Protein AF-0000000083883616 (afdb_homodimer)

Radius of gyration: 57.56 Å; Cα contacts (8 Å, |Δi|>4): 1340; chains: 2; bounding box: 67×155×159 Å

Nearest PDB structures (foldseek):
  2iwg-assembly1_E  TM=9.717E-01  e=5.162E-23  Homo sapiens
  8y5b-assembly1_A  TM=9.734E-01  e=1.605E-22  Homo sapiens
  3zo0-assembly1_B-2  TM=9.696E-01  e=2.472E-22  Mus musculus
  7hla-assembly1_B  TM=9.581E-01  e=5.556E-22  Mus musculus
  7qs1-assembly1_A  TM=8.363E-01  e=8.477E-17  Homo sapiens

Secondary structure (DSSP, 8-state):
---HHHHHHHHHHTS-HHHHHHHHHHHHHS--SS----HHHHHT--HHHHHHHHHHHH-HHHHHHHHHHHHHHTT-HHHHHHHHHS--------SS-------HHHHHHHHHHHHHHHHHHHHHHHHHHHHHHHHHHHHHHHHHHHHHHHHHHHHHHHHHHHHHHHHHHHHHHHHHHHHHHHHHHHHHHHHHHHHHHHHHHHHHHHHHHHHHHT---TT--------GGG----PPP-HHHHHHHHHHHHHHHHHHHHHHHHHHHHHHHHTTB----B-GGG--TTEEE-TTS-EEEE-SS-------TTS-SSS--EEBS--BSSSEEEEEEE-TT-SSEEEEEEETTS--SS----SGGGTEEEEEEETTTEEEETTEEP--PSPPSEEEEEEETTTTEEEEEETTTTEEEEEE-S----S-EEEEEE----GGGTT-SPEEEE--------/---HHHHHHHHHHTS-HHHHHHHHHHHHHS--SS----HHHHHT--HHHHHHHHHHHH-HHHHHHHHHHHHHHTT-HHHHHHHHHT--------SS-------HHHHHHHHHHHHHHHHHHHHHHHHHHHHHHHHHHHHHHHHHHHHHHHHHHHHHHHHHHHHHHHHHHHHHHHHHHHHHHHHHHHHHHHHHHHHHHHHHHHHHHHHHHHHHHT---TT--------GGG----PPPSHHHHHHHHHHHHHHHHHHHHHHHHHHHHHHHHTTB----B-GGGS-TTEEE-TTS-EEEE-SS-------TTS-SSS--EEBS--BSSSEEEEEEE-TT-SSEEEEEEETTS--SSS---SGGGTEEEEEEETTTEEEETTEEP--PSPPSEEEEEEETTTTEEEEEETTTTEEEEEE-S----S-EEEEEE----GGGTT-SPEEEE--------

Structure (mmCIF, N/CA/C/O backbone):
data_AF-0000000083883616-model_v1
#
loop_
_entity.id
_entity.type
_entity.pdbx_description
1 polymer 'B30.2/SPRY domain-containing protein'
#
loop_
_atom_site.group_PDB
_atom_site.id
_atom_site.type_symbol
_atom_site.label_atom_id
_atom_site.label_alt_id
_atom_site.label_comp_id
_atom_site.label_asym_id
_atom_site.label_entity_id
_atom_site.label_seq_id
_atom_site.pdbx_PDB_ins_code
_atom_site.Cartn_x
_atom_site.Cartn_y
_atom_site.Cartn_z
_atom_site.occupancy
_atom_site.B_iso_or_equiv
_atom_site.auth_seq_id
_atom_site.auth_comp_id
_atom_site.auth_asym_id
_atom_site.auth_atom_id
_atom_site.pdbx_PDB_model_num
ATOM 1 N N . MET A 1 1 ? 15.266 50.438 72.188 1 34.62 1 MET A N 1
ATOM 2 C CA . MET A 1 1 ? 15.289 51.531 71.25 1 34.62 1 MET A CA 1
ATOM 3 C C . MET A 1 1 ? 16.688 51.75 70.688 1 34.62 1 MET A C 1
ATOM 5 O O . MET A 1 1 ? 17.641 51.969 71.438 1 34.62 1 MET A O 1
ATOM 9 N N . ALA A 1 2 ? 16.953 51.25 69.75 1 53.84 2 ALA A N 1
ATOM 10 C CA . ALA A 1 2 ? 18.297 51.344 69.188 1 53.84 2 ALA A CA 1
ATOM 11 C C . ALA A 1 2 ? 18.766 52.781 69.125 1 53.84 2 ALA A C 1
ATOM 13 O O . ALA A 1 2 ? 18.016 53.656 68.625 1 53.84 2 ALA A O 1
ATOM 14 N N . THR A 1 3 ? 19.688 53.25 69.938 1 64.31 3 THR A N 1
ATOM 15 C CA . THR A 1 3 ? 20.219 54.594 70 1 64.31 3 THR A CA 1
ATOM 16 C C . THR A 1 3 ? 20.797 55.062 68.688 1 64.31 3 THR A C 1
ATOM 18 O O . THR A 1 3 ? 21.156 54.25 67.812 1 64.31 3 THR A O 1
ATOM 21 N N . ALA A 1 4 ? 20.5 56.344 68.312 1 72.62 4 ALA A N 1
ATOM 22 C CA . ALA A 1 4 ? 21.047 56.969 67.125 1 72.62 4 ALA A CA 1
ATOM 23 C C . ALA A 1 4 ? 22.484 56.531 66.875 1 72.62 4 ALA A C 1
ATOM 25 O O . ALA A 1 4 ? 22.906 56.406 65.75 1 72.62 4 ALA A O 1
ATOM 26 N N . LYS A 1 5 ? 23.094 56.125 67.875 1 79.25 5 LYS A N 1
ATOM 27 C CA . LYS A 1 5 ? 24.469 55.625 67.812 1 79.25 5 LYS A CA 1
ATOM 28 C C . LYS A 1 5 ? 24.531 54.25 67.188 1 79.25 5 LYS A C 1
ATOM 30 O O . LYS A 1 5 ? 25.391 53.969 66.375 1 79.25 5 LYS A O 1
ATOM 35 N N . GLU A 1 6 ? 23.609 53.469 67.562 1 79.5 6 GLU A N 1
ATOM 36 C CA . GLU A 1 6 ? 23.578 52.094 67 1 79.5 6 GLU A CA 1
ATOM 37 C C . GLU A 1 6 ? 23.188 52.094 65.562 1 79.5 6 GLU A C 1
ATOM 39 O O . GLU A 1 6 ? 23.75 51.344 64.75 1 79.5 6 GLU A O 1
ATOM 44 N N . ASP A 1 7 ? 22.281 52.938 65.188 1 79.25 7 ASP A N 1
ATOM 45 C CA . ASP A 1 7 ? 21.859 53.062 63.812 1 79.25 7 ASP A CA 1
ATOM 46 C C . ASP A 1 7 ? 23 53.594 62.938 1 79.25 7 ASP A C 1
ATOM 48 O O . ASP A 1 7 ? 23.188 53.125 61.812 1 79.25 7 ASP A O 1
ATOM 52 N N . LEU A 1 8 ? 23.672 54.594 63.469 1 82.88 8 LEU A N 1
ATOM 53 C CA . LEU A 1 8 ? 24.828 55.125 62.75 1 82.88 8 LEU A CA 1
ATOM 54 C C . LEU A 1 8 ? 25.922 54.094 62.594 1 82.88 8 LEU A C 1
ATOM 56 O O . LEU A 1 8 ? 26.531 53.969 61.531 1 82.88 8 LEU A O 1
ATOM 60 N N . TRP A 1 9 ? 26.078 53.219 63.594 1 84.19 9 TRP A N 1
ATOM 61 C CA . TRP A 1 9 ? 27.047 52.125 63.531 1 84.19 9 TRP A CA 1
ATOM 62 C C . TRP A 1 9 ? 26.672 51.125 62.469 1 84.19 9 TRP A C 1
ATOM 64 O O . TRP A 1 9 ? 27.5 50.719 61.656 1 84.19 9 TRP A O 1
ATOM 74 N N . LYS A 1 10 ? 25.438 50.75 62.344 1 82.44 10 LYS A N 1
ATOM 75 C CA . LYS A 1 10 ? 24.969 49.75 61.375 1 82.44 10 LYS A CA 1
ATOM 76 C C . LYS A 1 10 ? 25.078 50.281 59.969 1 82.44 10 LYS A C 1
ATOM 78 O O . LYS A 1 10 ? 25.422 49.562 59.031 1 82.44 10 LYS A O 1
ATOM 83 N N . THR A 1 11 ? 24.812 51.531 59.844 1 84 11 THR A N 1
ATOM 84 C CA . THR A 1 11 ? 24.891 52.156 58.531 1 84 11 THR A CA 1
ATOM 85 C C . THR A 1 11 ? 26.344 52.219 58.031 1 84 11 THR A C 1
ATOM 87 O O . THR A 1 11 ? 26.609 51.906 56.875 1 84 11 THR A O 1
ATOM 90 N N . LEU A 1 12 ? 27.297 52.5 58.938 1 85.81 12 LEU A N 1
ATOM 91 C CA . LEU A 1 12 ? 28.703 52.594 58.531 1 85.81 12 LEU A CA 1
ATOM 92 C C . LEU A 1 12 ? 29.281 51.188 58.312 1 85.81 12 LEU A C 1
ATOM 94 O O . LEU A 1 12 ? 30.266 51.031 57.594 1 85.81 12 LEU A O 1
ATOM 98 N N . GLU A 1 13 ? 28.609 50.188 58.875 1 84.75 13 GLU A N 1
ATOM 99 C CA . GLU A 1 13 ? 29.047 48.812 58.656 1 84.75 13 GLU A CA 1
ATOM 100 C C . GLU A 1 13 ? 28.734 48.344 57.25 1 84.75 13 GLU A C 1
ATOM 102 O O . GLU A 1 13 ? 29.406 47.469 56.719 1 84.75 13 GLU A O 1
ATOM 107 N N . ASN A 1 14 ? 27.797 49.062 56.594 1 83.31 14 ASN A N 1
ATOM 108 C CA . ASN A 1 14 ? 27.375 48.688 55.25 1 83.31 14 ASN A CA 1
ATOM 109 C C . ASN A 1 14 ? 28.234 49.406 54.188 1 83.31 14 ASN A C 1
ATOM 111 O O . ASN A 1 14 ? 28.031 49.219 53 1 83.31 14 ASN A O 1
ATOM 115 N N . LEU A 1 15 ? 29.141 50.156 54.594 1 83.38 15 LEU A N 1
ATOM 116 C CA . LEU A 1 15 ? 30.078 50.781 53.656 1 83.38 15 LEU A CA 1
ATOM 117 C C . LEU A 1 15 ? 31.266 49.875 53.375 1 83.38 15 LEU A C 1
ATOM 119 O O . LEU A 1 15 ? 31.734 49.156 54.281 1 83.38 15 LEU A O 1
ATOM 123 N N . THR A 1 16 ? 31.734 49.781 52.094 1 84.12 16 THR A N 1
ATOM 124 C CA . THR A 1 16 ? 32.969 49.094 51.75 1 84.12 16 THR A CA 1
ATOM 125 C C . THR A 1 16 ? 34.156 49.812 52.344 1 84.12 16 THR A C 1
ATOM 127 O O . THR A 1 16 ? 34.062 50.969 52.781 1 84.12 16 THR A O 1
ATOM 130 N N . CYS A 1 17 ? 35.344 49.156 52.438 1 82.44 17 CYS A N 1
ATOM 131 C CA . CYS A 1 17 ? 36.562 49.719 53 1 82.44 17 CYS A CA 1
ATOM 132 C C . CYS A 1 17 ? 36.969 51 52.312 1 82.44 17 CYS A C 1
ATOM 134 O O . CYS A 1 17 ? 37.344 51.969 52.969 1 82.44 17 CYS A O 1
ATOM 136 N N . ASP A 1 18 ? 36.688 51.031 51 1 82 18 ASP A N 1
ATOM 137 C CA . ASP A 1 18 ? 37.062 52.219 50.219 1 82 18 ASP A CA 1
ATOM 138 C C . ASP A 1 18 ? 36.062 53.375 50.469 1 82 18 ASP A C 1
ATOM 140 O O . ASP A 1 18 ? 36.469 54.531 50.625 1 82 18 ASP A O 1
ATOM 144 N N . GLN A 1 19 ? 34.781 53.156 50.656 1 84.75 19 GLN A N 1
ATOM 145 C CA . GLN A 1 19 ? 33.75 54.156 50.906 1 84.75 19 GLN A CA 1
ATOM 146 C C . GLN A 1 19 ? 33.906 54.75 52.312 1 84.75 19 GLN A C 1
ATOM 148 O O . GLN A 1 19 ? 33.719 55.938 52.5 1 84.75 19 GLN A O 1
ATOM 153 N N . PHE A 1 20 ? 34.25 53.875 53.25 1 88.19 20 PHE A N 1
ATOM 154 C CA . PHE A 1 20 ? 34.469 54.312 54.594 1 88.19 20 PHE A CA 1
ATOM 155 C C . PHE A 1 20 ? 35.688 55.219 54.688 1 88.19 20 PHE A C 1
ATOM 157 O O . PHE A 1 20 ? 35.688 56.219 55.438 1 88.19 20 PHE A O 1
ATOM 164 N N . LYS A 1 21 ? 36.75 54.906 53.875 1 85.06 21 LYS A N 1
ATOM 165 C CA . LYS A 1 21 ? 37.938 55.781 53.781 1 85.06 21 LYS A CA 1
ATOM 166 C C . LYS A 1 21 ? 37.562 57.156 53.25 1 85.06 21 LYS A C 1
ATOM 168 O O . LYS A 1 21 ? 38 58.188 53.75 1 85.06 21 LYS A O 1
ATOM 173 N N . HIS A 1 22 ? 36.625 57.188 52.25 1 86.12 22 HIS A N 1
ATOM 174 C CA . HIS A 1 22 ? 36.156 58.469 51.688 1 86.12 22 HIS A CA 1
ATOM 175 C C . HIS A 1 22 ? 35.281 59.219 52.656 1 86.12 22 HIS A C 1
ATOM 177 O O . HIS A 1 22 ? 35.344 60.438 52.781 1 86.12 22 HIS A O 1
ATOM 183 N N . PHE A 1 23 ? 34.438 58.531 53.469 1 86.31 23 PHE A N 1
ATOM 184 C CA . PHE A 1 23 ? 33.594 59.094 54.5 1 86.31 23 PHE A CA 1
ATOM 185 C C . PHE A 1 23 ? 34.438 59.781 55.562 1 86.31 23 PHE A C 1
ATOM 187 O O . PHE A 1 23 ? 34.156 60.938 55.938 1 86.31 23 PHE A O 1
ATOM 194 N N . LYS A 1 24 ? 35.531 59.156 55.938 1 83.69 24 LYS A N 1
ATOM 195 C CA . LYS A 1 24 ? 36.438 59.719 56.906 1 83.69 24 LYS A CA 1
ATOM 196 C C . LYS A 1 24 ? 37.156 60.969 56.375 1 83.69 24 LYS A C 1
ATOM 198 O O . LYS A 1 24 ? 37.312 61.969 57.062 1 83.69 24 LYS A O 1
ATOM 203 N N . TRP A 1 25 ? 37.5 60.781 55.062 1 81.94 25 TRP A N 1
ATOM 204 C CA . TRP A 1 25 ? 38.188 61.906 54.406 1 81.94 25 TRP A CA 1
ATOM 205 C C . TRP A 1 25 ? 37.281 63.125 54.312 1 81.94 25 TRP A C 1
ATOM 207 O O . TRP A 1 25 ? 37.719 64.25 54.594 1 81.94 25 TRP A O 1
ATOM 217 N N . LEU A 1 26 ? 35.969 63 54.062 1 81.88 26 LEU A N 1
ATOM 218 C CA . LEU A 1 26 ? 35.031 64.062 53.938 1 81.88 26 LEU A CA 1
ATOM 219 C C . LEU A 1 26 ? 34.688 64.625 55.312 1 81.88 26 LEU A C 1
ATOM 221 O O . LEU A 1 26 ? 34.406 65.812 55.469 1 81.88 26 LEU A O 1
ATOM 225 N N . LEU A 1 27 ? 34.625 63.812 56.312 1 80.5 27 LEU A N 1
ATOM 226 C CA . LEU A 1 27 ? 34.375 64.25 57.656 1 80.5 27 LEU A CA 1
ATOM 227 C C . LEU A 1 27 ? 35.469 65.188 58.156 1 80.5 27 LEU A C 1
ATOM 229 O O . LEU A 1 27 ? 35.188 66.125 58.906 1 80.5 27 LEU A O 1
ATOM 233 N N . LEU A 1 28 ? 36.719 65 57.594 1 78.94 28 LEU A N 1
ATOM 234 C CA . LEU A 1 28 ? 37.875 65.875 57.969 1 78.94 28 LEU A CA 1
ATOM 235 C C . LEU A 1 28 ? 37.875 67.125 57.125 1 78.94 28 LEU A C 1
ATOM 237 O O . LEU A 1 28 ? 38.281 68.188 57.625 1 78.94 28 LEU A O 1
ATOM 241 N N . ASN A 1 29 ? 37.469 67.062 55.812 1 75 29 ASN A N 1
ATOM 242 C CA . ASN A 1 29 ? 37.719 68.125 54.875 1 75 29 ASN A CA 1
ATOM 243 C C . ASN A 1 29 ? 36.438 68.938 54.562 1 75 29 ASN A C 1
ATOM 245 O O . ASN A 1 29 ? 36.438 69.812 53.75 1 75 29 ASN A O 1
ATOM 249 N N . ASP A 1 30 ? 35.25 68.5 54.938 1 67.75 30 ASP A N 1
ATOM 250 C CA . ASP A 1 30 ? 34.031 69.125 54.469 1 67.75 30 ASP A CA 1
ATOM 251 C C . ASP A 1 30 ? 33.844 70.5 55.094 1 67.75 30 ASP A C 1
ATOM 253 O O . ASP A 1 30 ? 32.875 71.188 54.812 1 67.75 30 ASP A O 1
ATOM 257 N N . GLY A 1 31 ? 34.75 71.375 55.25 1 59.22 31 GLY A N 1
ATOM 258 C CA . GLY A 1 31 ? 34.875 72.812 55.5 1 59.22 31 GLY A CA 1
ATOM 259 C C . GLY A 1 31 ? 33.875 73.312 56.531 1 59.22 31 GLY A C 1
ATOM 260 O O . GLY A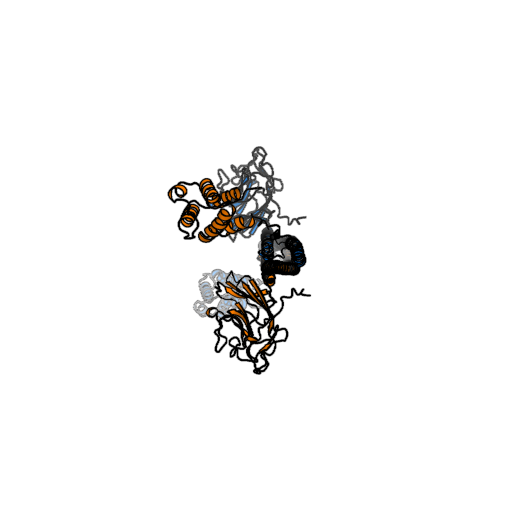 1 31 ? 33.75 74.562 56.719 1 59.22 31 GLY A O 1
ATOM 261 N N . ASN A 1 32 ? 32.844 72.688 56.969 1 54.34 32 ASN A N 1
ATOM 262 C CA . ASN A 1 32 ? 31.922 73.438 57.844 1 54.34 32 ASN A CA 1
ATOM 263 C C . ASN A 1 32 ? 32.562 73.688 59.219 1 54.34 32 ASN A C 1
ATOM 265 O O . ASN A 1 32 ? 33.438 72.938 59.656 1 54.34 32 ASN A O 1
ATOM 269 N N . ASP A 1 33 ? 32.281 74.938 59.875 1 52.22 33 ASP A N 1
ATOM 270 C CA . ASP A 1 33 ? 32.781 75.625 61.062 1 52.22 33 ASP A CA 1
ATOM 271 C C . ASP A 1 33 ? 32.75 74.75 62.281 1 52.22 33 ASP A C 1
ATOM 273 O O . ASP A 1 33 ? 32.938 75.188 63.406 1 52.22 33 ASP A O 1
ATOM 277 N N . LEU A 1 34 ? 32.219 73.562 62.219 1 55.25 34 LEU A N 1
ATOM 278 C CA . LEU A 1 34 ? 32.156 72.812 63.5 1 55.25 34 LEU A CA 1
ATOM 279 C C . LEU A 1 34 ? 33.469 72.188 63.844 1 55.25 34 LEU A C 1
ATOM 281 O O . LEU A 1 34 ? 34.281 71.875 62.969 1 55.25 34 LEU A O 1
ATOM 285 N N . PRO A 1 35 ? 33.875 72.312 65.125 1 56.59 35 PRO A N 1
ATOM 286 C CA . PRO A 1 35 ? 35.156 71.812 65.625 1 56.59 35 PRO A CA 1
ATOM 287 C C . PRO A 1 35 ? 35.406 70.375 65.125 1 56.59 35 PRO A C 1
ATOM 289 O O . PRO A 1 35 ? 34.562 69.5 65.188 1 56.59 35 PRO A O 1
ATOM 292 N N . ALA A 1 36 ? 36.312 70.25 64.125 1 63.62 36 ALA A N 1
ATOM 293 C CA . ALA A 1 36 ? 36.719 69.062 63.375 1 63.62 36 ALA A CA 1
ATOM 294 C C . ALA A 1 36 ? 37.344 68 64.312 1 63.62 36 ALA A C 1
ATOM 296 O O . ALA A 1 36 ? 37.938 68.312 65.312 1 63.62 36 ALA A O 1
ATOM 297 N N . ILE A 1 37 ? 36.906 66.812 64.375 1 72.5 37 ILE A N 1
ATOM 298 C CA . ILE A 1 37 ? 37.594 65.625 64.938 1 72.5 37 ILE A CA 1
ATOM 299 C C . ILE A 1 37 ? 39.031 65.562 64.5 1 72.5 37 ILE A C 1
ATOM 301 O O . ILE A 1 37 ? 39.312 65.688 63.281 1 72.5 37 ILE A O 1
ATOM 305 N N . PRO A 1 38 ? 40.094 65.812 65.438 1 75.44 38 PRO A N 1
ATOM 306 C CA . PRO A 1 38 ? 41.5 65.75 65.062 1 75.44 38 PRO A CA 1
ATOM 307 C C . PRO A 1 38 ? 41.812 64.625 64.125 1 75.44 38 PRO A C 1
ATOM 309 O O . PRO A 1 38 ? 41.344 63.5 64.312 1 75.44 38 PRO A O 1
ATOM 312 N N . ALA A 1 39 ? 42.469 64.875 63.062 1 75.25 39 ALA A N 1
ATOM 313 C CA . ALA A 1 39 ? 42.844 63.938 62 1 75.25 39 ALA A CA 1
ATOM 314 C C . ALA A 1 39 ? 43.531 62.719 62.562 1 75.25 39 ALA A C 1
ATOM 316 O O . ALA A 1 39 ? 43.344 61.594 62.094 1 75.25 39 ALA A O 1
ATOM 317 N N . TYR A 1 40 ? 44.375 62.875 63.625 1 76.56 40 TYR A N 1
ATOM 318 C CA . TYR A 1 40 ? 45.156 61.781 64.188 1 76.56 40 TYR A CA 1
ATOM 319 C C . TYR A 1 40 ? 44.25 60.75 64.875 1 76.56 40 TYR A C 1
ATOM 321 O O . TYR A 1 40 ? 44.562 59.562 64.938 1 76.56 40 TYR A O 1
ATOM 329 N N . ARG A 1 41 ? 43.094 61.125 65.375 1 76.94 41 ARG A N 1
ATOM 330 C CA . ARG A 1 41 ? 42.156 60.219 66.062 1 76.94 41 ARG A CA 1
ATOM 331 C C . ARG A 1 41 ? 41.25 59.5 65.062 1 76.94 41 ARG A C 1
ATOM 333 O O . ARG A 1 41 ? 40.875 58.344 65.25 1 76.94 41 ARG A O 1
ATOM 340 N N . LEU A 1 42 ? 40.969 60.188 63.906 1 78.06 42 LEU A N 1
ATOM 341 C CA . LEU A 1 42 ? 40.094 59.625 62.906 1 78.06 42 LEU A CA 1
ATOM 342 C C . LEU A 1 42 ? 40.812 58.656 62 1 78.06 42 LEU A C 1
ATOM 344 O O . LEU A 1 42 ? 40.219 57.688 61.5 1 78.06 42 LEU A O 1
ATOM 348 N N . GLU A 1 43 ? 42.156 58.812 61.719 1 78.44 43 GLU A N 1
ATOM 349 C CA . GLU A 1 43 ? 42.938 57.969 60.812 1 78.44 43 GLU A CA 1
ATOM 350 C C . GLU A 1 43 ? 43.031 56.531 61.281 1 78.44 43 GLU A C 1
ATOM 352 O O . GLU A 1 43 ? 42.938 55.594 60.469 1 78.44 43 GLU A O 1
ATOM 357 N N . LYS A 1 44 ? 43.094 56.25 62.625 1 77.19 44 LYS A N 1
ATOM 358 C CA . LYS A 1 44 ? 43.219 54.906 63.156 1 77.19 44 LYS A CA 1
ATOM 359 C C . LYS A 1 44 ? 41.875 54.375 63.688 1 77.19 44 LYS A C 1
ATOM 361 O O . LYS A 1 44 ? 41.812 53.25 64.188 1 77.19 44 LYS A O 1
ATOM 366 N N . ALA A 1 45 ? 40.719 55.156 63.594 1 80.69 45 ALA A N 1
ATOM 367 C CA . ALA A 1 45 ? 39.438 54.781 64.188 1 80.69 45 ALA A CA 1
ATOM 368 C C . ALA A 1 45 ? 38.719 53.781 63.281 1 80.69 45 ALA A C 1
ATOM 370 O O . ALA A 1 45 ? 38.625 54 62.062 1 80.69 45 ALA A O 1
ATOM 371 N N . ASP A 1 46 ? 38.438 52.656 63.844 1 85.81 46 ASP A N 1
ATOM 372 C CA . ASP A 1 46 ? 37.531 51.75 63.125 1 85.81 46 ASP A CA 1
ATOM 373 C C . ASP A 1 46 ? 36.125 52.25 63.094 1 85.81 46 ASP A C 1
ATOM 375 O O . ASP A 1 46 ? 35.812 53.344 63.625 1 85.81 46 ASP A O 1
ATOM 379 N N . ARG A 1 47 ? 35.094 51.656 62.469 1 86.69 47 ARG A N 1
ATOM 380 C CA . ARG A 1 47 ? 33.75 52.125 62.219 1 86.69 47 ARG A CA 1
ATOM 381 C C . ARG A 1 47 ? 33.031 52.438 63.531 1 86.69 47 ARG A C 1
ATOM 383 O O . ARG A 1 47 ? 32.438 53.531 63.688 1 86.69 47 ARG A O 1
ATOM 390 N N . PRO A 1 48 ? 33.156 51.625 64.625 1 84.94 48 PRO A N 1
ATOM 391 C CA . PRO A 1 48 ? 32.531 52 65.875 1 84.94 48 PRO A CA 1
ATOM 392 C C . PRO A 1 48 ? 33.219 53.188 66.562 1 84.94 48 PRO A C 1
ATOM 394 O O . PRO A 1 48 ? 32.531 54.031 67.125 1 84.94 48 PRO A O 1
ATOM 397 N N . ASP A 1 49 ? 34.562 53.281 66.375 1 86.12 49 ASP A N 1
ATOM 398 C CA . ASP A 1 49 ? 35.312 54.375 66.938 1 86.12 49 ASP A CA 1
ATOM 399 C C . ASP A 1 49 ? 34.969 55.688 66.25 1 86.12 49 ASP A C 1
ATOM 401 O O . ASP A 1 49 ? 34.875 56.75 66.875 1 86.12 49 ASP A O 1
ATOM 405 N N . THR A 1 50 ? 34.812 55.562 64.938 1 86.94 50 THR A N 1
ATOM 406 C CA . THR A 1 50 ? 34.438 56.75 64.188 1 86.94 50 THR A CA 1
ATOM 407 C C . THR A 1 50 ? 33.094 57.281 64.625 1 86.94 50 THR A C 1
ATOM 409 O O . THR A 1 50 ? 32.906 58.469 64.812 1 86.94 50 THR A O 1
ATOM 412 N N . VAL A 1 51 ? 32.156 56.438 64.938 1 86.5 51 VAL A N 1
ATOM 413 C CA . VAL A 1 51 ? 30.828 56.812 65.375 1 86.5 51 VAL A CA 1
ATOM 414 C C . VAL A 1 51 ? 30.938 57.438 66.812 1 86.5 51 VAL A C 1
ATOM 416 O O . VAL A 1 51 ? 30.328 58.469 67.062 1 86.5 51 VAL A O 1
ATOM 419 N N . ASP A 1 52 ? 31.734 56.844 67.625 1 82.69 52 ASP A N 1
ATOM 420 C CA . ASP A 1 52 ? 31.938 57.375 68.938 1 82.69 52 ASP A CA 1
ATOM 421 C C . ASP A 1 52 ? 32.531 58.75 68.938 1 82.69 52 ASP A C 1
ATOM 423 O O . ASP A 1 52 ? 32.125 59.656 69.688 1 82.69 52 ASP A O 1
ATOM 427 N N . LEU A 1 53 ? 33.5 58.969 68 1 84.06 53 LEU A N 1
ATOM 428 C CA . LEU A 1 53 ? 34.156 60.25 67.938 1 84.06 53 LEU A CA 1
ATOM 429 C C . LEU A 1 53 ? 33.219 61.312 67.375 1 84.06 53 LEU A C 1
ATOM 431 O O . LEU A 1 53 ? 33.188 62.438 67.875 1 84.06 53 LEU A O 1
ATOM 435 N N . MET A 1 54 ? 32.344 60.969 66.438 1 83.31 54 MET A N 1
ATOM 436 C CA . MET A 1 54 ? 31.375 61.906 65.875 1 83.31 54 MET A CA 1
ATOM 437 C C . MET A 1 54 ? 30.297 62.25 66.875 1 83.31 54 MET A C 1
ATOM 439 O O . MET A 1 54 ? 29.922 63.438 67 1 83.31 54 MET A O 1
ATOM 443 N N . VAL A 1 55 ? 29.859 61.281 67.688 1 81.44 55 VAL A N 1
ATOM 444 C CA . VAL A 1 55 ? 28.797 61.5 68.688 1 81.44 55 VAL A CA 1
ATOM 445 C C . VAL A 1 55 ? 29.344 62.312 69.875 1 81.44 55 VAL A C 1
ATOM 447 O O . VAL A 1 55 ? 28.672 63.188 70.375 1 81.44 55 VAL A O 1
ATOM 450 N N . GLN A 1 56 ? 30.578 62.062 70.188 1 82.12 56 GLN A N 1
ATOM 451 C CA . GLN A 1 56 ? 31.203 62.781 71.25 1 82.12 56 GLN A CA 1
ATOM 452 C C . GLN A 1 56 ? 31.438 64.25 70.938 1 82.12 56 GLN A C 1
ATOM 454 O O . GLN A 1 56 ? 31.25 65.125 71.75 1 82.12 56 GLN A O 1
ATOM 459 N N . LYS A 1 57 ? 31.75 64.438 69.688 1 80.44 57 LYS A N 1
ATOM 460 C CA . LYS A 1 57 ? 32.125 65.75 69.312 1 80.44 57 LYS A CA 1
ATOM 461 C C . LYS A 1 57 ? 30.922 66.562 68.875 1 80.44 57 LYS A C 1
ATOM 463 O O . LYS A 1 57 ? 30.828 67.75 69.125 1 80.44 57 LYS A O 1
ATOM 468 N N . HIS A 1 58 ? 30.031 66 68.188 1 78.81 58 HIS A N 1
ATOM 469 C CA . HIS A 1 58 ? 28.969 66.75 67.562 1 78.81 58 HIS A CA 1
ATOM 470 C C . HIS A 1 58 ? 27.609 66.438 68.188 1 78.81 58 HIS A C 1
ATOM 472 O O . HIS A 1 58 ? 26.625 67.125 67.938 1 78.81 58 HIS A O 1
ATOM 478 N N . GLY A 1 59 ? 27.531 65.375 69.125 1 79.12 59 GLY A N 1
ATOM 479 C CA . GLY A 1 59 ? 26.25 64.938 69.625 1 79.12 59 GLY A CA 1
ATOM 480 C C . GLY A 1 59 ? 25.578 63.938 68.688 1 79.12 59 GLY A C 1
ATOM 481 O O . GLY A 1 59 ? 25.938 63.844 67.5 1 79.12 59 GLY A O 1
ATOM 482 N N . GLU A 1 60 ? 24.703 63.25 69.125 1 78.19 60 GLU A N 1
ATOM 483 C CA . GLU A 1 60 ? 24.078 62.156 68.375 1 78.19 60 GLU A CA 1
ATOM 484 C C . GLU A 1 60 ? 23.297 62.688 67.188 1 78.19 60 GLU A C 1
ATOM 486 O O . GLU A 1 60 ? 23.406 62.156 66.062 1 78.19 60 GLU A O 1
ATOM 491 N N . ALA A 1 61 ? 22.547 63.781 67.438 1 76.75 61 ALA A N 1
ATOM 492 C CA . ALA A 1 61 ? 21.703 64.312 66.375 1 76.75 61 ALA A CA 1
ATOM 493 C C . ALA A 1 61 ? 22.531 64.938 65.25 1 76.75 61 ALA A C 1
ATOM 495 O O . ALA A 1 61 ? 22.25 64.688 64.062 1 76.75 61 ALA A O 1
ATOM 496 N N . GLU A 1 62 ? 23.484 65.625 65.562 1 78.38 62 GLU A N 1
ATOM 497 C CA . GLU A 1 62 ? 24.328 66.312 64.562 1 78.38 62 GLU A CA 1
ATOM 498 C C . GLU A 1 62 ? 25.219 65.25 63.875 1 78.38 62 GLU A C 1
ATOM 500 O O . GLU A 1 62 ? 25.516 65.438 62.688 1 78.38 62 GLU A O 1
ATOM 505 N N . ALA A 1 63 ? 25.594 64.188 64.562 1 80.56 63 ALA A N 1
ATOM 506 C CA . ALA A 1 63 ? 26.375 63.125 63.938 1 80.56 63 ALA A CA 1
ATOM 507 C C . ALA A 1 63 ? 25.562 62.406 62.875 1 80.56 63 ALA A C 1
ATOM 509 O O . ALA A 1 63 ? 26.094 62.125 61.781 1 80.56 63 ALA A O 1
ATOM 510 N N . VAL A 1 64 ? 24.312 62.219 63.156 1 80.56 64 VAL A N 1
ATOM 511 C CA . VAL A 1 64 ? 23.453 61.562 62.188 1 80.56 64 VAL A CA 1
ATOM 512 C C . VAL A 1 64 ? 23.25 62.5 60.969 1 80.56 64 VAL A C 1
ATOM 514 O O . VAL A 1 64 ? 23.359 62.062 59.844 1 80.56 64 VAL A O 1
ATOM 517 N N . ARG A 1 65 ? 22.922 63.781 61.219 1 79.56 65 ARG A N 1
ATOM 518 C CA . ARG A 1 65 ? 22.703 64.75 60.125 1 79.56 65 ARG A CA 1
ATOM 519 C C . ARG A 1 65 ? 23.938 64.812 59.219 1 79.56 65 ARG A C 1
ATOM 521 O O . ARG A 1 65 ? 23.812 64.812 58 1 79.56 65 ARG A O 1
ATOM 528 N N . ARG A 1 66 ? 25.062 64.812 59.812 1 80.69 66 ARG A N 1
ATOM 529 C CA . ARG A 1 66 ? 26.312 64.938 59.062 1 80.69 66 ARG A CA 1
ATOM 530 C C . ARG A 1 66 ? 26.609 63.656 58.312 1 80.69 66 ARG A C 1
ATOM 532 O O . ARG A 1 66 ? 27.094 63.719 57.188 1 80.69 66 ARG A O 1
ATOM 539 N N . SER A 1 67 ? 26.328 62.594 58.969 1 84.56 67 SER A N 1
ATOM 540 C CA . SER A 1 67 ? 26.547 61.344 58.312 1 84.56 67 SER A CA 1
ATOM 541 C C . SER A 1 67 ? 25.656 61.188 57.094 1 84.56 67 SER A C 1
ATOM 543 O O . SER A 1 67 ? 26.094 60.688 56.031 1 84.56 67 SER A O 1
ATOM 545 N N . VAL A 1 68 ? 24.422 61.656 57.219 1 85 68 VAL A N 1
ATOM 546 C CA . VAL A 1 68 ? 23.5 61.625 56.094 1 85 68 VAL A CA 1
ATOM 547 C C . VAL A 1 68 ? 24.062 62.469 54.938 1 85 68 VAL A C 1
ATOM 549 O O . VAL A 1 68 ? 24.031 62.031 53.781 1 85 68 VAL A O 1
ATOM 552 N N . GLU A 1 69 ? 24.531 63.625 55.219 1 81.62 69 GLU A N 1
ATOM 553 C CA . GLU A 1 69 ? 25.125 64.5 54.219 1 81.62 69 GLU A CA 1
ATOM 554 C C . GLU A 1 69 ? 26.375 63.875 53.594 1 81.62 69 GLU A C 1
ATOM 556 O O . GLU A 1 69 ? 26.578 63.938 52.375 1 81.62 69 GLU A O 1
ATOM 561 N N . LEU A 1 70 ? 27.188 63.219 54.375 1 84.88 70 LEU A N 1
ATOM 562 C CA . LEU A 1 70 ? 28.438 62.625 53.906 1 84.88 70 LEU A CA 1
ATOM 563 C C . LEU A 1 70 ? 28.156 61.375 53.062 1 84.88 70 LEU A C 1
ATOM 565 O O . LEU A 1 70 ? 28.812 61.125 52.062 1 84.88 70 LEU A O 1
ATOM 569 N N . LEU A 1 71 ? 27.109 60.656 53.5 1 86.75 71 LEU A N 1
ATOM 570 C CA . LEU A 1 71 ? 26.719 59.469 52.719 1 86.75 71 LEU A CA 1
ATOM 571 C C . LEU A 1 71 ? 26.203 59.844 51.344 1 86.75 71 LEU A C 1
ATOM 573 O O . LEU A 1 71 ? 26.484 59.156 50.375 1 86.75 71 LEU A O 1
ATOM 577 N N . LYS A 1 72 ? 25.562 61 51.25 1 83.44 72 LYS A N 1
ATOM 578 C CA . LYS A 1 72 ? 25.125 61.531 49.938 1 83.44 72 LYS A CA 1
ATOM 579 C C . LYS A 1 72 ? 26.328 61.906 49.094 1 83.44 72 LYS A C 1
ATOM 581 O O . LYS A 1 72 ? 26.344 61.656 47.875 1 83.44 72 LYS A O 1
ATOM 586 N N . LYS A 1 73 ? 27.328 62.406 49.688 1 82.06 73 LYS A N 1
ATOM 587 C CA . LYS A 1 73 ? 28.516 62.844 48.969 1 82.06 73 LYS A CA 1
ATOM 588 C C . LYS A 1 73 ? 29.344 61.656 48.5 1 82.06 73 LYS A C 1
ATOM 590 O O . LYS A 1 73 ? 30.016 61.75 47.469 1 82.06 73 LYS A O 1
ATOM 595 N N . ILE A 1 74 ? 29.234 60.5 49.094 1 83.75 74 ILE A N 1
ATOM 596 C CA . ILE A 1 74 ? 30.031 59.344 48.656 1 83.75 74 ILE A CA 1
ATOM 597 C C . ILE A 1 74 ? 29.188 58.438 47.75 1 83.75 74 ILE A C 1
ATOM 599 O O . ILE A 1 74 ? 29.625 57.344 47.375 1 83.75 74 ILE A O 1
ATOM 603 N N . GLY A 1 75 ? 27.938 58.844 47.375 1 80.38 75 GLY A N 1
ATOM 604 C CA . GLY A 1 75 ? 27.078 58.188 46.406 1 80.38 75 GLY A CA 1
ATOM 605 C C . GLY A 1 75 ? 26.234 57.094 47 1 80.38 75 GLY A C 1
ATOM 606 O O . GLY A 1 75 ? 25.703 56.219 46.281 1 80.38 75 GLY A O 1
ATOM 607 N N . ARG A 1 76 ? 26.234 56.969 48.344 1 81.38 76 ARG A N 1
ATOM 608 C CA . ARG A 1 76 ? 25.406 55.938 48.969 1 81.38 76 ARG A CA 1
ATOM 609 C C . ARG A 1 76 ? 24.109 56.531 49.5 1 81.38 76 ARG A C 1
ATOM 611 O O . ARG A 1 76 ? 23.906 56.594 50.719 1 81.38 76 ARG A O 1
ATOM 618 N N . ASN A 1 77 ? 23.203 57 48.656 1 80.19 77 ASN A N 1
ATOM 619 C CA . ASN A 1 77 ? 21.906 57.594 48.969 1 80.19 77 ASN A CA 1
ATOM 620 C C . ASN A 1 77 ? 20.969 56.625 49.656 1 80.19 77 ASN A C 1
ATOM 622 O O . ASN A 1 77 ? 20.062 57.031 50.375 1 80.19 77 ASN A O 1
ATOM 626 N N . ASP A 1 78 ? 21.172 55.375 49.438 1 79.88 78 ASP A N 1
ATOM 627 C CA . ASP A 1 78 ? 20.359 54.312 50.062 1 79.88 78 ASP A CA 1
ATOM 628 C C . ASP A 1 78 ? 20.594 54.312 51.594 1 79.88 78 ASP A C 1
ATOM 630 O O . ASP A 1 78 ? 19.625 54.25 52.344 1 79.88 78 ASP A O 1
ATOM 634 N N . LEU A 1 79 ? 21.828 54.375 52.031 1 82.75 79 LEU A N 1
ATOM 635 C CA . LEU A 1 79 ? 22.156 54.375 53.438 1 82.75 79 LEU A CA 1
ATOM 636 C C . LEU A 1 79 ? 21.797 55.719 54.062 1 82.75 79 LEU A C 1
ATOM 638 O O . LEU A 1 79 ? 21.375 55.781 55.25 1 82.75 79 LEU A O 1
ATOM 642 N N . ALA A 1 80 ? 21.844 56.812 53.375 1 81.94 80 ALA A N 1
ATOM 643 C CA . ALA A 1 80 ? 21.438 58.156 53.875 1 81.94 80 ALA A CA 1
ATOM 644 C C . ALA A 1 80 ? 19.953 58.188 54.156 1 81.94 80 ALA A C 1
ATOM 646 O O . ALA A 1 80 ? 19.531 58.75 55.188 1 81.94 80 ALA A O 1
ATOM 647 N N . GLN A 1 81 ? 19.188 57.625 53.312 1 78 81 GLN A N 1
ATOM 648 C CA . GLN A 1 81 ? 17.75 57.594 53.5 1 78 81 GLN A CA 1
ATOM 649 C C . GLN A 1 81 ? 17.359 56.688 54.656 1 78 81 GLN A C 1
ATOM 651 O O . GLN A 1 81 ? 16.469 57.031 55.469 1 78 81 GLN A O 1
ATOM 656 N N . SER A 1 82 ? 17.969 55.594 54.812 1 76.5 82 SER A N 1
ATOM 657 C CA . SER A 1 82 ? 17.688 54.656 55.938 1 76.5 82 SER A CA 1
ATOM 658 C C . SER A 1 82 ? 18.031 55.281 57.281 1 76.5 82 SER A C 1
ATOM 660 O O . SER A 1 82 ? 17.297 55.156 58.25 1 76.5 82 SER A O 1
ATOM 662 N N . LEU A 1 83 ? 19.078 56 57.312 1 76.56 83 LEU A N 1
ATOM 663 C CA . LEU A 1 83 ? 19.516 56.656 58.531 1 76.56 83 LEU A CA 1
ATOM 664 C C . LEU A 1 83 ? 18.641 57.875 58.844 1 76.56 83 LEU A C 1
ATOM 666 O O . LEU A 1 83 ? 18.375 58.156 60.031 1 76.56 83 LEU A O 1
ATOM 670 N N . SER A 1 84 ? 18.188 58.594 57.875 1 70.12 84 SER A N 1
ATOM 671 C CA . SER A 1 84 ? 17.328 59.75 58.062 1 70.12 84 SER A CA 1
ATOM 672 C C . SER A 1 84 ? 15.938 59.312 58.562 1 70.12 84 SER A C 1
ATOM 674 O O . SER A 1 84 ? 15.281 60.062 59.281 1 70.12 84 SER A O 1
ATOM 676 N N . ASN A 1 85 ? 15.375 58.188 58.219 1 60.97 85 ASN A N 1
ATOM 677 C CA . ASN A 1 85 ? 14.047 57.719 58.562 1 60.97 85 ASN A CA 1
ATOM 678 C C . ASN A 1 85 ? 14.016 57.188 60 1 60.97 85 ASN A C 1
ATOM 680 O O . ASN A 1 85 ? 12.945 56.969 60.562 1 60.97 85 ASN A O 1
ATOM 684 N N . THR A 1 86 ? 15.016 56.75 60.562 1 48.91 86 THR A N 1
ATOM 685 C CA . THR A 1 86 ? 14.977 56.188 61.906 1 48.91 86 THR A CA 1
ATOM 686 C C . THR A 1 86 ? 14.727 57.25 62.969 1 48.91 86 THR A C 1
ATOM 688 O O . THR A 1 86 ? 14.414 56.938 64.125 1 48.91 86 THR A O 1
ATOM 691 N N . ARG A 1 87 ? 15.062 58.438 62.875 1 45.44 87 ARG A N 1
ATOM 692 C CA . ARG A 1 87 ? 14.781 59.312 64 1 45.44 87 ARG A CA 1
ATOM 693 C C . ARG A 1 87 ? 13.438 60 63.875 1 45.44 87 ARG A C 1
ATOM 695 O O . ARG A 1 87 ? 13.211 60.719 62.875 1 45.44 87 ARG A O 1
ATOM 702 N N . PRO A 1 88 ? 12.422 59.625 64.688 1 37.53 88 PRO A N 1
ATOM 703 C CA . PRO A 1 88 ? 11.367 60.594 64.938 1 37.53 88 PRO A CA 1
ATOM 704 C C . PRO A 1 88 ? 11.914 61.938 65.375 1 37.53 88 PRO A C 1
ATOM 706 O O . PRO A 1 88 ? 12.812 62 66.25 1 37.53 88 PRO A O 1
ATOM 709 N N . VAL A 1 89 ? 12.047 62.906 64.5 1 35.09 89 VAL A N 1
ATOM 710 C CA . VAL A 1 89 ? 12.18 64.25 65.062 1 35.09 89 VAL A CA 1
ATOM 711 C C . VAL A 1 89 ? 11.32 64.375 66.312 1 35.09 89 VAL A C 1
ATOM 713 O O . VAL A 1 89 ? 10.117 64.125 66.312 1 35.09 89 VAL A O 1
ATOM 716 N N . GLN A 1 90 ? 11.805 64.188 67.438 1 32.59 90 GLN A N 1
ATOM 717 C CA . GLN A 1 90 ? 11.172 64.75 68.625 1 32.59 90 GLN A CA 1
ATOM 718 C C . GLN A 1 90 ? 10.695 66.188 68.312 1 32.59 90 GLN A C 1
ATOM 720 O O . GLN A 1 90 ? 11.508 67.062 68.125 1 32.59 90 GLN A O 1
ATOM 725 N N . ARG A 1 91 ? 9.57 66.312 67.688 1 34.34 91 ARG A N 1
ATOM 726 C CA . ARG A 1 91 ? 8.758 67.5 67.812 1 34.34 91 ARG A CA 1
ATOM 727 C C . ARG A 1 91 ? 8.742 68 69.25 1 34.34 91 ARG A C 1
ATOM 729 O O . ARG A 1 91 ? 8.477 67.188 70.188 1 34.34 91 ARG A O 1
ATOM 736 N N . GLY A 1 92 ? 9.57 68.812 69.625 1 30.14 92 GLY A N 1
ATOM 737 C CA . GLY A 1 92 ? 9.273 69.625 70.812 1 30.14 92 GLY A CA 1
ATOM 738 C C . GLY A 1 92 ? 7.805 69.938 70.938 1 30.14 92 GLY A C 1
ATOM 739 O O . GLY A 1 92 ? 7.078 69.938 69.938 1 30.14 92 GLY A O 1
ATOM 740 N N . GLU A 1 93 ? 7.207 69.75 72.062 1 30.8 93 GLU A N 1
ATOM 741 C CA . GLU A 1 93 ? 5.934 70.125 72.688 1 30.8 93 GLU A CA 1
ATOM 742 C C . GLU A 1 93 ? 5.617 71.562 72.438 1 30.8 93 GLU A C 1
ATOM 744 O O . GLU A 1 93 ? 5.969 72.438 73.188 1 30.8 93 GLU A O 1
ATOM 749 N N . PHE A 1 94 ? 5.977 72.312 71.438 1 28.62 94 PHE A N 1
ATOM 750 C CA . PHE A 1 94 ? 5.129 73.5 71.562 1 28.62 94 PHE A CA 1
ATOM 751 C C . PHE A 1 94 ? 3.656 73.062 71.562 1 28.62 94 PHE A C 1
ATOM 753 O O . PHE A 1 94 ? 3.281 72.062 71 1 28.62 94 PHE A O 1
ATOM 760 N N . GLU A 1 95 ? 2.744 73.625 72.5 1 29.8 95 GLU A N 1
ATOM 761 C CA . GLU A 1 95 ? 1.375 73.375 73 1 29.8 95 GLU A CA 1
ATOM 762 C C . GLU A 1 95 ? 0.412 73.188 71.812 1 29.8 95 GLU A C 1
ATOM 764 O O . GLU A 1 95 ? -0.661 72.625 71.938 1 29.8 95 GLU A O 1
ATOM 769 N N . ASN A 1 96 ? 0.407 74.125 70.812 1 30.25 96 ASN A N 1
ATOM 770 C CA . ASN A 1 96 ? -0.849 74.25 70.062 1 30.25 96 ASN A CA 1
ATOM 771 C C . ASN A 1 96 ? -1.028 73 69.125 1 30.25 96 ASN A C 1
ATOM 773 O O . ASN A 1 96 ? -0.048 72.375 68.75 1 30.25 96 ASN A O 1
ATOM 777 N N . GLY A 1 97 ? -2.092 72.25 69 1 31.66 97 GLY A N 1
ATOM 778 C CA . GLY A 1 97 ? -2.781 71.062 68.438 1 31.66 97 GLY A CA 1
ATOM 779 C C . GLY A 1 97 ? -2.443 70.812 67 1 31.66 97 GLY A C 1
ATOM 780 O O . GLY A 1 97 ? -3.178 70.125 66.312 1 31.66 97 GLY A O 1
ATOM 781 N N . LEU A 1 98 ? -1.769 71.688 66.188 1 31.11 98 LEU A N 1
ATOM 782 C CA . LEU A 1 98 ? -1.924 71.5 64.75 1 31.11 98 LEU A CA 1
ATOM 783 C C . LEU A 1 98 ? -1.26 70.188 64.312 1 31.11 98 LEU A C 1
ATOM 785 O O . LEU A 1 98 ? -0.079 70 64.562 1 31.11 98 LEU A O 1
ATOM 789 N N . THR A 1 99 ? -1.983 69.125 64.062 1 36.91 99 THR A N 1
ATOM 790 C CA . THR A 1 99 ? -1.753 67.812 63.438 1 36.91 99 THR A CA 1
ATOM 791 C C . THR A 1 99 ? -0.864 68 62.188 1 36.91 99 THR A C 1
ATOM 793 O O . THR A 1 99 ? -1.094 68.875 61.375 1 36.91 99 THR A O 1
ATOM 796 N N . ALA A 1 100 ? 0.342 67.688 62.125 1 42.25 100 ALA A N 1
ATOM 797 C CA . ALA A 1 100 ? 1.335 67.562 61.062 1 42.25 100 ALA A CA 1
ATOM 798 C C . ALA A 1 100 ? 0.719 67 59.781 1 42.25 100 ALA A C 1
ATOM 800 O O . ALA A 1 100 ? 0.402 65.812 59.719 1 42.25 100 ALA A O 1
ATOM 801 N N . VAL A 1 101 ? -0.184 67.75 59.062 1 44.09 101 VAL A N 1
ATOM 802 C CA . VAL A 1 101 ? -0.649 67.438 57.719 1 44.09 101 VAL A CA 1
ATOM 803 C C . VAL A 1 101 ? 0.535 67.062 56.844 1 44.09 101 VAL A C 1
ATOM 805 O O . VAL A 1 101 ? 1.509 67.812 56.719 1 44.09 101 VAL A O 1
ATOM 808 N N . PRO A 1 102 ? 0.87 65.875 56.656 1 49.16 102 PRO A N 1
ATOM 809 C CA . PRO A 1 102 ? 1.854 65.562 55.625 1 49.16 102 PRO A CA 1
ATOM 810 C C . PRO A 1 102 ? 1.835 66.562 54.469 1 49.16 102 PRO A C 1
ATOM 812 O O . PRO A 1 102 ? 0.786 67.188 54.156 1 49.16 102 PRO A O 1
ATOM 815 N N . SER A 1 103 ? 2.869 67.312 54.281 1 53.22 103 SER A N 1
ATOM 816 C CA . SER A 1 103 ? 2.887 68.312 53.25 1 53.22 103 SER A CA 1
ATOM 817 C C . SER A 1 103 ? 2.168 67.875 51.969 1 53.22 103 SER A C 1
ATOM 819 O O . SER A 1 103 ? 2.113 66.688 51.688 1 53.22 103 SER A O 1
ATOM 821 N N . GLN A 1 104 ? 1.137 68.562 51.5 1 58.53 104 GLN A N 1
ATOM 822 C CA . GLN A 1 104 ? 0.313 68.438 50.312 1 58.53 104 GLN A CA 1
ATOM 823 C C . GLN A 1 104 ? 1.107 67.812 49.156 1 58.53 104 GLN A C 1
ATOM 825 O O . GLN A 1 104 ? 0.582 67 48.406 1 58.53 104 GLN A O 1
ATOM 830 N N . CYS A 1 105 ? 2.404 68.125 49.062 1 61.88 105 CYS A N 1
ATOM 831 C CA . CYS A 1 105 ? 3.221 67.688 47.938 1 61.88 105 CYS A CA 1
ATOM 832 C C . CYS A 1 105 ? 3.582 66.25 48.094 1 61.88 105 CYS A C 1
ATOM 834 O O . CYS A 1 105 ? 3.539 65.5 47.125 1 61.88 105 CYS A O 1
ATOM 836 N N . GLU A 1 106 ? 4.074 65.75 49.312 1 65.62 106 GLU A N 1
ATOM 837 C CA . GLU A 1 106 ? 4.441 64.375 49.5 1 65.62 106 GLU A CA 1
ATOM 838 C C . GLU A 1 106 ? 3.234 63.469 49.344 1 65.62 106 GLU A C 1
ATOM 840 O O . GLU A 1 106 ? 3.352 62.375 48.812 1 65.62 106 GLU A O 1
ATOM 845 N N . SER A 1 107 ? 2.156 63.969 49.781 1 70.12 107 SER A N 1
ATOM 846 C CA . SER A 1 107 ? 0.912 63.219 49.625 1 70.12 107 SER A CA 1
ATOM 847 C C . SER A 1 107 ? 0.533 63.062 48.156 1 70.12 107 SER A C 1
ATOM 849 O O . SER A 1 107 ? 0.109 61.969 47.75 1 70.12 107 SER A O 1
ATOM 851 N N . GLU A 1 108 ? 0.822 64.125 47.469 1 76.06 108 GLU A N 1
ATOM 852 C CA . GLU A 1 108 ? 0.503 64 46.062 1 76.06 108 GLU A CA 1
ATOM 853 C C . GLU A 1 108 ? 1.446 63.062 45.312 1 76.06 108 GLU A C 1
ATOM 855 O O . GLU A 1 108 ? 1.033 62.375 44.406 1 76.06 108 GLU A O 1
ATOM 860 N N . ARG A 1 109 ? 2.711 63.062 45.781 1 77.44 109 ARG A N 1
ATOM 861 C CA . ARG A 1 109 ? 3.689 62.156 45.188 1 77.44 109 ARG A CA 1
ATOM 862 C C . ARG A 1 109 ? 3.352 60.719 45.469 1 77.44 109 ARG A C 1
ATOM 864 O O . ARG A 1 109 ? 3.48 59.844 44.594 1 77.44 109 ARG A O 1
ATOM 871 N N . GLN A 1 110 ? 2.984 60.5 46.75 1 75.44 110 GLN A N 1
ATOM 872 C CA . GLN A 1 110 ? 2.609 59.156 47.125 1 75.44 110 GLN A CA 1
ATOM 873 C C . GLN A 1 110 ? 1.361 58.688 46.375 1 75.44 110 GLN A C 1
ATOM 875 O O . GLN A 1 110 ? 1.283 57.531 45.938 1 75.44 110 GLN A O 1
ATOM 880 N N . LYS A 1 111 ? 0.441 59.594 46.219 1 77.88 111 LYS A N 1
ATOM 881 C CA . LYS A 1 111 ? -0.784 59.281 45.5 1 77.88 111 LYS A CA 1
ATOM 882 C C . LYS A 1 111 ? -0.49 59 44.031 1 77.88 111 LYS A C 1
ATOM 884 O O . LYS A 1 111 ? -1.107 58.094 43.406 1 77.88 111 LYS A O 1
ATOM 889 N N . SER A 1 112 ? 0.476 59.719 43.531 1 82.75 112 SER A N 1
ATOM 890 C CA . SER A 1 112 ? 0.862 59.5 42.156 1 82.75 112 SER A CA 1
ATOM 891 C C . SER A 1 112 ? 1.498 58.125 41.969 1 82.75 112 SER A C 1
ATOM 893 O O . SER A 1 112 ? 1.27 57.469 40.938 1 82.75 112 SER A O 1
ATOM 895 N N . LYS A 1 113 ? 2.324 57.719 42.938 1 81.75 113 LYS A N 1
ATOM 896 C CA . LYS A 1 113 ? 2.957 56.406 42.875 1 81.75 113 LYS A CA 1
ATOM 897 C C . LYS A 1 113 ? 1.92 55.312 42.969 1 81.75 113 LYS A C 1
ATOM 899 O O . LYS A 1 113 ? 2.029 54.281 42.281 1 81.75 113 LYS A O 1
ATOM 904 N N . LEU A 1 114 ? 0.915 55.531 43.812 1 81 114 LEU A N 1
ATOM 905 C CA . LEU A 1 114 ? -0.146 54.531 43.969 1 81 114 LEU A CA 1
ATOM 906 C C . LEU A 1 114 ? -0.984 54.406 42.719 1 81 114 LEU A C 1
ATOM 908 O O . LEU A 1 114 ? -1.397 53.312 42.344 1 81 114 LEU A O 1
ATOM 912 N N . ARG A 1 115 ? -1.168 55.5 42.031 1 84.56 115 ARG A N 1
ATOM 913 C CA . ARG A 1 115 ? -1.92 55.469 40.781 1 84.56 115 ARG A CA 1
ATOM 914 C C . ARG A 1 115 ? -1.15 54.75 39.688 1 84.56 115 ARG A C 1
ATOM 916 O O . ARG A 1 115 ? -1.747 54.062 38.844 1 84.56 115 ARG A O 1
ATOM 923 N N . GLU A 1 116 ? 0.135 54.969 39.719 1 85.62 116 GLU A N 1
ATOM 924 C CA . GLU A 1 116 ? 0.976 54.281 38.75 1 85.62 116 GLU A CA 1
ATOM 925 C C . GLU A 1 116 ? 0.957 52.781 39 1 85.62 116 GLU A C 1
ATOM 927 O O . GLU A 1 116 ? 0.909 52 38.031 1 85.62 116 GLU A O 1
ATOM 932 N N . MET A 1 117 ? 0.996 52.406 40.219 1 82.94 117 MET A N 1
ATOM 933 C CA . MET A 1 117 ? 0.95 50.969 40.562 1 82.94 117 MET A CA 1
ATOM 934 C C . MET A 1 117 ? -0.393 50.375 40.188 1 82.94 117 MET A C 1
ATOM 936 O O . MET A 1 117 ? -0.449 49.25 39.688 1 82.94 117 MET A O 1
ATOM 940 N N . LYS A 1 118 ? -1.409 51.125 40.375 1 86.62 118 LYS A N 1
ATOM 941 C CA . LYS A 1 118 ? -2.742 50.625 40.031 1 86.62 118 LYS A CA 1
ATOM 942 C C . LYS A 1 118 ? -2.861 50.438 38.5 1 86.62 118 LYS A C 1
ATOM 944 O O . LYS A 1 118 ? -3.441 49.438 38.062 1 86.62 118 LYS A O 1
ATOM 949 N N . SER A 1 119 ? -2.307 51.344 37.812 1 89 119 SER A N 1
ATOM 950 C CA . SER A 1 119 ? -2.334 51.25 36.344 1 89 119 SER A CA 1
ATOM 951 C C . SER A 1 119 ? -1.557 50.031 35.875 1 89 119 SER A C 1
ATOM 953 O O . SER A 1 119 ? -1.97 49.344 34.906 1 89 119 SER A O 1
ATOM 955 N N . LYS A 1 120 ? -0.428 49.75 36.562 1 88.25 120 LYS A N 1
ATOM 956 C CA . LYS A 1 120 ? 0.378 48.594 36.219 1 88.25 120 LYS A CA 1
ATOM 957 C C . LYS A 1 120 ? -0.374 47.312 36.5 1 88.25 120 LYS A C 1
ATOM 959 O O . LYS A 1 120 ? -0.292 46.344 35.719 1 88.25 120 LYS A O 1
ATOM 964 N N . ILE A 1 121 ? -1.091 47.25 37.5 1 89 121 ILE A N 1
ATOM 965 C CA . ILE A 1 121 ? -1.857 46.062 37.875 1 89 121 ILE A CA 1
ATOM 966 C C . ILE A 1 121 ? -3 45.875 36.875 1 89 121 ILE A C 1
ATOM 968 O O . ILE A 1 121 ? -3.273 44.75 36.469 1 89 121 ILE A O 1
ATOM 972 N N . LYS A 1 122 ? -3.586 46.969 36.5 1 91.19 122 LYS A N 1
ATOM 973 C CA . LYS A 1 122 ? -4.672 46.875 35.531 1 91.19 122 LYS A CA 1
ATOM 974 C C . LYS A 1 122 ? -4.164 46.375 34.188 1 91.19 122 LYS A C 1
ATOM 976 O O . LYS A 1 122 ? -4.859 45.625 33.5 1 91.19 122 LYS A O 1
ATOM 981 N N . GLN A 1 123 ? -2.984 46.812 33.875 1 90.81 123 GLN A N 1
ATOM 982 C CA . GLN A 1 123 ? -2.379 46.344 32.656 1 90.81 123 GLN A CA 1
ATOM 983 C C . GLN A 1 123 ? -2.066 44.844 32.719 1 90.81 123 GLN A C 1
ATOM 985 O O . GLN A 1 123 ? -2.287 44.125 31.734 1 90.81 123 GLN A O 1
ATOM 990 N N . LYS A 1 124 ? -1.597 44.406 33.812 1 88.56 124 LYS A N 1
ATOM 991 C CA . LYS A 1 124 ? -1.289 42.969 34 1 88.56 124 LYS A CA 1
ATOM 992 C C . LYS A 1 124 ? -2.555 42.125 33.906 1 88.56 124 LYS A C 1
ATOM 994 O O . LYS A 1 124 ? -2.537 41.031 33.375 1 88.56 124 LYS A O 1
ATOM 999 N N . ILE A 1 125 ? -3.602 42.625 34.438 1 90.5 125 ILE A N 1
ATOM 1000 C CA . ILE A 1 125 ? -4.871 41.906 34.406 1 90.5 125 ILE A CA 1
ATOM 1001 C C . ILE A 1 125 ? -5.348 41.75 32.938 1 90.5 125 ILE A C 1
ATOM 1003 O O . ILE A 1 125 ? -5.754 40.688 32.531 1 90.5 125 ILE A O 1
ATOM 1007 N N . LYS A 1 126 ? -5.227 42.875 32.25 1 91.44 126 LYS A N 1
ATOM 1008 C CA . LYS A 1 126 ? -5.641 42.875 30.859 1 91.44 126 LYS A CA 1
ATOM 1009 C C . LYS A 1 126 ? -4.805 41.875 30.047 1 91.44 126 LYS A C 1
ATOM 1011 O O . LYS A 1 126 ? -5.328 41.188 29.188 1 91.44 126 LYS A O 1
ATOM 1016 N N . GLU A 1 127 ? -3.549 41.812 30.312 1 87.5 127 GLU A N 1
ATOM 1017 C CA . GLU A 1 127 ? -2.656 40.906 29.625 1 87.5 127 GLU A CA 1
ATOM 1018 C C . GLU A 1 127 ? -3.041 39.438 29.891 1 87.5 127 GLU A C 1
ATOM 1020 O O . GLU A 1 127 ? -3.023 38.625 28.984 1 87.5 127 GLU A O 1
ATOM 1025 N N . ARG A 1 128 ? -3.379 39.188 31.078 1 89.94 128 ARG A N 1
ATOM 1026 C CA . ARG A 1 128 ? -3.771 37.844 31.422 1 89.94 128 ARG A CA 1
ATOM 1027 C C . ARG A 1 128 ? -5.102 37.469 30.781 1 89.94 128 ARG A C 1
ATOM 1029 O O . ARG A 1 128 ? -5.309 36.312 30.375 1 89.94 128 ARG A O 1
ATOM 1036 N N . GLU A 1 129 ? -6.012 38.406 30.766 1 92 129 GLU A N 1
ATOM 1037 C CA . GLU A 1 129 ? -7.297 38.156 30.125 1 92 129 GLU A CA 1
ATOM 1038 C C . GLU A 1 129 ? -7.117 37.875 28.641 1 92 129 GLU A C 1
ATOM 1040 O O . GLU A 1 129 ? -7.777 36.969 28.094 1 92 129 GLU A O 1
ATOM 1045 N N . MET A 1 130 ? -6.25 38.625 28.031 1 87.5 130 MET A N 1
ATOM 1046 C CA . MET A 1 130 ? -5.973 38.406 26.625 1 87.5 130 MET A CA 1
ATOM 1047 C C . MET A 1 130 ? -5.355 37.031 26.391 1 87.5 130 MET A C 1
ATOM 1049 O O . MET A 1 130 ? -5.664 36.375 25.406 1 87.5 130 MET A O 1
ATOM 1053 N N . LYS A 1 131 ? -4.52 36.656 27.281 1 87.44 131 LYS A N 1
ATOM 1054 C CA . LYS A 1 131 ? -3.885 35.344 27.172 1 87.44 131 LYS A CA 1
ATOM 1055 C C . LYS A 1 131 ? -4.902 34.219 27.344 1 87.44 131 LYS A C 1
ATOM 1057 O O . LYS A 1 131 ? -4.809 33.188 26.672 1 87.44 131 LYS A O 1
ATOM 1062 N N . ILE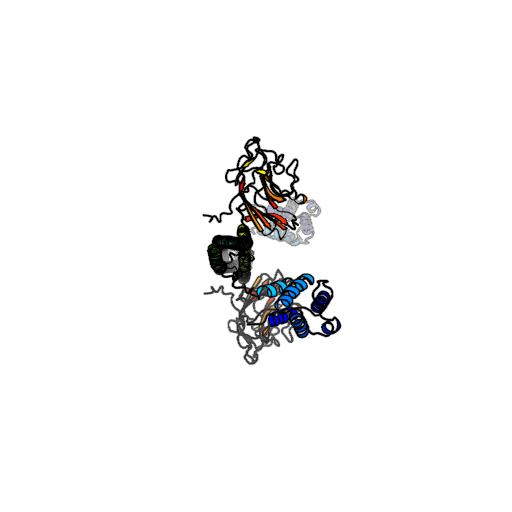 A 1 132 ? -5.781 34.406 28.234 1 90.44 132 ILE A N 1
ATOM 1063 C CA . ILE A 1 132 ? -6.828 33.406 28.422 1 90.44 132 ILE A CA 1
ATOM 1064 C C . ILE A 1 132 ? -7.633 33.25 27.125 1 90.44 132 ILE A C 1
ATOM 1066 O O . ILE A 1 132 ? -7.926 32.125 26.703 1 90.44 132 ILE A O 1
ATOM 1070 N N . CYS A 1 133 ? -7.91 34.375 26.516 1 87.94 133 CYS A N 1
ATOM 1071 C CA . CYS A 1 133 ? -8.648 34.344 25.25 1 87.94 133 CYS A CA 1
ATOM 1072 C C . CYS A 1 133 ? -7.863 33.594 24.172 1 87.94 133 CYS A C 1
ATOM 1074 O O . CYS A 1 133 ? -8.43 32.844 23.406 1 87.94 133 CYS A O 1
ATOM 1076 N N . GLU A 1 134 ? -6.59 33.875 24.125 1 83.56 134 GLU A N 1
ATOM 1077 C CA . GLU A 1 134 ? -5.73 33.188 23.141 1 83.56 134 GLU A CA 1
ATOM 1078 C C . GLU A 1 134 ? -5.715 31.688 23.344 1 83.56 134 GLU A C 1
ATOM 1080 O O . GLU A 1 134 ? -5.793 30.922 22.391 1 83.56 134 GLU A O 1
ATOM 1085 N N . ILE A 1 135 ? -5.637 31.281 24.578 1 87 135 ILE A N 1
ATOM 1086 C CA . ILE A 1 135 ? -5.582 29.875 24.906 1 87 135 ILE A CA 1
ATOM 1087 C C . ILE A 1 135 ? -6.918 29.203 24.578 1 87 135 ILE A C 1
ATOM 1089 O O . ILE A 1 135 ? -6.953 28.094 24.047 1 87 135 ILE A O 1
ATOM 1093 N N . GLN A 1 136 ? -7.973 29.891 24.906 1 88.44 136 GLN A N 1
ATOM 1094 C CA . GLN A 1 136 ? -9.297 29.359 24.609 1 88.44 136 GLN A CA 1
ATOM 1095 C C . GLN A 1 136 ? -9.492 29.188 23.109 1 88.44 136 GLN A C 1
ATOM 1097 O O . GLN A 1 136 ? -10.047 28.172 22.672 1 88.44 136 GLN A O 1
ATOM 1102 N N . ARG A 1 137 ? -9.062 30.141 22.406 1 84.12 137 ARG A N 1
ATOM 1103 C CA . ARG A 1 137 ? -9.164 30.062 20.953 1 84.12 137 ARG A CA 1
ATOM 1104 C C . ARG A 1 137 ? -8.336 28.906 20.406 1 84.12 137 ARG A C 1
ATOM 1106 O O . ARG A 1 137 ? -8.781 28.172 19.516 1 84.12 137 ARG A O 1
ATOM 1113 N N . SER A 1 138 ? -7.184 28.781 20.922 1 82.94 138 SER A N 1
ATOM 1114 C CA . SER A 1 138 ? -6.309 27.703 20.5 1 82.94 138 SER A CA 1
ATOM 1115 C C . SER A 1 138 ? -6.922 26.344 20.812 1 82.94 138 SER A C 1
ATOM 1117 O O . SER A 1 138 ? -6.816 25.406 20.016 1 82.94 138 SER A O 1
ATOM 1119 N N . ALA A 1 139 ? -7.477 26.234 21.938 1 86.75 139 ALA A N 1
ATOM 1120 C CA . ALA A 1 139 ? -8.125 24.984 22.344 1 86.75 139 ALA A CA 1
ATOM 1121 C C . ALA A 1 139 ? -9.305 24.672 21.422 1 86.75 139 ALA A C 1
ATOM 1123 O O . ALA A 1 139 ? -9.523 23.5 21.078 1 86.75 139 ALA A O 1
ATOM 1124 N N . GLU A 1 140 ? -10.047 25.656 21.125 1 87.06 140 GLU A N 1
ATOM 1125 C CA . GLU A 1 140 ? -11.18 25.469 20.219 1 87.06 140 GLU A CA 1
ATOM 1126 C C . GLU A 1 140 ? -10.711 25.031 18.844 1 87.06 140 GLU A C 1
ATOM 1128 O O . GLU A 1 140 ? -11.312 24.141 18.234 1 87.06 140 GLU A O 1
ATOM 1133 N N . LEU A 1 141 ? -9.68 25.672 18.375 1 83.5 141 LEU A N 1
ATOM 1134 C CA . LEU A 1 141 ? -9.133 25.312 17.062 1 83.5 141 LEU A CA 1
ATOM 1135 C C . LEU A 1 141 ? -8.617 23.875 17.062 1 83.5 141 LEU A C 1
ATOM 1137 O O . LEU A 1 141 ? -8.781 23.156 16.078 1 83.5 141 LEU A O 1
ATOM 1141 N N . SER A 1 142 ? -8.008 23.531 18.125 1 85.69 142 SER A N 1
ATOM 1142 C CA . SER A 1 142 ? -7.504 22.172 18.25 1 85.69 142 SER A CA 1
ATOM 1143 C C . SER A 1 142 ? -8.641 21.156 18.219 1 85.69 142 SER A C 1
ATOM 1145 O O . SER A 1 142 ? -8.523 20.109 17.578 1 85.69 142 SER A O 1
ATOM 1147 N N . ARG A 1 143 ? -9.648 21.453 18.922 1 89.69 143 ARG A N 1
ATOM 1148 C CA . ARG A 1 143 ? -10.812 20.578 18.969 1 89.69 143 ARG A CA 1
ATOM 1149 C C . ARG A 1 143 ? -11.422 20.422 17.578 1 89.69 143 ARG A C 1
ATOM 1151 O O . ARG A 1 143 ? -11.711 19.312 17.141 1 89.69 143 ARG A O 1
ATOM 1158 N N . LYS A 1 144 ? -11.578 21.484 16.906 1 88.81 144 LYS A N 1
ATOM 1159 C CA . LYS A 1 144 ? -12.148 21.453 15.562 1 88.81 144 LYS A CA 1
ATOM 1160 C C . LYS A 1 144 ? -11.25 20.688 14.602 1 88.81 144 LYS A C 1
ATOM 1162 O O . LYS A 1 144 ? -11.742 19.938 13.75 1 88.81 144 LYS A O 1
ATOM 1167 N N . SER A 1 145 ? -10.023 20.938 14.742 1 89.38 145 SER A N 1
ATOM 1168 C CA . SER A 1 145 ? -9.062 20.234 13.898 1 89.38 145 SER A CA 1
ATOM 1169 C C . SER A 1 145 ? -9.102 18.734 14.141 1 89.38 145 SER A C 1
ATOM 1171 O O . SER A 1 145 ? -9.016 17.938 13.195 1 89.38 145 SER A O 1
ATOM 1173 N N . ALA A 1 146 ? -9.18 18.359 15.383 1 92.56 146 ALA A N 1
ATOM 1174 C CA . ALA A 1 146 ? -9.273 16.953 15.734 1 92.56 146 ALA A CA 1
ATOM 1175 C C . ALA A 1 146 ? -10.531 16.312 15.141 1 92.56 146 ALA A C 1
ATOM 1177 O O . ALA A 1 146 ? -10.492 15.195 14.625 1 92.56 146 ALA A O 1
ATOM 1178 N N . GLU A 1 147 ? -11.609 17.031 15.242 1 93.94 147 GLU A N 1
ATOM 1179 C CA . GLU A 1 147 ? -12.875 16.562 14.672 1 93.94 147 GLU A CA 1
ATOM 1180 C C . GLU A 1 147 ? -12.773 16.406 13.156 1 93.94 147 GLU A C 1
ATOM 1182 O O . GLU A 1 147 ? -13.234 15.406 12.602 1 93.94 147 GLU A O 1
ATOM 1187 N N . GLN A 1 148 ? -12.18 17.359 12.562 1 92.62 148 GLN A N 1
ATOM 1188 C CA . GLN A 1 148 ? -12 17.312 11.117 1 92.62 148 GLN A CA 1
ATOM 1189 C C . GLN A 1 148 ? -11.094 16.156 10.711 1 92.62 148 GLN A C 1
ATOM 1191 O O . GLN A 1 148 ? -11.383 15.445 9.75 1 92.62 148 GLN A O 1
ATOM 1196 N N . GLN A 1 149 ? -10.062 16.047 11.422 1 93.81 149 GLN A N 1
ATOM 1197 C CA . GLN A 1 149 ? -9.133 14.961 11.141 1 93.81 149 GLN A CA 1
ATOM 1198 C C . GLN A 1 149 ? -9.805 13.602 11.305 1 93.81 149 GLN A C 1
ATOM 1200 O O . GLN A 1 149 ? -9.602 12.703 10.484 1 93.81 149 GLN A O 1
ATOM 1205 N N . THR A 1 150 ? -10.562 13.445 12.344 1 95.56 150 THR A N 1
ATOM 1206 C CA . THR A 1 150 ? -11.266 12.195 12.594 1 95.56 150 THR A CA 1
ATOM 1207 C C . THR A 1 150 ? -12.273 11.906 11.477 1 95.56 150 THR A C 1
ATOM 1209 O O . THR A 1 150 ? -12.352 10.773 10.992 1 95.56 150 THR A O 1
ATOM 1212 N N . ALA A 1 151 ? -12.961 12.875 11.086 1 95.25 151 ALA A N 1
ATOM 1213 C CA . ALA A 1 151 ? -13.945 12.711 10.016 1 95.25 151 ALA A CA 1
ATOM 1214 C C . ALA A 1 151 ? -13.266 12.328 8.703 1 95.25 151 ALA A C 1
ATOM 1216 O O . ALA A 1 151 ? -13.742 11.445 7.988 1 95.25 151 ALA A O 1
ATOM 1217 N N . GLU A 1 152 ? -12.211 13.016 8.391 1 94.75 152 GLU A N 1
ATOM 1218 C CA . GLU A 1 152 ? -11.469 12.711 7.172 1 94.75 152 GLU A CA 1
ATOM 1219 C C . GLU A 1 152 ? -10.891 11.305 7.215 1 94.75 152 GLU A C 1
ATOM 1221 O O . GLU A 1 152 ? -10.859 10.609 6.199 1 94.75 152 GLU A O 1
ATOM 1226 N N . SER A 1 153 ? -10.43 10.922 8.383 1 96.88 153 SER A N 1
ATOM 1227 C CA . SER A 1 153 ? -9.906 9.57 8.547 1 96.88 153 SER A CA 1
ATOM 1228 C C . SER A 1 153 ? -10.984 8.523 8.273 1 96.88 153 SER A C 1
ATOM 1230 O O . SER A 1 153 ? -10.758 7.566 7.531 1 96.88 153 SER A O 1
ATOM 1232 N N . GLN A 1 154 ? -12.133 8.742 8.852 1 97.38 154 GLN A N 1
ATOM 1233 C CA . GLN A 1 154 ? -13.234 7.801 8.688 1 97.38 154 GLN A CA 1
ATOM 1234 C C . GLN A 1 154 ? -13.633 7.68 7.219 1 97.38 154 GLN A C 1
ATOM 1236 O O . GLN A 1 154 ? -13.859 6.578 6.719 1 97.38 154 GLN A O 1
ATOM 1241 N N . GLN A 1 155 ? -13.672 8.773 6.57 1 96.44 155 GLN A N 1
ATOM 1242 C CA . GLN A 1 155 ? -14.055 8.773 5.164 1 96.44 155 GLN A CA 1
ATOM 1243 C C . GLN A 1 155 ? -13.016 8.07 4.305 1 96.44 155 GLN A C 1
ATOM 1245 O O . GLN A 1 155 ? -13.352 7.219 3.479 1 96.44 155 GLN A O 1
ATOM 1250 N N . THR A 1 156 ? -11.812 8.398 4.512 1 97 156 THR A N 1
ATOM 1251 C CA . THR A 1 156 ? -10.734 7.828 3.707 1 97 156 THR A CA 1
ATOM 1252 C C . THR A 1 156 ? -10.625 6.324 3.936 1 97 156 THR A C 1
ATOM 1254 O O . THR A 1 156 ? -10.492 5.555 2.98 1 97 156 THR A O 1
ATOM 1257 N N . PHE A 1 157 ? -10.695 5.902 5.148 1 97.88 157 PHE A N 1
ATOM 1258 C CA . PHE A 1 157 ? -10.531 4.488 5.465 1 97.88 157 PHE A CA 1
ATOM 1259 C C . PHE A 1 157 ? -11.719 3.68 4.961 1 97.88 157 PHE A C 1
ATOM 1261 O O . PHE A 1 157 ? -11.57 2.512 4.594 1 97.88 157 PHE A O 1
ATOM 1268 N N . ARG A 1 158 ? -12.867 4.324 4.91 1 97.25 158 ARG A N 1
ATOM 1269 C CA . ARG A 1 158 ? -14.008 3.67 4.281 1 97.25 158 ARG A CA 1
ATOM 1270 C C . ARG A 1 158 ? -13.75 3.42 2.799 1 97.25 158 ARG A C 1
ATOM 1272 O O . ARG A 1 158 ? -14.086 2.357 2.273 1 97.25 158 ARG A O 1
ATOM 1279 N N . VAL A 1 159 ? -13.164 4.375 2.162 1 97.56 159 VAL A N 1
ATOM 1280 C CA . VAL A 1 159 ? -12.836 4.23 0.748 1 97.56 159 VAL A CA 1
ATOM 1281 C C . VAL A 1 159 ? -11.781 3.139 0.572 1 97.56 159 VAL A C 1
ATOM 1283 O O . VAL A 1 159 ? -11.828 2.377 -0.397 1 97.56 159 VAL A O 1
ATOM 1286 N N . LEU A 1 160 ? -10.836 3.064 1.493 1 98.19 160 LEU A N 1
ATOM 1287 C CA . LEU A 1 160 ? -9.836 2.004 1.44 1 98.19 160 LEU A CA 1
ATOM 1288 C C . LEU A 1 160 ? -10.492 0.631 1.518 1 98.19 160 LEU A C 1
ATOM 1290 O O . LEU A 1 160 ? -10.18 -0.259 0.724 1 98.19 160 LEU A O 1
ATOM 1294 N N . ILE A 1 161 ? -11.445 0.483 2.447 1 98.44 161 ILE A N 1
ATOM 1295 C CA . ILE A 1 161 ? -12.141 -0.784 2.629 1 98.44 161 ILE A CA 1
ATOM 1296 C C . ILE A 1 161 ? -12.922 -1.129 1.363 1 98.44 161 ILE A C 1
ATOM 1298 O O . ILE A 1 161 ? -12.875 -2.264 0.886 1 98.44 161 ILE A O 1
ATOM 1302 N N . GLN A 1 162 ? -13.531 -0.156 0.826 1 97.94 162 GLN A N 1
ATOM 1303 C CA . GLN A 1 162 ? -14.305 -0.367 -0.392 1 97.94 162 GLN A CA 1
ATOM 1304 C C . GLN A 1 162 ? -13.398 -0.784 -1.552 1 97.94 162 GLN A C 1
ATOM 1306 O O . GLN A 1 162 ? -13.781 -1.622 -2.371 1 97.94 162 GLN A O 1
ATOM 1311 N N . SER A 1 163 ? -12.281 -0.168 -1.614 1 97.75 163 SER A N 1
ATOM 1312 C CA . SER A 1 163 ? -11.32 -0.516 -2.662 1 97.75 163 SER A CA 1
ATOM 1313 C C . SER A 1 163 ? -10.875 -1.969 -2.545 1 97.75 163 SER A C 1
ATOM 1315 O O . SER A 1 163 ? -10.758 -2.67 -3.551 1 97.75 163 SER A O 1
ATOM 1317 N N . VAL A 1 164 ? -10.648 -2.436 -1.343 1 98.12 164 VAL A N 1
ATOM 1318 C CA . VAL A 1 164 ? -10.242 -3.816 -1.103 1 98.12 164 VAL A CA 1
ATOM 1319 C C . VAL A 1 164 ? -11.375 -4.762 -1.492 1 98.12 164 VAL A C 1
ATOM 1321 O O . VAL A 1 164 ? -11.148 -5.766 -2.172 1 98.12 164 VAL A O 1
ATOM 1324 N N . GLU A 1 165 ? -12.594 -4.465 -1.119 1 98 165 GLU A N 1
ATOM 1325 C CA . GLU A 1 165 ? -13.758 -5.297 -1.425 1 98 165 GLU A CA 1
ATOM 1326 C C . GLU A 1 165 ? -13.992 -5.387 -2.93 1 98 165 GLU A C 1
ATOM 1328 O O . GLU A 1 165 ? -14.289 -6.461 -3.453 1 98 165 GLU A O 1
ATOM 1333 N N . GLU A 1 166 ? -13.852 -4.277 -3.584 1 97.38 166 GLU A N 1
ATOM 1334 C CA . GLU A 1 166 ? -14.031 -4.254 -5.031 1 97.38 166 GLU A CA 1
ATOM 1335 C C . GLU A 1 166 ? -12.953 -5.078 -5.734 1 97.38 166 GLU A C 1
ATOM 1337 O O . GLU A 1 166 ? -13.25 -5.801 -6.688 1 97.38 166 GLU A O 1
ATOM 1342 N N . SER A 1 167 ? -11.789 -4.93 -5.273 1 97.88 167 SER A N 1
ATOM 1343 C CA . SER A 1 167 ? -10.688 -5.688 -5.863 1 97.88 167 SER A CA 1
ATOM 1344 C C . SER A 1 167 ? -10.891 -7.188 -5.672 1 97.88 167 SER A C 1
ATOM 1346 O O . SER A 1 167 ? -10.625 -7.973 -6.582 1 97.88 167 SER A O 1
ATOM 1348 N N . LEU A 1 168 ? -11.32 -7.602 -4.465 1 97.81 168 LEU A N 1
ATOM 1349 C CA . LEU A 1 168 ? -11.594 -9.016 -4.211 1 97.81 168 LEU A CA 1
ATOM 1350 C C . LEU A 1 168 ? -12.664 -9.539 -5.156 1 97.81 168 LEU A C 1
ATOM 1352 O O . LEU A 1 168 ? -12.531 -10.625 -5.715 1 97.81 168 LEU A O 1
ATOM 1356 N N . SER A 1 169 ? -13.695 -8.766 -5.316 1 97.5 169 SER A N 1
ATOM 1357 C CA . SER A 1 169 ? -14.789 -9.164 -6.203 1 97.5 169 SER A CA 1
ATOM 1358 C C . SER A 1 169 ? -14.297 -9.328 -7.641 1 97.5 169 SER A C 1
ATOM 1360 O O . SER A 1 169 ? -14.633 -10.312 -8.305 1 97.5 169 SER A O 1
ATOM 1362 N N . CYS A 1 170 ? -13.508 -8.391 -8.07 1 97 170 CYS A N 1
ATOM 1363 C CA . CYS A 1 170 ? -12.961 -8.445 -9.422 1 97 170 CYS A CA 1
ATOM 1364 C C . CYS A 1 170 ? -12.047 -9.648 -9.594 1 97 170 CYS A C 1
ATOM 1366 O O . CYS A 1 170 ? -12.109 -10.336 -10.617 1 97 170 CYS A O 1
ATOM 1368 N N . LEU A 1 171 ? -11.227 -9.906 -8.609 1 97.5 171 LEU A N 1
ATOM 1369 C CA . LEU A 1 171 ? -10.297 -11.023 -8.672 1 97.5 171 LEU A CA 1
ATOM 1370 C C . LEU A 1 171 ? -11.047 -12.352 -8.703 1 97.5 171 LEU A C 1
ATOM 1372 O O . LEU A 1 171 ? -10.742 -13.219 -9.523 1 97.5 171 LEU A O 1
ATOM 1376 N N . THR A 1 172 ? -12.039 -12.547 -7.836 1 97 172 THR A N 1
ATOM 1377 C CA . THR A 1 172 ? -12.812 -13.781 -7.773 1 97 172 THR A CA 1
ATOM 1378 C C . THR A 1 172 ? -13.523 -14.039 -9.102 1 97 172 THR A C 1
ATOM 1380 O O . THR A 1 172 ? -13.516 -15.164 -9.602 1 97 172 THR A O 1
ATOM 1383 N N . LYS A 1 173 ? -14.047 -13.023 -9.68 1 96.56 173 LYS A N 1
ATOM 1384 C CA . LYS A 1 173 ? -14.719 -13.148 -10.969 1 96.56 173 LYS A CA 1
ATOM 1385 C C . LYS A 1 173 ? -13.734 -13.531 -12.07 1 96.56 173 LYS A C 1
ATOM 1387 O O . LYS A 1 173 ? -14.039 -14.359 -12.93 1 96.56 173 LYS A O 1
ATOM 1392 N N . ALA A 1 174 ? -12.602 -12.898 -12.062 1 95.88 174 ALA A N 1
ATOM 1393 C CA . ALA A 1 174 ? -11.586 -13.18 -13.078 1 95.88 174 ALA A CA 1
ATOM 1394 C C . ALA A 1 174 ? -11.117 -14.633 -13 1 95.88 174 ALA A C 1
ATOM 1396 O O . ALA A 1 174 ? -10.953 -15.289 -14.031 1 95.88 174 ALA A O 1
ATOM 1397 N N . VAL A 1 175 ? -10.875 -15.148 -11.773 1 95.44 175 VAL A N 1
ATOM 1398 C CA . VAL A 1 175 ? -10.445 -16.531 -11.578 1 95.44 175 VAL A CA 1
ATOM 1399 C C . VAL A 1 175 ? -11.539 -17.484 -12.055 1 95.44 175 VAL A C 1
ATOM 1401 O O . VAL A 1 175 ? -11.258 -18.453 -12.758 1 95.44 175 VAL A O 1
ATOM 1404 N N . GLU A 1 176 ? -12.766 -17.172 -11.711 1 94.94 176 GLU A N 1
ATOM 1405 C CA . GLU A 1 176 ? -13.906 -18.016 -12.102 1 94.94 176 GLU A CA 1
ATOM 1406 C C . GLU A 1 176 ? -14.07 -18.047 -13.617 1 94.94 176 GLU A C 1
ATOM 1408 O O . GLU A 1 176 ? -14.297 -19.109 -14.203 1 94.94 176 GLU A O 1
ATOM 1413 N N . GLU A 1 177 ? -13.961 -16.922 -14.227 1 94.94 177 GLU A N 1
ATOM 1414 C CA . GLU A 1 177 ? -14.109 -16.844 -15.68 1 94.94 177 GLU A CA 1
ATOM 1415 C C . GLU A 1 177 ? -13.008 -17.641 -16.391 1 94.94 177 GLU A C 1
ATOM 1417 O O . GLU A 1 177 ? -13.273 -18.328 -17.375 1 94.94 177 GLU A O 1
ATOM 1422 N N . LYS A 1 178 ? -11.836 -17.5 -15.906 1 93.31 178 LYS A N 1
ATOM 1423 C CA . LYS A 1 178 ? -10.727 -18.25 -16.5 1 93.31 178 LYS A CA 1
ATOM 1424 C C . LYS A 1 178 ? -10.93 -19.75 -16.344 1 93.31 178 LYS A C 1
ATOM 1426 O O . LYS A 1 178 ? -10.672 -20.516 -17.281 1 93.31 178 LYS A O 1
ATOM 1431 N N . GLN A 1 179 ? -11.336 -20.172 -15.164 1 93.19 179 GLN A N 1
ATOM 1432 C CA . GLN A 1 179 ? -11.602 -21.578 -14.914 1 93.19 179 GLN A CA 1
ATOM 1433 C C . GLN A 1 179 ? -12.727 -22.094 -15.805 1 93.19 179 GLN A C 1
ATOM 1435 O O . GLN A 1 179 ? -12.617 -23.188 -16.375 1 93.19 179 GLN A O 1
ATOM 1440 N N . LYS A 1 180 ? -13.773 -21.328 -15.992 1 93.94 180 LYS A N 1
ATOM 1441 C CA . LYS A 1 180 ? -14.914 -21.734 -16.828 1 93.94 180 LYS A CA 1
ATOM 1442 C C . LYS A 1 180 ? -14.508 -21.844 -18.281 1 93.94 180 LYS A C 1
ATOM 1444 O O . LYS A 1 180 ? -14.945 -22.766 -18.984 1 93.94 180 LYS A O 1
ATOM 1449 N N . THR A 1 181 ? -13.734 -20.922 -18.719 1 92.75 181 THR A N 1
ATOM 1450 C CA . THR A 1 181 ? -13.25 -20.969 -20.094 1 92.75 181 THR A CA 1
ATOM 1451 C C . THR A 1 181 ? -12.414 -22.219 -20.344 1 92.75 181 THR A C 1
ATOM 1453 O O . THR A 1 181 ? -12.57 -22.875 -21.359 1 92.75 181 THR A O 1
ATOM 1456 N N . PHE A 1 182 ? -11.547 -22.516 -19.391 1 91.94 182 PHE A N 1
ATOM 1457 C CA . PHE A 1 182 ? -10.711 -23.719 -19.516 1 91.94 182 PHE A CA 1
ATOM 1458 C C . PHE A 1 182 ? -11.562 -24.969 -19.484 1 91.94 182 PHE A C 1
ATOM 1460 O O . PHE A 1 182 ? -11.32 -25.906 -20.25 1 91.94 182 PHE A O 1
ATOM 1467 N N . GLN A 1 183 ? -12.539 -25 -18.594 1 92.38 183 GLN A N 1
ATOM 1468 C CA . GLN A 1 183 ? -13.43 -26.156 -18.484 1 92.38 183 GLN A CA 1
ATOM 1469 C C . GLN A 1 183 ? -14.195 -26.391 -19.781 1 92.38 183 GLN A C 1
ATOM 1471 O O . GLN A 1 183 ? -14.336 -27.531 -20.234 1 92.38 183 GLN A O 1
ATOM 1476 N N . LYS A 1 184 ? -14.586 -25.375 -20.406 1 93.31 184 LYS A N 1
ATOM 1477 C CA . LYS A 1 184 ? -15.312 -25.484 -21.672 1 93.31 184 LYS A CA 1
ATOM 1478 C C . LYS A 1 184 ? -14.398 -26 -22.781 1 93.31 184 LYS A C 1
ATOM 1480 O O . LYS A 1 184 ? -14.82 -26.828 -23.594 1 93.31 184 LYS A O 1
ATOM 1485 N N . GLN A 1 185 ? -13.234 -25.484 -22.766 1 91.69 185 GLN A N 1
ATOM 1486 C CA . GLN A 1 185 ? -12.273 -25.953 -23.75 1 91.69 185 GLN A CA 1
ATOM 1487 C C . GLN A 1 185 ? -11.953 -27.438 -23.562 1 91.69 185 GLN A C 1
ATOM 1489 O O . GLN A 1 185 ? -11.867 -28.188 -24.547 1 91.69 185 GLN A O 1
ATOM 1494 N N . ALA A 1 186 ? -11.75 -27.828 -22.297 1 91.44 186 ALA A N 1
ATOM 1495 C CA . ALA A 1 186 ? -11.477 -29.234 -22 1 91.44 186 ALA A CA 1
ATOM 1496 C C . ALA A 1 186 ? -12.633 -30.125 -22.438 1 91.44 186 ALA A C 1
ATOM 1498 O O . ALA A 1 186 ? -12.422 -31.172 -23.047 1 91.44 186 ALA A O 1
ATOM 1499 N N . GLU A 1 187 ? -13.852 -29.641 -22.188 1 93.19 187 GLU A N 1
ATOM 1500 C CA . GLU A 1 187 ? -15.031 -30.422 -22.547 1 93.19 187 GLU A CA 1
ATOM 1501 C C . GLU A 1 187 ? -15.172 -30.547 -24.062 1 93.19 187 GLU A C 1
ATOM 1503 O O . GLU A 1 187 ? -15.547 -31.594 -24.578 1 93.19 187 GLU A O 1
ATOM 1508 N N . GLN A 1 188 ? -14.875 -29.484 -24.734 1 92.81 188 GLN A N 1
ATOM 1509 C CA . GLN A 1 188 ? -14.938 -29.5 -26.188 1 92.81 188 GLN A CA 1
ATOM 1510 C C . GLN A 1 188 ? -13.914 -30.469 -26.766 1 92.81 188 GLN A C 1
ATOM 1512 O O . GLN A 1 188 ? -14.219 -31.234 -27.703 1 92.81 188 GLN A O 1
ATOM 1517 N N . LEU A 1 189 ? -12.758 -30.469 -26.203 1 90.69 189 LEU A N 1
ATOM 1518 C CA . LEU A 1 189 ? -11.711 -31.359 -26.656 1 90.69 189 LEU A CA 1
ATOM 1519 C C . LEU A 1 189 ? -12.078 -32.812 -26.375 1 90.69 189 LEU A C 1
ATOM 1521 O O . LEU A 1 189 ? -11.836 -33.688 -27.219 1 90.69 189 LEU A O 1
ATOM 1525 N N . ILE A 1 190 ? -12.617 -33.031 -25.203 1 92.75 190 ILE A N 1
ATOM 1526 C CA . ILE A 1 190 ? -13.023 -34.406 -24.828 1 92.75 190 ILE A CA 1
ATOM 1527 C C . ILE A 1 190 ? -14.102 -34.906 -25.797 1 92.75 190 ILE A C 1
ATOM 1529 O O . ILE A 1 190 ? -14.047 -36.031 -26.25 1 92.75 190 ILE A O 1
ATOM 1533 N N . ARG A 1 191 ? -14.984 -34.031 -26.219 1 93.88 191 ARG A N 1
ATOM 1534 C CA . ARG A 1 191 ? -16.047 -34.406 -27.141 1 93.88 191 ARG A CA 1
ATOM 1535 C C . ARG A 1 191 ? -15.469 -34.781 -28.516 1 93.88 191 ARG A C 1
ATOM 1537 O O . ARG A 1 191 ? -15.891 -35.75 -29.125 1 93.88 191 ARG A O 1
ATOM 1544 N N . GLU A 1 192 ? -14.523 -34.031 -28.906 1 91.19 192 GLU A N 1
ATOM 1545 C CA . GLU A 1 192 ? -13.891 -34.281 -30.203 1 91.19 192 GLU A CA 1
ATOM 1546 C C . GLU A 1 192 ? -13.156 -35.625 -30.188 1 91.19 192 GLU A C 1
ATOM 1548 O O . GLU A 1 192 ? -13.219 -36.406 -31.156 1 91.19 192 GLU A O 1
ATOM 1553 N N . LEU A 1 193 ? -12.492 -35.906 -29.047 1 92.12 193 LEU A N 1
ATOM 1554 C CA . LEU A 1 193 ? -11.766 -37.156 -28.922 1 92.12 193 LEU A CA 1
ATOM 1555 C C . LEU A 1 193 ? -12.727 -38.344 -28.844 1 92.12 193 LEU A C 1
ATOM 1557 O O . LEU A 1 193 ? -12.461 -39.406 -29.406 1 92.12 193 LEU A O 1
ATOM 1561 N N . GLU A 1 194 ? -13.836 -38.125 -28.172 1 94.12 194 GLU A N 1
ATOM 1562 C CA . GLU A 1 194 ? -14.859 -39.156 -28.094 1 94.12 194 GLU A CA 1
ATOM 1563 C C . GLU A 1 194 ? -15.453 -39.469 -29.453 1 94.12 194 GLU A C 1
ATOM 1565 O O . GLU A 1 194 ? -15.734 -40.625 -29.781 1 94.12 194 GLU A O 1
ATOM 1570 N N . GLU A 1 195 ? -15.594 -38.438 -30.266 1 92.88 195 GLU A N 1
ATOM 1571 C CA . GLU A 1 195 ? -16.078 -38.625 -31.641 1 92.88 195 GLU A CA 1
ATOM 1572 C C . GLU A 1 195 ? -15.07 -39.406 -32.469 1 92.88 195 GLU A C 1
ATOM 1574 O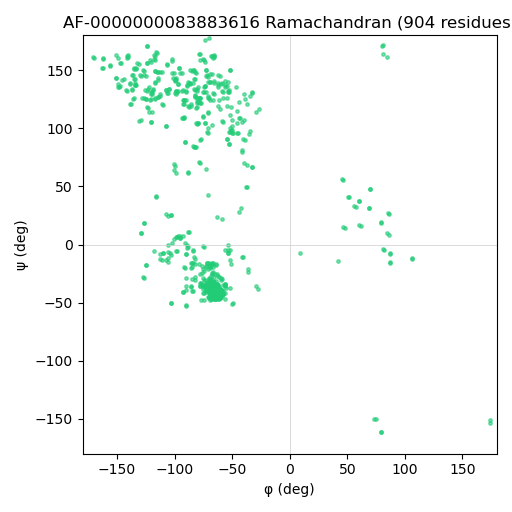 O . GLU A 1 195 ? -15.453 -40.281 -33.25 1 92.88 195 GLU A O 1
ATOM 1579 N N . GLU A 1 196 ? -13.859 -39.094 -32.25 1 90.62 196 GLU A N 1
ATOM 1580 C CA . GLU A 1 196 ? -12.812 -39.812 -32.938 1 90.62 196 GLU A CA 1
ATOM 1581 C C . GLU A 1 196 ? -12.789 -41.281 -32.531 1 90.62 196 GLU A C 1
ATOM 1583 O O . GLU A 1 196 ? -12.602 -42.188 -33.375 1 90.62 196 GLU A O 1
ATOM 1588 N N . ILE A 1 197 ? -12.945 -41.5 -31.266 1 92.94 197 ILE A N 1
ATOM 1589 C CA . ILE A 1 197 ? -12.961 -42.875 -30.766 1 92.94 197 ILE A CA 1
ATOM 1590 C C . ILE A 1 197 ? -14.148 -43.625 -31.359 1 92.94 197 ILE A C 1
ATOM 1592 O O . ILE A 1 197 ? -14.016 -44.781 -31.75 1 92.94 197 ILE A O 1
ATOM 1596 N N . SER A 1 198 ? -15.258 -42.969 -31.531 1 93.06 198 SER A N 1
ATOM 1597 C CA . SER A 1 198 ? -16.438 -43.562 -32.125 1 93.06 198 SER A CA 1
ATOM 1598 C C . SER A 1 198 ? -16.188 -43.969 -33.562 1 93.06 198 SER A C 1
ATOM 1600 O O . SER A 1 198 ? -16.562 -45.062 -34 1 93.06 198 SER A O 1
ATOM 1602 N N . LYS A 1 199 ? -15.508 -43.125 -34.312 1 91.38 199 LYS A N 1
ATOM 1603 C CA . LYS A 1 199 ? -15.18 -43.438 -35.719 1 91.38 199 LYS A CA 1
ATOM 1604 C C . LYS A 1 199 ? -14.195 -44.594 -35.812 1 91.38 199 LYS A C 1
ATOM 1606 O O . LYS A 1 199 ? -14.352 -45.469 -36.656 1 91.38 199 LYS A O 1
ATOM 1611 N N . LEU A 1 200 ? -13.227 -44.562 -34.906 1 91.19 200 LEU A N 1
ATOM 1612 C CA . LEU A 1 200 ? -12.219 -45.625 -34.906 1 91.19 200 LEU A CA 1
ATOM 1613 C C . LEU A 1 200 ? -12.844 -46.969 -34.5 1 91.19 200 LEU A C 1
ATOM 1615 O O . LEU A 1 200 ? -12.492 -48 -35.062 1 91.19 200 LEU A O 1
ATOM 1619 N N . THR A 1 201 ? -13.766 -46.875 -33.531 1 91.81 201 THR A N 1
ATOM 1620 C CA . THR A 1 201 ? -14.438 -48.094 -33.094 1 91.81 201 THR A CA 1
ATOM 1621 C C . THR A 1 201 ? -15.281 -48.688 -34.219 1 91.81 201 THR A C 1
ATOM 1623 O O . THR A 1 201 ? -15.336 -49.906 -34.375 1 91.81 201 THR A O 1
ATOM 1626 N N . LYS A 1 202 ? -15.875 -47.875 -35.031 1 90.5 202 LYS A N 1
ATOM 1627 C CA . LYS A 1 202 ? -16.641 -48.344 -36.188 1 90.5 202 LYS A CA 1
ATOM 1628 C C . LYS A 1 202 ? -15.734 -48.969 -37.219 1 90.5 202 LYS A C 1
ATOM 1630 O O . LYS A 1 202 ? -16.078 -50 -37.812 1 90.5 202 LYS A O 1
ATOM 1635 N N . SER A 1 203 ? -14.617 -48.344 -37.375 1 88.25 203 SER A N 1
ATOM 1636 C CA . SER A 1 203 ? -13.648 -48.906 -38.344 1 88.25 203 SER A CA 1
ATOM 1637 C C . SER A 1 203 ? -13.117 -50.25 -37.875 1 88.25 203 SER A C 1
ATOM 1639 O O . SER A 1 203 ? -12.898 -51.156 -38.688 1 88.25 203 SER A O 1
ATOM 1641 N N . GLU A 1 204 ? -12.867 -50.281 -36.562 1 88.56 204 GLU A N 1
ATOM 1642 C CA . GLU A 1 204 ? -12.414 -51.562 -36 1 88.56 204 GLU A CA 1
ATOM 1643 C C . GLU A 1 204 ? -13.445 -52.656 -36.219 1 88.56 204 GLU A C 1
ATOM 1645 O O . GLU A 1 204 ? -13.086 -53.781 -36.594 1 88.56 204 GLU A O 1
ATOM 1650 N N . ALA A 1 205 ? -14.711 -52.375 -36.094 1 87.62 205 ALA A N 1
ATOM 1651 C CA . ALA A 1 205 ? -15.797 -53.312 -36.281 1 87.62 205 ALA A CA 1
ATOM 1652 C C . ALA A 1 205 ? -15.883 -53.75 -37.75 1 87.62 205 ALA A C 1
ATOM 1654 O O . ALA A 1 205 ? -16.156 -54.906 -38.031 1 87.62 205 ALA A O 1
ATOM 1655 N N . GLU A 1 206 ? -15.633 -52.781 -38.625 1 85.94 206 GLU A N 1
ATOM 1656 C CA . GLU A 1 206 ? -15.656 -53.094 -40.031 1 85.94 206 GLU A CA 1
ATOM 1657 C C . GLU A 1 206 ? -14.516 -54.062 -40.406 1 85.94 206 GLU A C 1
ATOM 1659 O O . GLU A 1 206 ? -14.703 -54.969 -41.219 1 85.94 206 GLU A O 1
ATOM 1664 N N . LEU A 1 207 ? -13.383 -53.812 -39.812 1 84.5 207 LEU A N 1
ATOM 1665 C CA . LEU A 1 207 ? -12.242 -54.688 -40.062 1 84.5 207 LEU A CA 1
ATOM 1666 C C . LEU A 1 207 ? -12.508 -56.094 -39.5 1 84.5 207 LEU A C 1
ATOM 1668 O O . LEU A 1 207 ? -12.141 -57.094 -40.125 1 84.5 207 LEU A O 1
ATOM 1672 N N . ASP A 1 208 ? -13.156 -56.125 -38.344 1 85 208 ASP A N 1
ATOM 1673 C CA . ASP A 1 208 ? -13.523 -57.406 -37.781 1 85 208 ASP A CA 1
ATOM 1674 C C . ASP A 1 208 ? -14.469 -58.188 -38.719 1 85 208 ASP A C 1
ATOM 1676 O O . ASP A 1 208 ? -14.336 -59.406 -38.875 1 85 208 ASP A O 1
ATOM 1680 N N . HIS A 1 209 ? -15.367 -57.469 -39.344 1 83.88 209 HIS A N 1
ATOM 1681 C CA . HIS A 1 209 ? -16.328 -58.094 -40.281 1 83.88 209 HIS A CA 1
ATOM 1682 C C . HIS A 1 209 ? -15.633 -58.594 -41.531 1 83.88 209 HIS A C 1
ATOM 1684 O O . HIS A 1 209 ? -15.969 -59.688 -42.031 1 83.88 209 HIS A O 1
ATOM 1690 N N . LEU A 1 210 ? -14.617 -57.875 -41.938 1 79.81 210 LEU A N 1
ATOM 1691 C CA . LEU A 1 210 ? -13.883 -58.281 -43.125 1 79.81 210 LEU A CA 1
ATOM 1692 C C . LEU A 1 210 ? -13.023 -59.5 -42.844 1 79.81 210 LEU A C 1
ATOM 1694 O O . LEU A 1 210 ? -12.883 -60.375 -43.719 1 79.81 210 LEU A O 1
ATOM 1698 N N . LEU A 1 211 ? -12.492 -59.5 -41.75 1 79.88 211 LEU A N 1
ATOM 1699 C CA . LEU A 1 211 ? -11.664 -60.656 -41.344 1 79.88 211 LEU A CA 1
ATOM 1700 C C . LEU A 1 211 ? -12.5 -61.906 -41.25 1 79.88 211 LEU A C 1
ATOM 1702 O O . LEU A 1 211 ? -12.016 -63 -41.531 1 79.88 211 LEU A O 1
ATOM 1706 N N . LEU A 1 212 ? -13.758 -61.781 -40.906 1 77.56 212 LEU A N 1
ATOM 1707 C CA . LEU A 1 212 ? -14.633 -62.938 -40.75 1 77.56 212 LEU A CA 1
ATOM 1708 C C . LEU A 1 212 ? -15.211 -63.375 -42.094 1 77.56 212 LEU A C 1
ATOM 1710 O O . LEU A 1 212 ? -15.422 -64.562 -42.344 1 77.56 212 LEU A O 1
ATOM 1714 N N . THR A 1 213 ? -15.602 -62.344 -42.969 1 67.5 213 THR A N 1
ATOM 1715 C CA . THR A 1 213 ? -16.328 -62.688 -44.188 1 67.5 213 THR A CA 1
ATOM 1716 C C . THR A 1 213 ? -15.344 -63 -45.312 1 67.5 213 THR A C 1
ATOM 1718 O O . THR A 1 213 ? -15.766 -63.375 -46.406 1 67.5 213 THR A O 1
ATOM 1721 N N . GLU A 1 214 ? -13.977 -63.156 -45.062 1 60.78 214 GLU A N 1
ATOM 1722 C CA . GLU A 1 214 ? -12.977 -63.438 -46.094 1 60.78 214 GLU A CA 1
ATOM 1723 C C . GLU A 1 214 ? -13.141 -62.5 -47.281 1 60.78 214 GLU A C 1
ATOM 1725 O O . GLU A 1 214 ? -12.93 -62.906 -48.406 1 60.78 214 GLU A O 1
ATOM 1730 N N . ALA A 1 215 ? -13.906 -61.438 -47.125 1 55.81 215 ALA A N 1
ATOM 1731 C CA . ALA A 1 215 ? -14.18 -60.5 -48.219 1 55.81 215 ALA A CA 1
ATOM 1732 C C . ALA A 1 215 ? -12.945 -59.656 -48.531 1 55.81 215 ALA A C 1
ATOM 1734 O O . ALA A 1 215 ? -12.047 -59.531 -47.688 1 55.81 215 ALA A O 1
ATOM 1735 N N . ASN A 1 216 ? -12.664 -59.281 -49.781 1 52.84 216 ASN A N 1
ATOM 1736 C CA . ASN A 1 216 ? -11.57 -58.531 -50.406 1 52.84 216 ASN A CA 1
ATOM 1737 C C . ASN A 1 216 ? -11.375 -57.156 -49.75 1 52.84 216 ASN A C 1
ATOM 1739 O O . ASN A 1 216 ? -12.344 -56.531 -49.344 1 52.84 216 ASN A O 1
ATOM 1743 N N . LEU A 1 217 ? -10.211 -56.781 -49.281 1 55.31 217 LEU A N 1
ATOM 1744 C CA . LEU A 1 217 ? -9.547 -55.719 -48.531 1 55.31 217 LEU A CA 1
ATOM 1745 C C . LEU A 1 217 ? -9.773 -54.375 -49.188 1 55.31 217 LEU A C 1
ATOM 1747 O O . LEU A 1 217 ? -9.164 -53.375 -48.812 1 55.31 217 LEU A O 1
ATOM 1751 N N . GLN A 1 218 ? -10.398 -54.219 -50.344 1 51.47 218 GLN A N 1
ATOM 1752 C CA . GLN A 1 218 ? -10.156 -53.031 -51.156 1 51.47 218 GLN A CA 1
ATOM 1753 C C . GLN A 1 218 ? -10.422 -51.75 -50.344 1 51.47 218 GLN A C 1
ATOM 1755 O O . GLN A 1 218 ? -9.859 -50.688 -50.625 1 51.47 218 GLN A O 1
ATOM 1760 N N . PHE A 1 219 ? -11.406 -51.656 -49.469 1 51.62 219 PHE A N 1
ATOM 1761 C CA . PHE A 1 219 ? -11.898 -50.312 -49.125 1 51.62 219 PHE A CA 1
ATOM 1762 C C . PHE A 1 219 ? -11.422 -49.906 -47.75 1 51.62 219 PHE A C 1
ATOM 1764 O O . PHE A 1 219 ? -12.172 -49.25 -46.969 1 51.62 219 PHE A O 1
ATOM 1771 N N . LEU A 1 220 ? -10.359 -50.406 -47.219 1 56.12 220 LEU A N 1
ATOM 1772 C CA . LEU A 1 220 ? -10.234 -49.906 -45.844 1 56.12 220 LEU A CA 1
ATOM 1773 C C . LEU A 1 220 ? -9.633 -48.531 -45.812 1 56.12 220 LEU A C 1
ATOM 1775 O O . LEU A 1 220 ? -8.5 -48.312 -46.25 1 56.12 220 LEU A O 1
ATOM 1779 N N . GLN A 1 221 ? -10.406 -47.406 -46 1 54.88 221 GLN A N 1
ATOM 1780 C CA . GLN A 1 221 ? -9.992 -46.031 -45.844 1 54.88 221 GLN A CA 1
ATOM 1781 C C . GLN A 1 221 ? -9.312 -45.781 -44.5 1 54.88 221 GLN A C 1
ATOM 1783 O O . GLN A 1 221 ? -9.781 -46.281 -43.469 1 54.88 221 GLN A O 1
ATOM 1788 N N . ASP A 1 222 ? -8.141 -45.406 -44.531 1 59.69 222 ASP A N 1
ATOM 1789 C CA . ASP A 1 222 ? -7.391 -44.938 -43.375 1 59.69 222 ASP A CA 1
ATOM 1790 C C . ASP A 1 222 ? -8.172 -43.875 -42.625 1 59.69 222 ASP A C 1
ATOM 1792 O O . ASP A 1 222 ? -8.656 -42.906 -43.219 1 59.69 222 ASP A O 1
ATOM 1796 N N . VAL A 1 223 ? -8.789 -44.219 -41.531 1 61.38 223 VAL A N 1
ATOM 1797 C CA . VAL A 1 223 ? -9.484 -43.25 -40.688 1 61.38 223 VAL A CA 1
ATOM 1798 C C . VAL A 1 223 ? -8.547 -42.094 -40.344 1 61.38 223 VAL A C 1
ATOM 1800 O O . VAL A 1 223 ? -7.473 -42.312 -39.781 1 61.38 223 VAL A O 1
ATOM 1803 N N . LYS A 1 224 ? -8.648 -40.969 -41.125 1 62.25 224 LYS A N 1
ATOM 1804 C CA . LYS A 1 224 ? -7.891 -39.75 -40.812 1 62.25 224 LYS A CA 1
ATOM 1805 C C . LYS A 1 224 ? -8.078 -39.312 -39.375 1 62.25 224 LYS A C 1
ATOM 1807 O O . LYS A 1 224 ? -9.203 -39.062 -38.938 1 62.25 224 LYS A O 1
ATOM 1812 N N . THR A 1 225 ? -7.176 -39.656 -38.5 1 64.12 225 THR A N 1
ATOM 1813 C CA . THR A 1 225 ? -7.27 -39.281 -37.094 1 64.12 225 THR A CA 1
ATOM 1814 C C . THR A 1 225 ? -6.531 -37.969 -36.844 1 64.12 225 THR A C 1
ATOM 1816 O O . THR A 1 225 ? -5.57 -37.656 -37.562 1 64.12 225 THR A O 1
ATOM 1819 N N . SER A 1 226 ? -7.262 -36.938 -36.344 1 60.69 226 SER A N 1
ATOM 1820 C CA . SER A 1 226 ? -6.703 -35.625 -36 1 60.69 226 SER A CA 1
ATOM 1821 C C . SER A 1 226 ? -5.508 -35.781 -35.062 1 60.69 226 SER A C 1
ATOM 1823 O O . SER A 1 226 ? -5.402 -36.75 -34.312 1 60.69 226 SER A O 1
ATOM 1825 N N . ASP A 1 227 ? -4.406 -35.094 -35.344 1 60.97 227 ASP A N 1
ATOM 1826 C CA . ASP A 1 227 ? -3.221 -35 -34.5 1 60.97 227 ASP A CA 1
ATOM 1827 C C . ASP A 1 227 ? -3.557 -34.312 -33.156 1 60.97 227 ASP A C 1
ATOM 1829 O O . ASP A 1 227 ? -2.746 -33.562 -32.625 1 60.97 227 ASP A O 1
ATOM 1833 N N . LEU A 1 228 ? -4.789 -34.344 -32.75 1 58.72 228 LEU A N 1
ATOM 1834 C CA . LEU A 1 228 ? -5.223 -33.719 -31.5 1 58.72 228 LEU A CA 1
ATOM 1835 C C . LEU A 1 228 ? -4.387 -34.219 -30.328 1 58.72 228 LEU A C 1
ATOM 1837 O O . LEU A 1 228 ? -4.477 -33.688 -29.219 1 58.72 228 LEU A O 1
ATOM 1841 N N . THR A 1 229 ? -3.545 -35.219 -30.594 1 56.84 229 THR A N 1
ATOM 1842 C CA . THR A 1 229 ? -2.727 -35.75 -29.516 1 56.84 229 THR A CA 1
ATOM 1843 C C . THR A 1 229 ? -1.683 -34.719 -29.078 1 56.84 229 THR A C 1
ATOM 1845 O O . THR A 1 229 ? -1.121 -34.812 -27.984 1 56.84 229 THR A O 1
ATOM 1848 N N . GLU A 1 230 ? -1.492 -33.75 -29.953 1 55.88 230 GLU A N 1
ATOM 1849 C CA . GLU A 1 230 ? -0.416 -32.812 -29.594 1 55.88 230 GLU A CA 1
ATOM 1850 C C . GLU A 1 230 ? -0.931 -31.672 -28.734 1 55.88 230 GLU A C 1
ATOM 1852 O O . GLU A 1 230 ? -0.148 -30.859 -28.25 1 55.88 230 GLU A O 1
ATOM 1857 N N . PHE A 1 231 ? -2.225 -31.703 -28.5 1 54.94 231 PHE A N 1
ATOM 1858 C CA . PHE A 1 231 ? -2.744 -30.547 -27.75 1 54.94 231 PHE A CA 1
ATOM 1859 C C . PHE A 1 231 ? -2.428 -30.688 -26.266 1 54.94 231 PHE A C 1
ATOM 1861 O O . PHE A 1 231 ? -2.746 -31.688 -25.641 1 54.94 231 PHE A O 1
ATOM 1868 N N . SER A 1 232 ? -1.297 -30.156 -25.953 1 58.72 232 SER A N 1
ATOM 1869 C CA . SER A 1 232 ? -1.02 -30.078 -24.531 1 58.72 232 SER A CA 1
ATOM 1870 C C . SER A 1 232 ? -1.909 -29.031 -23.844 1 58.72 232 SER A C 1
ATOM 1872 O O . SER A 1 232 ? -1.997 -27.891 -24.297 1 58.72 232 SER A O 1
ATOM 1874 N N . VAL A 1 233 ? -3.047 -29.484 -23.25 1 62.09 233 VAL A N 1
ATOM 1875 C CA . VAL A 1 233 ? -3.932 -28.609 -22.484 1 62.09 233 VAL A CA 1
ATOM 1876 C C . VAL A 1 233 ? -3.141 -27.891 -21.391 1 62.09 233 VAL A C 1
ATOM 1878 O O . VAL A 1 233 ? -2.621 -28.547 -20.484 1 62.09 233 VAL A O 1
ATOM 1881 N N . HIS A 1 234 ? -2.654 -26.734 -21.812 1 67.75 234 HIS A N 1
ATOM 1882 C CA . HIS A 1 234 ? -1.929 -25.938 -20.828 1 67.75 234 HIS A CA 1
ATOM 1883 C C . HIS A 1 234 ? -2.877 -25.359 -19.781 1 67.75 234 HIS A C 1
ATOM 1885 O O . HIS A 1 234 ? -3.85 -24.688 -20.125 1 67.75 234 HIS A O 1
ATOM 1891 N N . GLN A 1 235 ? -2.748 -25.828 -18.531 1 75.25 235 GLN A N 1
ATOM 1892 C CA . GLN A 1 235 ? -3.523 -25.312 -17.406 1 75.25 235 GLN A CA 1
ATOM 1893 C C . GLN A 1 235 ? -3.377 -23.797 -17.297 1 75.25 235 GLN A C 1
ATOM 1895 O O . GLN A 1 235 ? -2.285 -23.25 -17.484 1 75.25 235 GLN A O 1
ATOM 1900 N N . PRO A 1 236 ? -4.527 -23.188 -17.156 1 79.94 236 PRO A N 1
ATOM 1901 C CA . PRO A 1 236 ? -4.434 -21.734 -17 1 79.94 236 PRO A CA 1
ATOM 1902 C C . PRO A 1 236 ? -3.672 -21.328 -15.742 1 79.94 236 PRO A C 1
ATOM 1904 O O . PRO A 1 236 ? -3.705 -22.031 -14.734 1 79.94 236 PRO A O 1
ATOM 1907 N N . SER A 1 237 ? -2.867 -20.312 -15.945 1 80.69 237 SER A N 1
ATOM 1908 C CA . SER A 1 237 ? -2.172 -19.75 -14.797 1 80.69 237 SER A CA 1
ATOM 1909 C C . SER A 1 237 ? -2.973 -18.609 -14.164 1 80.69 237 SER A C 1
ATOM 1911 O O . SER A 1 237 ? -3.404 -17.688 -14.867 1 80.69 237 SER A O 1
ATOM 1913 N N . TYR A 1 238 ? -3.254 -18.734 -12.875 1 87.25 238 TYR A N 1
ATOM 1914 C CA . TYR A 1 238 ? -3.984 -17.703 -12.164 1 87.25 238 TYR A CA 1
ATOM 1915 C C . TYR A 1 238 ? -3.029 -16.672 -11.57 1 87.25 238 TYR A C 1
ATOM 1917 O O . TYR A 1 238 ? -3.459 -15.625 -11.07 1 87.25 238 TYR A O 1
ATOM 1925 N N . GLY A 1 239 ? -1.755 -16.953 -11.648 1 84.06 239 GLY A N 1
ATOM 1926 C CA . GLY A 1 239 ? -0.74 -16.109 -11.039 1 84.06 239 GLY A CA 1
ATOM 1927 C C . GLY A 1 239 ? -0.694 -14.711 -11.633 1 84.06 239 GLY A C 1
ATOM 1928 O O . GLY A 1 239 ? -0.619 -13.727 -10.898 1 84.06 239 GLY A O 1
ATOM 1929 N N . LYS A 1 240 ? -0.867 -14.688 -12.914 1 85 240 LYS A N 1
ATOM 1930 C CA . LYS A 1 240 ? -0.827 -13.391 -13.578 1 85 240 LYS A CA 1
ATOM 1931 C C . LYS A 1 240 ? -2.029 -12.531 -13.195 1 85 240 LYS A C 1
ATOM 1933 O O . LYS A 1 240 ? -1.9 -11.32 -13.008 1 85 240 LYS A O 1
ATOM 1938 N N . THR A 1 241 ? -3.109 -13.219 -13.102 1 91.62 241 THR A N 1
ATOM 1939 C CA . THR A 1 241 ? -4.336 -12.531 -12.711 1 91.62 241 THR A CA 1
ATOM 1940 C C . THR A 1 241 ? -4.223 -11.984 -11.297 1 91.62 241 THR A C 1
ATOM 1942 O O . THR A 1 241 ? -4.598 -10.836 -11.031 1 91.62 241 THR A O 1
ATOM 1945 N N . VAL A 1 242 ? -3.674 -12.766 -10.445 1 95.12 242 VAL A N 1
ATOM 1946 C CA . VAL A 1 242 ? -3.506 -12.367 -9.055 1 95.12 242 VAL A CA 1
ATOM 1947 C C . VAL A 1 242 ? -2.525 -11.195 -8.961 1 95.12 242 VAL A C 1
ATOM 1949 O O . VAL A 1 242 ? -2.797 -10.203 -8.289 1 95.12 242 VAL A O 1
ATOM 1952 N N . MET A 1 243 ? -1.458 -11.273 -9.672 1 93.81 243 MET A N 1
ATOM 1953 C CA . MET A 1 243 ? -0.432 -10.234 -9.641 1 93.81 243 MET A CA 1
ATOM 1954 C C . MET A 1 243 ? -0.982 -8.914 -10.156 1 93.81 243 MET A C 1
ATOM 1956 O O . MET A 1 243 ? -0.755 -7.863 -9.555 1 93.81 243 MET A O 1
ATOM 1960 N N . ALA A 1 244 ? -1.714 -9.008 -11.219 1 94.12 244 ALA A N 1
ATOM 1961 C CA . ALA A 1 244 ? -2.301 -7.801 -11.797 1 94.12 244 ALA A CA 1
ATOM 1962 C C . ALA A 1 244 ? -3.299 -7.156 -10.836 1 94.12 244 ALA A C 1
ATOM 1964 O O . ALA A 1 244 ? -3.344 -5.934 -10.711 1 94.12 244 ALA A O 1
ATOM 1965 N N . SER A 1 245 ? -4.07 -8.016 -10.227 1 95.69 245 SER A N 1
ATOM 1966 C CA . SER A 1 245 ? -5.059 -7.52 -9.273 1 95.69 245 SER A CA 1
ATOM 1967 C C . SER A 1 245 ? -4.395 -6.863 -8.07 1 95.69 245 SER A C 1
ATOM 1969 O O . SER A 1 245 ? -4.844 -5.816 -7.602 1 95.69 245 SER A O 1
ATOM 1971 N N . VAL A 1 246 ? -3.32 -7.422 -7.621 1 96.31 246 VAL A N 1
ATOM 1972 C CA . VAL A 1 246 ? -2.6 -6.891 -6.469 1 96.31 246 VAL A CA 1
ATOM 1973 C C . VAL A 1 246 ? -1.946 -5.562 -6.836 1 96.31 246 VAL A C 1
ATOM 1975 O O . VAL A 1 246 ? -1.979 -4.609 -6.051 1 96.31 246 VAL A O 1
ATOM 1978 N N . ASP A 1 247 ? -1.413 -5.52 -8.016 1 96.69 247 ASP A N 1
ATOM 1979 C CA . ASP A 1 247 ? -0.78 -4.285 -8.461 1 96.69 247 ASP A CA 1
ATOM 1980 C C . ASP A 1 247 ? -1.795 -3.148 -8.547 1 96.69 247 ASP A C 1
ATOM 1982 O O . ASP A 1 247 ? -1.526 -2.033 -8.102 1 96.69 247 ASP A O 1
ATOM 1986 N N . LYS A 1 248 ? -2.889 -3.479 -9.078 1 97.19 248 LYS A N 1
ATOM 1987 C CA . LYS A 1 248 ? -3.949 -2.482 -9.203 1 97.19 248 LYS A CA 1
ATOM 1988 C C . LYS A 1 248 ? -4.438 -2.025 -7.836 1 97.19 248 LYS A C 1
ATOM 1990 O O . LYS A 1 248 ? -4.668 -0.834 -7.617 1 97.19 248 LYS A O 1
ATOM 1995 N N . LEU A 1 249 ? -4.621 -2.934 -6.945 1 97.69 249 LEU A N 1
ATOM 1996 C CA . LEU A 1 249 ? -5.059 -2.605 -5.59 1 97.69 249 LEU A CA 1
ATOM 1997 C C . LEU A 1 249 ? -4.031 -1.719 -4.891 1 97.69 249 LEU A C 1
ATOM 1999 O O . LEU A 1 249 ? -4.398 -0.733 -4.242 1 97.69 249 LEU A O 1
ATOM 2003 N N . LYS A 1 250 ? -2.781 -2.094 -5.043 1 97.12 250 LYS A N 1
ATOM 2004 C CA . LYS A 1 250 ? -1.71 -1.311 -4.434 1 97.12 250 LYS A CA 1
ATOM 2005 C C . LYS A 1 250 ? -1.733 0.132 -4.93 1 97.12 250 LYS A C 1
ATOM 2007 O O . LYS A 1 250 ? -1.588 1.069 -4.145 1 97.12 250 LYS A O 1
ATOM 2012 N N . GLU A 1 251 ? -1.938 0.269 -6.172 1 96.62 251 GLU A N 1
ATOM 2013 C CA . GLU A 1 251 ? -1.998 1.602 -6.766 1 96.62 251 GLU A CA 1
ATOM 2014 C C . GLU A 1 251 ? -3.17 2.402 -6.203 1 96.62 251 GLU A C 1
ATOM 2016 O O . GLU A 1 251 ? -3.018 3.578 -5.867 1 96.62 251 GLU A O 1
ATOM 2021 N N . MET A 1 252 ? -4.285 1.786 -6.066 1 96.56 252 MET A N 1
ATOM 2022 C CA . MET A 1 252 ? -5.484 2.436 -5.547 1 96.56 252 MET A CA 1
ATOM 2023 C C . MET A 1 252 ? -5.289 2.855 -4.094 1 96.56 252 MET A C 1
ATOM 2025 O O . MET A 1 252 ? -5.617 3.984 -3.721 1 96.56 252 MET A O 1
ATOM 2029 N N . LEU A 1 253 ? -4.766 1.96 -3.352 1 97.75 253 LEU A N 1
ATOM 2030 C CA . LEU A 1 253 ? -4.559 2.242 -1.935 1 97.75 253 LEU A CA 1
ATOM 2031 C C . LEU A 1 253 ? -3.529 3.352 -1.745 1 97.75 253 LEU A C 1
ATOM 2033 O O . LEU A 1 253 ? -3.723 4.25 -0.922 1 97.75 253 LEU A O 1
ATOM 2037 N N . ASP A 1 254 ? -2.467 3.293 -2.537 1 96.62 254 ASP A N 1
ATOM 2038 C CA . ASP A 1 254 ? -1.423 4.312 -2.457 1 96.62 254 ASP A CA 1
ATOM 2039 C C . ASP A 1 254 ? -1.973 5.691 -2.816 1 96.62 254 ASP A C 1
ATOM 2041 O O . ASP A 1 254 ? -1.644 6.684 -2.164 1 96.62 254 ASP A O 1
ATOM 2045 N N . GLY A 1 255 ? -2.768 5.68 -3.848 1 95.88 255 GLY A N 1
ATOM 2046 C CA . GLY A 1 255 ? -3.375 6.938 -4.25 1 95.88 255 GLY A CA 1
ATOM 2047 C C . GLY A 1 255 ? -4.254 7.547 -3.176 1 95.88 255 GLY A C 1
ATOM 2048 O O . GLY A 1 255 ? -4.16 8.742 -2.895 1 95.88 255 GLY A O 1
ATOM 2049 N N . GLU A 1 256 ? -5.051 6.75 -2.549 1 96.5 256 GLU A N 1
ATOM 2050 C CA . GLU A 1 256 ? -5.953 7.215 -1.502 1 96.5 256 GLU A CA 1
ATOM 2051 C C . GLU A 1 256 ? -5.18 7.664 -0.266 1 96.5 256 GLU A C 1
ATOM 2053 O O . GLU A 1 256 ? -5.535 8.656 0.372 1 96.5 256 GLU A O 1
ATOM 2058 N N . MET A 1 257 ? -4.148 6.965 0.074 1 96.56 257 MET A N 1
ATOM 2059 C CA . MET A 1 257 ? -3.348 7.301 1.248 1 96.56 257 MET A CA 1
ATOM 2060 C C . MET A 1 257 ? -2.57 8.594 1.025 1 96.56 257 MET A C 1
ATOM 2062 O O . MET A 1 257 ? -2.402 9.391 1.952 1 96.56 257 MET A O 1
ATOM 2066 N N . LYS A 1 258 ? -2.102 8.781 -0.191 1 94.69 258 LYS A N 1
ATOM 2067 C CA . LYS A 1 258 ? -1.429 10.031 -0.522 1 94.69 258 LYS A CA 1
ATOM 2068 C C . LYS A 1 258 ? -2.379 11.219 -0.387 1 94.69 258 LYS A C 1
ATOM 2070 O O . LYS A 1 258 ? -2.002 12.266 0.145 1 94.69 258 LYS A O 1
ATOM 2075 N N . ARG A 1 259 ? -3.59 11.07 -0.843 1 93.44 259 ARG A N 1
ATOM 2076 C CA . ARG A 1 259 ? -4.605 12.117 -0.719 1 93.44 259 ARG A CA 1
ATOM 2077 C C . ARG A 1 259 ? -4.934 12.391 0.746 1 93.44 259 ARG A C 1
ATOM 2079 O O . ARG A 1 259 ? -5.098 13.539 1.147 1 93.44 259 ARG A O 1
ATOM 2086 N N . PHE A 1 260 ? -4.949 11.273 1.519 1 96.06 260 PHE A N 1
ATOM 2087 C CA . PHE A 1 260 ? -5.23 11.375 2.945 1 96.06 260 PHE A CA 1
ATOM 2088 C C . PHE A 1 260 ? -4.152 12.18 3.658 1 96.06 260 PHE A C 1
ATOM 2090 O O . PHE A 1 260 ? -4.461 13.039 4.488 1 96.06 260 PHE A O 1
ATOM 2097 N N . LEU A 1 261 ? -2.971 11.992 3.271 1 95.38 261 LEU A N 1
ATOM 2098 C CA . LEU A 1 261 ? -1.851 12.711 3.875 1 95.38 261 LEU A CA 1
ATOM 2099 C C . LEU A 1 261 ? -1.866 14.18 3.473 1 95.38 261 LEU A C 1
ATOM 2101 O O . LEU A 1 261 ? -1.572 15.055 4.289 1 95.38 261 LEU A O 1
ATOM 2105 N N . SER A 1 262 ? -2.207 14.422 2.24 1 93.5 262 SER A N 1
ATOM 2106 C CA . SER A 1 262 ? -2.312 15.805 1.78 1 93.5 262 SER A CA 1
ATOM 2107 C C . SER A 1 262 ? -3.4 16.562 2.537 1 93.5 262 SER A C 1
ATOM 2109 O O . SER A 1 262 ? -3.217 17.719 2.906 1 93.5 262 SER A O 1
ATOM 2111 N N . LYS A 1 263 ? -4.484 15.906 2.785 1 93.31 263 LYS A N 1
ATOM 2112 C CA . LYS A 1 263 ? -5.582 16.5 3.537 1 93.31 263 LYS A CA 1
ATOM 2113 C C . LYS A 1 263 ? -5.184 16.766 4.988 1 93.31 263 LYS A C 1
ATOM 2115 O O . LYS A 1 263 ? -5.539 17.781 5.566 1 93.31 263 LYS A O 1
ATOM 2120 N N . ALA A 1 264 ? -4.453 15.789 5.496 1 93.19 264 ALA A N 1
ATOM 2121 C CA . ALA A 1 264 ? -3.977 15.961 6.867 1 93.19 264 ALA A CA 1
ATOM 2122 C C . ALA A 1 264 ? -3.041 17.156 6.977 1 93.19 264 ALA A C 1
ATOM 2124 O O . ALA A 1 264 ? -3.084 17.891 7.965 1 93.19 264 ALA A O 1
ATOM 2125 N N . LYS A 1 265 ? -2.217 17.344 6.02 1 91.56 265 LYS A N 1
ATOM 2126 C CA . LYS A 1 265 ? -1.327 18.516 5.996 1 91.56 265 LYS A CA 1
ATOM 2127 C C . LYS A 1 265 ? -2.121 19.812 5.926 1 91.56 265 LYS A C 1
ATOM 2129 O O . LYS A 1 265 ? -1.784 20.781 6.602 1 91.56 265 LYS A O 1
ATOM 2134 N N . LEU A 1 266 ? -3.098 19.797 5.113 1 92.5 266 LEU A N 1
ATOM 2135 C CA . LEU A 1 266 ? -3.941 20.984 4.992 1 92.5 266 LEU A CA 1
ATOM 2136 C C . LEU A 1 266 ? -4.637 21.281 6.316 1 92.5 266 LEU A C 1
ATOM 2138 O O . LEU A 1 266 ? -4.684 22.438 6.742 1 92.5 266 LEU A O 1
ATOM 2142 N N . ILE A 1 267 ? -5.148 20.266 6.961 1 90.62 267 ILE A N 1
ATOM 2143 C CA . ILE A 1 267 ? -5.816 20.438 8.242 1 90.62 267 ILE A CA 1
ATOM 2144 C C . ILE A 1 267 ? -4.844 21.031 9.258 1 90.62 267 ILE A C 1
ATOM 2146 O O . ILE A 1 267 ? -5.215 21.922 10.031 1 90.62 267 ILE A O 1
ATOM 2150 N N . ARG A 1 268 ? -3.625 20.609 9.219 1 89 268 ARG A N 1
ATOM 2151 C CA . ARG A 1 268 ? -2.602 21.156 10.109 1 89 268 ARG A CA 1
ATOM 2152 C C . ARG A 1 268 ? -2.348 22.625 9.82 1 89 268 ARG A C 1
ATOM 2154 O O . ARG A 1 268 ? -2.275 23.453 10.742 1 89 268 ARG A O 1
ATOM 2161 N N . MET A 1 269 ? -2.244 22.922 8.609 1 90.12 269 MET A N 1
ATOM 2162 C CA . MET A 1 269 ? -1.989 24.312 8.227 1 90.12 269 MET A CA 1
ATOM 2163 C C . MET A 1 269 ? -3.164 25.203 8.602 1 90.12 269 MET A C 1
ATOM 2165 O O . MET A 1 269 ? -2.971 26.359 8.992 1 90.12 269 MET A O 1
ATOM 2169 N N . GLN A 1 270 ? -4.305 24.688 8.531 1 89.75 270 GLN A N 1
ATOM 2170 C CA . GLN A 1 270 ? -5.516 25.438 8.836 1 89.75 270 GLN A CA 1
ATOM 2171 C C . GLN A 1 270 ? -5.582 25.797 10.32 1 89.75 270 GLN A C 1
ATOM 2173 O O . GLN A 1 270 ? -6.332 26.688 10.711 1 89.75 270 GLN A O 1
ATOM 2178 N N . GLN A 1 271 ? -4.777 25.141 11.117 1 84.38 271 GLN A N 1
ATOM 2179 C CA . GLN A 1 271 ? -4.703 25.469 12.539 1 84.38 271 GLN A CA 1
ATOM 2180 C C . GLN A 1 271 ? -4.09 26.844 12.758 1 84.38 271 GLN A C 1
ATOM 2182 O O . GLN A 1 271 ? -4.273 27.453 13.82 1 84.38 271 GLN A O 1
ATOM 2187 N N . PHE A 1 272 ? -3.432 27.312 11.758 1 87.12 272 PHE A N 1
ATOM 2188 C CA . PHE A 1 272 ? -2.76 28.609 11.867 1 87.12 272 PHE A CA 1
ATOM 2189 C C . PHE A 1 272 ? -3.541 29.688 11.141 1 87.12 272 PHE A C 1
ATOM 2191 O O . PHE A 1 272 ? -2.965 30.688 10.703 1 87.12 272 PHE A O 1
ATOM 2198 N N . ALA A 1 273 ? -4.82 29.484 11 1 87.94 273 ALA A N 1
ATOM 2199 C CA . ALA A 1 273 ? -5.672 30.422 10.273 1 87.94 273 ALA A CA 1
ATOM 2200 C C . ALA A 1 273 ? -5.754 31.766 10.992 1 87.94 273 ALA A C 1
ATOM 2202 O O . ALA A 1 273 ? -5.914 31.812 12.219 1 87.94 273 ALA A O 1
ATOM 2203 N N . VAL A 1 274 ? -5.527 32.781 10.297 1 85.69 274 VAL A N 1
ATOM 2204 C CA . VAL A 1 274 ? -5.664 34.125 10.828 1 85.69 274 VAL A CA 1
ATOM 2205 C C . VAL A 1 274 ? -6.801 34.844 10.109 1 85.69 274 VAL A C 1
ATOM 2207 O O . VAL A 1 274 ? -7.141 34.531 8.977 1 85.69 274 VAL A O 1
ATOM 2210 N N . ASP A 1 275 ? -7.422 35.719 10.867 1 86.75 275 ASP A N 1
ATOM 2211 C CA . ASP A 1 275 ? -8.5 36.5 10.297 1 86.75 275 ASP A CA 1
ATOM 2212 C C . ASP A 1 275 ? -7.938 37.688 9.5 1 86.75 275 ASP A C 1
ATOM 2214 O O . ASP A 1 275 ? -7.555 38.719 10.078 1 86.75 275 ASP A O 1
ATOM 2218 N N . VAL A 1 276 ? -7.977 37.562 8.227 1 93.5 276 VAL A N 1
ATOM 2219 C CA . VAL A 1 276 ? -7.414 38.562 7.348 1 93.5 276 VAL A CA 1
ATOM 2220 C C . VAL A 1 276 ? -8.531 39.5 6.84 1 93.5 276 VAL A C 1
ATOM 2222 O O . VAL A 1 276 ? -9.602 39.031 6.453 1 93.5 276 VAL A O 1
ATOM 2225 N N . THR A 1 277 ? -8.297 40.781 6.934 1 95.69 277 THR A N 1
ATOM 2226 C CA . THR A 1 277 ? -9.188 41.781 6.348 1 95.69 277 THR A CA 1
ATOM 2227 C C . THR A 1 277 ? -8.422 42.688 5.395 1 95.69 277 THR A C 1
ATOM 2229 O O . THR A 1 277 ? -7.223 42.906 5.57 1 95.69 277 THR A O 1
ATOM 2232 N N . LEU A 1 278 ? -9.148 43.281 4.473 1 97.81 278 LEU A N 1
ATOM 2233 C CA . LEU A 1 278 ? -8.516 44.125 3.449 1 97.81 278 LEU A CA 1
ATOM 2234 C C . LEU A 1 278 ? -8.258 45.531 3.973 1 97.81 278 LEU A C 1
ATOM 2236 O O . LEU A 1 278 ? -9.078 46.062 4.723 1 97.81 278 LEU A O 1
ATOM 2240 N N . ASP A 1 279 ? -7.16 46.062 3.58 1 97.44 279 ASP A N 1
ATOM 2241 C CA . ASP A 1 279 ? -6.805 47.438 3.93 1 97.44 279 ASP A CA 1
ATOM 2242 C C . ASP A 1 279 ? -7.266 48.406 2.85 1 97.44 279 ASP A C 1
ATOM 2244 O O . ASP A 1 279 ? -6.625 48.531 1.804 1 97.44 279 ASP A O 1
ATOM 2248 N N . PRO A 1 280 ? -8.242 49.188 3.115 1 96.19 280 PRO A N 1
ATOM 2249 C CA . PRO A 1 280 ? -8.758 50.094 2.1 1 96.19 280 PRO A CA 1
ATOM 2250 C C . PRO A 1 280 ? -7.734 51.156 1.675 1 96.19 280 PRO A C 1
ATOM 2252 O O . PRO A 1 280 ? -7.789 51.656 0.552 1 96.19 280 PRO A O 1
ATOM 2255 N N . ASP A 1 281 ? -6.836 51.438 2.535 1 95.94 281 ASP A N 1
ATOM 2256 C CA . ASP A 1 281 ? -5.855 52.469 2.246 1 95.94 281 ASP A CA 1
ATOM 2257 C C . ASP A 1 281 ? -4.859 52 1.186 1 95.94 281 ASP A C 1
ATOM 2259 O O . ASP A 1 281 ? -4.156 52.844 0.591 1 95.94 281 ASP A O 1
ATOM 2263 N N . THR A 1 282 ? -4.797 50.719 0.921 1 96.75 282 THR A N 1
ATOM 2264 C CA . THR A 1 282 ? -3.846 50.219 -0.051 1 96.75 282 THR A CA 1
ATOM 2265 C C . THR A 1 282 ? -4.543 49.875 -1.365 1 96.75 282 THR A C 1
ATOM 2267 O O . THR A 1 282 ? -3.885 49.625 -2.379 1 96.75 282 THR A O 1
ATOM 2270 N N . ALA A 1 283 ? -5.828 49.906 -1.442 1 96.94 283 ALA A N 1
ATOM 2271 C CA . ALA A 1 283 ? -6.609 49.375 -2.561 1 96.94 283 ALA A CA 1
ATOM 2272 C C . ALA A 1 283 ? -6.516 50.281 -3.773 1 96.94 283 ALA A C 1
ATOM 2274 O O . ALA A 1 283 ? -6.66 51.5 -3.648 1 96.94 283 ALA A O 1
ATOM 2275 N N . HIS A 1 284 ? -6.242 49.75 -4.91 1 95.88 284 HIS A N 1
ATOM 2276 C CA . HIS A 1 284 ? -6.355 50.469 -6.168 1 95.88 284 HIS A CA 1
ATOM 2277 C C . HIS A 1 284 ? -7.727 51.125 -6.309 1 95.88 284 HIS A C 1
ATOM 2279 O O . HIS A 1 284 ? -8.742 50.531 -5.906 1 95.88 284 HIS A O 1
ATOM 2285 N N . PRO A 1 285 ? -7.77 52.188 -6.98 1 95.31 285 PRO A N 1
ATOM 2286 C CA . PRO A 1 285 ? -9.016 52.938 -7.035 1 95.31 285 PRO A CA 1
ATOM 2287 C C . PRO A 1 285 ? -10.117 52.219 -7.82 1 95.31 285 PRO A C 1
ATOM 2289 O O . PRO A 1 285 ? -11.289 52.594 -7.699 1 95.31 285 PRO A O 1
ATOM 2292 N N . ASN A 1 286 ? -9.773 51.312 -8.617 1 95 286 ASN A N 1
ATOM 2293 C CA . ASN A 1 286 ? -10.781 50.594 -9.383 1 95 286 ASN A CA 1
ATOM 2294 C C . ASN A 1 286 ? -11.391 49.469 -8.562 1 95 286 ASN A C 1
ATOM 2296 O O . ASN A 1 286 ? -12.367 48.844 -8.992 1 95 286 ASN A O 1
ATOM 2300 N N . LEU A 1 287 ? -10.797 49.188 -7.43 1 97 287 LEU A N 1
ATOM 2301 C CA . LEU A 1 287 ? -11.25 48.031 -6.637 1 97 287 LEU A CA 1
ATOM 2302 C C . LEU A 1 287 ? -12.367 48.469 -5.684 1 97 287 LEU A C 1
ATOM 2304 O O . LEU A 1 287 ? -12.328 49.562 -5.121 1 97 287 LEU A O 1
ATOM 2308 N N . VAL A 1 288 ? -13.336 47.594 -5.574 1 96.56 288 VAL A N 1
ATOM 2309 C CA . VAL A 1 288 ? -14.445 47.781 -4.648 1 96.56 288 VAL A CA 1
ATOM 2310 C C . VAL A 1 288 ? -14.352 46.75 -3.521 1 96.56 288 VAL A C 1
ATOM 2312 O O . VAL A 1 288 ? -14.359 45.562 -3.773 1 96.56 288 VAL A O 1
ATOM 2315 N N . LEU A 1 289 ? -14.266 47.25 -2.305 1 97.06 289 LEU A N 1
ATOM 2316 C CA . LEU A 1 289 ? -14.18 46.406 -1.131 1 97.06 289 LEU A CA 1
ATOM 2317 C C . LEU A 1 289 ? -15.539 46.281 -0.449 1 97.06 289 LEU A C 1
ATOM 2319 O O . LEU A 1 289 ? -16.297 47.25 -0.405 1 97.06 289 LEU A O 1
ATOM 2323 N N . SER A 1 290 ? -15.812 45.125 0.006 1 96.62 290 SER A N 1
ATOM 2324 C CA . SER A 1 290 ? -17.031 44.969 0.785 1 96.62 290 SER A CA 1
ATOM 2325 C C . SER A 1 290 ? -16.953 45.688 2.121 1 96.62 290 SER A C 1
ATOM 2327 O O . SER A 1 290 ? -15.852 45.969 2.605 1 96.62 290 SER A O 1
ATOM 2329 N N . PRO A 1 291 ? -18.094 45.938 2.783 1 95.25 291 PRO A N 1
ATOM 2330 C CA . PRO A 1 291 ? -18.094 46.625 4.062 1 95.25 291 PRO A CA 1
ATOM 2331 C C . PRO A 1 291 ? -17.344 45.875 5.156 1 95.25 291 PRO A C 1
ATOM 2333 O O . PRO A 1 291 ? -16.688 46.5 6.004 1 95.25 291 PRO A O 1
ATOM 2336 N N . ASP A 1 292 ? -17.453 44.625 5.074 1 94 292 ASP A N 1
ATOM 2337 C CA . ASP A 1 292 ? -16.766 43.844 6.105 1 94 292 ASP A CA 1
ATOM 2338 C C . ASP A 1 292 ? -15.297 43.625 5.75 1 94 292 ASP A C 1
ATOM 2340 O O . ASP A 1 292 ? -14.547 43.031 6.52 1 94 292 ASP A O 1
ATOM 2344 N N . ARG A 1 293 ? -14.82 44.062 4.535 1 96.62 293 ARG A N 1
ATOM 2345 C CA . ARG A 1 293 ? -13.438 44.062 4.07 1 96.62 293 ARG A CA 1
ATOM 2346 C C . ARG A 1 293 ? -12.953 42.625 3.842 1 96.62 293 ARG A C 1
ATOM 2348 O O . ARG A 1 293 ? -11.781 42.312 4.074 1 96.62 293 ARG A O 1
ATOM 2355 N N . LYS A 1 294 ? -13.961 41.781 3.453 1 96.62 294 LYS A N 1
ATOM 2356 C CA . LYS A 1 294 ? -13.617 40.375 3.219 1 96.62 294 LYS A CA 1
ATOM 2357 C C . LYS A 1 294 ? -13.688 40.031 1.732 1 96.62 294 LYS A C 1
ATOM 2359 O O . LYS A 1 294 ? -13.234 38.969 1.314 1 96.62 294 LYS A O 1
ATOM 2364 N N . GLN A 1 295 ? -14.156 40.938 0.942 1 97.62 295 GLN A N 1
ATOM 2365 C CA . GLN A 1 295 ? -14.297 40.719 -0.49 1 97.62 295 GLN A CA 1
ATOM 2366 C C . GLN A 1 295 ? -13.773 41.875 -1.303 1 97.62 295 GLN A C 1
ATOM 2368 O O . GLN A 1 295 ? -13.836 43.031 -0.852 1 97.62 295 GLN A O 1
ATOM 2373 N N . VAL A 1 296 ? -13.305 41.594 -2.49 1 98.06 296 VAL A N 1
ATOM 2374 C CA . VAL A 1 296 ? -12.812 42.656 -3.371 1 98.06 296 VAL A CA 1
ATOM 2375 C C . VAL A 1 296 ? -13.062 42.25 -4.828 1 98.06 296 VAL A C 1
ATOM 2377 O O . VAL A 1 296 ? -12.938 41.094 -5.195 1 98.06 296 VAL A O 1
ATOM 2380 N N . HIS A 1 297 ? -13.539 43.125 -5.648 1 96.88 297 HIS A N 1
ATOM 2381 C CA . HIS A 1 297 ? -13.664 42.938 -7.09 1 96.88 297 HIS A CA 1
ATOM 2382 C C . HIS A 1 297 ? -13.328 44.25 -7.836 1 96.88 297 HIS A C 1
ATOM 2384 O O . HIS A 1 297 ? -13.242 45.312 -7.227 1 96.88 297 HIS A O 1
ATOM 2390 N N . CYS A 1 298 ? -13.023 44.031 -9.102 1 95.38 298 CYS A N 1
ATOM 2391 C CA . CYS A 1 298 ? -12.781 45.219 -9.945 1 95.38 298 CYS A CA 1
ATOM 2392 C C . CYS A 1 298 ? -14.086 45.75 -10.508 1 95.38 298 CYS A C 1
ATOM 2394 O O . CYS A 1 298 ? -14.812 45.062 -11.211 1 95.38 298 CYS A O 1
ATOM 2396 N N . GLY A 1 299 ? -14.422 46.969 -10.227 1 89.88 299 GLY A N 1
ATOM 2397 C CA . GLY A 1 299 ? -15.672 47.594 -10.633 1 89.88 299 GLY A CA 1
ATOM 2398 C C . GLY A 1 299 ? -15.609 48.188 -12.023 1 89.88 299 GLY A C 1
ATOM 2399 O O . GLY A 1 299 ? -16.641 48.5 -12.625 1 89.88 299 GLY A O 1
ATOM 2400 N N . GLY A 1 300 ? -14.516 48.375 -12.57 1 84.31 300 GLY A N 1
ATOM 2401 C CA . GLY A 1 300 ? -14.391 48.938 -13.906 1 84.31 300 GLY A CA 1
ATOM 2402 C C . GLY A 1 300 ? -14.367 50.469 -13.922 1 84.31 300 GLY A C 1
ATOM 2403 O O . GLY A 1 300 ? -14.062 51.062 -14.945 1 84.31 300 GLY A O 1
ATOM 2404 N N . VAL A 1 301 ? -14.766 51.031 -12.805 1 89.12 301 VAL A N 1
ATOM 2405 C CA . VAL A 1 301 ? -14.797 52.469 -12.727 1 89.12 301 VAL A CA 1
ATOM 2406 C C . VAL A 1 301 ? -13.852 52.969 -11.625 1 89.12 301 VAL A C 1
ATOM 2408 O O . VAL A 1 301 ? -13.836 52.406 -10.531 1 89.12 301 VAL A O 1
ATOM 2411 N N . LYS A 1 302 ? -13.117 53.938 -11.977 1 90.62 302 LYS A N 1
ATOM 2412 C CA . LYS A 1 302 ? -12.188 54.5 -11.008 1 90.62 302 LYS A CA 1
ATOM 2413 C C . LYS A 1 302 ? -12.922 55.281 -9.922 1 90.62 302 LYS A C 1
ATOM 2415 O O . LYS A 1 302 ? -13.727 56.156 -10.234 1 90.62 302 LYS A O 1
ATOM 2420 N N . GLN A 1 303 ? -12.672 54.938 -8.664 1 91.69 303 GLN A N 1
ATOM 2421 C CA . GLN A 1 303 ? -13.25 55.625 -7.531 1 91.69 303 GLN A CA 1
ATOM 2422 C C . GLN A 1 303 ? -12.422 56.875 -7.176 1 91.69 303 GLN A C 1
ATOM 2424 O O . GLN A 1 303 ? -11.227 56.906 -7.461 1 91.69 303 GLN A O 1
ATOM 2429 N N . ASN A 1 304 ? -13.148 57.875 -6.617 1 90.62 304 ASN A N 1
ATOM 2430 C CA . ASN A 1 304 ? -12.453 59.094 -6.145 1 90.62 304 ASN A CA 1
ATOM 2431 C C . ASN A 1 304 ? -11.906 58.875 -4.73 1 90.62 304 ASN A C 1
ATOM 2433 O O . ASN A 1 304 ? -12.57 59.219 -3.752 1 90.62 304 ASN A O 1
ATOM 2437 N N . LEU A 1 305 ? -10.789 58.312 -4.68 1 89.5 305 LEU A N 1
ATOM 2438 C CA . LEU A 1 305 ? -10.156 58.062 -3.393 1 89.5 305 LEU A CA 1
ATOM 2439 C C . LEU A 1 305 ? -8.898 58.906 -3.221 1 89.5 305 LEU A C 1
ATOM 2441 O O . LEU A 1 305 ? -8.25 59.25 -4.203 1 89.5 305 LEU A O 1
ATOM 2445 N N . PRO A 1 306 ? -8.609 59.281 -1.954 1 89.31 306 PRO A N 1
ATOM 2446 C CA . PRO A 1 306 ? -7.387 60.062 -1.733 1 89.31 306 PRO A CA 1
ATOM 2447 C C . PRO A 1 306 ? -6.129 59.312 -2.199 1 89.31 306 PRO A C 1
ATOM 2449 O O . PRO A 1 306 ? -6.023 58.094 -2.055 1 89.31 306 PRO A O 1
ATOM 2452 N N . ASN A 1 307 ? -5.281 60.094 -2.807 1 86.38 307 ASN A N 1
ATOM 2453 C CA . ASN A 1 307 ? -3.992 59.562 -3.211 1 86.38 307 ASN A CA 1
ATOM 2454 C C . ASN A 1 307 ? -3.012 59.5 -2.043 1 86.38 307 ASN A C 1
ATOM 2456 O O . ASN A 1 307 ? -2.736 60.531 -1.416 1 86.38 307 ASN A O 1
ATOM 2460 N N . ASN A 1 308 ? -2.756 58.406 -1.508 1 90.31 308 ASN A N 1
ATOM 2461 C CA . ASN A 1 308 ? -1.771 58.219 -0.448 1 90.31 308 ASN A CA 1
ATOM 2462 C C . ASN A 1 308 ? -0.627 57.312 -0.895 1 90.31 308 ASN A C 1
ATOM 2464 O O . ASN A 1 308 ? -0.707 56.688 -1.948 1 90.31 308 ASN A O 1
ATOM 2468 N N . SER A 1 309 ? 0.448 57.281 -0.162 1 91.06 309 SER A N 1
ATOM 2469 C CA . SER A 1 309 ? 1.654 56.562 -0.559 1 91.06 309 SER A CA 1
ATOM 2470 C C . SER A 1 309 ? 1.436 55.062 -0.517 1 91.06 309 SER A C 1
ATOM 2472 O O . SER A 1 309 ? 2.133 54.312 -1.2 1 91.06 309 SER A O 1
ATOM 2474 N N . LYS A 1 310 ? 0.429 54.625 0.172 1 94.38 310 LYS A N 1
ATOM 2475 C CA . LYS A 1 310 ? 0.218 53.188 0.364 1 94.38 310 LYS A CA 1
ATOM 2476 C C . LYS A 1 310 ? -0.685 52.594 -0.724 1 94.38 310 LYS A C 1
ATOM 2478 O O . LYS A 1 310 ? -0.698 51.406 -0.952 1 94.38 310 LYS A O 1
ATOM 2483 N N . ARG A 1 311 ? -1.444 53.438 -1.413 1 95.94 311 ARG A N 1
ATOM 2484 C CA . ARG A 1 311 ? -2.459 52.969 -2.355 1 95.94 311 ARG A CA 1
ATOM 2485 C C . ARG A 1 311 ? -1.832 52.594 -3.691 1 95.94 311 ARG A C 1
ATOM 2487 O O . ARG A 1 311 ? -0.992 53.312 -4.223 1 95.94 311 ARG A O 1
ATOM 2494 N N . PHE A 1 312 ? -2.232 51.469 -4.172 1 95.5 312 PHE A N 1
ATOM 2495 C CA . PHE A 1 312 ? -1.812 51.094 -5.516 1 95.5 312 PHE A CA 1
ATOM 2496 C C . PHE A 1 312 ? -2.463 51.969 -6.562 1 95.5 312 PHE A C 1
ATOM 2498 O O . PHE A 1 312 ? -3.613 52.406 -6.402 1 95.5 312 PHE A O 1
ATOM 2505 N N . ASP A 1 313 ? -1.762 52.219 -7.598 1 91.56 313 ASP A N 1
ATOM 2506 C CA . ASP A 1 313 ? -2.361 53.125 -8.57 1 91.56 313 ASP A CA 1
ATOM 2507 C C . ASP A 1 313 ? -2.377 52.5 -9.969 1 91.56 313 ASP A C 1
ATOM 2509 O O . ASP A 1 313 ? -3.15 52.906 -10.836 1 91.56 313 ASP A O 1
ATOM 2513 N N . THR A 1 314 ? -1.478 51.656 -10.289 1 90 314 THR A N 1
ATOM 2514 C CA . THR A 1 314 ? -1.422 51.062 -11.625 1 90 314 THR A CA 1
ATOM 2515 C C . THR A 1 314 ? -1.972 49.625 -11.609 1 90 314 THR A C 1
ATOM 2517 O O . THR A 1 314 ? -2.832 49.281 -12.422 1 90 314 THR A O 1
ATOM 2520 N N . ALA A 1 315 ? -1.498 48.844 -10.727 1 91.25 315 ALA A N 1
ATOM 2521 C CA . ALA A 1 315 ? -1.943 47.438 -10.625 1 91.25 315 ALA A CA 1
ATOM 2522 C C . ALA A 1 315 ? -3.152 47.344 -9.703 1 91.25 315 ALA A C 1
ATOM 2524 O O . ALA A 1 315 ? -3.182 47.938 -8.625 1 91.25 315 ALA A O 1
ATOM 2525 N N . ALA A 1 316 ? -4.164 46.562 -10.086 1 93.56 316 ALA A N 1
ATOM 2526 C CA . ALA A 1 316 ? -5.391 46.406 -9.305 1 93.56 316 ALA A CA 1
ATOM 2527 C C . ALA A 1 316 ? -5.164 45.438 -8.133 1 93.56 316 ALA A C 1
ATOM 2529 O O . ALA A 1 316 ? -5.645 44.312 -8.141 1 93.56 316 ALA A O 1
ATOM 2530 N N . ASN A 1 317 ? -4.406 45.938 -7.172 1 96.75 317 ASN A N 1
ATOM 2531 C CA . ASN A 1 317 ? -4.027 45.125 -6.016 1 96.75 317 ASN A CA 1
ATOM 2532 C C . ASN A 1 317 ? -4.574 45.719 -4.719 1 96.75 317 ASN A C 1
ATOM 2534 O O . ASN A 1 317 ? -5.016 46.875 -4.699 1 96.75 317 ASN A O 1
ATOM 2538 N N . VAL A 1 318 ? -4.613 44.969 -3.691 1 97.81 318 VAL A N 1
ATOM 2539 C CA . VAL A 1 318 ? -4.957 45.375 -2.338 1 97.81 318 VAL A CA 1
ATOM 2540 C C . VAL A 1 318 ? -4.242 44.5 -1.323 1 97.81 318 VAL A C 1
ATOM 2542 O O . VAL A 1 318 ? -4.059 43.281 -1.559 1 97.81 318 VAL A O 1
ATOM 2545 N N . LEU A 1 319 ? -3.805 45.031 -0.22 1 98 319 LEU A N 1
ATOM 2546 C CA . LEU A 1 319 ? -3.127 44.281 0.826 1 98 319 LEU A CA 1
ATOM 2547 C C . LEU A 1 319 ? -4.062 44 2 1 98 319 LEU A C 1
ATOM 2549 O O . LEU A 1 319 ? -5.109 44.656 2.121 1 98 319 LEU A O 1
ATOM 2553 N N . GLY A 1 320 ? -3.734 43.062 2.736 1 96.94 320 GLY A N 1
ATOM 2554 C CA . GLY A 1 320 ? -4.414 42.844 4.004 1 96.94 320 GLY A CA 1
ATOM 2555 C C . GLY A 1 320 ? -3.965 43.781 5.094 1 96.94 320 GLY A C 1
ATOM 2556 O O . GLY A 1 320 ? -2.867 44.344 5.027 1 96.94 320 GLY A O 1
ATOM 2557 N N . MET A 1 321 ? -4.836 43.906 6.09 1 94.62 321 MET A N 1
ATOM 2558 C CA . MET A 1 321 ? -4.543 44.781 7.227 1 94.62 321 MET A CA 1
ATOM 2559 C C . MET A 1 321 ? -3.547 44.125 8.172 1 94.62 321 MET A C 1
ATOM 2561 O O . MET A 1 321 ? -2.703 44.781 8.766 1 94.62 321 MET A O 1
ATOM 2565 N N . GLN A 1 322 ? -3.631 42.812 8.266 1 90.31 322 GLN A N 1
ATOM 2566 C CA . GLN A 1 322 ? -2.807 42.062 9.203 1 90.31 322 GLN A CA 1
ATOM 2567 C C . GLN A 1 322 ? -1.413 41.812 8.625 1 90.31 322 GLN A C 1
ATOM 2569 O O . GLN A 1 322 ? -1.264 41.562 7.434 1 90.31 322 GLN A O 1
ATOM 2574 N N . SER A 1 323 ? -0.384 42.062 9.406 1 93.38 323 SER A N 1
ATOM 2575 C CA . SER A 1 323 ? 0.986 41.75 9.016 1 93.38 323 SER A CA 1
ATOM 2576 C C . SER A 1 323 ? 1.636 40.781 9.992 1 93.38 323 SER A C 1
ATOM 2578 O O . SER A 1 323 ? 1.136 40.562 11.102 1 93.38 323 SER A O 1
ATOM 2580 N N . PHE A 1 324 ? 2.629 40.094 9.547 1 91.69 324 PHE A N 1
ATOM 2581 C CA . PHE A 1 324 ? 3.311 39.156 10.422 1 91.69 324 PHE A CA 1
ATOM 2582 C C . PHE A 1 324 ? 4.805 39.125 10.133 1 91.69 324 PHE A C 1
ATOM 2584 O O . PHE A 1 324 ? 5.223 39.281 8.984 1 91.69 324 PHE A O 1
ATOM 2591 N N . SER A 1 325 ? 5.578 39 11.219 1 92.81 325 SER A N 1
ATOM 2592 C CA . SER A 1 325 ? 7.035 38.969 11.109 1 92.81 325 SER A CA 1
ATOM 2593 C C . SER A 1 325 ? 7.605 37.75 11.867 1 92.81 325 SER A C 1
ATOM 2595 O O . SER A 1 325 ? 8.812 37.688 12.117 1 92.81 325 SER A O 1
ATOM 2597 N N . SER A 1 326 ? 6.695 36.906 12.266 1 90.06 326 SER A N 1
ATOM 2598 C CA . SER A 1 326 ? 7.109 35.719 12.969 1 90.06 326 SER A CA 1
ATOM 2599 C C . SER A 1 326 ? 6 34.656 12.969 1 90.06 326 SER A C 1
ATOM 2601 O O . SER A 1 326 ? 4.859 34.969 12.602 1 90.06 326 SER A O 1
ATOM 2603 N N . GLY A 1 327 ? 6.414 33.5 13.195 1 89.56 327 GLY A N 1
ATOM 2604 C CA . GLY A 1 327 ? 5.449 32.406 13.383 1 89.56 327 GLY A CA 1
ATOM 2605 C C . GLY A 1 327 ? 4.887 31.891 12.078 1 89.56 327 GLY A C 1
ATOM 2606 O O . GLY A 1 327 ? 5.543 31.953 11.039 1 89.56 327 GLY A O 1
ATOM 2607 N N . ARG A 1 328 ? 3.742 31.188 12.203 1 91.38 328 ARG A N 1
ATOM 2608 C CA . ARG A 1 328 ? 3.049 30.578 11.078 1 91.38 328 ARG A CA 1
ATOM 2609 C C . ARG A 1 328 ? 1.663 31.188 10.891 1 91.38 328 ARG A C 1
ATOM 2611 O O . ARG A 1 328 ? 0.986 31.516 11.867 1 91.38 328 ARG A O 1
ATOM 2618 N N . VAL A 1 329 ? 1.356 31.391 9.633 1 92.81 329 VAL A N 1
ATOM 2619 C CA . VAL A 1 329 ? 0.069 32 9.32 1 92.81 329 VAL A CA 1
ATOM 2620 C C . VAL A 1 329 ? -0.573 31.266 8.141 1 92.81 329 VAL A C 1
ATOM 2622 O O . VAL A 1 329 ? 0.127 30.75 7.27 1 92.81 329 VAL A O 1
ATOM 2625 N N . TYR A 1 330 ? -1.874 31.203 8.211 1 93.44 330 TYR A N 1
ATOM 2626 C CA . TYR A 1 330 ? -2.641 30.594 7.133 1 93.44 330 TYR A CA 1
ATOM 2627 C C . TYR A 1 330 ? -3.895 31.406 6.828 1 93.44 330 TYR A C 1
ATOM 2629 O O . TYR A 1 330 ? -4.539 31.922 7.738 1 93.44 330 TYR A O 1
ATOM 2637 N N . PHE A 1 331 ? -4.203 31.578 5.539 1 95.31 331 PHE A N 1
ATOM 2638 C CA . PHE A 1 331 ? -5.48 32.156 5.141 1 95.31 331 PHE A CA 1
ATOM 2639 C C . PHE A 1 331 ? -5.926 31.594 3.791 1 95.31 331 PHE A C 1
ATOM 2641 O O . PHE A 1 331 ? -5.125 31 3.066 1 95.31 331 PHE A O 1
ATOM 2648 N N . GLU A 1 332 ? -7.234 31.719 3.486 1 96.62 332 GLU A N 1
ATOM 2649 C CA . GLU A 1 332 ? -7.809 31.188 2.254 1 96.62 332 GLU A CA 1
ATOM 2650 C C . GLU A 1 332 ? -8.539 32.281 1.472 1 96.62 332 GLU A C 1
ATOM 2652 O O . GLU A 1 332 ? -9.094 33.219 2.061 1 96.62 332 GLU A O 1
ATOM 2657 N N . ALA A 1 333 ? -8.445 32.156 0.169 1 97.25 333 ALA A N 1
ATOM 2658 C CA . ALA A 1 333 ? -9.172 33.031 -0.726 1 97.25 333 ALA A CA 1
ATOM 2659 C C . ALA A 1 333 ? -10.008 32.25 -1.735 1 97.25 333 ALA A C 1
ATOM 2661 O O . ALA A 1 333 ? -9.492 31.359 -2.41 1 97.25 333 ALA A O 1
ATOM 2662 N N . GLU A 1 334 ? -11.258 32.531 -1.801 1 97.31 334 GLU A N 1
ATOM 2663 C CA . GLU A 1 334 ? -12.133 31.969 -2.818 1 97.31 334 GLU A CA 1
ATOM 2664 C C . GLU A 1 334 ? -12.008 32.719 -4.141 1 97.31 334 GLU A C 1
ATOM 2666 O O . GLU A 1 334 ? -12.18 33.938 -4.188 1 97.31 334 GLU A O 1
ATOM 2671 N N . VAL A 1 335 ? -11.742 32.031 -5.184 1 96.5 335 VAL A N 1
ATOM 2672 C CA . VAL A 1 335 ? -11.5 32.625 -6.488 1 96.5 335 VAL A CA 1
ATOM 2673 C C . VAL A 1 335 ? -12.414 32 -7.531 1 96.5 335 VAL A C 1
ATOM 2675 O O . VAL A 1 335 ? -12.18 32.125 -8.734 1 96.5 335 VAL A O 1
ATOM 2678 N N . ARG A 1 336 ? -13.438 31.375 -7.102 1 93.75 336 ARG A N 1
ATOM 2679 C CA . ARG A 1 336 ? -14.344 30.625 -7.969 1 93.75 336 ARG A CA 1
ATOM 2680 C C . ARG A 1 336 ? -14.945 31.531 -9.039 1 93.75 336 ARG A C 1
ATOM 2682 O O . ARG A 1 336 ? -15.453 32.594 -8.727 1 93.75 336 ARG A O 1
ATOM 2689 N N . GLY A 1 337 ? -14.898 31.031 -10.289 1 91.56 337 GLY A N 1
ATOM 2690 C CA . GLY A 1 337 ? -15.562 31.719 -11.383 1 91.56 337 GLY A CA 1
ATOM 2691 C C . GLY A 1 337 ? -14.758 32.875 -11.938 1 91.56 337 GLY A C 1
ATOM 2692 O O . GLY A 1 337 ? -15.172 33.531 -12.898 1 91.56 337 GLY A O 1
ATOM 2693 N N . LYS A 1 338 ? -13.625 33.188 -11.367 1 94.19 338 LYS A N 1
ATOM 2694 C CA . LYS A 1 338 ? -12.789 34.281 -11.875 1 94.19 338 LYS A CA 1
ATOM 2695 C C . LYS A 1 338 ? -11.859 33.781 -12.977 1 94.19 338 LYS A C 1
ATOM 2697 O O . LYS A 1 338 ? -11.484 32.625 -13 1 94.19 338 LYS A O 1
ATOM 2702 N N . ILE A 1 339 ? -11.5 34.625 -13.906 1 93.06 339 ILE A N 1
ATOM 2703 C CA . ILE A 1 339 ? -10.672 34.219 -15.023 1 93.06 339 ILE A CA 1
ATOM 2704 C C . ILE A 1 339 ? -9.258 34.781 -14.867 1 93.06 339 ILE A C 1
ATOM 2706 O O . ILE A 1 339 ? -8.344 34.375 -15.594 1 93.06 339 ILE A O 1
ATOM 2710 N N . ALA A 1 340 ? -9.109 35.719 -13.945 1 94.44 340 ALA A N 1
ATOM 2711 C CA . ALA A 1 340 ? -7.785 36.219 -13.609 1 94.44 340 ALA A CA 1
ATOM 2712 C C . ALA A 1 340 ? -7.73 36.656 -12.141 1 94.44 340 ALA A C 1
ATOM 2714 O O . ALA A 1 340 ? -8.68 37.25 -11.633 1 94.44 340 ALA A O 1
ATOM 2715 N N . TRP A 1 341 ? -6.652 36.312 -11.516 1 96.19 341 TRP A N 1
ATOM 2716 C CA . TRP A 1 341 ? -6.457 36.719 -10.125 1 96.19 341 TRP A CA 1
ATOM 2717 C C . TRP A 1 341 ? -5.035 36.406 -9.664 1 96.19 341 TRP A C 1
ATOM 2719 O O . TRP A 1 341 ? -4.316 35.656 -10.312 1 96.19 341 TRP A O 1
ATOM 2729 N N . ASP A 1 342 ? -4.574 37.062 -8.562 1 96.69 342 ASP A N 1
ATOM 2730 C CA . ASP A 1 342 ? -3.344 36.75 -7.84 1 96.69 342 ASP A CA 1
ATOM 2731 C C . ASP A 1 342 ? -3.588 36.719 -6.332 1 96.69 342 ASP A C 1
ATOM 2733 O O . ASP A 1 342 ? -4.344 37.562 -5.805 1 96.69 342 ASP A O 1
ATOM 2737 N N . VAL A 1 343 ? -3.049 35.781 -5.691 1 97.69 343 VAL A N 1
ATOM 2738 C CA . VAL A 1 343 ? -3.105 35.656 -4.238 1 97.69 343 VAL A CA 1
ATOM 2739 C C . VAL A 1 343 ? -1.722 35.312 -3.693 1 97.69 343 VAL A C 1
ATOM 2741 O O . VAL A 1 343 ? -0.988 34.531 -4.301 1 97.69 343 VAL A O 1
ATOM 2744 N N . GLY A 1 344 ? -1.352 35.969 -2.584 1 97.75 344 GLY A N 1
ATOM 2745 C CA . GLY A 1 344 ? -0.064 35.688 -1.982 1 97.75 344 GLY A CA 1
ATOM 2746 C C . GLY A 1 344 ? 0.286 36.594 -0.821 1 97.75 344 GLY A C 1
ATOM 2747 O O . GLY A 1 344 ? -0.587 36.969 -0.04 1 97.75 344 GLY A O 1
ATOM 2748 N N . VAL A 1 345 ? 1.578 36.75 -0.631 1 97.88 345 VAL A N 1
ATOM 2749 C CA . VAL A 1 345 ? 2.098 37.656 0.412 1 97.88 345 VAL A CA 1
ATOM 2750 C C . VAL A 1 345 ? 3.207 38.531 -0.159 1 97.88 345 VAL A C 1
ATOM 2752 O O . VAL A 1 345 ? 3.893 38.125 -1.106 1 97.88 345 VAL A O 1
ATOM 2755 N N . VAL A 1 346 ? 3.322 39.75 0.461 1 97.19 346 VAL A N 1
ATOM 2756 C CA . VAL A 1 346 ? 4.328 40.688 -0.018 1 97.19 346 VAL A CA 1
ATOM 2757 C C . VAL A 1 346 ? 4.969 41.406 1.167 1 97.19 346 VAL A C 1
ATOM 2759 O O . VAL A 1 346 ? 4.414 41.406 2.27 1 97.19 346 VAL A O 1
ATOM 2762 N N . TYR A 1 347 ? 6.098 41.969 0.866 1 96.44 347 TYR A N 1
ATOM 2763 C CA . TYR A 1 347 ? 6.695 42.875 1.83 1 96.44 347 TYR A CA 1
ATOM 2764 C C . TYR A 1 347 ? 5.914 44.188 1.89 1 96.44 347 TYR A C 1
ATOM 2766 O O . TYR A 1 347 ? 5.309 44.594 0.898 1 96.44 347 TYR A O 1
ATOM 2774 N N . GLY A 1 348 ? 5.965 44.75 3.07 1 93.12 348 GLY A N 1
ATOM 2775 C CA . GLY A 1 348 ? 5.332 46.062 3.209 1 93.12 348 GLY A CA 1
ATOM 2776 C C . GLY A 1 348 ? 5.992 47.125 2.367 1 93.12 348 GLY A C 1
ATOM 2777 O O . GLY A 1 348 ? 5.359 48.125 2.023 1 93.12 348 GLY A O 1
ATOM 2778 N N . SER A 1 349 ? 7.215 46.875 1.891 1 91.44 349 SER A N 1
ATOM 2779 C CA . SER A 1 349 ? 8.016 47.906 1.239 1 91.44 349 SER A CA 1
ATOM 2780 C C . SER A 1 349 ? 7.906 47.812 -0.279 1 91.44 349 SER A C 1
ATOM 2782 O O . SER A 1 349 ? 8.547 48.594 -1.001 1 91.44 349 SER A O 1
ATOM 2784 N N . ILE A 1 350 ? 7.098 47 -0.75 1 92.62 350 ILE A N 1
ATOM 2785 C CA . ILE A 1 350 ? 7.02 46.875 -2.201 1 92.62 350 ILE A CA 1
ATOM 2786 C C . ILE A 1 350 ? 6.5 48.156 -2.814 1 92.62 350 ILE A C 1
ATOM 2788 O O . ILE A 1 350 ? 5.84 48.969 -2.141 1 92.62 350 ILE A O 1
ATOM 2792 N N . ASP A 1 351 ? 6.766 48.281 -4.105 1 89.69 351 ASP A N 1
ATOM 2793 C CA . ASP A 1 351 ? 6.293 49.469 -4.82 1 89.69 351 ASP A CA 1
ATOM 2794 C C . ASP A 1 351 ? 4.77 49.438 -4.953 1 89.69 351 ASP A C 1
ATOM 2796 O O . ASP A 1 351 ? 4.176 48.406 -5.234 1 89.69 351 ASP A O 1
ATOM 2800 N N . ARG A 1 352 ? 4.211 50.625 -4.762 1 93.06 352 ARG A N 1
ATOM 2801 C CA . ARG A 1 352 ? 2.764 50.781 -4.863 1 93.06 352 ARG A CA 1
ATOM 2802 C C . ARG A 1 352 ? 2.375 51.594 -6.094 1 93.06 352 ARG A C 1
ATOM 2804 O O . ARG A 1 352 ? 1.221 51.562 -6.527 1 93.06 352 ARG A O 1
ATOM 2811 N N . LYS A 1 353 ? 3.428 52.188 -6.59 1 91.75 353 LYS A N 1
ATOM 2812 C CA . LYS A 1 353 ? 3.176 53.094 -7.723 1 91.75 353 LYS A CA 1
ATOM 2813 C C . LYS A 1 353 ? 3.826 52.562 -9 1 91.75 353 LYS A C 1
ATOM 2815 O O . LYS A 1 353 ? 4.91 51.969 -8.945 1 91.75 353 LYS A O 1
ATOM 2820 N N . GLY A 1 354 ? 3.234 52.688 -10.07 1 85.81 354 GLY A N 1
ATOM 2821 C CA . GLY A 1 354 ? 3.803 52.312 -11.352 1 85.81 354 GLY A CA 1
ATOM 2822 C C . GLY A 1 354 ? 3.824 50.812 -11.57 1 85.81 354 GLY A C 1
ATOM 2823 O O . GLY A 1 354 ? 2.918 50.094 -11.125 1 85.81 354 GLY A O 1
ATOM 2824 N N . SER A 1 355 ? 4.84 50.375 -12.359 1 83.56 355 SER A N 1
ATOM 2825 C CA . SER A 1 355 ? 4.965 48.938 -12.664 1 83.56 355 SER A CA 1
ATOM 2826 C C . SER A 1 355 ? 5.578 48.188 -11.492 1 83.56 355 SER A C 1
ATOM 2828 O O . SER A 1 355 ? 6.602 48.594 -10.945 1 83.56 355 SER A O 1
ATOM 2830 N N . ILE A 1 356 ? 4.887 47.188 -11.094 1 81.81 356 ILE A N 1
ATOM 2831 C CA . ILE A 1 356 ? 5.336 46.406 -9.945 1 81.81 356 ILE A CA 1
ATOM 2832 C C . ILE A 1 356 ? 5.902 45.062 -10.406 1 81.81 356 ILE A C 1
ATOM 2834 O O . ILE A 1 356 ? 5.328 44.406 -11.281 1 81.81 356 ILE A O 1
ATOM 2838 N N . SER A 1 357 ? 7.082 44.812 -9.883 1 80.56 357 SER A N 1
ATOM 2839 C CA . SER A 1 357 ? 7.684 43.5 -10.164 1 80.56 357 SER A CA 1
ATOM 2840 C C . SER A 1 357 ? 7.105 42.438 -9.258 1 80.56 357 SER A C 1
ATOM 2842 O O . SER A 1 357 ? 7.066 42.594 -8.039 1 80.56 357 SER A O 1
ATOM 2844 N N . SER A 1 358 ? 6.57 41.406 -9.875 1 84.88 358 SER A N 1
ATOM 2845 C CA . SER A 1 358 ? 5.945 40.344 -9.117 1 84.88 358 SER A CA 1
ATOM 2846 C C . SER A 1 358 ? 6.883 39.156 -8.984 1 84.88 358 SER A C 1
ATOM 2848 O O . SER A 1 358 ? 6.621 38.094 -9.539 1 84.88 358 SER A O 1
ATOM 2850 N N . SER A 1 359 ? 8.039 39.312 -8.289 1 89.5 359 SER A N 1
ATOM 2851 C CA . SER A 1 359 ? 9.008 38.25 -8.086 1 89.5 359 SER A CA 1
ATOM 2852 C C . SER A 1 359 ? 9.453 38.156 -6.629 1 89.5 359 SER A C 1
ATOM 2854 O O . SER A 1 359 ? 9.383 39.156 -5.898 1 89.5 359 SER A O 1
ATOM 2856 N N . PRO A 1 360 ? 9.898 37 -6.266 1 92.56 360 PRO A N 1
ATOM 2857 C CA . PRO A 1 360 ? 10.398 36.844 -4.898 1 92.56 360 PRO A CA 1
ATOM 2858 C C . PRO A 1 360 ? 11.531 37.812 -4.578 1 92.56 360 PRO A C 1
ATOM 2860 O O . PRO A 1 360 ? 11.633 38.312 -3.447 1 92.56 360 PRO A O 1
ATOM 2863 N N . GLY A 1 361 ? 12.32 38.094 -5.508 1 90.19 361 GLY A N 1
ATOM 2864 C CA . GLY A 1 361 ? 13.422 39.031 -5.316 1 90.19 361 GLY A CA 1
ATOM 2865 C C . GLY A 1 361 ? 12.961 40.406 -4.891 1 90.19 361 GLY A C 1
ATOM 2866 O O . GLY A 1 361 ? 13.688 41.125 -4.195 1 90.19 361 GLY A O 1
ATOM 2867 N N . SER A 1 362 ? 11.797 40.812 -5.297 1 90.62 362 SER A N 1
ATOM 2868 C CA . SER A 1 362 ? 11.242 42.125 -4.953 1 90.62 362 SER A CA 1
ATOM 2869 C C . SER A 1 362 ? 10.32 42.031 -3.742 1 90.62 362 SER A C 1
ATOM 2871 O O . SER A 1 362 ? 9.641 43 -3.402 1 90.62 362 SER A O 1
ATOM 2873 N N . GLY A 1 363 ? 10.234 40.906 -3.135 1 94.31 363 GLY A N 1
ATOM 2874 C CA . GLY A 1 363 ? 9.406 40.719 -1.953 1 94.31 363 GLY A CA 1
ATOM 2875 C C . GLY A 1 363 ? 7.969 40.375 -2.279 1 94.31 363 GLY A C 1
ATOM 2876 O O . GLY A 1 363 ? 7.055 40.719 -1.531 1 94.31 363 GLY A O 1
ATOM 2877 N N . HIS A 1 364 ? 7.855 39.812 -3.408 1 95.38 364 HIS A N 1
ATOM 2878 C CA . HIS A 1 364 ? 6.527 39.438 -3.889 1 95.38 364 HIS A CA 1
ATOM 2879 C C . HIS A 1 364 ? 6.418 37.938 -4.133 1 95.38 364 HIS A C 1
ATOM 2881 O O . HIS A 1 364 ? 7.09 37.406 -5.016 1 95.38 364 HIS A O 1
ATOM 2887 N N . TRP A 1 365 ? 5.598 37.188 -3.371 1 97.25 365 TRP A N 1
ATOM 2888 C CA . TRP A 1 365 ? 5.336 35.75 -3.539 1 97.25 365 TRP A CA 1
ATOM 2889 C C . TRP A 1 365 ? 3.852 35.5 -3.785 1 97.25 365 TRP A C 1
ATOM 2891 O O . TRP A 1 365 ? 3.041 35.562 -2.859 1 97.25 365 TRP A O 1
ATOM 2901 N N . ALA A 1 366 ? 3.521 35.188 -5.039 1 97.06 366 ALA A N 1
ATOM 2902 C CA . ALA A 1 366 ? 2.104 35.031 -5.355 1 97.06 366 ALA A CA 1
ATOM 2903 C C . ALA A 1 366 ? 1.902 33.969 -6.441 1 97.06 366 ALA A C 1
ATOM 2905 O O . ALA A 1 366 ? 2.848 33.594 -7.141 1 97.06 366 ALA A O 1
ATOM 2906 N N . VAL A 1 367 ? 0.701 33.406 -6.461 1 96.75 367 VAL A N 1
ATOM 2907 C CA . VAL A 1 367 ? 0.206 32.594 -7.566 1 96.75 367 VAL A CA 1
ATOM 2908 C C . VAL A 1 367 ? -1.017 33.281 -8.188 1 96.75 367 VAL A C 1
ATOM 2910 O O . VAL A 1 367 ? -1.729 34.031 -7.523 1 96.75 367 VAL A O 1
ATOM 2913 N N . GLY A 1 368 ? -1.135 33.031 -9.516 1 95.56 368 GLY A N 1
ATOM 2914 C CA . GLY A 1 368 ? -2.264 33.688 -10.156 1 95.56 368 GLY A CA 1
ATOM 2915 C C . GLY A 1 368 ? -2.729 33 -11.422 1 95.56 368 GLY A C 1
ATOM 2916 O O . GLY A 1 368 ? -1.987 32.188 -12 1 95.56 368 GLY A O 1
ATOM 2917 N N . LEU A 1 369 ? -3.957 33.188 -11.695 1 95.5 369 LEU A N 1
ATOM 2918 C CA . LEU A 1 369 ? -4.57 32.719 -12.938 1 95.5 369 LEU A CA 1
ATOM 2919 C C . LEU A 1 369 ? -4.531 33.812 -14.008 1 95.5 369 LEU A C 1
ATOM 2921 O O . LEU A 1 369 ? -4.855 34.969 -13.734 1 95.5 369 LEU A O 1
ATOM 2925 N N . ARG A 1 370 ? -4.113 33.375 -15.141 1 90.88 370 ARG A N 1
ATOM 2926 C CA . ARG A 1 370 ? -4.094 34.281 -16.266 1 90.88 370 ARG A CA 1
ATOM 2927 C C . ARG A 1 370 ? -5.207 33.969 -17.266 1 90.88 370 ARG A C 1
ATOM 2929 O O . ARG A 1 370 ? -5.746 32.844 -17.25 1 90.88 370 ARG A O 1
ATOM 2936 N N . SER A 1 371 ? -5.652 34.906 -18.047 1 78.12 371 SER A N 1
ATOM 2937 C CA . SER A 1 371 ? -6.789 34.812 -18.953 1 78.12 371 SER A CA 1
ATOM 2938 C C . SER A 1 371 ? -6.684 33.594 -19.859 1 78.12 371 SER A C 1
ATOM 2940 O O . SER A 1 371 ? -7.699 33.031 -20.266 1 78.12 371 SER A O 1
ATOM 2942 N N . GLY A 1 372 ? -5.684 32.938 -20 1 76.12 372 GLY A N 1
ATOM 2943 C CA . GLY A 1 372 ? -5.551 31.75 -20.828 1 76.12 372 GLY A CA 1
ATOM 2944 C C . GLY A 1 372 ? -5.746 30.469 -20.047 1 76.12 372 GLY A C 1
ATOM 2945 O O . GLY A 1 372 ? -5.664 29.375 -20.609 1 76.12 372 GLY A O 1
ATOM 2946 N N . GLY A 1 373 ? -6.129 30.719 -18.891 1 86.06 373 GLY A N 1
ATOM 2947 C CA . GLY A 1 373 ? -6.398 29.547 -18.062 1 86.06 373 GLY A CA 1
ATOM 2948 C C . GLY A 1 373 ? -5.141 28.922 -17.5 1 86.06 373 GLY A C 1
ATOM 2949 O O . GLY A 1 373 ? -5.129 27.719 -17.188 1 86.06 373 GLY A O 1
ATOM 2950 N N . THR A 1 374 ? -4.105 29.656 -17.484 1 91.88 374 THR A N 1
ATOM 2951 C CA . THR A 1 374 ? -2.844 29.141 -16.969 1 91.88 374 THR A CA 1
ATOM 2952 C C . THR A 1 374 ? -2.545 29.719 -15.586 1 91.88 374 THR A C 1
ATOM 2954 O O . THR A 1 374 ? -2.727 30.906 -15.352 1 91.88 374 THR A O 1
ATOM 2957 N N . ILE A 1 375 ? -2.154 28.844 -14.703 1 94.94 375 ILE A N 1
ATOM 2958 C CA . ILE A 1 375 ? -1.732 29.281 -13.383 1 94.94 375 ILE A CA 1
ATOM 2959 C C . ILE A 1 375 ? -0.23 29.562 -13.383 1 94.94 375 ILE A C 1
ATOM 2961 O O . ILE A 1 375 ? 0.556 28.734 -13.867 1 94.94 375 ILE A O 1
ATOM 2965 N N . LYS A 1 376 ? 0.104 30.781 -12.828 1 93.94 376 LYS A N 1
ATOM 2966 C CA . LYS A 1 376 ? 1.509 31.172 -12.859 1 93.94 376 LYS A CA 1
ATOM 2967 C C . LYS A 1 376 ? 2.006 31.547 -11.469 1 93.94 376 LYS A C 1
ATOM 2969 O O . LYS A 1 376 ? 1.22 31.953 -10.609 1 93.94 376 LYS A O 1
ATOM 2974 N N . ALA A 1 377 ? 3.311 31.312 -11.227 1 94.5 377 ALA A N 1
ATOM 2975 C CA . ALA A 1 377 ? 4.043 31.75 -10.039 1 94.5 377 ALA A CA 1
ATOM 2976 C C . ALA A 1 377 ? 5.43 32.281 -10.414 1 94.5 377 ALA A C 1
ATOM 2978 O O . ALA A 1 377 ? 6.238 31.547 -10.984 1 94.5 377 ALA A O 1
ATOM 2979 N N . ALA A 1 378 ? 5.66 33.5 -10.078 1 91 378 ALA A N 1
ATOM 2980 C CA . ALA A 1 378 ? 6.945 34.125 -10.367 1 91 378 ALA A CA 1
ATOM 2981 C C . ALA A 1 378 ? 7.336 33.938 -11.828 1 91 378 ALA A C 1
ATOM 2983 O O . ALA A 1 378 ? 8.453 33.5 -12.133 1 91 378 ALA A O 1
ATOM 2984 N N . GLY A 1 379 ? 6.441 34.062 -12.742 1 86.56 379 GLY A N 1
ATOM 2985 C CA . GLY A 1 379 ? 6.711 34 -14.172 1 86.56 379 GLY A CA 1
ATOM 2986 C C . GLY A 1 379 ? 6.672 32.594 -14.727 1 86.56 379 GLY A C 1
ATOM 2987 O O . GLY A 1 379 ? 6.73 32.406 -15.945 1 86.56 379 GLY A O 1
ATOM 2988 N N . LEU A 1 380 ? 6.566 31.609 -13.914 1 91.12 380 LEU A N 1
ATOM 2989 C CA . LEU A 1 380 ? 6.555 30.219 -14.344 1 91.12 380 LEU A CA 1
ATOM 2990 C C . LEU A 1 380 ? 5.125 29.703 -14.469 1 91.12 380 LEU A C 1
ATOM 2992 O O . LEU A 1 380 ? 4.281 30 -13.617 1 91.12 380 LEU A O 1
ATOM 2996 N N . SER A 1 381 ? 4.875 28.969 -15.5 1 92.69 381 SER A N 1
ATOM 2997 C CA . SER A 1 381 ? 3.592 28.297 -15.656 1 92.69 381 SER A CA 1
ATOM 2998 C C . SER A 1 381 ? 3.553 26.984 -14.875 1 92.69 381 SER A C 1
ATOM 3000 O O . SER A 1 381 ? 4.453 26.156 -14.992 1 92.69 381 SER A O 1
ATOM 3002 N N . LEU A 1 382 ? 2.545 26.906 -14.133 1 93.69 382 LEU A N 1
ATOM 3003 C CA . LEU A 1 382 ? 2.443 25.719 -13.281 1 93.69 382 LEU A CA 1
ATOM 3004 C C . LEU A 1 382 ? 1.567 24.656 -13.938 1 93.69 382 LEU A C 1
ATOM 3006 O O . LEU A 1 382 ? 0.731 24.969 -14.789 1 93.69 382 LEU A O 1
ATOM 3010 N N . ASP A 1 383 ? 1.874 23.375 -13.57 1 89.12 383 ASP A N 1
ATOM 3011 C CA . ASP A 1 383 ? 1.074 22.25 -14.055 1 89.12 383 ASP A CA 1
ATOM 3012 C C . ASP A 1 383 ? -0.106 21.984 -13.125 1 89.12 383 ASP A C 1
ATOM 3014 O O . ASP A 1 383 ? -0.149 20.938 -12.461 1 89.12 383 ASP A O 1
ATOM 3018 N N . VAL A 1 384 ? -0.911 22.875 -13 1 88.69 384 VAL A N 1
ATOM 3019 C CA . VAL A 1 384 ? -2.129 22.781 -12.203 1 88.69 384 VAL A CA 1
ATOM 3020 C C . VAL A 1 384 ? -3.35 23 -13.094 1 88.69 384 VAL A C 1
ATOM 3022 O O . VAL A 1 384 ? -3.373 23.938 -13.898 1 88.69 384 VAL A O 1
ATOM 3025 N N . LYS A 1 385 ? -4.227 22.094 -12.945 1 79.19 385 LYS A N 1
ATOM 3026 C CA . LYS A 1 385 ? -5.395 22.188 -13.812 1 79.19 385 LYS A CA 1
ATOM 3027 C C . LYS A 1 385 ? -6.484 23.047 -13.188 1 79.19 385 LYS A C 1
ATOM 3029 O O . LYS A 1 385 ? -6.984 22.75 -12.109 1 79.19 385 LYS A O 1
ATOM 3034 N N . PRO A 1 386 ? -6.809 24.156 -13.945 1 76.75 386 PRO A N 1
ATOM 3035 C CA . PRO A 1 386 ? -7.973 24.938 -13.523 1 76.75 386 PRO A CA 1
ATOM 3036 C C . PRO A 1 386 ? -9.297 24.25 -13.844 1 76.75 386 PRO A C 1
ATOM 3038 O O . PRO A 1 386 ? -9.32 23.297 -14.633 1 76.75 386 PRO A O 1
ATOM 3041 N N . PRO A 1 387 ? -10.367 24.641 -13.125 1 84.81 387 PRO A N 1
ATOM 3042 C CA . PRO A 1 387 ? -10.523 25.812 -12.258 1 84.81 387 PRO A CA 1
ATOM 3043 C C . PRO A 1 387 ? -10.203 25.531 -10.797 1 84.81 387 PRO A C 1
ATOM 3045 O O . PRO A 1 387 ? -10.453 24.406 -10.32 1 84.81 387 PRO A O 1
ATOM 3048 N N . LEU A 1 388 ? -9.672 26.578 -10.148 1 92.25 388 LEU A N 1
ATOM 3049 C CA . LEU A 1 388 ? -9.508 26.562 -8.695 1 92.25 388 LEU A CA 1
ATOM 3050 C C . LEU A 1 388 ? -10.641 27.312 -8.016 1 92.25 388 LEU A C 1
ATOM 3052 O O . LEU A 1 388 ? -11.07 28.375 -8.484 1 92.25 388 LEU A O 1
ATOM 3056 N N . ASN A 1 389 ? -11.203 26.703 -7.012 1 94.75 389 ASN A N 1
ATOM 3057 C CA . ASN A 1 389 ? -12.266 27.375 -6.281 1 94.75 389 ASN A CA 1
ATOM 3058 C C . ASN A 1 389 ? -11.727 28.141 -5.082 1 94.75 389 ASN A C 1
ATOM 3060 O O . ASN A 1 389 ? -12.203 29.234 -4.773 1 94.75 389 ASN A O 1
ATOM 3064 N N . LYS A 1 390 ? -10.82 27.516 -4.457 1 96.44 390 LYS A N 1
ATOM 3065 C CA . LYS A 1 390 ? -10.258 28.109 -3.25 1 96.44 390 LYS A CA 1
ATOM 3066 C C . LYS A 1 390 ? -8.758 27.844 -3.158 1 96.44 390 LYS A C 1
ATOM 3068 O O . LYS A 1 390 ? -8.305 26.719 -3.385 1 96.44 390 LYS A O 1
ATOM 3073 N N . VAL A 1 391 ? -8.055 28.984 -2.852 1 96.62 391 VAL A N 1
ATOM 3074 C CA . VAL A 1 391 ? -6.605 28.875 -2.719 1 96.62 391 VAL A CA 1
ATOM 3075 C C . VAL A 1 391 ? -6.199 29.156 -1.272 1 96.62 391 VAL A C 1
ATOM 3077 O O . VAL A 1 391 ? -6.629 30.141 -0.679 1 96.62 391 VAL A O 1
ATOM 3080 N N . GLY A 1 392 ? -5.453 28.219 -0.741 1 96.88 392 GLY A N 1
ATOM 3081 C CA . GLY A 1 392 ? -4.887 28.422 0.583 1 96.88 392 GLY A CA 1
ATOM 3082 C C . GLY A 1 392 ? -3.436 28.859 0.552 1 96.88 392 GLY A C 1
ATOM 3083 O O . GLY A 1 392 ? -2.66 28.391 -0.287 1 96.88 392 GLY A O 1
ATOM 3084 N N . VAL A 1 393 ? -3.09 29.797 1.49 1 97.38 393 VAL A N 1
ATOM 3085 C CA . VAL A 1 393 ? -1.727 30.297 1.596 1 97.38 393 VAL A CA 1
ATOM 3086 C C . VAL A 1 393 ? -1.192 30.062 3.006 1 97.38 393 VAL A C 1
ATOM 3088 O O . VAL A 1 393 ? -1.766 30.547 3.984 1 97.38 393 VAL A O 1
ATOM 3091 N N . PHE A 1 394 ? -0.159 29.281 3.096 1 97.12 394 PHE A N 1
ATOM 3092 C CA . PHE A 1 394 ? 0.523 29.016 4.359 1 97.12 394 PHE A CA 1
ATOM 3093 C C . PHE A 1 394 ? 1.925 29.609 4.352 1 97.12 394 PHE A C 1
ATOM 3095 O O . PHE A 1 394 ? 2.707 29.375 3.43 1 97.12 394 PHE A O 1
ATOM 3102 N N . VAL A 1 395 ? 2.211 30.406 5.422 1 96.88 395 VAL A N 1
ATOM 3103 C CA . VAL A 1 395 ? 3.52 31.031 5.539 1 96.88 395 VAL A CA 1
ATOM 3104 C C . VAL A 1 395 ? 4.207 30.578 6.82 1 96.88 395 VAL A C 1
ATOM 3106 O O . VAL A 1 395 ? 3.619 30.641 7.902 1 96.88 395 VAL A O 1
ATOM 3109 N N . ASP A 1 396 ? 5.328 30.078 6.691 1 95.69 396 ASP A N 1
ATOM 3110 C CA . ASP A 1 396 ? 6.223 29.828 7.816 1 95.69 396 ASP A CA 1
ATOM 3111 C C . ASP A 1 396 ? 7.391 30.812 7.82 1 95.69 396 ASP A C 1
ATOM 3113 O O . ASP A 1 396 ? 8.375 30.609 7.105 1 95.69 396 ASP A O 1
ATOM 3117 N N . TYR A 1 397 ? 7.246 31.781 8.688 1 95.88 397 TYR A N 1
ATOM 3118 C CA . TYR A 1 397 ? 8.211 32.875 8.664 1 95.88 397 TYR A CA 1
ATOM 3119 C C . TYR A 1 397 ? 9.594 32.375 9.07 1 95.88 397 TYR A C 1
ATOM 3121 O O . TYR A 1 397 ? 10.602 32.781 8.469 1 95.88 397 TYR A O 1
ATOM 3129 N N . LYS A 1 398 ? 9.688 31.531 10.109 1 91.81 398 LYS A N 1
ATOM 3130 C CA . LYS A 1 398 ? 10.961 31.047 10.625 1 91.81 398 LYS A CA 1
ATOM 3131 C C . LYS A 1 398 ? 11.664 30.156 9.609 1 91.81 398 LYS A C 1
ATOM 3133 O O . LYS A 1 398 ? 12.859 30.297 9.367 1 91.81 398 LYS A O 1
ATOM 3138 N N . GLU A 1 399 ? 10.859 29.328 8.992 1 93.31 399 GLU A N 1
ATOM 3139 C CA . GLU A 1 399 ? 11.422 28.375 8.039 1 93.31 399 GLU A CA 1
ATOM 3140 C C . GLU A 1 399 ? 11.633 29.016 6.672 1 93.31 399 GLU A C 1
ATOM 3142 O O . GLU A 1 399 ? 12.328 28.469 5.816 1 93.31 399 GLU A O 1
ATOM 3147 N N . GLY A 1 400 ? 11.016 30.109 6.449 1 95.5 400 GLY A N 1
ATOM 3148 C CA . GLY A 1 400 ? 11.133 30.797 5.172 1 95.5 400 GLY A CA 1
ATOM 3149 C C . GLY A 1 400 ? 10.453 30.062 4.031 1 95.5 400 GLY A C 1
ATOM 3150 O O . GLY A 1 400 ? 11.062 29.828 2.99 1 95.5 400 GLY A O 1
ATOM 3151 N N . SER A 1 401 ? 9.273 29.672 4.281 1 97 401 SER A N 1
ATOM 3152 C CA . SER A 1 401 ? 8.562 28.938 3.242 1 97 401 SER A CA 1
ATOM 3153 C C . SER A 1 401 ? 7.133 29.438 3.088 1 97 401 SER A C 1
ATOM 3155 O O . SER A 1 401 ? 6.508 29.859 4.062 1 97 401 SER A O 1
ATOM 3157 N N . ILE A 1 402 ? 6.668 29.469 1.815 1 97.75 402 ILE A N 1
ATOM 3158 C CA . ILE A 1 402 ? 5.289 29.797 1.47 1 97.75 402 ILE A CA 1
ATOM 3159 C C . ILE A 1 402 ? 4.695 28.672 0.625 1 97.75 402 ILE A C 1
ATOM 3161 O O . ILE A 1 402 ? 5.27 28.281 -0.393 1 97.75 402 ILE A O 1
ATOM 3165 N N . ILE A 1 403 ? 3.574 28.172 1.114 1 97.38 403 ILE A N 1
ATOM 3166 C CA . ILE A 1 403 ? 2.955 27.062 0.398 1 97.38 403 ILE A CA 1
ATOM 3167 C C . ILE A 1 403 ? 1.551 27.453 -0.054 1 97.38 403 ILE A C 1
ATOM 3169 O O . ILE A 1 403 ? 0.766 27.984 0.733 1 97.38 403 ILE A O 1
ATOM 3173 N N . PHE A 1 404 ? 1.252 27.203 -1.33 1 97.31 404 PHE A N 1
ATOM 3174 C CA . PHE A 1 404 ? -0.068 27.422 -1.909 1 97.31 404 PHE A CA 1
ATOM 3175 C C . PHE A 1 404 ? -0.771 26.094 -2.172 1 97.31 404 PHE A C 1
ATOM 3177 O O . PHE A 1 404 ? -0.184 25.188 -2.752 1 97.31 404 PHE A O 1
ATOM 3184 N N . TYR A 1 405 ? -2.078 26.062 -1.732 1 94.56 405 TYR A N 1
ATOM 3185 C CA . TYR A 1 405 ? -2.816 24.812 -1.854 1 94.56 405 TYR A CA 1
ATOM 3186 C C . TYR A 1 405 ? -4.16 25.031 -2.535 1 94.56 405 TYR A C 1
ATOM 3188 O O . TYR A 1 405 ? -4.77 26.094 -2.389 1 94.56 405 TYR A O 1
ATOM 3196 N N . ASN A 1 406 ? -4.523 24.016 -3.303 1 95.12 406 ASN A N 1
ATOM 3197 C CA . ASN A 1 406 ? -5.938 23.875 -3.639 1 95.12 406 ASN A CA 1
ATOM 3198 C C . ASN A 1 406 ? -6.742 23.344 -2.457 1 95.12 406 ASN A C 1
ATOM 3200 O O . ASN A 1 406 ? -6.625 22.172 -2.098 1 95.12 406 ASN A O 1
ATOM 3204 N N . VAL A 1 407 ? -7.562 24.109 -1.883 1 94.12 407 VAL A N 1
ATOM 3205 C CA . VAL A 1 407 ? -8.227 23.766 -0.627 1 94.12 407 VAL A CA 1
ATOM 3206 C C . VAL A 1 407 ? -9.18 22.594 -0.847 1 94.12 407 VAL A C 1
ATOM 3208 O O . VAL A 1 407 ? -9.328 21.734 0.025 1 94.12 407 VAL A O 1
ATOM 3211 N N . ASP A 1 408 ? -9.789 22.5 -1.975 1 90.94 408 ASP A N 1
ATOM 3212 C CA . ASP A 1 408 ? -10.781 21.469 -2.254 1 90.94 408 ASP A CA 1
ATOM 3213 C C . ASP A 1 408 ? -10.117 20.094 -2.385 1 90.94 408 ASP A C 1
ATOM 3215 O O . ASP A 1 408 ? -10.602 19.109 -1.829 1 90.94 408 ASP A O 1
ATOM 3219 N N . SER A 1 409 ? -9.047 20.094 -3.115 1 90.31 409 SER A N 1
ATOM 3220 C CA . SER A 1 409 ? -8.398 18.812 -3.379 1 90.31 409 SER A CA 1
ATOM 3221 C C . SER A 1 409 ? -7.223 18.578 -2.436 1 90.31 409 SER A C 1
ATOM 3223 O O . SER A 1 409 ? -6.676 17.469 -2.373 1 90.31 409 SER A O 1
ATOM 3225 N N . ALA A 1 410 ? -6.898 19.531 -1.654 1 92.44 410 ALA A N 1
ATOM 3226 C CA . ALA A 1 410 ? -5.754 19.469 -0.752 1 92.44 410 ALA A CA 1
ATOM 3227 C C . ALA A 1 410 ? -4.461 19.203 -1.519 1 92.44 410 ALA A C 1
ATOM 3229 O O . ALA A 1 410 ? -3.57 18.516 -1.016 1 92.44 410 ALA A O 1
ATOM 3230 N N . GLU A 1 411 ? -4.398 19.703 -2.736 1 92.75 411 GLU A N 1
ATOM 3231 C CA . GLU A 1 411 ? -3.207 19.5 -3.557 1 92.75 411 GLU A CA 1
ATOM 3232 C C . GLU A 1 411 ? -2.312 20.734 -3.562 1 92.75 411 GLU A C 1
ATOM 3234 O O . GLU A 1 411 ? -2.805 21.859 -3.484 1 92.75 411 GLU A O 1
ATOM 3239 N N . LEU A 1 412 ? -1.051 20.453 -3.666 1 94.25 412 LEU A N 1
ATOM 3240 C CA . LEU A 1 412 ? -0.068 21.516 -3.727 1 94.25 412 LEU A CA 1
ATOM 3241 C C . LEU A 1 412 ? -0.152 22.266 -5.059 1 94.25 412 LEU A C 1
ATOM 3243 O O . LEU A 1 412 ? -0.165 21.641 -6.121 1 94.25 412 LEU A O 1
ATOM 3247 N N . ILE A 1 413 ? -0.286 23.547 -4.98 1 95.19 413 ILE A N 1
ATOM 3248 C CA . ILE A 1 413 ? -0.232 24.359 -6.188 1 95.19 413 ILE A CA 1
ATOM 3249 C C . ILE A 1 413 ? 1.211 24.781 -6.461 1 95.19 413 ILE A C 1
ATOM 3251 O O . ILE A 1 413 ? 1.722 24.578 -7.566 1 95.19 413 ILE A O 1
ATOM 3255 N N . HIS A 1 414 ? 1.828 25.375 -5.387 1 96.12 414 HIS A N 1
ATOM 3256 C CA . HIS A 1 414 ? 3.197 25.859 -5.508 1 96.12 414 HIS A CA 1
ATOM 3257 C C . HIS A 1 414 ? 3.822 26.094 -4.133 1 96.12 414 HIS A C 1
ATOM 3259 O O . HIS A 1 414 ? 3.109 26.297 -3.148 1 96.12 414 HIS A O 1
ATOM 3265 N N . GLN A 1 415 ? 5.141 25.969 -4.074 1 96.75 415 GLN A N 1
ATOM 3266 C CA . GLN A 1 415 ? 5.855 26.234 -2.832 1 96.75 415 GLN A CA 1
ATOM 3267 C C . GLN A 1 415 ? 7.109 27.062 -3.084 1 96.75 415 GLN A C 1
ATOM 3269 O O . GLN A 1 415 ? 7.883 26.781 -4 1 96.75 415 GLN A O 1
ATOM 3274 N N . TYR A 1 416 ? 7.188 28.172 -2.375 1 96.94 416 TYR A N 1
ATOM 3275 C CA . TYR A 1 416 ? 8.445 28.906 -2.279 1 96.94 416 TYR A CA 1
ATOM 3276 C C . TYR A 1 416 ? 9.25 28.453 -1.067 1 96.94 416 TYR A C 1
ATOM 3278 O O . TYR A 1 416 ? 8.75 28.453 0.059 1 96.94 416 TYR A O 1
ATOM 3286 N N . SER A 1 417 ? 10.422 28.047 -1.302 1 95.25 417 SER A N 1
ATOM 3287 C CA . SER A 1 417 ? 11.258 27.562 -0.203 1 95.25 417 SER A CA 1
ATOM 3288 C C . SER A 1 417 ? 12.5 28.438 -0.038 1 95.25 417 SER A C 1
ATOM 3290 O O . SER A 1 417 ? 12.844 29.203 -0.932 1 95.25 417 SER A O 1
ATOM 3292 N N . ASP A 1 418 ? 13.062 28.375 1.127 1 93 418 ASP A N 1
ATOM 3293 C CA . ASP A 1 418 ? 14.32 29.031 1.458 1 93 418 ASP A CA 1
ATOM 3294 C C . ASP A 1 418 ? 14.203 30.547 1.279 1 93 418 ASP A C 1
ATOM 3296 O O . ASP A 1 418 ? 15.102 31.188 0.724 1 93 418 ASP A O 1
ATOM 3300 N N . CYS A 1 419 ? 13.008 31 1.648 1 93.25 419 CYS A N 1
ATOM 3301 C CA . CYS A 1 419 ? 12.828 32.438 1.63 1 93.25 419 CYS A CA 1
ATOM 3302 C C . CYS A 1 419 ? 13.492 33.094 2.838 1 93.25 419 CYS A C 1
ATOM 3304 O O . CYS A 1 419 ? 13.352 32.625 3.963 1 93.25 419 CYS A O 1
ATOM 3306 N N . SER A 1 420 ? 14.414 34 2.668 1 92.56 420 SER A N 1
ATOM 3307 C CA . SER A 1 420 ? 15 34.75 3.766 1 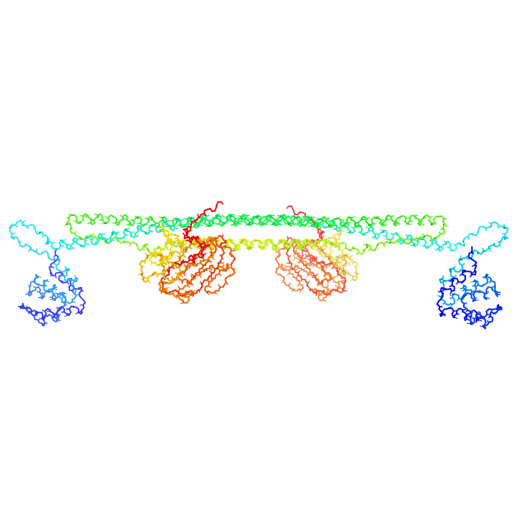92.56 420 SER A CA 1
ATOM 3308 C C . SER A 1 420 ? 14.227 36.031 4.02 1 92.56 420 SER A C 1
ATOM 3310 O O . SER A 1 420 ? 14.609 37.125 3.539 1 92.56 420 SER A O 1
ATOM 3312 N N . PHE A 1 421 ? 13.211 35.938 4.844 1 95.56 421 PHE A N 1
ATOM 3313 C CA . PHE A 1 421 ? 12.352 37.094 5.105 1 95.56 421 PHE A CA 1
ATOM 3314 C C . PHE A 1 421 ? 13.062 38.094 5.988 1 95.56 421 PHE A C 1
ATOM 3316 O O . PHE A 1 421 ? 13.688 37.75 6.988 1 95.56 421 PHE A O 1
ATOM 3323 N N . THR A 1 422 ? 12.977 39.344 5.676 1 93.75 422 THR A N 1
ATOM 3324 C CA . THR A 1 422 ? 13.641 40.406 6.426 1 93.75 422 THR A CA 1
ATOM 3325 C C . THR A 1 422 ? 12.641 41.469 6.891 1 93.75 422 THR A C 1
ATOM 3327 O O . THR A 1 422 ? 12.961 42.281 7.742 1 93.75 422 THR A O 1
ATOM 3330 N N . GLU A 1 423 ? 11.469 41.5 6.297 1 95.69 423 GLU A N 1
ATOM 3331 C CA . GLU A 1 423 ? 10.43 42.469 6.609 1 95.69 423 GLU A CA 1
ATOM 3332 C C . GLU A 1 423 ? 9.125 41.812 6.992 1 95.69 423 GLU A C 1
ATOM 3334 O O . GLU A 1 423 ? 9.008 40.562 6.902 1 95.69 423 GLU A O 1
ATOM 3339 N N . LYS A 1 424 ? 8.242 42.594 7.445 1 96.12 424 LYS A N 1
ATOM 3340 C CA . LYS A 1 424 ? 6.891 42.125 7.691 1 96.12 424 LYS A CA 1
ATOM 3341 C C . LYS A 1 424 ? 6.195 41.75 6.383 1 96.12 424 LYS A C 1
ATOM 3343 O O . LYS A 1 424 ? 6.395 42.406 5.359 1 96.12 424 LYS A O 1
ATOM 3348 N N . LEU A 1 425 ? 5.504 40.656 6.508 1 97.56 425 LEU A N 1
ATOM 3349 C CA . LEU A 1 425 ? 4.754 40.188 5.348 1 97.56 425 LEU A CA 1
ATOM 3350 C C . LEU A 1 425 ? 3.281 40.594 5.461 1 97.56 425 LEU A C 1
ATOM 3352 O O . LEU A 1 425 ? 2.715 40.562 6.555 1 97.56 425 LEU A O 1
ATOM 3356 N N . TYR A 1 426 ? 2.678 40.938 4.316 1 97.81 426 TYR A N 1
ATOM 3357 C CA . TYR A 1 426 ? 1.264 41.281 4.23 1 97.81 426 TYR A CA 1
ATOM 3358 C C . TYR A 1 426 ? 0.541 40.406 3.236 1 97.81 426 TYR A C 1
ATOM 3360 O O . TYR A 1 426 ? 1.069 40.094 2.162 1 97.81 426 TYR A O 1
ATOM 3368 N N . PRO A 1 427 ? -0.642 39.875 3.602 1 98 427 PRO A N 1
ATOM 3369 C CA . PRO A 1 427 ? -1.452 39.188 2.594 1 98 427 PRO A CA 1
ATOM 3370 C C . PRO A 1 427 ? -1.71 40.062 1.358 1 98 427 PRO A C 1
ATOM 3372 O O . PRO A 1 427 ? -1.921 41.281 1.479 1 98 427 PRO A O 1
ATOM 3375 N N . PHE A 1 428 ? -1.652 39.438 0.207 1 97.56 428 PHE A N 1
ATOM 3376 C CA . PHE A 1 428 ? -1.73 40.125 -1.076 1 97.56 428 PHE A CA 1
ATOM 3377 C C . PHE A 1 428 ? -2.857 39.562 -1.929 1 97.56 428 PHE A C 1
ATOM 3379 O O . PHE A 1 428 ? -2.969 38.344 -2.088 1 97.56 428 PHE A O 1
ATOM 3386 N N . PHE A 1 429 ? -3.666 40.469 -2.482 1 98.12 429 PHE A N 1
ATOM 3387 C CA . PHE A 1 429 ? -4.785 40.031 -3.311 1 98.12 429 PHE A CA 1
ATOM 3388 C C . PHE A 1 429 ? -4.902 40.875 -4.562 1 98.12 429 PHE A C 1
ATOM 3390 O O . PHE A 1 429 ? -4.797 42.125 -4.484 1 98.12 429 PHE A O 1
ATOM 3397 N N . SER A 1 430 ? -5.055 40.281 -5.684 1 96.88 430 SER A N 1
ATOM 3398 C CA . SER A 1 430 ? -5.391 40.906 -6.945 1 96.88 430 SER A CA 1
ATOM 3399 C C . SER A 1 430 ? -6.57 40.219 -7.625 1 96.88 430 SER A C 1
ATOM 3401 O O . SER A 1 430 ? -6.418 39.156 -8.203 1 96.88 430 SER A O 1
ATOM 3403 N N . PRO A 1 431 ? -7.766 40.781 -7.68 1 96.56 431 PRO A N 1
ATOM 3404 C CA . PRO A 1 431 ? -8.906 40.156 -8.352 1 96.56 431 PRO A CA 1
ATOM 3405 C C . PRO A 1 431 ? -8.812 40.25 -9.875 1 96.56 431 PRO A C 1
ATOM 3407 O O . PRO A 1 431 ? -9.664 39.719 -10.578 1 96.56 431 PRO A O 1
ATOM 3410 N N . GLY A 1 432 ? -7.738 40.906 -10.359 1 93 432 GLY A N 1
ATOM 3411 C CA . GLY A 1 432 ? -7.633 41.062 -11.797 1 93 432 GLY A CA 1
ATOM 3412 C C . GLY A 1 432 ? -8.477 42.188 -12.336 1 93 432 GLY A C 1
ATOM 3413 O O . GLY A 1 432 ? -9.25 42.812 -11.594 1 93 432 GLY A O 1
ATOM 3414 N N . VAL A 1 433 ? -8.227 42.438 -13.602 1 90.75 433 VAL A N 1
ATOM 3415 C CA . VAL A 1 433 ? -8.938 43.562 -14.234 1 90.75 433 VAL A CA 1
ATOM 3416 C C . VAL A 1 433 ? -10.359 43.125 -14.578 1 90.75 433 VAL A C 1
ATOM 3418 O O . VAL A 1 433 ? -10.664 41.938 -14.641 1 90.75 433 VAL A O 1
ATOM 3421 N N . TYR A 1 434 ? -11.164 44.094 -14.828 1 90.94 434 TYR A N 1
ATOM 3422 C CA . TYR A 1 434 ? -12.594 43.875 -15.016 1 90.94 434 TYR A CA 1
ATOM 3423 C C . TYR A 1 434 ? -12.867 43.062 -16.281 1 90.94 434 TYR A C 1
ATOM 3425 O O . TYR A 1 434 ? -13.797 42.25 -16.312 1 90.94 434 TYR A O 1
ATOM 3433 N N . HIS A 1 435 ? -12.125 43.156 -17.266 1 88.62 435 HIS A N 1
ATOM 3434 C CA . HIS A 1 435 ? -12.25 42.469 -18.547 1 88.62 435 HIS A CA 1
ATOM 3435 C C . HIS A 1 435 ? -13.68 42.531 -19.078 1 88.62 435 HIS A C 1
ATOM 3437 O O . HIS A 1 435 ? -14.281 41.5 -19.391 1 88.62 435 HIS A O 1
ATOM 3443 N N . GLY A 1 436 ? -14.281 43.688 -19.234 1 87.94 436 GLY A N 1
ATOM 3444 C CA . GLY A 1 436 ? -15.617 43.875 -19.797 1 87.94 436 GLY A CA 1
ATOM 3445 C C . GLY A 1 436 ? -16.703 43.188 -18.984 1 87.94 436 GLY A C 1
ATOM 3446 O O . GLY A 1 436 ? -17.75 42.812 -19.531 1 87.94 436 GLY A O 1
ATOM 3447 N N . GLY A 1 437 ? -16.375 42.812 -17.766 1 89.75 437 GLY A N 1
ATOM 3448 C CA . GLY A 1 437 ? -17.375 42.188 -16.906 1 89.75 437 GLY A CA 1
ATOM 3449 C C . GLY A 1 437 ? -17.156 40.688 -16.75 1 89.75 437 GLY A C 1
ATOM 3450 O O . GLY A 1 437 ? -17.75 40.094 -15.852 1 89.75 437 GLY A O 1
ATOM 3451 N N . LEU A 1 438 ? -16.312 40.094 -17.531 1 90.19 438 LEU A N 1
ATOM 3452 C CA . LEU A 1 438 ? -16.078 38.656 -17.484 1 90.19 438 LEU A CA 1
ATOM 3453 C C . LEU A 1 438 ? -15.414 38.281 -16.172 1 90.19 438 LEU A C 1
ATOM 3455 O O . LEU A 1 438 ? -15.547 37.125 -15.727 1 90.19 438 LEU A O 1
ATOM 3459 N N . ASN A 1 439 ? -14.672 39.219 -15.508 1 94.5 439 ASN A N 1
ATOM 3460 C CA . ASN A 1 439 ? -13.977 38.938 -14.258 1 94.5 439 ASN A CA 1
ATOM 3461 C C . ASN A 1 439 ? -14.547 39.781 -13.109 1 94.5 439 ASN A C 1
ATOM 3463 O O . ASN A 1 439 ? -13.805 40.25 -12.25 1 94.5 439 ASN A O 1
ATOM 3467 N N . ALA A 1 440 ? -15.867 39.906 -13.062 1 92.44 440 ALA A N 1
ATOM 3468 C CA . ALA A 1 440 ? -16.547 40.812 -12.125 1 92.44 440 ALA A CA 1
ATOM 3469 C C . ALA A 1 440 ? -16.766 40.094 -10.781 1 92.44 440 ALA A C 1
ATOM 3471 O O . ALA A 1 440 ? -17.031 40.75 -9.773 1 92.44 440 ALA A O 1
ATOM 3472 N N . LYS A 1 441 ? -16.734 38.812 -10.727 1 95.06 441 LYS A N 1
ATOM 3473 C CA . LYS A 1 441 ? -16.938 38.094 -9.477 1 95.06 441 LYS A CA 1
ATOM 3474 C C . LYS A 1 441 ? -15.875 38.469 -8.445 1 95.06 441 LYS A C 1
ATOM 3476 O O . LYS A 1 441 ? -14.703 38.625 -8.789 1 95.06 441 LYS A O 1
ATOM 3481 N N . PRO A 1 442 ? -16.203 38.531 -7.227 1 96.94 442 PRO A N 1
ATOM 3482 C CA . PRO A 1 442 ? -15.258 38.969 -6.203 1 96.94 442 PRO A CA 1
ATOM 3483 C C . PRO A 1 442 ? -14.32 37.875 -5.742 1 96.94 442 PRO A C 1
ATOM 3485 O O . PRO A 1 442 ? -14.656 36.688 -5.859 1 96.94 442 PRO A O 1
ATOM 3488 N N . LEU A 1 443 ? -13.141 38.281 -5.402 1 97.81 443 LEU A N 1
ATOM 3489 C CA . LEU A 1 443 ? -12.266 37.469 -4.57 1 97.81 443 LEU A CA 1
ATOM 3490 C C . LEU A 1 443 ? -12.672 37.562 -3.105 1 97.81 443 LEU A C 1
ATOM 3492 O O . LEU A 1 443 ? -12.781 38.656 -2.551 1 97.81 443 LEU A O 1
ATOM 3496 N N . VAL A 1 444 ? -12.914 36.375 -2.428 1 97.5 444 VAL A N 1
ATOM 3497 C CA . VAL A 1 444 ? -13.461 36.375 -1.076 1 97.5 444 VAL A CA 1
ATOM 3498 C C . VAL A 1 444 ? -12.461 35.75 -0.116 1 97.5 444 VAL A C 1
ATOM 3500 O O . VAL A 1 444 ? -12.016 34.625 -0.337 1 97.5 444 VAL A O 1
ATOM 3503 N N . ILE A 1 445 ? -12.125 36.438 0.912 1 96.31 445 ILE A N 1
ATOM 3504 C CA . ILE A 1 445 ? -11.289 35.875 1.967 1 96.31 445 ILE A CA 1
ATOM 3505 C C . ILE A 1 445 ? -12.133 35.031 2.916 1 96.31 445 ILE A C 1
ATOM 3507 O O . ILE A 1 445 ? -13.094 35.531 3.51 1 96.31 445 ILE A O 1
ATOM 3511 N N . CYS A 1 446 ? -11.82 33.781 2.965 1 88.5 446 CYS A N 1
ATOM 3512 C CA . CYS A 1 446 ? -12.641 32.844 3.729 1 88.5 446 CYS A CA 1
ATOM 3513 C C . CYS A 1 446 ? -12.016 32.562 5.09 1 88.5 446 CYS A C 1
ATOM 3515 O O . CYS A 1 446 ? -10.789 32.531 5.23 1 88.5 446 CYS A O 1
ATOM 3517 N N . GLN A 1 447 ? -12.891 32.688 6.105 1 70.31 447 GLN A N 1
ATOM 3518 C CA . GLN A 1 447 ? -12.422 32.219 7.402 1 70.31 447 GLN A CA 1
ATOM 3519 C C . GLN A 1 447 ? -12.391 30.703 7.453 1 70.31 447 GLN A C 1
ATOM 3521 O O . GLN A 1 447 ? -13.281 30.031 6.918 1 70.31 447 GLN A O 1
ATOM 3526 N N . SER A 1 448 ? -11.242 30.141 7.371 1 59.72 448 SER A N 1
ATOM 3527 C CA . SER A 1 448 ? -11.078 28.703 7.391 1 59.72 448 SER A CA 1
ATOM 3528 C C . SER A 1 448 ? -12.133 28.031 8.266 1 59.72 448 SER A C 1
ATOM 3530 O O . SER A 1 448 ? -12.195 28.281 9.469 1 59.72 448 SER A O 1
ATOM 3532 N N . ARG A 1 449 ? -13.469 28.109 7.816 1 50.34 449 ARG A N 1
ATOM 3533 C CA . ARG A 1 449 ? -14.508 27.375 8.531 1 50.34 449 ARG A CA 1
ATOM 3534 C C . ARG A 1 449 ? -14.195 25.875 8.562 1 50.34 449 ARG A C 1
ATOM 3536 O O . ARG A 1 449 ? -13.68 25.328 7.582 1 50.34 449 ARG A O 1
ATOM 3543 N N . CYS A 1 450 ? -13.797 25.297 9.57 1 44.12 450 CYS A N 1
ATOM 3544 C CA . CYS A 1 450 ? -13.969 23.859 9.758 1 44.12 450 CYS A CA 1
ATOM 3545 C C . CYS A 1 450 ? -15.32 23.391 9.227 1 44.12 450 CYS A C 1
ATOM 3547 O O . CYS A 1 450 ? -16.312 23.359 9.969 1 44.12 450 CYS A O 1
ATOM 3549 N N . HIS A 1 451 ? -15.633 23.766 8.039 1 36 451 HIS A N 1
ATOM 3550 C CA . HIS A 1 451 ? -16.938 23.266 7.645 1 36 451 HIS A CA 1
ATOM 3551 C C . HIS A 1 451 ? -16.953 21.734 7.602 1 36 451 HIS A C 1
ATOM 3553 O O . HIS A 1 451 ? -16.016 21.109 7.109 1 36 451 HIS A O 1
ATOM 3559 N N . PRO A 1 452 ? -17.75 20.969 8.367 1 33.06 452 PRO A N 1
ATOM 3560 C CA . PRO A 1 452 ? -18.031 19.547 8.188 1 33.06 452 PRO A CA 1
ATOM 3561 C C . PRO A 1 452 ? -18.516 19.203 6.781 1 33.06 452 PRO A C 1
ATOM 3563 O O . PRO A 1 452 ? -19.328 19.938 6.211 1 33.06 452 PRO A O 1
ATOM 3566 N N . THR A 1 453 ? -17.703 18.953 5.852 1 29.5 453 THR A N 1
ATOM 3567 C CA . THR A 1 453 ? -18.312 18.469 4.625 1 29.5 453 THR A CA 1
ATOM 3568 C C . THR A 1 453 ? -19.562 17.625 4.938 1 29.5 453 THR A C 1
ATOM 3570 O O . THR A 1 453 ? -19.516 16.75 5.801 1 29.5 453 THR A O 1
ATOM 3573 N N . PRO A 1 454 ? -20.75 17.984 4.199 1 28.12 454 PRO A N 1
ATOM 3574 C CA . PRO A 1 454 ? -21.891 17.094 4.406 1 28.12 454 PRO A CA 1
ATOM 3575 C C . PRO A 1 454 ? -21.578 15.641 4.055 1 28.12 454 PRO A C 1
ATOM 3577 O O . PRO A 1 454 ? -20.797 15.375 3.145 1 28.12 454 PRO A O 1
ATOM 3580 N N . MET B 1 1 ? -13.906 -51.656 -72.938 1 34.31 1 MET B N 1
ATOM 3581 C CA . MET B 1 1 ? -12.906 -52.531 -72.375 1 34.31 1 MET B CA 1
ATOM 3582 C C . MET B 1 1 ? -11.492 -52.094 -72.75 1 34.31 1 MET B C 1
ATOM 3584 O O . MET B 1 1 ? -11.148 -52.062 -73.938 1 34.31 1 MET B O 1
ATOM 3588 N N . ALA B 1 2 ? -10.953 -51.438 -72.125 1 53.69 2 ALA B N 1
ATOM 3589 C CA . ALA B 1 2 ? -9.641 -50.938 -72.5 1 53.69 2 ALA B CA 1
ATOM 3590 C C . ALA B 1 2 ? -8.703 -52.094 -72.875 1 53.69 2 ALA B C 1
ATOM 3592 O O . ALA B 1 2 ? -8.609 -53.094 -72.188 1 53.69 2 ALA B O 1
ATOM 3593 N N . THR B 1 3 ? -8.305 -52.281 -74.062 1 62.84 3 THR B N 1
ATOM 3594 C CA . THR B 1 3 ? -7.473 -53.344 -74.625 1 62.84 3 THR B CA 1
ATOM 3595 C C . THR B 1 3 ? -6.098 -53.344 -74 1 62.84 3 THR B C 1
ATOM 3597 O O . THR B 1 3 ? -5.66 -52.312 -73.438 1 62.84 3 THR B O 1
ATOM 3600 N N . ALA B 1 4 ? -5.582 -54.594 -73.625 1 72.25 4 ALA B N 1
ATOM 3601 C CA . ALA B 1 4 ? -4.246 -54.75 -73.062 1 72.25 4 ALA B CA 1
ATOM 3602 C C . ALA B 1 4 ? -3.256 -53.781 -73.688 1 72.25 4 ALA B C 1
ATOM 3604 O O . ALA B 1 4 ? -2.33 -53.312 -73 1 72.25 4 ALA B O 1
ATOM 3605 N N . LYS B 1 5 ? -3.586 -53.312 -74.812 1 79.12 5 LYS B N 1
ATOM 3606 C CA . LYS B 1 5 ? -2.766 -52.344 -75.562 1 79.12 5 LYS B CA 1
ATOM 3607 C C . LYS B 1 5 ? -2.891 -50.969 -74.938 1 79.12 5 LYS B C 1
ATOM 3609 O O . LYS B 1 5 ? -1.89 -50.25 -74.75 1 79.12 5 LYS B O 1
ATOM 3614 N N . GLU B 1 6 ? -4.078 -50.625 -74.562 1 79.31 6 GLU B N 1
ATOM 3615 C CA . GLU B 1 6 ? -4.312 -49.312 -74 1 79.31 6 GLU B CA 1
ATOM 3616 C C . GLU B 1 6 ? -3.715 -49.219 -72.562 1 79.31 6 GLU B C 1
ATOM 3618 O O . GLU B 1 6 ? -3.146 -48.188 -72.25 1 79.31 6 GLU B O 1
ATOM 3623 N N . ASP B 1 7 ? -3.816 -50.281 -71.875 1 79.12 7 ASP B N 1
ATOM 3624 C CA . ASP B 1 7 ? -3.25 -50.312 -70.5 1 79.12 7 ASP B CA 1
ATOM 3625 C C . ASP B 1 7 ? -1.727 -50.25 -70.562 1 79.12 7 ASP B C 1
ATOM 3627 O O . ASP B 1 7 ? -1.106 -49.594 -69.75 1 79.12 7 ASP B O 1
ATOM 3631 N N . LEU B 1 8 ? -1.164 -50.969 -71.5 1 82.88 8 LEU B N 1
ATOM 3632 C CA . LEU B 1 8 ? 0.283 -50.938 -71.688 1 82.88 8 LEU B CA 1
ATOM 3633 C C . LEU B 1 8 ? 0.739 -49.531 -72.125 1 82.88 8 LEU B C 1
ATOM 3635 O O . LEU B 1 8 ? 1.756 -49.062 -71.625 1 82.88 8 LEU B O 1
ATOM 3639 N N . TRP B 1 9 ? -0.08 -48.875 -72.875 1 83.62 9 TRP B N 1
ATOM 3640 C CA . TRP B 1 9 ? 0.215 -47.5 -73.312 1 83.62 9 TRP B CA 1
ATOM 3641 C C . TRP B 1 9 ? 0.171 -46.531 -72.125 1 83.62 9 TRP B C 1
ATOM 3643 O O . TRP B 1 9 ? 1.094 -45.75 -71.938 1 83.62 9 TRP B O 1
ATOM 3653 N N . LYS B 1 10 ? -0.783 -46.625 -71.25 1 81.75 10 LYS B N 1
ATOM 3654 C CA . LYS B 1 10 ? -0.927 -45.75 -70.125 1 81.75 10 LYS B CA 1
ATOM 3655 C C . LYS B 1 10 ? 0.201 -46 -69.125 1 81.75 10 LYS B C 1
ATOM 3657 O O . LYS B 1 10 ? 0.695 -45.031 -68.5 1 81.75 10 LYS B O 1
ATOM 3662 N N . THR B 1 11 ? 0.597 -47.188 -69 1 83.62 11 THR B N 1
ATOM 3663 C CA . THR B 1 11 ? 1.675 -47.531 -68.062 1 83.62 11 THR B CA 1
ATOM 3664 C C . THR B 1 11 ? 3 -46.938 -68.562 1 83.62 11 THR B C 1
ATOM 3666 O O . THR B 1 11 ? 3.76 -46.375 -67.75 1 83.62 11 THR B O 1
ATOM 3669 N N . LEU B 1 12 ? 3.252 -46.969 -69.875 1 85.62 12 LEU B N 1
ATOM 3670 C CA . LEU B 1 12 ? 4.516 -46.469 -70.375 1 85.62 12 LEU B CA 1
ATOM 3671 C C . LEU B 1 12 ? 4.516 -44.938 -70.438 1 85.62 12 LEU B C 1
ATOM 3673 O O . LEU B 1 12 ? 5.578 -44.312 -70.438 1 85.62 12 LEU B O 1
ATOM 3677 N N . GLU B 1 13 ? 3.311 -44.344 -70.375 1 84.38 13 GLU B N 1
ATOM 3678 C CA . GLU B 1 13 ? 3.207 -42.906 -70.312 1 84.38 13 GLU B CA 1
ATOM 3679 C C . GLU B 1 13 ? 3.635 -42.375 -68.938 1 84.38 13 GLU B C 1
ATOM 3681 O O . GLU B 1 13 ? 4.082 -41.219 -68.812 1 84.38 13 GLU B O 1
ATOM 3686 N N . ASN B 1 14 ? 3.635 -43.25 -67.938 1 82.81 14 ASN B N 1
ATOM 3687 C CA . ASN B 1 14 ? 3.998 -42.875 -66.562 1 82.81 14 ASN B CA 1
ATOM 3688 C C . ASN B 1 14 ? 5.492 -43.031 -66.312 1 82.81 14 ASN B C 1
ATOM 3690 O O . ASN B 1 14 ? 5.98 -42.75 -65.25 1 82.81 14 ASN B O 1
ATOM 3694 N N . LEU B 1 15 ? 6.23 -43.469 -67.312 1 83 15 LEU B N 1
ATOM 3695 C CA . LEU B 1 15 ? 7.68 -43.531 -67.188 1 83 15 LEU B CA 1
ATOM 3696 C C . LEU B 1 15 ? 8.336 -42.219 -67.562 1 83 15 LEU B C 1
ATOM 3698 O O . LEU B 1 15 ? 7.859 -41.531 -68.5 1 83 15 LEU B O 1
ATOM 3702 N N . THR B 1 16 ? 9.367 -41.75 -66.812 1 83.69 16 THR B N 1
ATOM 3703 C CA . THR B 1 16 ? 10.172 -40.594 -67.188 1 83.69 16 THR B CA 1
ATOM 3704 C C . THR B 1 16 ? 10.953 -40.906 -68.438 1 83.69 16 THR B C 1
ATOM 3706 O O . THR B 1 16 ? 11.078 -42.062 -68.875 1 83.69 16 THR B O 1
ATOM 3709 N N . CYS B 1 17 ? 11.484 -39.906 -69.188 1 82.12 17 CYS B N 1
ATOM 3710 C CA . CYS B 1 17 ? 12.227 -40.062 -70.438 1 82.12 17 CYS B CA 1
ATOM 3711 C C . CYS B 1 17 ? 13.422 -40.969 -70.25 1 82.12 17 CYS B C 1
ATOM 3713 O O . CYS B 1 17 ? 13.695 -41.812 -71.062 1 82.12 17 CYS B O 1
ATOM 3715 N N . ASP B 1 18 ? 14.008 -40.906 -69.062 1 82 18 ASP B N 1
ATOM 3716 C CA . ASP B 1 18 ? 15.18 -41.719 -68.75 1 82 18 ASP B CA 1
ATOM 3717 C C . ASP B 1 18 ? 14.773 -43.188 -68.5 1 82 18 ASP B C 1
ATOM 3719 O O . ASP B 1 18 ? 15.438 -44.094 -69 1 82 18 ASP B O 1
ATOM 3723 N N . GLN B 1 19 ? 13.688 -43.469 -67.875 1 84.69 19 GLN B N 1
ATOM 3724 C CA . GLN B 1 19 ? 13.195 -44.812 -67.562 1 84.69 19 GLN B CA 1
ATOM 3725 C C . GLN B 1 19 ? 12.711 -45.531 -68.812 1 84.69 19 GLN B C 1
ATOM 3727 O O . GLN B 1 19 ? 12.914 -46.719 -69 1 84.69 19 GLN B O 1
ATOM 3732 N N . PHE B 1 20 ? 12.086 -44.75 -69.625 1 88.06 20 PHE B N 1
ATOM 3733 C CA . PHE B 1 20 ? 11.609 -45.312 -70.938 1 88.06 20 PHE B CA 1
ATOM 3734 C C . PHE B 1 20 ? 12.773 -45.688 -71.812 1 88.06 20 PHE B C 1
ATOM 3736 O O . PHE B 1 20 ? 12.727 -46.719 -72.5 1 88.06 20 PHE B O 1
ATOM 3743 N N . LYS B 1 21 ? 13.891 -44.875 -71.75 1 84.81 21 LYS B N 1
ATOM 3744 C CA . LYS B 1 21 ? 15.102 -45.25 -72.5 1 84.81 21 LYS B CA 1
ATOM 3745 C C . LYS B 1 21 ? 15.688 -46.531 -71.938 1 84.81 21 LYS B C 1
ATOM 3747 O O . LYS B 1 21 ? 16.125 -47.406 -72.75 1 84.81 21 LYS B O 1
ATOM 3752 N N . HIS B 1 22 ? 15.641 -46.781 -70.625 1 86.06 22 HIS B N 1
ATOM 3753 C CA . HIS B 1 22 ? 16.125 -48 -70.062 1 86.06 22 HIS B CA 1
ATOM 3754 C C . HIS B 1 22 ? 15.203 -49.188 -70.375 1 86.06 22 HIS B C 1
ATOM 3756 O O . HIS B 1 22 ? 15.664 -50.281 -70.625 1 86.06 22 HIS B O 1
ATOM 3762 N N . PHE B 1 23 ? 13.891 -49 -70.438 1 86.06 23 PHE B N 1
ATOM 3763 C CA . PHE B 1 23 ? 12.898 -50 -70.812 1 86.06 23 PHE B CA 1
ATOM 3764 C C . PHE B 1 23 ? 13.148 -50.5 -72.25 1 86.06 23 PHE B C 1
ATOM 3766 O O . PHE B 1 23 ? 13.164 -51.688 -72.5 1 86.06 23 PHE B O 1
ATOM 3773 N N . LYS B 1 24 ? 13.469 -49.562 -73.125 1 83.12 24 LYS B N 1
ATOM 3774 C CA . LYS B 1 24 ?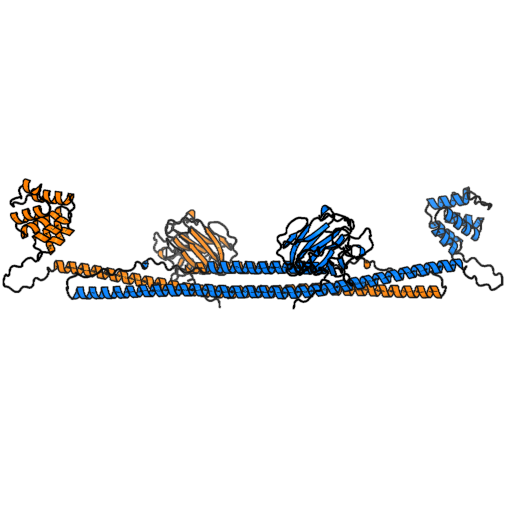 13.766 -49.906 -74.5 1 83.12 24 LYS B CA 1
ATOM 3775 C C . LYS B 1 24 ? 15.07 -50.688 -74.562 1 83.12 24 LYS B C 1
ATOM 3777 O O . LYS B 1 24 ? 15.172 -51.656 -75.375 1 83.12 24 LYS B O 1
ATOM 3782 N N . TRP B 1 25 ? 16.031 -50.188 -73.75 1 81.56 25 TRP B N 1
ATOM 3783 C CA . TRP B 1 25 ? 17.328 -50.844 -73.75 1 81.56 25 TRP B CA 1
ATOM 3784 C C . TRP B 1 25 ? 17.219 -52.281 -73.25 1 81.56 25 TRP B C 1
ATOM 3786 O O . TRP B 1 25 ? 17.797 -53.219 -73.875 1 81.56 25 TRP B O 1
ATOM 3796 N N . LEU B 1 26 ? 16.391 -52.625 -72.312 1 81.62 26 LEU B N 1
ATOM 3797 C CA . LEU B 1 26 ? 16.203 -53.969 -71.75 1 81.62 26 LEU B CA 1
ATOM 3798 C C . LEU B 1 26 ? 15.367 -54.812 -72.688 1 81.62 26 LEU B C 1
ATOM 3800 O O . LEU B 1 26 ? 15.57 -56.031 -72.75 1 81.62 26 LEU B O 1
ATOM 3804 N N . LEU B 1 27 ? 14.445 -54.219 -73.312 1 80.19 27 LEU B N 1
ATOM 3805 C CA . LEU B 1 27 ? 13.625 -54.938 -74.312 1 80.19 27 LEU B CA 1
ATOM 3806 C C . LEU B 1 27 ? 14.484 -55.5 -75.438 1 80.19 27 LEU B C 1
ATOM 3808 O O . LEU B 1 27 ? 14.211 -56.562 -75.938 1 80.19 27 LEU B O 1
ATOM 3812 N N . LEU B 1 28 ? 15.648 -54.75 -75.688 1 78.56 28 LEU B N 1
ATOM 3813 C CA . LEU B 1 28 ? 16.562 -55.188 -76.75 1 78.56 28 LEU B CA 1
ATOM 3814 C C . LEU B 1 28 ? 17.562 -56.219 -76.25 1 78.56 28 LEU B C 1
ATOM 3816 O O . LEU B 1 28 ? 17.953 -57.125 -77 1 78.56 28 LEU B O 1
ATOM 3820 N N . ASN B 1 29 ? 18.047 -56.062 -74.938 1 74.75 29 ASN B N 1
ATOM 3821 C CA . ASN B 1 29 ? 19.188 -56.844 -74.5 1 74.75 29 ASN B CA 1
ATOM 3822 C C . ASN B 1 29 ? 18.75 -57.969 -73.562 1 74.75 29 ASN B C 1
ATOM 3824 O O . ASN B 1 29 ? 19.578 -58.688 -73 1 74.75 29 ASN B O 1
ATOM 3828 N N . ASP B 1 30 ? 17.516 -58.094 -73.125 1 67.81 30 ASP B N 1
ATOM 3829 C CA . ASP B 1 30 ? 17.141 -59.094 -72.125 1 67.81 30 ASP B CA 1
ATOM 3830 C C . ASP B 1 30 ? 17.141 -60.5 -72.75 1 67.81 30 ASP B C 1
ATOM 3832 O O . ASP B 1 30 ? 16.422 -60.781 -73.688 1 67.81 30 ASP B O 1
ATOM 3836 N N . GLY B 1 31 ? 18.156 -61.094 -73.188 1 58.88 31 GLY B N 1
ATOM 3837 C CA . GLY B 1 31 ? 18.625 -62.375 -73.688 1 58.88 31 GLY B CA 1
ATOM 3838 C C . GLY B 1 31 ? 17.516 -63.375 -73.938 1 58.88 31 GLY B C 1
ATOM 3839 O O . GLY B 1 31 ? 17.766 -64.562 -74.125 1 58.88 31 GLY B O 1
ATOM 3840 N N . ASN B 1 32 ? 16.281 -63.219 -73.625 1 54.5 32 ASN B N 1
ATOM 3841 C CA . ASN B 1 32 ? 15.383 -64.312 -73.812 1 54.5 32 ASN B CA 1
ATOM 3842 C C . ASN B 1 32 ? 15.117 -64.562 -75.312 1 54.5 32 ASN B C 1
ATOM 3844 O O . ASN B 1 32 ? 15.18 -63.594 -76.125 1 54.5 32 ASN B O 1
ATOM 3848 N N . ASP B 1 33 ? 15.031 -65.938 -75.812 1 52.16 33 ASP B N 1
ATOM 3849 C CA . ASP B 1 33 ? 14.969 -66.5 -77.125 1 52.16 33 ASP B CA 1
ATOM 3850 C C . ASP B 1 33 ? 13.867 -65.938 -78 1 52.16 33 ASP B C 1
ATOM 3852 O O . ASP B 1 33 ? 13.508 -66.438 -79.062 1 52.16 33 ASP B O 1
ATOM 3856 N N . LEU B 1 34 ? 13.055 -65 -77.5 1 54.66 34 LEU B N 1
ATOM 3857 C CA . LEU B 1 34 ? 11.984 -64.625 -78.438 1 54.66 34 LEU B CA 1
ATOM 3858 C C . LEU B 1 34 ? 12.484 -63.562 -79.438 1 54.66 34 LEU B C 1
ATOM 3860 O O . LEU B 1 34 ? 13.438 -62.844 -79.188 1 54.66 34 LEU B O 1
ATOM 3864 N N . PRO B 1 35 ? 12.062 -63.75 -80.688 1 56.88 35 PRO B N 1
ATOM 3865 C CA . PRO B 1 35 ? 12.492 -62.844 -81.812 1 56.88 35 PRO B CA 1
ATOM 3866 C C . PRO B 1 35 ? 12.438 -61.375 -81.375 1 56.88 35 PRO B C 1
ATOM 3868 O O . PRO B 1 35 ? 11.422 -60.906 -80.875 1 56.88 35 PRO B O 1
ATOM 3871 N N . ALA B 1 36 ? 13.586 -60.75 -81.188 1 63.66 36 ALA B N 1
ATOM 3872 C CA . ALA B 1 36 ? 13.859 -59.406 -80.688 1 63.66 36 ALA B CA 1
ATOM 3873 C C . ALA B 1 36 ? 13.352 -58.344 -81.688 1 63.66 36 ALA B C 1
ATOM 3875 O O . ALA B 1 36 ? 13.328 -58.594 -82.875 1 63.66 36 ALA B O 1
ATOM 3876 N N . ILE B 1 37 ? 12.523 -57.406 -81.375 1 71.94 37 ILE B N 1
ATOM 3877 C CA . ILE B 1 37 ? 12.211 -56.219 -82.125 1 71.94 37 ILE B CA 1
ATOM 3878 C C . ILE B 1 37 ? 13.5 -55.562 -82.625 1 71.94 37 ILE B C 1
ATOM 3880 O O . ILE B 1 37 ? 14.445 -55.375 -81.812 1 71.94 37 ILE B O 1
ATOM 3884 N N . PRO B 1 38 ? 13.742 -55.5 -84.062 1 75.06 38 PRO B N 1
ATOM 3885 C CA . PRO B 1 38 ? 14.977 -54.906 -84.562 1 75.06 38 PRO B CA 1
ATOM 3886 C C . PRO B 1 38 ? 15.297 -53.562 -83.875 1 75.06 38 PRO B C 1
ATOM 3888 O O . PRO B 1 38 ? 14.406 -52.75 -83.688 1 75.06 38 PRO B O 1
ATOM 3891 N N . ALA B 1 39 ? 16.5 -53.375 -83.5 1 74.94 39 ALA B N 1
ATOM 3892 C CA . ALA B 1 39 ? 17 -52.219 -82.75 1 74.94 39 ALA B CA 1
ATOM 3893 C C . ALA B 1 39 ? 16.688 -50.938 -83.5 1 74.94 39 ALA B C 1
ATOM 3895 O O . ALA B 1 39 ? 16.391 -49.906 -82.875 1 74.94 39 ALA B O 1
ATOM 3896 N N . TYR B 1 40 ? 16.719 -50.938 -84.875 1 76.38 40 TYR B N 1
ATOM 3897 C CA . TYR B 1 40 ? 16.531 -49.719 -85.625 1 76.38 40 TYR B CA 1
ATOM 3898 C C . TYR B 1 40 ? 15.086 -49.219 -85.562 1 76.38 40 TYR B C 1
ATOM 3900 O O . TYR B 1 40 ? 14.812 -48.031 -85.688 1 76.38 40 TYR B O 1
ATOM 3908 N N . ARG B 1 41 ? 14.086 -50.062 -85.25 1 76.25 41 ARG B N 1
ATOM 3909 C CA . ARG B 1 41 ? 12.68 -49.688 -85.188 1 76.25 41 ARG B CA 1
ATOM 3910 C C . ARG B 1 41 ? 12.352 -49.219 -83.75 1 76.25 41 ARG B C 1
ATOM 3912 O O . ARG B 1 41 ? 11.508 -48.344 -83.562 1 76.25 41 ARG B O 1
ATOM 3919 N N . LEU B 1 42 ? 13.102 -49.781 -82.75 1 77.94 42 LEU B N 1
ATOM 3920 C CA . LEU B 1 42 ? 12.82 -49.438 -81.375 1 77.94 42 LEU B CA 1
ATOM 3921 C C . LEU B 1 42 ? 13.492 -48.125 -81 1 77.94 42 LEU B C 1
ATOM 3923 O O . LEU B 1 42 ? 12.984 -47.375 -80.125 1 77.94 42 LEU B O 1
ATOM 3927 N N . GLU B 1 43 ? 14.656 -47.688 -81.625 1 78.31 43 GLU B N 1
ATOM 3928 C CA . GLU B 1 43 ? 15.43 -46.5 -81.25 1 78.31 43 GLU B CA 1
ATOM 3929 C C . GLU B 1 43 ? 14.633 -45.25 -81.562 1 78.31 43 GLU B C 1
ATOM 3931 O O . GLU B 1 43 ? 14.695 -44.281 -80.75 1 78.31 43 GLU B O 1
ATOM 3936 N N . LYS B 1 44 ? 13.773 -45.188 -82.562 1 77.06 44 LYS B N 1
ATOM 3937 C CA . LYS B 1 44 ? 13.031 -43.969 -82.938 1 77.06 44 LYS B CA 1
ATOM 3938 C C . LYS B 1 44 ? 11.57 -44.094 -82.5 1 77.06 44 LYS B C 1
ATOM 3940 O O . LYS B 1 44 ? 10.781 -43.156 -82.75 1 77.06 44 LYS B O 1
ATOM 3945 N N . ALA B 1 45 ? 11.109 -45.188 -81.875 1 80.56 45 ALA B N 1
ATOM 3946 C CA . ALA B 1 45 ? 9.711 -45.406 -81.5 1 80.56 45 ALA B CA 1
ATOM 3947 C C . ALA B 1 45 ? 9.32 -44.625 -80.25 1 80.56 45 ALA B C 1
ATOM 3949 O O . ALA B 1 45 ? 10.039 -44.656 -79.25 1 80.56 45 ALA B O 1
ATOM 3950 N N . ASP B 1 46 ? 8.344 -43.812 -80.438 1 85.62 46 ASP B N 1
ATOM 3951 C CA . ASP B 1 46 ? 7.793 -43.156 -79.25 1 85.62 46 ASP B CA 1
ATOM 3952 C C . ASP B 1 46 ? 6.98 -44.156 -78.438 1 85.62 46 ASP B C 1
ATOM 3954 O O . ASP B 1 46 ? 6.895 -45.344 -78.75 1 85.62 46 ASP B O 1
ATOM 3958 N N . ARG B 1 47 ? 6.402 -43.875 -77.25 1 86.38 47 ARG B N 1
ATOM 3959 C CA . ARG B 1 47 ? 5.746 -44.75 -76.25 1 86.38 47 ARG B CA 1
ATOM 3960 C C . ARG B 1 47 ? 4.605 -45.531 -76.938 1 86.38 47 ARG B C 1
ATOM 3962 O O . ARG B 1 47 ? 4.52 -46.75 -76.812 1 86.38 47 ARG B O 1
ATOM 3969 N N . PRO B 1 48 ? 3.723 -44.906 -77.75 1 84.5 48 PRO B N 1
ATOM 3970 C CA . PRO B 1 48 ? 2.68 -45.688 -78.438 1 84.5 48 PRO B CA 1
ATOM 3971 C C . PRO B 1 48 ? 3.242 -46.625 -79.5 1 84.5 48 PRO B C 1
ATOM 3973 O O . PRO B 1 48 ? 2.762 -47.75 -79.625 1 84.5 48 PRO B O 1
ATOM 3976 N N . ASP B 1 49 ? 4.359 -46.188 -80.188 1 85.69 49 ASP B N 1
ATOM 3977 C CA . ASP B 1 49 ? 4.977 -47.031 -81.188 1 85.69 49 ASP B CA 1
ATOM 3978 C C . ASP B 1 49 ? 5.664 -48.25 -80.562 1 85.69 49 ASP B C 1
ATOM 3980 O O . ASP B 1 49 ? 5.625 -49.344 -81.125 1 85.69 49 ASP B O 1
ATOM 3984 N N . THR B 1 50 ? 6.25 -47.969 -79.438 1 86.75 50 THR B N 1
ATOM 3985 C CA . THR B 1 50 ? 6.902 -49.094 -78.688 1 86.75 50 THR B CA 1
ATOM 3986 C C . THR B 1 50 ? 5.883 -50.156 -78.312 1 86.75 50 THR B C 1
ATOM 3988 O O . THR B 1 50 ? 6.125 -51.344 -78.438 1 86.75 50 THR B O 1
ATOM 3991 N N . VAL B 1 51 ? 4.711 -49.75 -77.938 1 86.25 51 VAL B N 1
ATOM 3992 C CA . VAL B 1 51 ? 3.645 -50.688 -77.562 1 86.25 51 VAL B CA 1
ATOM 3993 C C . VAL B 1 51 ? 3.141 -51.406 -78.75 1 86.25 51 VAL B C 1
ATOM 3995 O O . VAL B 1 51 ? 2.943 -52.625 -78.75 1 86.25 51 VAL B O 1
ATOM 3998 N N . ASP B 1 52 ? 3.02 -50.719 -79.812 1 82.06 52 ASP B N 1
ATOM 3999 C CA . ASP B 1 52 ? 2.566 -51.344 -81.062 1 82.06 52 ASP B CA 1
ATOM 4000 C C . ASP B 1 52 ? 3.561 -52.406 -81.562 1 82.06 52 ASP B C 1
ATOM 4002 O O . ASP B 1 52 ? 3.162 -53.469 -82 1 82.06 52 ASP B O 1
ATOM 4006 N N . LEU B 1 53 ? 4.844 -52.094 -81.438 1 83.88 53 LEU B N 1
ATOM 4007 C CA . LEU B 1 53 ? 5.887 -53.031 -81.875 1 83.88 53 LEU B CA 1
ATOM 4008 C C . LEU B 1 53 ? 5.934 -54.25 -81 1 83.88 53 LEU B C 1
ATOM 4010 O O . LEU B 1 53 ? 6.07 -55.375 -81.5 1 83.88 53 LEU B O 1
ATOM 4014 N N . MET B 1 54 ? 5.727 -54.094 -79.688 1 83.06 54 MET B N 1
ATOM 4015 C CA . MET B 1 54 ? 5.742 -55.219 -78.75 1 83.06 54 MET B CA 1
ATOM 4016 C C . MET B 1 54 ? 4.527 -56.125 -79 1 83.06 54 MET B C 1
ATOM 4018 O O . MET B 1 54 ? 4.648 -57.344 -79 1 83.06 54 MET B O 1
ATOM 4022 N N . VAL B 1 55 ? 3.346 -55.5 -79.25 1 81 55 VAL B N 1
ATOM 4023 C CA . VAL B 1 55 ? 2.105 -56.281 -79.438 1 81 55 VAL B CA 1
ATOM 4024 C C . VAL B 1 55 ? 2.111 -56.969 -80.75 1 81 55 VAL B C 1
ATOM 4026 O O . VAL B 1 55 ? 1.665 -58.125 -80.875 1 81 55 VAL B O 1
ATOM 4029 N N . GLN B 1 56 ? 2.707 -56.344 -81.75 1 81.69 56 GLN B N 1
ATOM 4030 C CA . GLN B 1 56 ? 2.789 -56.938 -83.062 1 81.69 56 GLN B CA 1
ATOM 4031 C C . GLN B 1 56 ? 3.74 -58.125 -83.062 1 81.69 56 GLN B C 1
ATOM 4033 O O . GLN B 1 56 ? 3.465 -59.156 -83.75 1 81.69 56 GLN B O 1
ATOM 4038 N N . LYS B 1 57 ? 4.746 -58 -82.312 1 80 57 LYS B N 1
ATOM 4039 C CA . LYS B 1 57 ? 5.773 -59.031 -82.375 1 80 57 LYS B CA 1
ATOM 4040 C C . LYS B 1 57 ? 5.496 -60.156 -81.375 1 80 57 LYS B C 1
ATOM 4042 O O . LYS B 1 57 ? 5.723 -61.312 -81.688 1 80 57 LYS B O 1
ATOM 4047 N N . HIS B 1 58 ? 4.984 -59.844 -80.25 1 78.5 58 HIS B N 1
ATOM 4048 C CA . HIS B 1 58 ? 4.906 -60.844 -79.188 1 78.5 58 HIS B CA 1
ATOM 4049 C C . HIS B 1 58 ? 3.457 -61.125 -78.812 1 78.5 58 HIS B C 1
ATOM 4051 O O . HIS B 1 58 ? 3.178 -62.094 -78.125 1 78.5 58 HIS B O 1
ATOM 4057 N N . GLY B 1 59 ? 2.449 -60.375 -79.375 1 78.88 59 GLY B N 1
ATOM 4058 C CA . GLY B 1 59 ? 1.062 -60.469 -79 1 78.88 59 GLY B CA 1
ATOM 4059 C C . GLY B 1 59 ? 0.754 -59.688 -77.75 1 78.88 59 GLY B C 1
ATOM 4060 O O . GLY B 1 59 ? 1.664 -59.281 -77 1 78.88 59 GLY B O 1
ATOM 4061 N N . GLU B 1 60 ? -0.393 -59.438 -77.5 1 78.06 60 GLU B N 1
ATOM 4062 C CA . GLU B 1 60 ? -0.83 -58.562 -76.438 1 78.06 60 GLU B CA 1
ATOM 4063 C C . GLU B 1 60 ? -0.471 -59.156 -75.062 1 78.06 60 GLU B C 1
ATOM 4065 O O . GLU B 1 60 ? 0.039 -58.438 -74.188 1 78.06 60 GLU B O 1
ATOM 4070 N N . ALA B 1 61 ? -0.712 -60.469 -74.938 1 76.5 61 ALA B N 1
ATOM 4071 C CA . ALA B 1 61 ? -0.49 -61.094 -73.625 1 76.5 61 ALA B CA 1
ATOM 4072 C C . ALA B 1 61 ? 0.998 -61.156 -73.312 1 76.5 61 ALA B C 1
ATOM 4074 O O . ALA B 1 61 ? 1.4 -60.875 -72.188 1 76.5 61 ALA B O 1
ATOM 4075 N N . GLU B 1 62 ? 1.755 -61.531 -74.188 1 78.31 62 GLU B N 1
ATOM 4076 C CA . GLU B 1 62 ? 3.193 -61.656 -74 1 78.31 62 GLU B CA 1
ATOM 4077 C C . GLU B 1 62 ? 3.84 -60.281 -73.875 1 78.31 62 GLU B C 1
ATOM 4079 O O . GLU B 1 62 ? 4.809 -60.125 -73.125 1 78.31 62 GLU B O 1
ATOM 4084 N N . ALA B 1 63 ? 3.279 -59.281 -74.5 1 80.44 63 ALA B N 1
ATOM 4085 C CA . ALA B 1 63 ? 3.775 -57.906 -74.375 1 80.44 63 ALA B CA 1
ATOM 4086 C C . ALA B 1 63 ? 3.562 -57.375 -73 1 80.44 63 ALA B C 1
ATOM 4088 O O . ALA B 1 63 ? 4.441 -56.719 -72.375 1 80.44 63 ALA B O 1
ATOM 4089 N N . VAL B 1 64 ? 2.428 -57.719 -72.438 1 80.12 64 VAL B N 1
ATOM 4090 C CA . VAL B 1 64 ? 2.139 -57.281 -71.062 1 80.12 64 VAL B CA 1
ATOM 4091 C C . VAL B 1 64 ? 3.055 -58.031 -70.062 1 80.12 64 VAL B C 1
ATOM 4093 O O . VAL B 1 64 ? 3.641 -57.406 -69.188 1 80.12 64 VAL B O 1
ATOM 4096 N N . ARG B 1 65 ? 3.205 -59.344 -70.188 1 79.5 65 ARG B N 1
ATOM 4097 C CA . ARG B 1 65 ? 4.059 -60.125 -69.312 1 79.5 65 ARG B CA 1
ATOM 4098 C C . ARG B 1 65 ? 5.5 -59.625 -69.375 1 79.5 65 ARG B C 1
ATOM 4100 O O . ARG B 1 65 ? 6.129 -59.469 -68.312 1 79.5 65 ARG B O 1
ATOM 4107 N N . ARG B 1 66 ? 5.957 -59.281 -70.5 1 80.44 66 ARG B N 1
ATOM 4108 C CA . ARG B 1 66 ? 7.324 -58.812 -70.688 1 80.44 66 ARG B CA 1
ATOM 4109 C C . ARG B 1 66 ? 7.484 -57.406 -70.125 1 80.44 66 ARG B C 1
ATOM 4111 O O . ARG B 1 66 ? 8.508 -57.094 -69.5 1 80.44 66 ARG B O 1
ATOM 4118 N N . SER B 1 67 ? 6.461 -56.625 -70.375 1 84.31 67 SER B N 1
ATOM 4119 C CA . SER B 1 67 ? 6.523 -55.281 -69.812 1 84.31 67 SER B CA 1
ATOM 4120 C C . SER B 1 67 ? 6.547 -55.281 -68.312 1 84.31 67 SER B C 1
ATOM 4122 O O . SER B 1 67 ? 7.266 -54.469 -67.688 1 84.31 67 SER B O 1
ATOM 4124 N N . VAL B 1 68 ? 5.793 -56.219 -67.75 1 84.5 68 VAL B N 1
ATOM 4125 C CA . VAL B 1 68 ? 5.785 -56.344 -66.25 1 84.5 68 VAL B CA 1
ATOM 4126 C C . VAL B 1 68 ? 7.184 -56.719 -65.75 1 84.5 68 VAL B C 1
ATOM 4128 O O . VAL B 1 68 ? 7.68 -56.156 -64.812 1 84.5 68 VAL B O 1
ATOM 4131 N N . GLU B 1 69 ? 7.832 -57.625 -66.438 1 81.25 69 GLU B N 1
ATOM 4132 C CA . GLU B 1 69 ? 9.18 -58.062 -66.062 1 81.25 69 GLU B CA 1
ATOM 4133 C C . GLU B 1 69 ? 10.188 -56.938 -66.25 1 81.25 69 GLU B C 1
ATOM 4135 O O . GLU B 1 69 ? 11.07 -56.719 -65.438 1 81.25 69 GLU B O 1
ATOM 4140 N N . LEU B 1 70 ? 10.039 -56.156 -67.25 1 84.5 70 LEU B N 1
ATOM 4141 C CA . LEU B 1 70 ? 10.961 -55.062 -67.562 1 84.5 70 LEU B CA 1
ATOM 4142 C C . LEU B 1 70 ? 10.758 -53.875 -66.625 1 84.5 70 LEU B C 1
ATOM 4144 O O . LEU B 1 70 ? 11.727 -53.25 -66.188 1 84.5 70 LEU B O 1
ATOM 4148 N N . LEU B 1 71 ? 9.508 -53.656 -66.25 1 86.31 71 LEU B N 1
ATOM 4149 C CA . LEU B 1 71 ? 9.211 -52.594 -65.312 1 86.31 71 LEU B CA 1
ATOM 4150 C C . LEU B 1 71 ? 9.812 -52.938 -63.938 1 86.31 71 LEU B C 1
ATOM 4152 O O . LEU B 1 71 ? 10.297 -52.031 -63.25 1 86.31 71 LEU B O 1
ATOM 4156 N N . LYS B 1 72 ? 9.852 -54.188 -63.594 1 83.19 72 LYS B N 1
ATOM 4157 C CA . LYS B 1 72 ? 10.508 -54.625 -62.375 1 83.19 72 LYS B CA 1
ATOM 4158 C C . LYS B 1 72 ? 12.016 -54.406 -62.438 1 83.19 72 LYS B C 1
ATOM 4160 O O . LYS B 1 72 ? 12.625 -53.969 -61.438 1 83.19 72 LYS B O 1
ATOM 4165 N N . LYS B 1 73 ? 12.57 -54.562 -63.562 1 81.81 73 LYS B N 1
ATOM 4166 C CA . LYS B 1 73 ? 14.008 -54.406 -63.75 1 81.81 73 LYS B CA 1
ATOM 4167 C C . LYS B 1 73 ? 14.414 -52.938 -63.75 1 81.81 73 LYS B C 1
ATOM 4169 O O . LYS B 1 73 ? 15.539 -52.625 -63.344 1 81.81 73 LYS B O 1
ATOM 4174 N N . ILE B 1 74 ? 13.547 -52.031 -64 1 83.38 74 ILE B N 1
ATOM 4175 C CA . ILE B 1 74 ? 13.891 -50.594 -64.062 1 83.38 74 ILE B CA 1
ATOM 4176 C C . ILE B 1 74 ? 13.477 -49.938 -62.75 1 83.38 74 ILE B C 1
ATOM 4178 O O . ILE B 1 74 ? 13.602 -48.719 -62.594 1 83.38 74 ILE B O 1
ATOM 4182 N N . GLY B 1 75 ? 12.977 -50.719 -61.719 1 80.38 75 GLY B N 1
ATOM 4183 C CA . GLY B 1 75 ? 12.68 -50.281 -60.375 1 80.38 75 GLY B CA 1
ATOM 4184 C C . GLY B 1 75 ? 11.289 -49.656 -60.219 1 80.38 75 GLY B C 1
ATOM 4185 O O . GLY B 1 75 ? 11.016 -48.969 -59.25 1 80.38 75 GLY B O 1
ATOM 4186 N N . ARG B 1 76 ? 10.469 -49.781 -61.281 1 81.06 76 ARG B N 1
ATOM 4187 C CA . ARG B 1 76 ? 9.117 -49.25 -61.188 1 81.06 76 ARG B CA 1
ATOM 4188 C C . ARG B 1 76 ? 8.109 -50.375 -60.906 1 81.06 76 ARG B C 1
ATOM 4190 O O . ARG B 1 76 ? 7.258 -50.688 -61.719 1 81.06 76 ARG B O 1
ATOM 4197 N N . ASN B 1 77 ? 8.133 -50.969 -59.719 1 80.06 77 ASN B N 1
ATOM 4198 C CA . ASN B 1 77 ? 7.285 -52.062 -59.25 1 80.06 77 ASN B CA 1
ATOM 4199 C C . ASN B 1 77 ? 5.828 -51.625 -59.125 1 80.06 77 ASN B C 1
ATOM 4201 O O . ASN B 1 77 ? 4.918 -52.469 -59.219 1 80.06 77 ASN B O 1
ATOM 4205 N N . ASP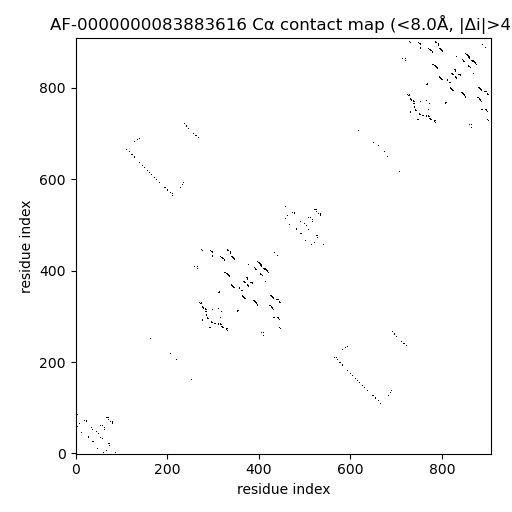 B 1 78 ? 5.594 -50.375 -58.969 1 79.88 78 ASP B N 1
ATOM 4206 C CA . ASP B 1 78 ? 4.246 -49.812 -58.875 1 79.88 78 ASP B CA 1
ATOM 4207 C C . ASP B 1 78 ? 3.504 -49.969 -60.188 1 79.88 78 ASP B C 1
ATOM 4209 O O . ASP B 1 78 ? 2.35 -50.375 -60.219 1 79.88 78 ASP B O 1
ATOM 4213 N N . LEU B 1 79 ? 4.156 -49.656 -61.312 1 82.44 79 LEU B N 1
ATOM 4214 C CA . LEU B 1 79 ? 3.545 -49.75 -62.625 1 82.44 79 LEU B CA 1
ATOM 4215 C C . LEU B 1 79 ? 3.445 -51.219 -63.062 1 82.44 79 LEU B C 1
ATOM 4217 O O . LEU B 1 79 ? 2.492 -51.594 -63.75 1 82.44 79 LEU B O 1
ATOM 4221 N N . ALA B 1 80 ? 4.336 -52.125 -62.625 1 81.88 80 ALA B N 1
ATOM 4222 C CA . ALA B 1 80 ? 4.285 -53.562 -62.906 1 81.88 80 ALA B CA 1
ATOM 4223 C C . ALA B 1 80 ? 3.072 -54.188 -62.25 1 81.88 80 ALA B C 1
ATOM 4225 O O . ALA B 1 80 ? 2.385 -55.031 -62.875 1 81.88 80 ALA B O 1
ATOM 4226 N N . GLN B 1 81 ? 2.799 -53.812 -61.062 1 78 81 GLN B N 1
ATOM 4227 C CA . GLN B 1 81 ? 1.654 -54.344 -60.344 1 78 81 GLN B CA 1
ATOM 4228 C C . GLN B 1 81 ? 0.341 -53.844 -60.938 1 78 81 GLN B C 1
ATOM 4230 O O . GLN B 1 81 ? -0.617 -54.625 -61.062 1 78 81 GLN B O 1
ATOM 4235 N N . SER B 1 82 ? 0.254 -52.625 -61.344 1 76.44 82 SER B N 1
ATOM 4236 C CA . SER B 1 82 ? -0.947 -52.062 -61.938 1 76.44 82 SER B CA 1
ATOM 4237 C C . SER B 1 82 ? -1.246 -52.719 -63.281 1 76.44 82 SER B C 1
ATOM 4239 O O . SER B 1 82 ? -2.402 -53.031 -63.594 1 76.44 82 SER B O 1
ATOM 4241 N N . LEU B 1 83 ? -0.237 -53.031 -64 1 76.62 83 LEU B N 1
ATOM 4242 C CA . LEU B 1 83 ? -0.396 -53.656 -65.312 1 76.62 83 LEU B CA 1
ATOM 4243 C C . LEU B 1 83 ? -0.737 -55.156 -65.188 1 76.62 83 LEU B C 1
ATOM 4245 O O . LEU B 1 83 ? -1.509 -55.688 -66 1 76.62 83 LEU B O 1
ATOM 4249 N N . SER B 1 84 ? -0.209 -55.812 -64.188 1 70.12 84 SER B N 1
ATOM 4250 C CA . SER B 1 84 ? -0.485 -57.219 -63.938 1 70.12 84 SER B CA 1
ATOM 4251 C C . SER B 1 84 ? -1.916 -57.406 -63.469 1 70.12 84 SER B C 1
ATOM 4253 O O . SER B 1 84 ? -2.529 -58.438 -63.719 1 70.12 84 SER B O 1
ATOM 4255 N N . ASN B 1 85 ? -2.539 -56.562 -62.75 1 60.91 85 ASN B N 1
ATOM 4256 C CA . ASN B 1 85 ? -3.883 -56.656 -62.188 1 60.91 85 ASN B CA 1
ATOM 4257 C C . ASN B 1 85 ? -4.953 -56.406 -63.25 1 60.91 85 ASN B C 1
ATOM 4259 O O . ASN B 1 85 ? -6.129 -56.688 -63.031 1 60.91 85 ASN B O 1
ATOM 4263 N N . THR B 1 86 ? -4.711 -55.75 -64.25 1 48.53 86 THR B N 1
ATOM 4264 C CA . THR B 1 86 ? -5.754 -55.469 -65.25 1 48.53 86 THR B CA 1
ATOM 4265 C C . THR B 1 86 ? -6.133 -56.719 -66 1 48.53 86 THR B C 1
ATOM 4267 O O . THR B 1 86 ? -7.133 -56.719 -66.75 1 48.53 86 THR B O 1
ATOM 4270 N N . ARG B 1 87 ? -5.355 -57.688 -66.25 1 45.41 87 ARG B N 1
ATOM 4271 C CA . ARG B 1 87 ? -5.906 -58.75 -67.062 1 45.41 87 ARG B CA 1
ATOM 4272 C C . ARG B 1 87 ? -6.531 -59.844 -66.188 1 45.41 87 ARG B C 1
ATOM 4274 O O . ARG B 1 87 ? -5.859 -60.438 -65.312 1 45.41 87 ARG B O 1
ATOM 4281 N N . PRO B 1 88 ? -7.863 -59.969 -66.188 1 37.88 88 PRO B N 1
ATOM 4282 C CA . PRO B 1 88 ? -8.414 -61.281 -65.875 1 37.88 88 PRO B CA 1
ATOM 4283 C C . PRO B 1 88 ? -7.793 -62.406 -66.688 1 37.88 88 PRO B C 1
ATOM 4285 O O . PRO B 1 88 ? -7.602 -62.281 -67.875 1 37.88 88 PRO B O 1
ATOM 4288 N N . VAL B 1 89 ? -6.828 -63.125 -66.125 1 35.41 89 VAL B N 1
ATOM 4289 C CA . VAL B 1 89 ? -6.551 -64.438 -66.75 1 35.41 89 VAL B CA 1
ATOM 4290 C C . VAL B 1 89 ? -7.852 -65 -67.25 1 35.41 89 VAL B C 1
ATOM 4292 O O . VAL B 1 89 ? -8.812 -65.188 -66.5 1 35.41 89 VAL B O 1
ATOM 4295 N N . GLN B 1 90 ? -8.18 -64.875 -68.438 1 32.78 90 GLN B N 1
ATOM 4296 C CA . GLN B 1 90 ? -9.102 -65.812 -69.062 1 32.78 90 GLN B CA 1
ATOM 4297 C C . GLN B 1 90 ? -8.797 -67.25 -68.625 1 32.78 90 GLN B C 1
ATOM 4299 O O . GLN B 1 90 ? -7.742 -67.75 -69 1 32.78 90 GLN B O 1
ATOM 4304 N N . ARG B 1 91 ? -9.234 -67.625 -67.438 1 34.69 91 ARG B N 1
ATOM 4305 C CA . ARG B 1 91 ? -9.508 -69 -67.188 1 34.69 91 ARG B CA 1
ATOM 4306 C C . ARG B 1 91 ? -10.141 -69.688 -68.375 1 34.69 91 ARG B C 1
ATOM 4308 O O . ARG B 1 91 ? -11.141 -69.25 -68.938 1 34.69 91 ARG B O 1
ATOM 4315 N N . GLY B 1 92 ? -9.453 -70.25 -69.25 1 30.05 92 GLY B N 1
ATOM 4316 C CA . GLY B 1 92 ? -10.023 -71.25 -70.062 1 30.05 92 GLY B CA 1
ATOM 4317 C C . GLY B 1 92 ? -11 -72.188 -69.312 1 30.05 92 GLY B C 1
ATOM 4318 O O . GLY B 1 92 ? -10.914 -72.25 -68.062 1 30.05 92 GLY B O 1
ATOM 4319 N N . GLU B 1 93 ? -12.219 -72.312 -69.812 1 31.11 93 GLU B N 1
ATOM 4320 C CA . GLU B 1 93 ? -13.352 -73.188 -69.562 1 31.11 93 GLU B CA 1
ATOM 4321 C C . GLU B 1 93 ? -12.898 -74.625 -69.375 1 31.11 93 GLU B C 1
ATOM 4323 O O . GLU B 1 93 ? -12.82 -75.438 -70.312 1 31.11 93 GLU B O 1
ATOM 4328 N N . PHE B 1 94 ? -11.773 -75.062 -68.875 1 28.64 94 PHE B N 1
ATOM 4329 C CA . PHE B 1 94 ? -12.023 -76.5 -68.562 1 28.64 94 PHE B CA 1
ATOM 4330 C C . PHE B 1 94 ? -13.234 -76.625 -67.688 1 28.64 94 PHE B C 1
ATOM 4332 O O . PHE B 1 94 ? -13.562 -75.75 -66.875 1 28.64 94 PHE B O 1
ATOM 4339 N N . GLU B 1 95 ? -14.266 -77.625 -67.875 1 29.86 95 GLU B N 1
ATOM 4340 C CA . GLU B 1 95 ? -15.594 -78 -67.438 1 29.86 95 GLU B CA 1
ATOM 4341 C C . GLU B 1 95 ? -15.656 -78 -65.875 1 29.86 95 GLU B C 1
ATOM 4343 O O . GLU B 1 95 ? -16.734 -77.875 -65.312 1 29.86 95 GLU B O 1
ATOM 4348 N N . ASN B 1 96 ? -14.711 -78.688 -65.188 1 30.39 96 ASN B N 1
ATOM 4349 C CA . ASN B 1 96 ? -15.148 -79.125 -63.875 1 30.39 96 ASN B CA 1
ATOM 4350 C C . ASN B 1 96 ? -15.188 -77.938 -62.938 1 30.39 96 ASN B C 1
ATOM 4352 O O . ASN B 1 96 ? -14.484 -76.938 -63.125 1 30.39 96 ASN B O 1
ATOM 4356 N N . GLY B 1 97 ? -16.141 -77.562 -62.031 1 31.5 97 GLY B N 1
ATOM 4357 C CA . GLY B 1 97 ? -16.75 -76.688 -61.062 1 31.5 97 GLY B CA 1
ATOM 4358 C C . GLY B 1 97 ? -15.742 -76.062 -60.125 1 31.5 97 GLY B C 1
ATOM 4359 O O . GLY B 1 97 ? -16.125 -75.562 -59.062 1 31.5 97 GLY B O 1
ATOM 4360 N N . LEU B 1 98 ? -14.445 -76.438 -60.031 1 30.94 98 LEU B N 1
ATOM 4361 C CA . LEU B 1 98 ? -13.758 -76.125 -58.781 1 30.94 98 LEU B CA 1
ATOM 4362 C C . LEU B 1 98 ? -13.523 -74.625 -58.688 1 30.94 98 LEU B C 1
ATOM 4364 O O . LEU B 1 98 ? -12.945 -74 -59.625 1 30.94 98 LEU B O 1
ATOM 4368 N N . THR B 1 99 ? -14.305 -73.875 -57.969 1 36.81 99 THR B N 1
ATOM 4369 C CA . THR B 1 99 ? -14.266 -72.438 -57.5 1 36.81 99 THR B CA 1
ATOM 4370 C C . THR B 1 99 ? -12.852 -72.062 -57.094 1 36.81 99 THR B C 1
ATOM 4372 O O . THR B 1 99 ? -12.164 -72.812 -56.406 1 36.81 99 THR B O 1
ATOM 4375 N N . ALA B 1 100 ? -12.078 -71.312 -57.75 1 42.22 100 ALA B N 1
ATOM 4376 C CA . ALA B 1 100 ? -10.773 -70.688 -57.562 1 42.22 100 ALA B CA 1
ATOM 4377 C C . ALA B 1 100 ? -10.625 -70.188 -56.125 1 42.22 100 ALA B C 1
ATOM 4379 O O . ALA B 1 100 ? -11.266 -69.188 -55.719 1 42.22 100 ALA B O 1
ATOM 4380 N N . VAL B 1 101 ? -10.492 -71.062 -55.094 1 44.28 101 VAL B N 1
ATOM 4381 C CA . VAL B 1 101 ? -10.086 -70.75 -53.75 1 44.28 101 VAL B CA 1
ATOM 4382 C C . VAL B 1 101 ? -8.883 -69.812 -53.781 1 44.28 101 VAL B C 1
ATOM 4384 O O . VAL B 1 101 ? -7.871 -70.062 -54.406 1 44.28 101 VAL B O 1
ATOM 4387 N N . PRO B 1 102 ? -9 -68.562 -53.688 1 49.44 102 PRO B N 1
ATOM 4388 C CA . PRO B 1 102 ? -7.812 -67.688 -53.469 1 49.44 102 PRO B CA 1
ATOM 4389 C C . PRO B 1 102 ? -6.695 -68.438 -52.75 1 49.44 102 PRO B C 1
ATOM 4391 O O . PRO B 1 102 ? -6.961 -69.312 -51.938 1 49.44 102 PRO B O 1
ATOM 4394 N N . SER B 1 103 ? -5.582 -68.625 -53.344 1 53.41 103 SER B N 1
ATOM 4395 C CA . SER B 1 103 ? -4.5 -69.438 -52.75 1 53.41 103 SER B CA 1
ATOM 4396 C C . SER B 1 103 ? -4.355 -69.062 -51.281 1 53.41 103 SER B C 1
ATOM 4398 O O . SER B 1 103 ? -4.672 -68 -50.844 1 53.41 103 SER B O 1
ATOM 4400 N N . GLN B 1 104 ? -4.473 -70 -50.375 1 58.56 104 GLN B N 1
ATOM 4401 C CA . GLN B 1 104 ? -4.309 -70.062 -48.938 1 58.56 104 GLN B CA 1
ATOM 4402 C C . GLN B 1 104 ? -3.293 -69 -48.469 1 58.56 104 GLN B C 1
ATOM 4404 O O . GLN B 1 104 ? -3.486 -68.375 -47.438 1 58.56 104 GLN B O 1
ATOM 4409 N N . CYS B 1 105 ? -2.227 -68.812 -49.281 1 61.75 105 CYS B N 1
ATOM 4410 C CA . CYS B 1 105 ? -1.15 -67.938 -48.875 1 61.75 105 CYS B CA 1
ATOM 4411 C C . CYS B 1 105 ? -1.586 -66.438 -49 1 61.75 105 CYS B C 1
ATOM 4413 O O . CYS B 1 105 ? -1.294 -65.625 -48.094 1 61.75 105 CYS B O 1
ATOM 4415 N N . GLU B 1 106 ? -2.191 -66.062 -50.156 1 65.94 106 GLU B N 1
ATOM 4416 C CA . GLU B 1 106 ? -2.639 -64.625 -50.344 1 65.94 106 GLU B CA 1
ATOM 4417 C C . GLU B 1 106 ? -3.703 -64.25 -49.312 1 65.94 106 GLU B C 1
ATOM 4419 O O . GLU B 1 106 ? -3.721 -63.156 -48.812 1 65.94 106 GLU B O 1
ATOM 4424 N N . SER B 1 107 ? -4.484 -65.25 -49.031 1 70.5 107 SER B N 1
ATOM 4425 C CA . SER B 1 107 ? -5.523 -65.062 -48.031 1 70.5 107 SER B CA 1
ATOM 4426 C C . SER B 1 107 ? -4.914 -64.812 -46.656 1 70.5 107 SER B C 1
ATOM 4428 O O . SER B 1 107 ? -5.363 -63.938 -45.906 1 70.5 107 SER B O 1
ATOM 4430 N N . GLU B 1 108 ? -3.871 -65.5 -46.469 1 76.19 108 GLU B N 1
ATOM 4431 C CA . GLU B 1 108 ? -3.213 -65.375 -45.156 1 76.19 108 GLU B CA 1
ATOM 4432 C C . GLU B 1 108 ? -2.506 -64 -45.062 1 76.19 108 GLU B C 1
ATOM 4434 O O . GLU B 1 108 ? -2.475 -63.406 -44 1 76.19 108 GLU B O 1
ATOM 4439 N N . ARG B 1 109 ? -1.956 -63.562 -46.188 1 77.69 109 ARG B N 1
ATOM 4440 C CA . ARG B 1 109 ? -1.286 -62.281 -46.219 1 77.69 109 ARG B CA 1
ATOM 4441 C C . ARG B 1 109 ? -2.283 -61.125 -46.031 1 77.69 109 ARG B C 1
ATOM 4443 O O . ARG B 1 109 ? -1.993 -60.156 -45.312 1 77.69 109 ARG B O 1
ATOM 4450 N N . GLN B 1 110 ? -3.393 -61.281 -46.719 1 75.62 110 GLN B N 1
ATOM 4451 C CA . GLN B 1 110 ? -4.434 -60.281 -46.594 1 75.62 110 GLN B CA 1
ATOM 4452 C C . GLN B 1 110 ? -4.969 -60.25 -45.156 1 75.62 110 GLN B C 1
ATOM 4454 O O . GLN B 1 110 ? -5.195 -59.156 -44.594 1 75.62 110 GLN B O 1
ATOM 4459 N N . LYS B 1 111 ? -5.125 -61.406 -44.594 1 78 111 LYS B N 1
ATOM 4460 C CA . LYS B 1 111 ? -5.598 -61.469 -43.219 1 78 111 LYS B CA 1
ATOM 4461 C C . LYS B 1 111 ? -4.59 -60.875 -42.25 1 78 111 LYS B C 1
ATOM 4463 O O . LYS B 1 111 ? -4.969 -60.219 -41.281 1 78 111 LYS B O 1
ATOM 4468 N N . SER B 1 112 ? -3.35 -61.094 -42.594 1 82.81 112 SER B N 1
ATOM 4469 C CA . SER B 1 112 ? -2.301 -60.5 -41.75 1 82.81 112 SER B CA 1
ATOM 4470 C C . SER B 1 112 ? -2.309 -59 -41.812 1 82.81 112 SER B C 1
ATOM 4472 O O . SER B 1 112 ? -2.09 -58.312 -40.781 1 82.81 112 SER B O 1
ATOM 4474 N N . LYS B 1 113 ? -2.527 -58.438 -43.031 1 82.06 113 LYS B N 1
ATOM 4475 C CA . LYS B 1 113 ? -2.598 -57 -43.188 1 82.06 113 LYS B CA 1
ATOM 4476 C C . LYS B 1 113 ? -3.795 -56.406 -42.438 1 82.06 113 LYS B C 1
ATOM 4478 O O . LYS B 1 113 ? -3.691 -55.344 -41.812 1 82.06 113 LYS B O 1
ATOM 4483 N N . LEU B 1 114 ? -4.887 -57.156 -42.469 1 81.25 114 LEU B N 1
ATOM 4484 C CA . LEU B 1 114 ? -6.094 -56.719 -41.781 1 81.25 114 LEU B CA 1
ATOM 4485 C C . LEU B 1 114 ? -5.895 -56.719 -40.25 1 81.25 114 LEU B C 1
ATOM 4487 O O . LEU B 1 114 ? -6.363 -55.844 -39.531 1 81.25 114 LEU B O 1
ATOM 4491 N N . ARG B 1 115 ? -5.156 -57.656 -39.781 1 84.94 115 ARG B N 1
ATOM 4492 C CA . ARG B 1 115 ? -4.867 -57.75 -38.344 1 84.94 115 ARG B CA 1
ATOM 4493 C C . ARG B 1 115 ? -3.957 -56.625 -37.906 1 84.94 115 ARG B C 1
ATOM 4495 O O . ARG B 1 115 ? -4.109 -56.094 -36.781 1 84.94 115 ARG B O 1
ATOM 4502 N N . GLU B 1 116 ? -3.057 -56.312 -38.781 1 86.06 116 GLU B N 1
ATOM 4503 C CA . GLU B 1 116 ? -2.164 -55.219 -38.469 1 86.06 116 GLU B CA 1
ATOM 4504 C C . GLU B 1 116 ? -2.928 -53.875 -38.406 1 86.06 116 GLU B C 1
ATOM 4506 O O . GLU B 1 116 ? -2.672 -53.062 -37.531 1 86.06 116 GLU B O 1
ATOM 4511 N N . MET B 1 117 ? -3.809 -53.719 -39.312 1 83 117 MET B N 1
ATOM 4512 C CA . MET B 1 117 ? -4.625 -52.5 -39.344 1 83 117 MET B CA 1
ATOM 4513 C C . MET B 1 117 ? -5.516 -52.438 -38.094 1 83 117 MET B C 1
ATOM 4515 O O . MET B 1 117 ? -5.695 -51.344 -37.531 1 83 117 MET B O 1
ATOM 4519 N N . LYS B 1 118 ? -6.023 -53.531 -37.719 1 86.81 118 LYS B N 1
ATOM 4520 C CA . LYS B 1 118 ? -6.863 -53.594 -36.531 1 86.81 118 LYS B CA 1
ATOM 4521 C C . LYS B 1 118 ? -6.066 -53.219 -35.281 1 86.81 118 LYS B C 1
ATOM 4523 O O . LYS B 1 118 ? -6.555 -52.5 -34.438 1 86.81 118 LYS B O 1
ATOM 4528 N N . SER B 1 119 ? -4.887 -53.719 -35.219 1 89.19 119 SER B N 1
ATOM 4529 C CA . SER B 1 119 ? -4.023 -53.406 -34.094 1 89.19 119 SER B CA 1
ATOM 4530 C C . SER B 1 119 ? -3.689 -51.938 -34.031 1 89.19 119 SER B C 1
ATOM 4532 O O . SER B 1 119 ? -3.635 -51.344 -32.938 1 89.19 119 SER B O 1
ATOM 4534 N N . LYS B 1 120 ? -3.496 -51.344 -35.219 1 88.38 120 LYS B N 1
ATOM 4535 C CA . LYS B 1 120 ? -3.197 -49.906 -35.281 1 88.38 120 LYS B CA 1
ATOM 4536 C C . LYS B 1 120 ? -4.391 -49.094 -34.812 1 88.38 120 LYS B C 1
ATOM 4538 O O . LYS B 1 120 ? -4.223 -48.094 -34.125 1 88.38 120 LYS B O 1
ATOM 4543 N N . ILE B 1 121 ? -5.539 -49.469 -35.156 1 89.12 121 ILE B N 1
ATOM 4544 C CA . ILE B 1 121 ? -6.75 -48.75 -34.781 1 89.12 121 ILE B CA 1
ATOM 4545 C C . ILE B 1 121 ? -6.957 -48.875 -33.25 1 89.12 121 ILE B C 1
ATOM 4547 O O . ILE B 1 121 ? -7.312 -47.906 -32.594 1 89.12 121 ILE B O 1
ATOM 4551 N N . LYS B 1 122 ? -6.664 -50.062 -32.781 1 91.31 122 LYS B N 1
ATOM 4552 C CA . LYS B 1 122 ? -6.793 -50.281 -31.328 1 91.31 122 LYS B CA 1
ATOM 4553 C C . LYS B 1 122 ? -5.816 -49.406 -30.547 1 91.31 122 LYS B C 1
ATOM 4555 O O . LYS B 1 122 ? -6.145 -48.875 -29.484 1 91.31 122 LYS B O 1
ATOM 4560 N N . GLN B 1 123 ? -4.672 -49.281 -31.141 1 90.94 123 GLN B N 1
ATOM 4561 C CA . GLN B 1 123 ? -3.666 -48.438 -30.516 1 90.94 123 GLN B CA 1
ATOM 4562 C C . GLN B 1 123 ? -4.094 -46.969 -30.531 1 90.94 123 GLN B C 1
ATOM 4564 O O . GLN B 1 123 ? -3.914 -46.25 -29.547 1 90.94 123 GLN B O 1
ATOM 4569 N N . LYS B 1 124 ? -4.672 -46.562 -31.609 1 88.94 124 LYS B N 1
ATOM 4570 C CA . LYS B 1 124 ? -5.141 -45.156 -31.719 1 88.94 124 LYS B CA 1
ATOM 4571 C C . LYS B 1 124 ? -6.27 -44.906 -30.734 1 88.94 124 LYS B C 1
ATOM 4573 O O . LYS B 1 124 ? -6.336 -43.812 -30.141 1 88.94 124 LYS B O 1
ATOM 4578 N N . ILE B 1 125 ? -7.094 -45.812 -30.516 1 91 125 ILE B N 1
ATOM 4579 C CA . ILE B 1 125 ? -8.195 -45.656 -29.578 1 91 125 ILE B CA 1
ATOM 4580 C C . ILE B 1 125 ? -7.652 -45.5 -28.156 1 91 125 ILE B C 1
ATOM 4582 O O . ILE B 1 125 ? -8.07 -44.625 -27.422 1 91 125 ILE B O 1
ATOM 4586 N N . LYS B 1 126 ? -6.688 -46.375 -27.891 1 91.5 126 LYS B N 1
ATOM 4587 C CA . LYS B 1 126 ? -6.086 -46.312 -26.562 1 91.5 126 LYS B CA 1
ATOM 4588 C C . LYS B 1 126 ? -5.41 -44.969 -26.328 1 91.5 126 LYS B C 1
ATOM 4590 O O . LYS B 1 126 ? -5.488 -44.406 -25.234 1 91.5 126 LYS B O 1
ATOM 4595 N N . GLU B 1 127 ? -4.77 -44.469 -27.312 1 87.75 127 GLU B N 1
ATOM 4596 C CA . GLU B 1 127 ? -4.102 -43.156 -27.219 1 87.75 127 GLU B CA 1
ATOM 4597 C C . GLU B 1 127 ? -5.105 -42.062 -26.953 1 87.75 127 GLU B C 1
ATOM 4599 O O . GLU B 1 127 ? -4.852 -41.156 -26.141 1 87.75 127 GLU B O 1
ATOM 4604 N N . ARG B 1 128 ? -6.176 -42.125 -27.594 1 90.38 128 ARG B N 1
ATOM 4605 C CA . ARG B 1 128 ? -7.203 -41.094 -27.406 1 90.38 128 ARG B CA 1
ATOM 4606 C C . ARG B 1 128 ? -7.824 -41.188 -26.016 1 90.38 128 ARG B C 1
ATOM 4608 O O . ARG B 1 128 ? -8.156 -40.188 -25.406 1 90.38 128 ARG B O 1
ATOM 4615 N N . GLU B 1 129 ? -8.031 -42.406 -25.578 1 92.19 129 GLU B N 1
ATOM 4616 C CA . GLU B 1 129 ? -8.578 -42.625 -24.234 1 92.19 129 GLU B CA 1
ATOM 4617 C C . GLU B 1 129 ? -7.633 -42.031 -23.188 1 92.19 129 GLU B C 1
ATOM 4619 O O . GLU B 1 129 ? -8.086 -41.406 -22.219 1 92.19 129 GLU B O 1
ATOM 4624 N N . MET B 1 130 ? -6.391 -42.312 -23.406 1 87.81 130 MET B N 1
ATOM 4625 C CA . MET B 1 130 ? -5.395 -41.781 -22.469 1 87.81 130 MET B CA 1
ATOM 4626 C C . MET B 1 130 ? -5.391 -40.25 -22.484 1 87.81 130 MET B C 1
ATOM 4628 O O . MET B 1 130 ? -5.242 -39.625 -21.438 1 87.81 130 MET B O 1
ATOM 4632 N N . LYS B 1 131 ? -5.543 -39.719 -23.625 1 87.81 131 LYS B N 1
ATOM 4633 C CA . LYS B 1 131 ? -5.57 -38.281 -23.75 1 87.81 131 LYS B CA 1
ATOM 4634 C C . LYS B 1 131 ? -6.793 -37.688 -23.047 1 87.81 131 LYS B C 1
ATOM 4636 O O . LYS B 1 131 ? -6.719 -36.625 -22.438 1 87.81 131 LYS B O 1
ATOM 4641 N N . ILE B 1 132 ? -7.875 -38.312 -23.188 1 90.69 132 ILE B N 1
ATOM 4642 C CA . ILE B 1 132 ? -9.086 -37.875 -22.516 1 90.69 132 ILE B CA 1
ATOM 4643 C C . ILE B 1 132 ? -8.867 -37.844 -21.016 1 90.69 132 ILE B C 1
ATOM 4645 O O . ILE B 1 132 ? -9.234 -36.875 -20.328 1 90.69 132 ILE B O 1
ATOM 4649 N N . CYS B 1 133 ? -8.211 -38.875 -20.547 1 88.12 133 CYS B N 1
ATOM 4650 C CA . CYS B 1 133 ? -7.918 -38.938 -19.109 1 88.12 133 CYS B CA 1
ATOM 4651 C C . CYS B 1 133 ? -7.004 -37.812 -18.688 1 88.12 133 CYS B C 1
ATOM 4653 O O . CYS B 1 133 ? -7.211 -37.219 -17.625 1 88.12 133 CYS B O 1
ATOM 4655 N N . GLU B 1 134 ? -6.027 -37.531 -19.484 1 83.75 134 GLU B N 1
ATOM 4656 C CA . GLU B 1 134 ? -5.102 -36.438 -19.188 1 83.75 134 GLU B CA 1
ATOM 4657 C C . GLU B 1 134 ? -5.824 -35.094 -19.125 1 83.75 134 GLU B C 1
ATOM 4659 O O . GLU B 1 134 ? -5.582 -34.281 -18.219 1 83.75 134 GLU B O 1
ATOM 4664 N N . ILE B 1 135 ? -6.715 -34.875 -20.047 1 87.19 135 ILE B N 1
ATOM 4665 C CA . ILE B 1 135 ? -7.457 -33.625 -20.109 1 87.19 135 ILE B CA 1
ATOM 4666 C C . ILE B 1 135 ? -8.398 -33.531 -18.922 1 87.19 135 ILE B C 1
ATOM 4668 O O . ILE B 1 135 ? -8.516 -32.438 -18.312 1 87.19 135 ILE B O 1
ATOM 4672 N N . GLN B 1 136 ? -9.023 -34.625 -18.609 1 88.75 136 GLN B N 1
ATOM 4673 C CA . GLN B 1 136 ? -9.93 -34.625 -17.453 1 88.75 136 GLN B CA 1
ATOM 4674 C C . GLN B 1 136 ? -9.18 -34.312 -16.172 1 88.75 136 GLN B C 1
ATOM 4676 O O . GLN B 1 136 ? -9.664 -33.531 -15.336 1 88.75 136 GLN B O 1
ATOM 4681 N N . ARG B 1 137 ? -8.062 -34.875 -16.047 1 84.25 137 ARG B N 1
ATOM 4682 C CA . ARG B 1 137 ? -7.246 -34.625 -14.867 1 84.25 137 ARG B CA 1
ATOM 4683 C C . ARG B 1 137 ? -6.812 -33.188 -14.812 1 84.25 137 ARG B C 1
ATOM 4685 O O . ARG B 1 137 ? -6.852 -32.562 -13.742 1 84.25 137 ARG B O 1
ATOM 4692 N N . SER B 1 138 ? -6.414 -32.688 -15.906 1 83.31 138 SER B N 1
ATOM 4693 C CA . SER B 1 138 ? -5.996 -31.281 -15.977 1 83.31 138 SER B CA 1
ATOM 4694 C C . SER B 1 138 ? -7.145 -30.344 -15.617 1 83.31 138 SER B C 1
ATOM 4696 O O . SER B 1 138 ? -6.945 -29.344 -14.922 1 83.31 138 SER B O 1
ATOM 4698 N N . ALA B 1 139 ? -8.281 -30.641 -16.109 1 87.12 139 ALA B N 1
ATOM 4699 C CA . ALA B 1 139 ? -9.461 -29.828 -15.812 1 87.12 139 ALA B CA 1
ATOM 4700 C C . ALA B 1 139 ? -9.797 -29.875 -14.328 1 87.12 139 ALA B C 1
ATOM 4702 O O . ALA B 1 139 ? -10.172 -28.859 -13.734 1 87.12 139 ALA B O 1
ATOM 4703 N N . GLU B 1 140 ? -9.695 -31.016 -13.789 1 87.38 140 GLU B N 1
ATOM 4704 C CA . GLU B 1 140 ? -9.945 -31.172 -12.359 1 87.38 140 GLU B CA 1
ATOM 4705 C C . GLU B 1 140 ? -8.938 -30.375 -11.539 1 87.38 140 GLU B C 1
ATOM 4707 O O . GLU B 1 140 ? -9.305 -29.719 -10.562 1 87.38 140 GLU B O 1
ATOM 4712 N N . LEU B 1 141 ? -7.711 -30.469 -11.922 1 83.81 141 LEU B N 1
ATOM 4713 C CA . LEU B 1 141 ? -6.664 -29.734 -11.219 1 83.81 141 LEU B CA 1
ATOM 4714 C C . LEU B 1 141 ? -6.891 -28.234 -11.328 1 83.81 141 LEU B C 1
ATOM 4716 O O . LEU B 1 141 ? -6.672 -27.484 -10.359 1 83.81 141 LEU B O 1
ATOM 4720 N N . SER B 1 142 ? -7.293 -27.828 -12.453 1 85.94 142 SER B N 1
ATOM 4721 C CA . SER B 1 142 ? -7.582 -26.422 -12.664 1 85.94 142 SER B CA 1
ATOM 4722 C C . SER B 1 142 ? -8.727 -25.953 -11.766 1 85.94 142 SER B C 1
ATOM 4724 O O . SER B 1 142 ? -8.664 -24.859 -11.188 1 85.94 142 SER B O 1
ATOM 4726 N N . ARG B 1 143 ? -9.711 -26.734 -11.719 1 89.88 143 ARG B N 1
ATOM 4727 C CA . ARG B 1 143 ? -10.859 -26.406 -10.875 1 89.88 143 ARG B CA 1
ATOM 4728 C C . ARG B 1 143 ? -10.453 -26.297 -9.414 1 89.88 143 ARG B C 1
ATOM 4730 O O . ARG B 1 143 ? -10.812 -25.344 -8.727 1 89.88 143 ARG B O 1
ATOM 4737 N N . LYS B 1 144 ? -9.711 -27.219 -8.969 1 88.88 144 LYS B N 1
ATOM 4738 C CA . LYS B 1 144 ? -9.25 -27.219 -7.582 1 88.88 144 LYS B CA 1
ATOM 4739 C C . LYS B 1 144 ? -8.352 -26.016 -7.301 1 88.88 144 LYS B C 1
ATOM 4741 O O . LYS B 1 144 ? -8.438 -25.406 -6.23 1 88.88 144 LYS B O 1
ATOM 4746 N N . SER B 1 145 ? -7.539 -25.781 -8.234 1 89.44 145 SER B N 1
ATOM 4747 C CA . SER B 1 145 ? -6.641 -24.641 -8.086 1 89.44 145 SER B CA 1
ATOM 4748 C C . SER B 1 145 ? -7.414 -23.328 -8.016 1 89.44 145 SER B C 1
ATOM 4750 O O . SER B 1 145 ? -7.082 -22.438 -7.227 1 89.44 145 SER B O 1
ATOM 4752 N N . ALA B 1 146 ? -8.406 -23.219 -8.844 1 92.62 146 ALA B N 1
ATOM 4753 C CA . ALA B 1 146 ? -9.25 -22.031 -8.836 1 92.62 146 ALA B CA 1
ATOM 4754 C C . ALA B 1 146 ? -9.969 -21.875 -7.492 1 92.62 146 ALA B C 1
ATOM 4756 O O . ALA B 1 146 ? -10.047 -20.766 -6.953 1 92.62 146 ALA B O 1
ATOM 4757 N N . GLU B 1 147 ? -10.445 -22.969 -7.004 1 94 147 GLU B N 1
ATOM 4758 C CA . GLU B 1 147 ? -11.117 -22.953 -5.707 1 94 147 GLU B CA 1
ATOM 4759 C C . GLU B 1 147 ? -10.156 -22.531 -4.594 1 94 147 GLU B C 1
ATOM 4761 O O . GLU B 1 147 ? -10.508 -21.734 -3.729 1 94 147 GLU B O 1
ATOM 4766 N N . GLN B 1 148 ? -9 -23.062 -4.664 1 92.62 148 GLN B N 1
ATOM 4767 C CA . GLN B 1 148 ? -7.988 -22.734 -3.666 1 92.62 148 GLN B CA 1
ATOM 4768 C C . GLN B 1 148 ? -7.59 -21.266 -3.75 1 92.62 148 GLN B C 1
ATOM 4770 O O . GLN B 1 148 ? -7.465 -20.594 -2.727 1 92.62 148 GLN B O 1
ATOM 4775 N N . GLN B 1 149 ? -7.41 -20.875 -4.926 1 93.81 149 GLN B N 1
ATOM 4776 C CA . GLN B 1 149 ? -7.043 -19.484 -5.133 1 93.81 149 GLN B CA 1
ATOM 4777 C C . GLN B 1 149 ? -8.141 -18.547 -4.625 1 93.81 149 GLN B C 1
ATOM 4779 O O . GLN B 1 149 ? -7.848 -17.516 -4 1 93.81 149 GLN B O 1
ATOM 4784 N N . THR B 1 150 ? -9.367 -18.859 -4.906 1 95.62 150 THR B N 1
ATOM 4785 C CA . THR B 1 150 ? -10.492 -18.047 -4.461 1 95.62 150 THR B CA 1
ATOM 4786 C C . THR B 1 150 ? -10.57 -18.016 -2.936 1 95.62 150 THR B C 1
ATOM 4788 O O . THR B 1 150 ? -10.766 -16.953 -2.34 1 95.62 150 THR B O 1
ATOM 4791 N N . ALA B 1 151 ? -10.383 -19.109 -2.352 1 95.25 151 ALA B N 1
ATOM 4792 C CA . ALA B 1 151 ? -10.422 -19.188 -0.894 1 95.25 151 ALA B CA 1
ATOM 4793 C C . ALA B 1 151 ? -9.297 -18.375 -0.265 1 95.25 151 ALA B C 1
ATOM 4795 O O . ALA B 1 151 ? -9.516 -17.656 0.708 1 95.25 151 ALA B O 1
ATOM 4796 N N . GLU B 1 152 ? -8.133 -18.531 -0.81 1 94.75 152 GLU B N 1
ATOM 4797 C CA . GLU B 1 152 ? -6.992 -17.781 -0.305 1 94.75 152 GLU B CA 1
ATOM 4798 C C . GLU B 1 152 ? -7.195 -16.266 -0.488 1 94.75 152 GLU B C 1
ATOM 4800 O O . GLU B 1 152 ? -6.809 -15.477 0.372 1 94.75 152 GLU B O 1
ATOM 4805 N N . SER B 1 153 ? -7.785 -15.922 -1.592 1 96.94 153 SER B N 1
ATOM 4806 C CA . SER B 1 153 ? -8.086 -14.516 -1.843 1 96.94 153 SER B CA 1
ATOM 4807 C C . SER B 1 153 ? -9.047 -13.961 -0.796 1 96.94 153 SER B C 1
ATOM 4809 O O . SER B 1 153 ? -8.805 -12.891 -0.231 1 96.94 153 SER B O 1
ATOM 4811 N N . GLN B 1 154 ? -10.07 -14.703 -0.545 1 97.38 154 GLN B N 1
ATOM 4812 C CA . GLN B 1 154 ? -11.078 -14.273 0.423 1 97.38 154 GLN B CA 1
ATOM 4813 C C . GLN B 1 154 ? -10.461 -14.102 1.811 1 97.38 154 GLN B C 1
ATOM 4815 O O . GLN B 1 154 ? -10.734 -13.117 2.498 1 97.38 154 GLN B O 1
ATOM 4820 N N . GLN B 1 155 ? -9.633 -15.008 2.15 1 96.44 155 GLN B N 1
ATOM 4821 C CA . GLN B 1 155 ? -9.008 -14.945 3.465 1 96.44 155 GLN B CA 1
ATOM 4822 C C . GLN B 1 155 ? -8.047 -13.758 3.564 1 96.44 155 GLN B C 1
ATOM 4824 O O . GLN B 1 155 ? -8.086 -13 4.535 1 96.44 155 GLN B O 1
ATOM 4829 N N . THR B 1 156 ? -7.258 -13.609 2.602 1 97 156 THR B N 1
ATOM 4830 C CA . THR B 1 156 ? -6.262 -12.547 2.611 1 97 156 THR B CA 1
ATOM 4831 C C . THR B 1 156 ? -6.934 -11.172 2.6 1 97 156 THR B C 1
ATOM 4833 O O . THR B 1 156 ? -6.547 -10.281 3.357 1 97 156 THR B O 1
ATOM 4836 N N . PHE B 1 157 ? -7.926 -11 1.791 1 97.88 157 PHE B N 1
ATOM 4837 C CA . PHE B 1 157 ? -8.586 -9.711 1.659 1 97.88 157 PHE B CA 1
ATOM 4838 C C . PHE B 1 157 ? -9.375 -9.375 2.916 1 97.88 157 PHE B C 1
ATOM 4840 O O . PHE B 1 157 ? -9.516 -8.203 3.275 1 97.88 157 PHE B O 1
ATOM 4847 N N . ARG B 1 158 ? -9.836 -10.398 3.584 1 97.25 158 ARG B N 1
ATOM 4848 C CA . ARG B 1 158 ? -10.453 -10.172 4.887 1 97.25 158 ARG B CA 1
ATOM 4849 C C . ARG B 1 158 ? -9.445 -9.617 5.883 1 97.25 158 ARG B C 1
ATOM 4851 O O . ARG B 1 158 ? -9.766 -8.711 6.66 1 97.25 158 ARG B O 1
ATOM 4858 N N . VAL B 1 159 ? -8.266 -10.141 5.852 1 97.56 159 VAL B N 1
ATOM 4859 C CA . VAL B 1 159 ? -7.211 -9.664 6.738 1 97.56 159 VAL B CA 1
ATOM 4860 C C . VAL B 1 159 ? -6.836 -8.234 6.375 1 97.56 159 VAL B C 1
ATOM 4862 O O . VAL B 1 159 ? -6.559 -7.414 7.254 1 97.56 159 VAL B O 1
ATOM 4865 N N . LEU B 1 160 ? -6.836 -7.938 5.082 1 98.19 160 LEU B N 1
ATOM 4866 C CA . LEU B 1 160 ? -6.562 -6.57 4.648 1 98.19 160 LEU B CA 1
ATOM 4867 C C . LEU B 1 160 ? -7.598 -5.605 5.215 1 98.19 160 LEU B C 1
ATOM 4869 O O . LEU B 1 160 ? -7.242 -4.551 5.75 1 98.19 160 LEU B O 1
ATOM 4873 N N . ILE B 1 161 ? -8.875 -5.984 5.133 1 98.44 161 ILE B N 1
ATOM 4874 C CA . ILE B 1 161 ? -9.961 -5.152 5.629 1 98.44 161 ILE B CA 1
ATOM 4875 C C . ILE B 1 161 ? -9.82 -4.961 7.137 1 98.44 161 ILE B C 1
ATOM 4877 O O . ILE B 1 161 ? -9.945 -3.842 7.645 1 98.44 161 ILE B O 1
ATOM 4881 N N . GLN B 1 162 ? -9.477 -5.992 7.785 1 97.94 162 GLN B N 1
ATOM 4882 C CA . GLN B 1 162 ? -9.305 -5.93 9.234 1 97.94 162 GLN B CA 1
ATOM 4883 C C . GLN B 1 162 ? -8.141 -5.016 9.609 1 97.94 162 GLN B C 1
ATOM 4885 O O . GLN B 1 162 ? -8.219 -4.285 10.602 1 97.94 162 GLN B O 1
ATOM 4890 N N . SER B 1 163 ? -7.113 -5.117 8.844 1 97.75 163 SER B N 1
ATOM 4891 C CA . SER B 1 163 ? -5.953 -4.262 9.094 1 97.75 163 SER B CA 1
ATOM 4892 C C . SER B 1 163 ? -6.312 -2.787 8.938 1 97.75 163 SER B C 1
ATOM 4894 O O . SER B 1 163 ? -5.871 -1.952 9.734 1 97.75 163 SER B O 1
ATOM 4896 N N . VAL B 1 164 ? -7.117 -2.453 7.953 1 98.12 164 VAL B N 1
ATOM 4897 C CA . VAL B 1 164 ? -7.555 -1.08 7.723 1 98.12 164 VAL B CA 1
ATOM 4898 C C . VAL B 1 164 ? -8.438 -0.617 8.875 1 98.12 164 VAL B C 1
ATOM 4900 O O . VAL B 1 164 ? -8.258 0.485 9.398 1 98.12 164 VAL B O 1
ATOM 4903 N N . GLU B 1 165 ? -9.352 -1.431 9.336 1 98 165 GLU B N 1
ATOM 4904 C CA . GLU B 1 165 ? -10.266 -1.1 10.422 1 98 165 GLU B CA 1
ATOM 4905 C C . GLU B 1 165 ? -9.508 -0.882 11.734 1 98 165 GLU B C 1
ATOM 4907 O O . GLU B 1 165 ? -9.805 0.047 12.484 1 98 165 GLU B O 1
ATOM 4912 N N . GLU B 1 166 ? -8.555 -1.732 11.961 1 97.38 166 GLU B N 1
ATOM 4913 C CA . GLU B 1 166 ? -7.746 -1.606 13.172 1 97.38 166 GLU B CA 1
ATOM 4914 C C . GLU B 1 166 ? -6.922 -0.324 13.148 1 97.38 166 GLU B C 1
ATOM 4916 O O . GLU B 1 166 ? -6.801 0.358 14.172 1 97.38 166 GLU B O 1
ATOM 4921 N N . SER B 1 167 ? -6.379 -0.06 12.031 1 97.81 167 SER B N 1
ATOM 4922 C CA . SER B 1 167 ? -5.582 1.153 11.898 1 97.81 167 SER B CA 1
ATOM 4923 C C . SER B 1 167 ? -6.434 2.402 12.109 1 97.81 167 SER B C 1
ATOM 4925 O O . SER B 1 167 ? -5.996 3.359 12.75 1 97.81 167 SER B O 1
ATOM 4927 N N . LEU B 1 168 ? -7.66 2.424 11.539 1 97.81 168 LEU B N 1
ATOM 4928 C CA . LEU B 1 168 ? -8.57 3.545 11.734 1 97.81 168 LEU B CA 1
ATOM 4929 C C . LEU B 1 168 ? -8.906 3.732 13.211 1 97.81 168 LEU B C 1
ATOM 4931 O O . LEU B 1 168 ? -8.898 4.859 13.711 1 97.81 168 LEU B O 1
ATOM 4935 N N . SER B 1 169 ? -9.164 2.65 13.867 1 97.56 169 SER B N 1
ATOM 4936 C CA . SER B 1 169 ? -9.484 2.705 15.289 1 97.56 169 SER B CA 1
ATOM 4937 C C . SER B 1 169 ? -8.32 3.271 16.094 1 97.56 169 SER B C 1
ATOM 4939 O O . SER B 1 169 ? -8.516 4.121 16.969 1 97.56 169 SER B O 1
ATOM 4941 N N . CYS B 1 170 ? -7.141 2.807 15.781 1 97 170 CYS B N 1
ATOM 4942 C CA . CYS B 1 170 ? -5.945 3.277 16.469 1 97 170 CYS B CA 1
ATOM 4943 C C . CYS B 1 170 ? -5.711 4.758 16.219 1 97 170 CYS B C 1
ATOM 4945 O O . CYS B 1 170 ? -5.379 5.512 17.125 1 97 170 CYS B O 1
ATOM 4947 N N . LEU B 1 171 ? -5.895 5.172 14.977 1 97.5 171 LEU B N 1
ATOM 4948 C CA . LEU B 1 171 ? -5.68 6.566 14.602 1 97.5 171 LEU B CA 1
ATOM 4949 C C . LEU B 1 171 ? -6.688 7.473 15.297 1 97.5 171 LEU B C 1
ATOM 4951 O O . LEU B 1 171 ? -6.316 8.508 15.852 1 97.5 171 LEU B O 1
ATOM 4955 N N . THR B 1 172 ? -7.984 7.133 15.305 1 97.06 172 THR B N 1
ATOM 4956 C CA . THR B 1 172 ? -9.039 7.922 15.93 1 97.06 172 THR B CA 1
ATOM 4957 C C . THR B 1 172 ? -8.773 8.086 17.422 1 97.06 172 THR B C 1
ATOM 4959 O O . THR B 1 172 ? -8.914 9.18 17.969 1 97.06 172 THR B O 1
ATOM 4962 N N . LYS B 1 173 ? -8.336 7.02 18.031 1 96.56 173 LYS B N 1
ATOM 4963 C CA . LYS B 1 173 ? -8.016 7.062 19.453 1 96.56 173 LYS B CA 1
ATOM 4964 C C . LYS B 1 173 ? -6.82 7.965 19.734 1 96.56 173 LYS B C 1
ATOM 4966 O O . LYS B 1 173 ? -6.812 8.719 20.703 1 96.56 173 LYS B O 1
ATOM 4971 N N . ALA B 1 174 ? -5.824 7.855 18.906 1 95.88 174 ALA B N 1
ATOM 4972 C CA . ALA B 1 174 ? -4.621 8.664 19.078 1 95.88 174 ALA B CA 1
ATOM 4973 C C . ALA B 1 174 ? -4.938 10.156 18.953 1 95.88 174 ALA B C 1
ATOM 4975 O O . ALA B 1 174 ? -4.434 10.977 19.719 1 95.88 174 ALA B O 1
ATOM 4976 N N . VAL B 1 175 ? -5.77 10.531 17.953 1 95.44 175 VAL B N 1
ATOM 4977 C CA . VAL B 1 175 ? -6.16 11.922 17.734 1 95.44 175 VAL B CA 1
ATOM 4978 C C . VAL B 1 175 ? -6.969 12.422 18.922 1 95.44 175 VAL B C 1
ATOM 4980 O O . VAL B 1 175 ? -6.727 13.516 19.438 1 95.44 175 VAL B O 1
ATOM 4983 N N . GLU B 1 176 ? -7.871 11.602 19.422 1 94.88 176 GLU B N 1
ATOM 4984 C CA . GLU B 1 176 ? -8.711 11.961 20.562 1 94.88 176 GLU B CA 1
ATOM 4985 C C . GLU B 1 176 ? -7.879 12.148 21.812 1 94.88 176 GLU B C 1
ATOM 4987 O O . GLU B 1 176 ? -8.094 13.102 22.578 1 94.88 176 GLU B O 1
ATOM 4992 N N . GLU B 1 177 ? -6.961 11.273 22.031 1 94.94 177 GLU B N 1
ATOM 4993 C CA . GLU B 1 177 ? -6.113 11.359 23.219 1 94.94 177 GLU B CA 1
ATOM 4994 C C . GLU B 1 177 ? -5.246 12.617 23.188 1 94.94 177 GLU B C 1
ATOM 4996 O O . GLU B 1 177 ? -5.066 13.281 24.203 1 94.94 177 GLU B O 1
ATOM 5001 N N . LYS B 1 178 ? -4.73 12.891 22.062 1 93.25 178 LYS B N 1
ATOM 5002 C CA . LYS B 1 178 ? -3.914 14.094 21.922 1 93.25 178 LYS B CA 1
ATOM 5003 C C . LYS B 1 178 ? -4.742 15.352 22.156 1 93.25 178 LYS B C 1
ATOM 5005 O O . LYS B 1 178 ? -4.285 16.281 22.812 1 93.25 178 LYS B O 1
ATOM 5010 N N . GLN B 1 179 ? -5.93 15.398 21.578 1 93.12 179 GLN B N 1
ATOM 5011 C CA . GLN B 1 179 ? -6.832 16.531 21.766 1 93.12 179 GLN B CA 1
ATOM 5012 C C . GLN B 1 179 ? -7.223 16.688 23.234 1 93.12 179 GLN B C 1
ATOM 5014 O O . GLN B 1 179 ? -7.23 17.797 23.766 1 93.12 179 GLN B O 1
ATOM 5019 N N . LYS B 1 180 ? -7.477 15.602 23.938 1 93.88 180 LYS B N 1
ATOM 5020 C CA . LYS B 1 180 ? -7.867 15.633 25.344 1 93.88 180 LYS B CA 1
ATOM 5021 C C . LYS B 1 180 ? -6.719 16.125 26.219 1 93.88 180 LYS B C 1
ATOM 5023 O O . LYS B 1 180 ? -6.938 16.891 27.172 1 93.88 180 LYS B O 1
ATOM 5028 N N . THR B 1 181 ? -5.562 15.664 25.906 1 92.75 181 THR B N 1
ATOM 5029 C CA . THR B 1 181 ? -4.387 16.094 26.641 1 92.75 181 THR B CA 1
ATOM 5030 C C . THR B 1 181 ? -4.168 17.609 26.484 1 92.75 181 THR B C 1
ATOM 5032 O O . THR B 1 181 ? -3.889 18.297 27.469 1 92.75 181 THR B O 1
ATOM 5035 N N . PHE B 1 182 ? -4.336 18.078 25.25 1 91.88 182 PHE B N 1
ATOM 5036 C CA . PHE B 1 182 ? -4.176 19.5 25 1 91.88 182 PHE B CA 1
ATOM 5037 C C . PHE B 1 182 ? -5.266 20.297 25.703 1 91.88 182 PHE B C 1
ATOM 5039 O O . PHE B 1 182 ? -4.992 21.359 26.266 1 91.88 182 PHE B O 1
ATOM 5046 N N . GLN B 1 183 ? -6.484 19.797 25.672 1 92.25 183 GLN B N 1
ATOM 5047 C CA . GLN B 1 183 ? -7.602 20.469 26.328 1 92.25 183 GLN B CA 1
ATOM 5048 C C . GLN B 1 183 ? -7.383 20.562 27.828 1 92.25 183 GLN B C 1
ATOM 5050 O O . GLN B 1 183 ? -7.648 21.609 28.438 1 92.25 183 GLN B O 1
ATOM 5055 N N . LYS B 1 184 ? -6.828 19.594 28.406 1 93.19 184 LYS B N 1
ATOM 5056 C CA . LYS B 1 184 ? -6.547 19.594 29.844 1 93.19 184 LYS B CA 1
ATOM 5057 C C . LYS B 1 184 ? -5.453 20.594 30.188 1 93.19 184 LYS B C 1
ATOM 5059 O O . LYS B 1 184 ? -5.543 21.297 31.203 1 93.19 184 LYS B O 1
ATOM 5064 N N . GLN B 1 185 ? -4.5 20.594 29.344 1 91.56 185 GLN B N 1
ATOM 5065 C CA . GLN B 1 185 ? -3.414 21.547 29.562 1 91.56 185 GLN B CA 1
ATOM 5066 C C . GLN B 1 185 ? -3.914 22.984 29.438 1 91.56 185 GLN B C 1
ATOM 5068 O O . GLN B 1 185 ? -3.529 23.844 30.234 1 91.56 185 GLN B O 1
ATOM 5073 N N . ALA B 1 186 ? -4.746 23.234 28.406 1 91.12 186 ALA B N 1
ATOM 5074 C CA . ALA B 1 186 ? -5.312 24.562 28.219 1 91.12 186 ALA B CA 1
ATOM 5075 C C . ALA B 1 186 ? -6.164 24.969 29.422 1 91.12 186 ALA B C 1
ATOM 5077 O O . ALA B 1 186 ? -6.055 26.094 29.906 1 91.12 186 ALA B O 1
ATOM 5078 N N . GLU B 1 187 ? -6.922 24.031 29.938 1 93 187 GLU B N 1
ATOM 5079 C CA . GLU B 1 187 ? -7.785 24.297 31.078 1 93 187 GLU B CA 1
ATOM 5080 C C . GLU B 1 187 ? -6.969 24.594 32.344 1 93 187 GLU B C 1
ATOM 5082 O O . GLU B 1 187 ? -7.316 25.469 33.125 1 93 187 GLU B O 1
ATOM 5087 N N . GLN B 1 188 ? -5.918 23.859 32.5 1 92.62 188 GLN B N 1
ATOM 5088 C CA . GLN B 1 188 ? -5.051 24.078 33.656 1 92.62 188 GLN B CA 1
ATOM 5089 C C . GLN B 1 188 ? -4.387 25.453 33.594 1 92.62 188 GLN B C 1
ATOM 5091 O O . GLN B 1 188 ? -4.309 26.156 34.594 1 92.62 188 GLN B O 1
ATOM 5096 N N . LEU B 1 189 ? -3.996 25.812 32.406 1 90.56 189 LEU B N 1
ATOM 5097 C CA . LEU B 1 189 ? -3.365 27.109 32.219 1 90.56 189 LEU B CA 1
ATOM 5098 C C . LEU B 1 189 ? -4.367 28.234 32.469 1 90.56 189 LEU B C 1
ATOM 5100 O O . LEU B 1 189 ? -4.027 29.266 33.062 1 90.56 189 LEU B O 1
ATOM 5104 N N . ILE B 1 190 ? -5.559 28.047 31.969 1 92.75 190 ILE B N 1
ATOM 5105 C CA . ILE B 1 190 ? -6.605 29.047 32.125 1 92.75 190 ILE B CA 1
ATOM 5106 C C . ILE B 1 190 ? -6.906 29.219 33.625 1 92.75 190 ILE B C 1
ATOM 5108 O O . ILE B 1 190 ? -7.035 30.344 34.125 1 92.75 190 ILE B O 1
ATOM 5112 N N . ARG B 1 191 ? -6.875 28.172 34.375 1 93.75 191 ARG B N 1
ATOM 5113 C CA . ARG B 1 191 ? -7.133 28.219 35.812 1 93.75 191 ARG B CA 1
ATOM 5114 C C . ARG B 1 191 ? -6.031 28.984 36.562 1 93.75 191 ARG B C 1
ATOM 5116 O O . ARG B 1 191 ? -6.312 29.797 37.438 1 93.75 191 ARG B O 1
ATOM 5123 N N . GLU B 1 192 ? -4.863 28.75 36.125 1 91 192 GLU B N 1
ATOM 5124 C CA . GLU B 1 192 ? -3.73 29.438 36.75 1 91 192 GLU B CA 1
ATOM 5125 C C . GLU B 1 192 ? -3.779 30.938 36.469 1 91 192 GLU B C 1
ATOM 5127 O O . GLU B 1 192 ? -3.502 31.75 37.375 1 91 192 GLU B O 1
ATOM 5132 N N . LEU B 1 193 ? -4.172 31.266 35.219 1 91.94 193 LEU B N 1
ATOM 5133 C CA . LEU B 1 193 ? -4.266 32.688 34.875 1 91.94 193 LEU B CA 1
ATOM 5134 C C . LEU B 1 193 ? -5.422 33.344 35.594 1 91.94 193 LEU B C 1
ATOM 5136 O O . LEU B 1 193 ? -5.312 34.5 36 1 91.94 193 LEU B O 1
ATOM 5140 N N . GLU B 1 194 ? -6.496 32.594 35.75 1 94 194 GLU B N 1
ATOM 5141 C CA . GLU B 1 194 ? -7.641 33.125 36.5 1 94 194 GLU B CA 1
ATOM 5142 C C . GLU B 1 194 ? -7.285 33.375 37.969 1 94 194 GLU B C 1
ATOM 5144 O O . GLU B 1 194 ? -7.73 34.344 38.562 1 94 194 GLU B O 1
ATOM 5149 N N . GLU B 1 195 ? -6.457 32.531 38.5 1 92.75 195 GLU B N 1
ATOM 5150 C CA . GLU B 1 195 ? -5.992 32.719 39.875 1 92.75 195 GLU B CA 1
ATOM 5151 C C . GLU B 1 195 ? -5.105 33.938 40 1 92.75 195 GLU B C 1
ATOM 5153 O O . GLU B 1 195 ? -5.195 34.688 40.969 1 92.75 195 GLU B O 1
ATOM 5158 N N . GLU B 1 196 ? -4.332 34.094 39 1 90.25 196 GLU B N 1
ATOM 5159 C CA . GLU B 1 196 ? -3.479 35.281 38.969 1 90.25 196 GLU B CA 1
ATOM 5160 C C . GLU B 1 196 ? -4.309 36.562 38.875 1 90.25 196 GLU B C 1
ATOM 5162 O O . GLU B 1 196 ? -3.996 37.562 39.531 1 90.25 196 GLU B O 1
ATOM 5167 N N . ILE B 1 197 ? -5.289 36.5 38.062 1 92.81 197 ILE B N 1
ATOM 5168 C CA . ILE B 1 197 ? -6.168 37.625 37.875 1 92.81 197 ILE B CA 1
ATOM 5169 C C . ILE B 1 197 ? -6.871 37.938 39.188 1 92.81 197 ILE B C 1
ATOM 5171 O O . ILE B 1 197 ? -7.012 39.125 39.594 1 92.81 197 ILE B O 1
ATOM 5175 N N . SER B 1 198 ? -7.238 36.938 39.938 1 92.88 198 SER B N 1
ATOM 5176 C CA . SER B 1 198 ? -7.891 37.094 41.219 1 92.88 198 SER B CA 1
ATOM 5177 C C . SER B 1 198 ? -6.957 37.781 42.219 1 92.88 198 SER B C 1
ATOM 5179 O O . SER B 1 198 ? -7.367 38.688 42.969 1 92.88 198 SER B O 1
ATOM 5181 N N . LYS B 1 199 ? -5.707 37.406 42.219 1 91.31 199 LYS B N 1
ATOM 5182 C CA . LYS B 1 199 ? -4.719 38 43.125 1 91.31 199 LYS B CA 1
ATOM 5183 C C . LYS B 1 199 ? -4.461 39.469 42.75 1 91.31 199 LYS B C 1
ATOM 5185 O O . LYS B 1 199 ? -4.359 40.312 43.625 1 91.31 199 LYS B O 1
ATOM 5190 N N . LEU B 1 200 ? -4.402 39.688 41.438 1 91.06 200 LEU B N 1
ATOM 5191 C CA . LEU B 1 200 ? -4.16 41.062 40.969 1 91.06 200 LEU B CA 1
ATOM 5192 C C . LEU B 1 200 ? -5.352 41.969 41.281 1 91.06 200 LEU B C 1
ATOM 5194 O O . LEU B 1 200 ? -5.176 43.125 41.625 1 91.06 200 LEU B O 1
ATOM 5198 N N . THR B 1 201 ? -6.539 41.375 41.094 1 91.56 201 THR B N 1
ATOM 5199 C CA . THR B 1 201 ? -7.754 42.125 41.375 1 91.56 201 THR B CA 1
ATOM 5200 C C . THR B 1 201 ? -7.836 42.5 42.875 1 91.56 201 THR B C 1
ATOM 5202 O O . THR B 1 201 ? -8.258 43.594 43.219 1 91.56 201 THR B O 1
ATOM 5205 N N . LYS B 1 202 ? -7.363 41.625 43.75 1 90.44 202 LYS B N 1
ATOM 5206 C CA . LYS B 1 202 ? -7.324 41.906 45.156 1 90.44 202 LYS B CA 1
ATOM 5207 C C . LYS B 1 202 ? -6.316 43.031 45.469 1 90.44 202 LYS B C 1
ATOM 5209 O O . LYS B 1 202 ? -6.582 43.906 46.312 1 90.44 202 LYS B O 1
ATOM 5214 N N . SER B 1 203 ? -5.242 42.938 44.781 1 88.12 203 SER B N 1
ATOM 5215 C CA . SER B 1 203 ? -4.207 43.969 44.969 1 88.12 203 SER B CA 1
ATOM 5216 C C . SER B 1 203 ? -4.684 45.344 44.5 1 88.12 203 SER B C 1
ATOM 5218 O O . SER B 1 203 ? -4.363 46.344 45.094 1 88.12 203 SER B O 1
ATOM 5220 N N . GLU B 1 204 ? -5.383 45.281 43.375 1 88.5 204 GLU B N 1
ATOM 5221 C CA . GLU B 1 204 ? -5.945 46.531 42.844 1 88.5 204 GLU B CA 1
ATOM 5222 C C . GLU B 1 204 ? -6.918 47.125 43.844 1 88.5 204 GLU B C 1
ATOM 5224 O O . GLU B 1 204 ? -6.906 48.344 44.062 1 88.5 204 GLU B O 1
ATOM 5229 N N . ALA B 1 205 ? -7.723 46.344 44.5 1 87.44 205 ALA B N 1
ATOM 5230 C CA . ALA B 1 205 ? -8.695 46.812 45.5 1 87.44 205 ALA B CA 1
ATOM 5231 C C . ALA B 1 205 ? -7.996 47.375 46.719 1 87.44 205 ALA B C 1
ATOM 5233 O O . ALA B 1 205 ? -8.453 48.344 47.312 1 87.44 205 ALA B O 1
ATOM 5234 N N . GLU B 1 206 ? -6.902 46.75 47.062 1 85.88 206 GLU B N 1
ATOM 5235 C CA . GLU B 1 206 ? -6.133 47.219 48.188 1 85.88 206 GLU B CA 1
ATOM 5236 C C . GLU B 1 206 ? -5.523 48.594 47.906 1 85.88 206 GLU B C 1
ATOM 5238 O O . GLU B 1 206 ? -5.488 49.469 48.781 1 85.88 206 GLU B O 1
ATOM 5243 N N . LEU B 1 207 ? -5.078 48.75 46.688 1 84.31 207 LEU B N 1
ATOM 5244 C CA . LEU B 1 207 ? -4.516 50.031 46.281 1 84.31 207 LEU B CA 1
ATOM 5245 C C . LEU B 1 207 ? -5.594 51.094 46.281 1 84.31 207 LEU B C 1
ATOM 5247 O O . LEU B 1 207 ? -5.348 52.25 46.656 1 84.31 207 LEU B O 1
ATOM 5251 N N . ASP B 1 208 ? -6.754 50.719 45.812 1 85 208 ASP B N 1
ATOM 5252 C CA . ASP B 1 208 ? -7.875 51.625 45.812 1 85 208 ASP B CA 1
ATOM 5253 C C . ASP B 1 208 ? -8.219 52.094 47.219 1 85 208 ASP B C 1
ATOM 5255 O O . ASP B 1 208 ? -8.508 53.25 47.469 1 85 208 ASP B O 1
ATOM 5259 N N . HIS B 1 209 ? -8.125 51.188 48.188 1 83.75 209 HIS B N 1
ATOM 5260 C CA . HIS B 1 209 ? -8.414 51.5 49.594 1 83.75 209 HIS B CA 1
ATOM 5261 C C . HIS B 1 209 ? -7.363 52.438 50.188 1 83.75 209 HIS B C 1
ATOM 5263 O O . HIS B 1 209 ? -7.691 53.344 50.938 1 83.75 209 HIS B O 1
ATOM 5269 N N . LEU B 1 210 ? -6.148 52.25 49.719 1 79.69 210 LEU B N 1
ATOM 5270 C CA . LEU B 1 210 ? -5.062 53.094 50.219 1 79.69 210 LEU B CA 1
ATOM 5271 C C . LEU B 1 210 ? -5.152 54.5 49.656 1 79.69 210 LEU B C 1
ATOM 5273 O O . LEU B 1 210 ? -4.844 55.469 50.344 1 79.69 210 LEU B O 1
ATOM 5277 N N . LEU B 1 211 ? -5.52 54.562 48.469 1 79.62 211 LEU B N 1
ATOM 5278 C CA . LEU B 1 211 ? -5.672 55.844 47.844 1 79.62 211 LEU B CA 1
ATOM 5279 C C . LEU B 1 211 ? -6.801 56.656 48.469 1 79.62 211 LEU B C 1
ATOM 5281 O O . LEU B 1 211 ? -6.727 57.875 48.562 1 79.62 211 LEU B O 1
ATOM 5285 N N . LEU B 1 212 ? -7.777 55.969 49 1 77.44 212 LEU B N 1
ATOM 5286 C CA . LEU B 1 212 ? -8.922 56.625 49.594 1 77.44 212 LEU B CA 1
ATOM 5287 C C . LEU B 1 212 ? -8.625 57 51.062 1 77.44 212 LEU B C 1
ATOM 5289 O O . LEU B 1 212 ? -9.086 58.031 51.562 1 77.44 212 LEU B O 1
ATOM 5293 N N . THR B 1 213 ? -7.918 56.062 51.781 1 67.38 213 THR B N 1
ATOM 5294 C CA . THR B 1 213 ? -7.762 56.25 53.219 1 67.38 213 THR B CA 1
ATOM 5295 C C . THR B 1 213 ? -6.512 57.094 53.5 1 67.38 213 THR B C 1
ATOM 5297 O O . THR B 1 213 ? -6.246 57.438 54.656 1 67.38 213 THR B O 1
ATOM 5300 N N . GLU B 1 214 ? -5.832 57.75 52.469 1 60.66 214 GLU B N 1
ATOM 5301 C CA . GLU B 1 214 ? -4.621 58.531 52.656 1 60.66 214 GLU B CA 1
ATOM 5302 C C . GLU B 1 214 ? -3.607 57.812 53.531 1 60.66 214 GLU B C 1
ATOM 5304 O O . GLU B 1 214 ? -2.906 58.438 54.344 1 60.66 214 GLU B O 1
ATOM 5309 N N . ALA B 1 215 ? -3.82 56.531 53.719 1 55.75 215 ALA B N 1
ATOM 5310 C CA . ALA B 1 215 ? -2.947 55.719 54.594 1 55.75 215 ALA B CA 1
ATOM 5311 C C . ALA B 1 215 ? -1.591 55.5 53.906 1 55.75 215 ALA B C 1
ATOM 5313 O O . ALA B 1 215 ? -1.464 55.594 52.688 1 55.75 215 ALA B O 1
ATOM 5314 N N . ASN B 1 216 ? -0.447 55.438 54.625 1 52.88 216 ASN B N 1
ATOM 5315 C CA . ASN B 1 216 ? 0.967 55.312 54.281 1 52.88 216 ASN B CA 1
ATOM 5316 C C . ASN B 1 216 ? 1.224 54.031 53.469 1 52.88 216 ASN B C 1
ATOM 5318 O O . ASN B 1 216 ? 0.573 53.031 53.656 1 52.88 216 ASN B O 1
ATOM 5322 N N . LEU B 1 217 ? 1.829 54.094 52.312 1 55.03 217 LEU B N 1
ATOM 5323 C CA . LEU B 1 217 ? 2.221 53.281 51.156 1 55.03 217 LEU B CA 1
ATOM 5324 C C . LEU B 1 217 ? 3.025 52.062 51.594 1 55.03 217 LEU B C 1
ATOM 5326 O O . LEU B 1 217 ? 3.572 51.344 50.781 1 55.03 217 LEU B O 1
ATOM 5330 N N . GLN B 1 218 ? 3.389 51.844 52.844 1 51.28 218 GLN B N 1
ATOM 5331 C CA . GLN B 1 218 ? 4.523 50.969 53.125 1 51.28 218 GLN B CA 1
ATOM 5332 C C . GLN B 1 218 ? 4.324 49.594 52.5 1 51.28 218 GLN B C 1
ATOM 5334 O O . GLN B 1 218 ? 5.297 48.875 52.25 1 51.28 218 GLN B O 1
ATOM 5339 N N . PHE B 1 219 ? 3.158 49 52.406 1 51.72 219 PHE B N 1
ATOM 5340 C CA . PHE B 1 219 ? 3.129 47.562 52.281 1 51.72 219 PHE B CA 1
ATOM 5341 C C . PHE B 1 219 ? 2.736 47.156 50.875 1 51.72 219 PHE B C 1
ATOM 5343 O O . PHE B 1 219 ? 2.109 46.125 50.656 1 51.72 219 PHE B O 1
ATOM 5350 N N . LEU B 1 220 ? 2.957 47.938 49.875 1 56.19 220 LEU B N 1
ATOM 5351 C CA . LEU B 1 220 ? 2.367 47.375 48.656 1 56.19 220 LEU B CA 1
ATOM 5352 C C . LEU B 1 220 ? 3.293 46.344 48.062 1 56.19 220 LEU B C 1
ATOM 5354 O O . LEU B 1 220 ? 4.422 46.656 47.656 1 56.19 220 LEU B O 1
ATOM 5358 N N . GLN B 1 221 ? 3.312 45.031 48.5 1 54.97 221 GLN B N 1
ATOM 5359 C CA . GLN B 1 221 ? 4.059 43.938 47.938 1 54.97 221 GLN B CA 1
ATOM 5360 C C . GLN B 1 221 ? 3.75 43.781 46.438 1 54.97 221 GLN B C 1
ATOM 5362 O O . GLN B 1 221 ? 2.592 43.875 46.031 1 54.97 221 GLN B O 1
ATOM 5367 N N . ASP B 1 222 ? 4.723 43.906 45.656 1 59.66 222 ASP B N 1
ATOM 5368 C CA . ASP B 1 222 ? 4.664 43.625 44.25 1 59.66 222 ASP B CA 1
ATOM 5369 C C . ASP B 1 222 ? 4.094 42.219 43.969 1 59.66 222 ASP B C 1
ATOM 5371 O O . ASP B 1 222 ? 4.531 41.25 44.594 1 59.66 222 ASP B O 1
ATOM 5375 N N . VAL B 1 223 ? 2.871 42.125 43.625 1 61.12 223 VAL B N 1
ATOM 5376 C CA . VAL B 1 223 ? 2.262 40.844 43.25 1 61.12 223 VAL B CA 1
ATOM 5377 C C . VAL B 1 223 ? 3.129 40.125 42.219 1 61.12 223 VAL B C 1
ATOM 5379 O O . VAL B 1 223 ? 3.389 40.656 41.156 1 61.12 223 VAL B O 1
ATOM 5382 N N . LYS B 1 224 ? 3.996 39.188 42.688 1 61.94 224 LYS B N 1
ATOM 5383 C CA . LYS B 1 224 ? 4.797 38.344 41.812 1 61.94 224 LYS B CA 1
ATOM 5384 C C . LYS B 1 224 ? 3.924 37.688 40.75 1 61.94 224 LYS B C 1
ATOM 5386 O O . LYS B 1 224 ? 3.004 36.938 41.094 1 61.94 224 LYS B O 1
ATOM 5391 N N . THR B 1 225 ? 3.818 38.219 39.562 1 63.62 225 THR B N 1
ATOM 5392 C CA . THR B 1 225 ? 3.021 37.625 38.5 1 63.62 225 THR B CA 1
ATOM 5393 C C . THR B 1 225 ? 3.873 36.688 37.625 1 63.62 225 THR B C 1
ATOM 5395 O O . THR B 1 225 ? 5.082 36.906 37.5 1 63.62 225 THR B O 1
ATOM 5398 N N . SER B 1 226 ? 3.469 35.375 37.562 1 60.78 226 SER B N 1
ATOM 5399 C CA . SER B 1 226 ? 4.133 34.375 36.75 1 60.78 226 SER B CA 1
ATOM 5400 C C . SER B 1 226 ? 4.27 34.844 35.312 1 60.78 226 SER B C 1
ATOM 5402 O O . SER B 1 226 ? 3.482 35.656 34.844 1 60.78 226 SER B O 1
ATOM 5404 N N . ASP B 1 227 ? 5.449 34.75 34.719 1 60.78 227 ASP B N 1
ATOM 5405 C CA . ASP B 1 227 ? 5.742 34.969 33.312 1 60.78 227 ASP B CA 1
ATOM 5406 C C . ASP B 1 227 ? 4.949 34.031 32.406 1 60.78 227 ASP B C 1
ATOM 5408 O O . ASP B 1 227 ? 5.445 33.594 31.359 1 60.78 227 ASP B O 1
ATOM 5412 N N . LEU B 1 228 ? 3.852 33.5 32.875 1 58.69 228 LEU B N 1
ATOM 5413 C CA . LEU B 1 228 ? 3.025 32.594 32.125 1 58.69 228 LEU B CA 1
ATOM 5414 C C . LEU B 1 228 ? 2.639 33.219 30.766 1 58.69 228 LEU B C 1
ATOM 5416 O O . LEU B 1 228 ? 2.094 32.531 29.906 1 58.69 228 LEU B O 1
ATOM 5420 N N . THR B 1 229 ? 2.982 34.469 30.609 1 56.81 229 THR B N 1
ATOM 5421 C CA . THR B 1 229 ? 2.635 35.125 29.344 1 56.81 229 THR B CA 1
ATOM 5422 C C . THR B 1 229 ? 3.471 34.562 28.203 1 56.81 229 THR B C 1
ATOM 5424 O O . THR B 1 229 ? 3.117 34.719 27.031 1 56.81 229 THR B O 1
ATOM 5427 N N . GLU B 1 230 ? 4.539 33.875 28.594 1 55.84 230 GLU B N 1
ATOM 5428 C CA . GLU B 1 230 ? 5.406 33.406 27.516 1 55.84 230 GLU B CA 1
ATOM 5429 C C . GLU B 1 230 ? 4.98 32.031 27.016 1 55.84 230 GLU B C 1
ATOM 5431 O O . GLU B 1 230 ? 5.508 31.547 26.016 1 55.84 230 GLU B O 1
ATOM 5436 N N . PHE B 1 231 ? 3.967 31.5 27.672 1 54.78 231 PHE B N 1
ATOM 5437 C CA . PHE B 1 231 ? 3.615 30.141 27.266 1 54.78 231 PHE B CA 1
ATOM 5438 C C . PHE B 1 231 ? 2.832 30.156 25.953 1 54.78 231 PHE B C 1
ATOM 5440 O O . PHE B 1 231 ? 1.828 30.859 25.828 1 54.78 231 PHE B O 1
ATOM 5447 N N . SER B 1 232 ? 3.586 30.062 24.906 1 58.75 232 SER B N 1
ATOM 5448 C CA . SER B 1 232 ? 2.891 29.891 23.641 1 58.75 232 SER B CA 1
ATOM 5449 C C . SER B 1 232 ? 2.279 28.5 23.531 1 58.75 232 SER B C 1
ATOM 5451 O O . SER B 1 232 ? 2.961 27.5 23.75 1 58.75 232 SER B O 1
ATOM 5453 N N . VAL B 1 233 ? 0.972 28.359 23.859 1 62 233 VAL B N 1
ATOM 5454 C CA . VAL B 1 233 ? 0.247 27.094 23.703 1 62 233 VAL B CA 1
ATOM 5455 C C . VAL B 1 233 ? 0.365 26.594 22.266 1 62 233 VAL B C 1
ATOM 5457 O O . VAL B 1 233 ? -0.122 27.25 21.344 1 62 233 VAL B O 1
ATOM 5460 N N . HIS B 1 234 ? 1.416 25.797 22.109 1 67.38 234 HIS B N 1
ATOM 5461 C CA . HIS B 1 234 ? 1.582 25.219 20.781 1 67.38 234 HIS B CA 1
ATOM 5462 C C . HIS B 1 234 ? 0.519 24.172 20.5 1 67.38 234 HIS B C 1
ATOM 5464 O O . HIS B 1 234 ? 0.351 23.234 21.281 1 67.38 234 HIS B O 1
ATOM 5470 N N . GLN B 1 235 ? -0.351 24.453 19.531 1 75.06 235 GLN B N 1
ATOM 5471 C CA . GLN B 1 235 ? -1.369 23.516 19.078 1 75.06 235 GLN B CA 1
ATOM 5472 C C . GLN B 1 235 ? -0.745 22.172 18.688 1 75.06 235 GLN B C 1
ATOM 5474 O O . GLN B 1 235 ? 0.32 22.141 18.062 1 75.06 235 GLN B O 1
ATOM 5479 N N . PRO B 1 236 ? -1.354 21.141 19.219 1 79.5 236 PRO B N 1
ATOM 5480 C CA . PRO B 1 236 ? -0.817 19.828 18.828 1 79.5 236 PRO B CA 1
ATOM 5481 C C . PRO B 1 236 ? -0.932 19.562 17.328 1 79.5 236 PRO B C 1
ATOM 5483 O O . PRO B 1 236 ? -1.866 20.047 16.688 1 79.5 236 PRO B O 1
ATOM 5486 N N . SER B 1 237 ? 0.132 19.016 16.828 1 80.5 237 SER B N 1
ATOM 5487 C CA . SER B 1 237 ? 0.099 18.609 15.43 1 80.5 237 SER B CA 1
ATOM 5488 C C . SER B 1 237 ? -0.378 17.172 15.289 1 80.5 237 SER B C 1
ATOM 5490 O O . SER B 1 237 ? 0.119 16.266 15.977 1 80.5 237 SER B O 1
ATOM 5492 N N . TYR B 1 238 ? -1.428 16.969 14.508 1 87.12 238 TYR B N 1
ATOM 5493 C CA . TYR B 1 238 ? -1.944 15.633 14.266 1 87.12 238 TYR B CA 1
ATOM 5494 C C . TYR B 1 238 ? -1.273 15 13.055 1 87.12 238 TYR B C 1
ATOM 5496 O O . TYR B 1 238 ? -1.453 13.805 12.789 1 87.12 238 TYR B O 1
ATOM 5504 N N . GLY B 1 239 ? -0.497 15.781 12.359 1 84.44 239 GLY B N 1
ATOM 5505 C CA . GLY B 1 239 ? 0.134 15.328 11.133 1 84.44 239 GLY B CA 1
ATOM 5506 C C . GLY B 1 239 ? 1.095 14.172 11.344 1 84.44 239 GLY B C 1
ATOM 5507 O O . GLY B 1 239 ? 1.081 13.195 10.586 1 84.44 239 GLY B O 1
ATOM 5508 N N . LYS B 1 240 ? 1.813 14.281 12.438 1 85.5 240 LYS B N 1
ATOM 5509 C CA . LYS B 1 240 ? 2.779 13.227 12.727 1 85.5 240 LYS B CA 1
ATOM 5510 C C . LYS B 1 240 ? 2.076 11.914 13.062 1 85.5 240 LYS B C 1
ATOM 5512 O O . LYS B 1 240 ? 2.529 10.836 12.656 1 85.5 240 LYS B O 1
ATOM 5517 N N . THR B 1 241 ? 1.031 12.086 13.789 1 91.62 241 THR B N 1
ATOM 5518 C CA . THR B 1 241 ? 0.243 10.914 14.164 1 91.62 241 THR B CA 1
ATOM 5519 C C . THR B 1 241 ? -0.359 10.25 12.93 1 91.62 241 THR B C 1
ATOM 5521 O O . THR B 1 241 ? -0.318 9.031 12.797 1 91.62 241 THR B O 1
ATOM 5524 N N . VAL B 1 242 ? -0.851 11.047 12.047 1 95.12 242 VAL B N 1
ATOM 5525 C CA . VAL B 1 242 ? -1.46 10.539 10.82 1 95.12 242 VAL B CA 1
ATOM 5526 C C . VAL B 1 242 ? -0.399 9.859 9.953 1 95.12 242 VAL B C 1
ATOM 5528 O O . VAL B 1 242 ? -0.608 8.75 9.461 1 95.12 242 VAL B O 1
ATOM 5531 N N . MET B 1 243 ? 0.729 10.469 9.82 1 93.88 243 MET B N 1
ATOM 5532 C CA . MET B 1 243 ? 1.806 9.938 8.992 1 93.88 243 MET B CA 1
ATOM 5533 C C . MET B 1 243 ? 2.293 8.594 9.531 1 93.88 243 MET B C 1
ATOM 5535 O O . MET B 1 243 ? 2.479 7.645 8.773 1 93.88 243 MET B O 1
ATOM 5539 N N . ALA B 1 244 ? 2.449 8.539 10.82 1 94.25 244 ALA B N 1
ATOM 5540 C CA . ALA B 1 244 ? 2.906 7.305 11.453 1 94.25 244 ALA B CA 1
ATOM 5541 C C . ALA B 1 244 ? 1.892 6.184 11.25 1 94.25 244 ALA B C 1
ATOM 5543 O O . ALA B 1 244 ? 2.268 5.035 10.992 1 94.25 244 ALA B O 1
ATOM 5544 N N . SER B 1 245 ? 0.64 6.562 11.414 1 95.75 245 SER B N 1
ATOM 5545 C CA . SER B 1 245 ? -0.419 5.574 11.242 1 95.75 245 SER B CA 1
ATOM 5546 C C . SER B 1 245 ? -0.473 5.066 9.805 1 95.75 245 SER B C 1
ATOM 5548 O O . SER B 1 245 ? -0.656 3.869 9.57 1 95.75 245 SER B O 1
ATOM 5550 N N . VAL B 1 246 ? -0.273 5.93 8.867 1 96.44 246 VAL B N 1
ATOM 5551 C CA . VAL B 1 246 ? -0.313 5.562 7.457 1 96.44 246 VAL B CA 1
ATOM 5552 C C . VAL B 1 246 ? 0.883 4.676 7.117 1 96.44 246 VAL B C 1
ATOM 5554 O O . VAL B 1 246 ? 0.745 3.688 6.395 1 96.44 246 VAL B O 1
ATOM 5557 N N . ASP B 1 247 ? 2.018 5.047 7.668 1 96.69 247 ASP B N 1
ATOM 5558 C CA . ASP B 1 247 ? 3.215 4.246 7.418 1 96.69 247 ASP B CA 1
ATOM 5559 C C . ASP B 1 247 ? 3.047 2.826 7.953 1 96.69 247 ASP B C 1
ATOM 5561 O O . ASP B 1 247 ? 3.385 1.856 7.27 1 96.69 247 ASP B O 1
ATOM 5565 N N . LYS B 1 248 ? 2.525 2.762 9.102 1 97.25 248 LYS B N 1
ATOM 5566 C CA . LYS B 1 248 ? 2.297 1.454 9.711 1 97.25 248 LYS B CA 1
ATOM 5567 C C . LYS B 1 248 ? 1.288 0.641 8.906 1 97.25 248 LYS B C 1
ATOM 5569 O O . LYS B 1 248 ? 1.473 -0.561 8.703 1 97.25 248 LYS B O 1
ATOM 5574 N N . LEU B 1 249 ? 0.227 1.252 8.492 1 97.75 249 LEU B N 1
ATOM 5575 C CA . LEU B 1 249 ? -0.784 0.576 7.684 1 97.75 249 LEU B CA 1
ATOM 5576 C C . LEU B 1 249 ? -0.189 0.077 6.371 1 97.75 249 LEU B C 1
ATOM 5578 O O . LEU B 1 249 ? -0.443 -1.058 5.961 1 97.75 249 LEU B O 1
ATOM 5582 N N . LYS B 1 250 ? 0.588 0.94 5.742 1 97.25 250 LYS B N 1
ATOM 5583 C CA . LYS B 1 250 ? 1.229 0.563 4.488 1 97.25 250 LYS B CA 1
ATOM 5584 C C . LYS B 1 250 ? 2.102 -0.677 4.664 1 97.25 250 LYS B C 1
ATOM 5586 O O . LYS B 1 250 ? 2.072 -1.587 3.836 1 97.25 250 LYS B O 1
ATOM 5591 N N . GLU B 1 251 ? 2.809 -0.689 5.715 1 96.69 251 GLU B N 1
ATOM 5592 C CA . GLU B 1 251 ? 3.674 -1.83 6 1 96.69 251 GLU B CA 1
ATOM 5593 C C . GLU B 1 251 ? 2.859 -3.105 6.191 1 96.69 251 GLU B C 1
ATOM 5595 O O . GLU B 1 251 ? 3.211 -4.16 5.66 1 96.69 251 GLU B O 1
ATOM 5600 N N . MET B 1 252 ? 1.787 -3.012 6.891 1 96.69 252 MET B N 1
ATOM 5601 C CA . MET B 1 252 ? 0.921 -4.156 7.156 1 96.69 252 MET B CA 1
ATOM 5602 C C . MET B 1 252 ? 0.303 -4.68 5.863 1 96.69 252 MET B C 1
ATOM 5604 O O . MET B 1 252 ? 0.307 -5.887 5.613 1 96.69 252 MET B O 1
ATOM 5608 N N . LEU B 1 253 ? -0.185 -3.777 5.105 1 97.81 253 LEU B N 1
ATOM 5609 C CA . LEU B 1 253 ? -0.828 -4.168 3.857 1 97.81 253 LEU B CA 1
ATOM 5610 C C . LEU B 1 253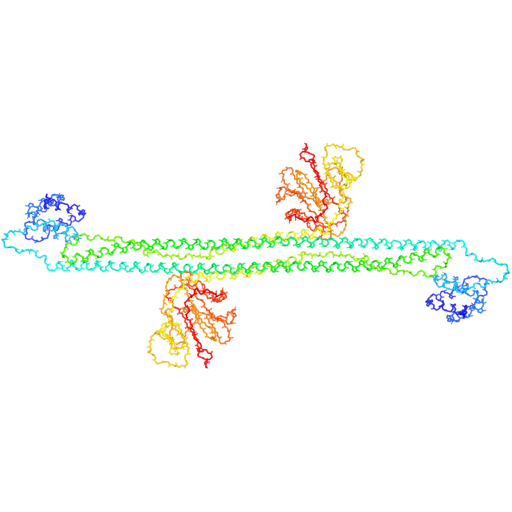 ? 0.181 -4.793 2.898 1 97.81 253 LEU B C 1
ATOM 5612 O O . LEU B 1 253 ? -0.107 -5.809 2.262 1 97.81 253 LEU B O 1
ATOM 5616 N N . ASP B 1 254 ? 1.368 -4.191 2.832 1 96.62 254 ASP B N 1
ATOM 5617 C CA . ASP B 1 254 ? 2.418 -4.715 1.961 1 96.62 254 ASP B CA 1
ATOM 5618 C C . ASP B 1 254 ? 2.824 -6.125 2.375 1 96.62 254 ASP B C 1
ATOM 5620 O O . ASP B 1 254 ? 3.025 -6.996 1.523 1 96.62 254 ASP B O 1
ATOM 5624 N N . GLY B 1 255 ? 2.945 -6.273 3.66 1 95.94 255 GLY B N 1
ATOM 5625 C CA . GLY B 1 255 ? 3.297 -7.594 4.16 1 95.94 255 GLY B CA 1
ATOM 5626 C C . GLY B 1 255 ? 2.277 -8.656 3.801 1 95.94 255 GLY B C 1
ATOM 5627 O O . GLY B 1 255 ? 2.641 -9.742 3.34 1 95.94 255 GLY B O 1
ATOM 5628 N N . GLU B 1 256 ? 1.04 -8.352 3.953 1 96.5 256 GLU B N 1
ATOM 5629 C CA . GLU B 1 256 ? -0.032 -9.297 3.652 1 96.5 256 GLU B CA 1
ATOM 5630 C C . GLU B 1 256 ? -0.115 -9.578 2.154 1 96.5 256 GLU B C 1
ATOM 5632 O O . GLU B 1 256 ? -0.349 -10.719 1.743 1 96.5 256 GLU B O 1
ATOM 5637 N N . MET B 1 257 ? 0.056 -8.578 1.357 1 96.56 257 MET B N 1
ATOM 5638 C CA . MET B 1 257 ? -0.017 -8.742 -0.092 1 96.56 257 MET B CA 1
ATOM 5639 C C . MET B 1 257 ? 1.156 -9.57 -0.607 1 96.56 257 MET B C 1
ATOM 5641 O O . MET B 1 257 ? 1 -10.367 -1.533 1 96.56 257 MET B O 1
ATOM 5645 N N . LYS B 1 258 ? 2.311 -9.352 -0.012 1 94.62 258 LYS B N 1
ATOM 5646 C CA . LYS B 1 258 ? 3.465 -10.164 -0.38 1 94.62 258 LYS B CA 1
ATOM 5647 C C . LYS B 1 258 ? 3.223 -11.641 -0.064 1 94.62 258 LYS B C 1
ATOM 5649 O O . LYS B 1 258 ? 3.547 -12.516 -0.87 1 94.62 258 LYS B O 1
ATOM 5654 N N . ARG B 1 259 ? 2.66 -11.93 1.073 1 93.5 259 ARG B N 1
ATOM 5655 C CA . ARG B 1 259 ? 2.326 -13.297 1.455 1 93.5 259 ARG B CA 1
ATOM 5656 C C . ARG B 1 259 ? 1.291 -13.891 0.507 1 93.5 259 ARG B C 1
ATOM 5658 O O . ARG B 1 259 ? 1.397 -15.055 0.116 1 93.5 259 ARG B O 1
ATOM 5665 N N . PHE B 1 260 ? 0.341 -13.023 0.118 1 96.19 260 PHE B N 1
ATOM 5666 C CA . PHE B 1 260 ? -0.709 -13.445 -0.802 1 96.19 260 PHE B CA 1
ATOM 5667 C C . PHE B 1 260 ? -0.12 -13.852 -2.148 1 96.19 260 PHE B C 1
ATOM 5669 O O . PHE B 1 260 ? -0.501 -14.875 -2.717 1 96.19 260 PHE B O 1
ATOM 5676 N N . LEU B 1 261 ? 0.822 -13.141 -2.58 1 95.44 261 LEU B N 1
ATOM 5677 C CA . LEU B 1 261 ? 1.467 -13.43 -3.857 1 95.44 261 LEU B CA 1
ATOM 5678 C C . LEU B 1 261 ? 2.299 -14.703 -3.768 1 95.44 261 LEU B C 1
ATOM 5680 O O . LEU B 1 261 ? 2.318 -15.508 -4.703 1 95.44 261 LEU B O 1
ATOM 5684 N N . SER B 1 262 ? 2.959 -14.859 -2.662 1 93.5 262 SER B N 1
ATOM 5685 C CA . SER B 1 262 ? 3.732 -16.078 -2.465 1 93.5 262 SER B CA 1
ATOM 5686 C C . SER B 1 262 ? 2.83 -17.312 -2.467 1 93.5 262 SER B C 1
ATOM 5688 O O . SER B 1 262 ? 3.178 -18.344 -3.049 1 93.5 262 SER B O 1
ATOM 5690 N N . LYS B 1 263 ? 1.703 -17.203 -1.862 1 93.38 263 LYS B N 1
ATOM 5691 C CA . LYS B 1 263 ? 0.742 -18.297 -1.833 1 93.38 263 LYS B CA 1
ATOM 5692 C C . LYS B 1 263 ? 0.193 -18.578 -3.227 1 93.38 263 LYS B C 1
ATOM 5694 O O . LYS B 1 263 ? 0.013 -19.75 -3.604 1 93.38 263 LYS B O 1
ATOM 5699 N N . ALA B 1 264 ? -0.046 -17.516 -3.922 1 93.31 264 ALA B N 1
ATOM 5700 C CA . ALA B 1 264 ? -0.529 -17.688 -5.289 1 93.31 264 ALA B CA 1
ATOM 5701 C C . ALA B 1 264 ? 0.502 -18.406 -6.145 1 93.31 264 ALA B C 1
ATOM 5703 O O . ALA B 1 264 ? 0.148 -19.25 -6.973 1 93.31 264 ALA B O 1
ATOM 5704 N N . LYS B 1 265 ? 1.74 -18.078 -5.977 1 91.56 265 LYS B N 1
ATOM 5705 C CA . LYS B 1 265 ? 2.807 -18.766 -6.699 1 91.56 265 LYS B CA 1
ATOM 5706 C C . LYS B 1 265 ? 2.846 -20.25 -6.34 1 91.56 265 LYS B C 1
ATOM 5708 O O . LYS B 1 265 ? 3.021 -21.109 -7.215 1 91.56 265 LYS B O 1
ATOM 5713 N N . LEU B 1 266 ? 2.713 -20.516 -5.109 1 92.5 266 LEU B N 1
ATOM 5714 C CA . LEU B 1 266 ? 2.705 -21.906 -4.664 1 92.5 266 LEU B CA 1
ATOM 5715 C C . LEU B 1 266 ? 1.532 -22.656 -5.277 1 92.5 266 LEU B C 1
ATOM 5717 O O . LEU B 1 266 ? 1.7 -23.781 -5.766 1 92.5 266 LEU B O 1
ATOM 5721 N N . ILE B 1 267 ? 0.366 -22.047 -5.277 1 90.62 267 ILE B N 1
ATOM 5722 C CA . ILE B 1 267 ? -0.819 -22.656 -5.859 1 90.62 267 ILE B CA 1
ATOM 5723 C C . ILE B 1 267 ? -0.567 -22.969 -7.332 1 90.62 267 ILE B C 1
ATOM 5725 O O . ILE B 1 267 ? -0.943 -24.047 -7.824 1 90.62 267 ILE B O 1
ATOM 5729 N N . ARG B 1 268 ? 0.091 -22.094 -8.008 1 89.12 268 ARG B N 1
ATOM 5730 C CA . ARG B 1 268 ? 0.424 -22.312 -9.414 1 89.12 268 ARG B CA 1
ATOM 5731 C C . ARG B 1 268 ? 1.369 -23.5 -9.578 1 89.12 268 ARG B C 1
ATOM 5733 O O . ARG B 1 268 ? 1.158 -24.344 -10.438 1 89.12 268 ARG B O 1
ATOM 5740 N N . MET B 1 269 ? 2.32 -23.531 -8.773 1 90.19 269 MET B N 1
ATOM 5741 C CA . MET B 1 269 ? 3.285 -24.625 -8.859 1 90.19 269 MET B CA 1
ATOM 5742 C C . MET B 1 269 ? 2.625 -25.969 -8.539 1 90.19 269 MET B C 1
ATOM 5744 O O . MET B 1 269 ? 2.963 -26.984 -9.141 1 90.19 269 MET B O 1
ATOM 5748 N N . GLN B 1 270 ? 1.719 -25.938 -7.68 1 89.81 270 GLN B N 1
ATOM 5749 C CA . GLN B 1 270 ? 1.027 -27.156 -7.262 1 89.81 270 GLN B CA 1
ATOM 5750 C C . GLN B 1 270 ? 0.186 -27.734 -8.398 1 89.81 270 GLN B C 1
ATOM 5752 O O . GLN B 1 270 ? -0.212 -28.891 -8.352 1 89.81 270 GLN B O 1
ATOM 5757 N N . GLN B 1 271 ? -0.056 -26.938 -9.406 1 84.38 271 GLN B N 1
ATOM 5758 C CA . GLN B 1 271 ? -0.776 -27.422 -10.586 1 84.38 271 GLN B CA 1
ATOM 5759 C C . GLN B 1 271 ? 0.046 -28.469 -11.344 1 84.38 271 GLN B C 1
ATOM 5761 O O . GLN B 1 271 ? -0.5 -29.234 -12.133 1 84.38 271 GLN B O 1
ATOM 5766 N N . PHE B 1 272 ? 1.314 -28.469 -11.086 1 87.12 272 PHE B N 1
ATOM 5767 C CA . PHE B 1 272 ? 2.203 -29.391 -11.789 1 87.12 272 PHE B CA 1
ATOM 5768 C C . PHE B 1 272 ? 2.584 -30.562 -10.906 1 87.12 272 PHE B C 1
ATOM 5770 O O . PHE B 1 272 ? 3.645 -31.172 -11.086 1 87.12 272 PHE B O 1
ATOM 5777 N N . ALA B 1 273 ? 1.755 -30.875 -9.961 1 88.06 273 ALA B N 1
ATOM 5778 C CA . ALA B 1 273 ? 2.029 -31.938 -9.008 1 88.06 273 ALA B CA 1
ATOM 5779 C C . ALA B 1 273 ? 2.053 -33.312 -9.703 1 88.06 273 ALA B C 1
ATOM 5781 O O . ALA B 1 273 ? 1.189 -33.594 -10.531 1 88.06 273 ALA B O 1
ATOM 5782 N N . VAL B 1 274 ? 3.045 -34.031 -9.461 1 85.94 274 VAL B N 1
ATOM 5783 C CA . VAL B 1 274 ? 3.162 -35.375 -9.984 1 85.94 274 VAL B CA 1
ATOM 5784 C C . VAL B 1 274 ? 3.15 -36.375 -8.836 1 85.94 274 VAL B C 1
ATOM 5786 O O . VAL B 1 274 ? 3.508 -36.031 -7.703 1 85.94 274 VAL B O 1
ATOM 5789 N N . ASP B 1 275 ? 2.609 -37.531 -9.148 1 87 275 ASP B N 1
ATOM 5790 C CA . ASP B 1 275 ? 2.58 -38.594 -8.156 1 87 275 ASP B CA 1
ATOM 5791 C C . ASP B 1 275 ? 3.926 -39.312 -8.086 1 87 275 ASP B C 1
ATOM 5793 O O . ASP B 1 275 ? 4.215 -40.188 -8.906 1 87 275 ASP B O 1
ATOM 5797 N N . VAL B 1 276 ? 4.656 -39 -7.07 1 93.69 276 VAL B N 1
ATOM 5798 C CA . VAL B 1 276 ? 5.992 -39.562 -6.914 1 93.69 276 VAL B CA 1
ATOM 5799 C C . VAL B 1 276 ? 5.938 -40.781 -5.965 1 93.69 276 VAL B C 1
ATOM 5801 O O . VAL B 1 276 ? 5.293 -40.719 -4.918 1 93.69 276 VAL B O 1
ATOM 5804 N N . THR B 1 277 ? 6.555 -41.844 -6.379 1 95.81 277 THR B N 1
ATOM 5805 C CA . THR B 1 277 ? 6.738 -43.031 -5.523 1 95.81 277 THR B CA 1
ATOM 5806 C C . THR B 1 277 ? 8.219 -43.375 -5.422 1 95.81 277 THR B C 1
ATOM 5808 O O . THR B 1 277 ? 8.984 -43.156 -6.348 1 95.81 277 THR B O 1
ATOM 5811 N N . LEU B 1 278 ? 8.562 -44.062 -4.352 1 97.81 278 LEU B N 1
ATOM 5812 C CA . LEU B 1 278 ? 9.961 -44.406 -4.102 1 97.81 278 LEU B CA 1
ATOM 5813 C C . LEU B 1 278 ? 10.359 -45.656 -4.867 1 97.81 278 LEU B C 1
ATOM 5815 O O . LEU B 1 278 ? 9.562 -46.594 -5 1 97.81 278 LEU B O 1
ATOM 5819 N N . ASP B 1 279 ? 11.555 -45.656 -5.352 1 97.44 279 ASP B N 1
ATOM 5820 C CA . ASP B 1 279 ? 12.117 -46.812 -6.051 1 97.44 279 ASP B CA 1
ATOM 5821 C C . ASP B 1 279 ? 12.891 -47.688 -5.09 1 97.44 279 ASP B C 1
ATOM 5823 O O . ASP B 1 279 ? 14.023 -47.375 -4.715 1 97.44 279 ASP B O 1
ATOM 5827 N N . PRO B 1 280 ? 12.383 -48.812 -4.785 1 96.19 280 PRO B N 1
ATOM 5828 C CA . PRO B 1 280 ? 13.062 -49.719 -3.826 1 96.19 280 PRO B CA 1
ATOM 5829 C C . PRO B 1 280 ? 14.43 -50.188 -4.316 1 96.19 280 PRO B C 1
ATOM 5831 O O . PRO B 1 280 ? 15.305 -50.469 -3.506 1 96.19 280 PRO B O 1
ATOM 5834 N N . ASP B 1 281 ? 14.586 -50.219 -5.574 1 96 281 ASP B N 1
ATOM 5835 C CA . ASP B 1 281 ? 15.836 -50.719 -6.137 1 96 281 ASP B CA 1
ATOM 5836 C C . ASP B 1 281 ? 16.984 -49.719 -5.895 1 96 281 ASP B C 1
ATOM 5838 O O . ASP B 1 281 ? 18.156 -50.094 -6.027 1 96 281 ASP B O 1
ATOM 5842 N N . THR B 1 282 ? 16.672 -48.5 -5.543 1 96.75 282 THR B N 1
ATOM 5843 C CA . THR B 1 282 ? 17.703 -47.5 -5.332 1 96.75 282 THR B CA 1
ATOM 5844 C C . THR B 1 282 ? 17.938 -47.281 -3.84 1 96.75 282 THR B C 1
ATOM 5846 O O . THR B 1 282 ? 18.922 -46.625 -3.453 1 96.75 282 THR B O 1
ATOM 5849 N N . ALA B 1 283 ? 17.156 -47.812 -2.961 1 96.94 283 ALA B N 1
ATOM 5850 C CA . ALA B 1 283 ? 17.141 -47.469 -1.541 1 96.94 283 ALA B CA 1
ATOM 5851 C C . ALA B 1 283 ? 18.328 -48.062 -0.816 1 96.94 283 ALA B C 1
ATOM 5853 O O . ALA B 1 283 ? 18.641 -49.25 -0.998 1 96.94 283 ALA B O 1
ATOM 5854 N N . HIS B 1 284 ? 19.016 -47.281 -0.044 1 95.88 284 HIS B N 1
ATOM 5855 C CA . HIS B 1 284 ? 20.031 -47.781 0.873 1 95.88 284 HIS B CA 1
ATOM 5856 C C . HIS B 1 284 ? 19.469 -48.906 1.749 1 95.88 284 HIS B C 1
ATOM 5858 O O . HIS B 1 284 ? 18.312 -48.844 2.174 1 95.88 284 HIS B O 1
ATOM 5864 N N . PRO B 1 285 ? 20.281 -49.781 2.127 1 95.38 285 PRO B N 1
ATOM 5865 C CA . PRO B 1 285 ? 19.797 -50.969 2.838 1 95.38 285 PRO B CA 1
ATOM 5866 C C . PRO B 1 285 ? 19.281 -50.625 4.238 1 95.38 285 PRO B C 1
ATOM 5868 O O . PRO B 1 285 ? 18.578 -51.438 4.84 1 95.38 285 PRO B O 1
ATOM 5871 N N . ASN B 1 286 ? 19.641 -49.562 4.77 1 95.06 286 ASN B N 1
ATOM 5872 C CA . ASN B 1 286 ? 19.172 -49.188 6.098 1 95.06 286 ASN B CA 1
ATOM 5873 C C . ASN B 1 286 ? 17.781 -48.531 6.035 1 95.06 286 ASN B C 1
ATOM 5875 O O . ASN B 1 286 ? 17.156 -48.281 7.066 1 95.06 286 ASN B O 1
ATOM 5879 N N . LEU B 1 287 ? 17.359 -48.188 4.828 1 97 287 LEU B N 1
ATOM 5880 C CA . LEU B 1 287 ? 16.094 -47.469 4.688 1 97 287 LEU B CA 1
ATOM 5881 C C . LEU B 1 287 ? 14.922 -48.469 4.602 1 97 287 LEU B C 1
ATOM 5883 O O . LEU B 1 287 ? 15.031 -49.5 3.979 1 97 287 LEU B O 1
ATOM 5887 N N . VAL B 1 288 ? 13.875 -48.094 5.277 1 96.56 288 VAL B N 1
ATOM 5888 C CA . VAL B 1 288 ? 12.625 -48.844 5.246 1 96.56 288 VAL B CA 1
ATOM 5889 C C . VAL B 1 288 ? 11.562 -48.062 4.492 1 96.56 288 VAL B C 1
ATOM 5891 O O . VAL B 1 288 ? 11.234 -46.938 4.867 1 96.56 288 VAL B O 1
ATOM 5894 N N . LEU B 1 289 ? 11.055 -48.656 3.422 1 97.06 289 LEU B N 1
ATOM 5895 C CA . LEU B 1 289 ? 10.023 -48.031 2.613 1 97.06 289 LEU B CA 1
ATOM 5896 C C . LEU B 1 289 ? 8.641 -48.562 2.975 1 97.06 289 LEU B C 1
ATOM 5898 O O . LEU B 1 289 ? 8.5 -49.75 3.279 1 97.06 289 LEU B O 1
ATOM 5902 N N . SER B 1 290 ? 7.711 -47.719 2.973 1 96.62 290 SER B N 1
ATOM 5903 C CA . SER B 1 290 ? 6.34 -48.156 3.184 1 96.62 290 SER B CA 1
ATOM 5904 C C . SER B 1 290 ? 5.844 -49 2.006 1 96.62 290 SER B C 1
ATOM 5906 O O . SER B 1 290 ? 6.383 -48.906 0.902 1 96.62 290 SER B O 1
ATOM 5908 N N . PRO B 1 291 ? 4.762 -49.781 2.195 1 95.25 291 PRO B N 1
ATOM 5909 C CA . PRO B 1 291 ? 4.242 -50.625 1.113 1 95.25 291 PRO B CA 1
ATOM 5910 C C . PRO B 1 291 ? 3.742 -49.812 -0.078 1 95.25 291 PRO B C 1
ATOM 5912 O O . PRO B 1 291 ? 3.896 -50.219 -1.227 1 95.25 291 PRO B O 1
ATOM 5915 N N . ASP B 1 292 ? 3.219 -48.688 0.239 1 94 292 ASP B N 1
ATOM 5916 C CA . ASP B 1 292 ? 2.703 -47.875 -0.855 1 94 292 ASP B CA 1
ATOM 5917 C C . ASP B 1 292 ? 3.814 -47.062 -1.486 1 94 292 ASP B C 1
ATOM 5919 O O . ASP B 1 292 ? 3.574 -46.312 -2.447 1 94 292 ASP B O 1
ATOM 5923 N N . ARG B 1 293 ? 5.082 -47.062 -0.94 1 96.69 293 ARG B N 1
ATOM 5924 C CA . ARG B 1 293 ? 6.281 -46.406 -1.459 1 96.69 293 ARG B CA 1
ATOM 5925 C C . ARG B 1 293 ? 6.172 -44.906 -1.373 1 96.69 293 ARG B C 1
ATOM 5927 O O . ARG B 1 293 ? 6.672 -44.188 -2.244 1 96.69 293 ARG B O 1
ATOM 5934 N N . LYS B 1 294 ? 5.414 -44.469 -0.304 1 96.69 294 LYS B N 1
ATOM 5935 C CA . LYS B 1 294 ? 5.223 -43.031 -0.129 1 96.69 294 LYS B CA 1
ATOM 5936 C C . LYS B 1 294 ? 5.98 -42.531 1.092 1 96.69 294 LYS B C 1
ATOM 5938 O O . LYS B 1 294 ? 6.098 -41.312 1.294 1 96.69 294 LYS B O 1
ATOM 5943 N N . GLN B 1 295 ? 6.531 -43.438 1.858 1 97.62 295 GLN B N 1
ATOM 5944 C CA . GLN B 1 295 ? 7.25 -43.031 3.068 1 97.62 295 GLN B CA 1
ATOM 5945 C C . GLN B 1 295 ? 8.578 -43.781 3.176 1 97.62 295 GLN B C 1
ATOM 5947 O O . GLN B 1 295 ? 8.711 -44.906 2.699 1 97.62 295 GLN B O 1
ATOM 5952 N N . VAL B 1 296 ? 9.523 -43.125 3.828 1 98.06 296 VAL B N 1
ATOM 5953 C CA . VAL B 1 296 ? 10.828 -43.75 4.023 1 98.06 296 VAL B CA 1
ATOM 5954 C C . VAL B 1 296 ? 11.43 -43.281 5.344 1 98.06 296 VAL B C 1
ATOM 5956 O O . VAL B 1 296 ? 11.281 -42.094 5.719 1 98.06 296 VAL B O 1
ATOM 5959 N N . HIS B 1 297 ? 11.984 -44.125 6.141 1 96.88 297 HIS B N 1
ATOM 5960 C CA . HIS B 1 297 ? 12.75 -43.781 7.34 1 96.88 297 HIS B CA 1
ATOM 5961 C C . HIS B 1 297 ? 13.961 -44.688 7.492 1 96.88 297 HIS B C 1
ATOM 5963 O O . HIS B 1 297 ? 14.055 -45.719 6.816 1 96.88 297 HIS B O 1
ATOM 5969 N N . CYS B 1 298 ? 14.875 -44.219 8.289 1 95.38 298 CYS B N 1
ATOM 5970 C CA . CYS B 1 298 ? 16.047 -45.031 8.594 1 95.38 298 CYS B CA 1
ATOM 5971 C C . CYS B 1 298 ? 15.766 -45.969 9.758 1 95.38 298 CYS B C 1
ATOM 5973 O O . CYS B 1 298 ? 15.445 -45.531 10.859 1 95.38 298 CYS B O 1
ATOM 5975 N N . GLY B 1 299 ? 15.844 -47.25 9.578 1 89.94 299 GLY B N 1
ATOM 5976 C CA . GLY B 1 299 ? 15.523 -48.25 10.586 1 89.94 299 GLY B CA 1
ATOM 5977 C C . GLY B 1 299 ? 16.688 -48.531 11.508 1 89.94 299 GLY B C 1
ATOM 5978 O O . GLY B 1 299 ? 16.516 -49.125 12.57 1 89.94 299 GLY B O 1
ATOM 5979 N N . GLY B 1 300 ? 17.828 -48.188 11.211 1 84.19 300 GLY B N 1
ATOM 5980 C CA . GLY B 1 300 ? 18.984 -48.438 12.062 1 84.19 300 GLY B CA 1
ATOM 5981 C C . GLY B 1 300 ? 19.625 -49.781 11.828 1 84.19 300 GLY B C 1
ATOM 5982 O O . GLY B 1 300 ? 20.719 -50.062 12.336 1 84.19 300 GLY B O 1
ATOM 5983 N N . VAL B 1 301 ? 18.891 -50.656 11.148 1 89.06 301 VAL B N 1
ATOM 5984 C CA . VAL B 1 301 ? 19.406 -51.969 10.891 1 89.06 301 VAL B CA 1
ATOM 5985 C C . VAL B 1 301 ? 19.531 -52.219 9.383 1 89.06 301 VAL B C 1
ATOM 5987 O O . VAL B 1 301 ? 18.609 -51.875 8.625 1 89.06 301 VAL B O 1
ATOM 5990 N N . LYS B 1 302 ? 20.625 -52.719 9.023 1 90.62 302 LYS B N 1
ATOM 5991 C CA . LYS B 1 302 ? 20.859 -53.031 7.613 1 90.62 302 LYS B CA 1
ATOM 5992 C C . LYS B 1 302 ? 20 -54.188 7.145 1 90.62 302 LYS B C 1
ATOM 5994 O O . LYS B 1 302 ? 20.016 -55.25 7.75 1 90.62 302 LYS B O 1
ATOM 5999 N N . GLN B 1 303 ? 19.203 -53.969 6.086 1 91.88 303 GLN B N 1
ATOM 6000 C CA . GLN B 1 303 ? 18.391 -55.031 5.484 1 91.88 303 GLN B CA 1
ATOM 6001 C C . GLN B 1 303 ? 19.203 -55.875 4.5 1 91.88 303 GLN B C 1
ATOM 6003 O O . GLN B 1 303 ? 20.203 -55.375 3.945 1 91.88 303 GLN B O 1
ATOM 6008 N N . ASN B 1 304 ? 18.797 -57.156 4.395 1 90.56 304 ASN B N 1
ATOM 6009 C CA . ASN B 1 304 ? 19.438 -58.031 3.418 1 90.56 304 ASN B CA 1
ATOM 6010 C C . ASN B 1 304 ? 18.828 -57.844 2.029 1 90.56 304 ASN B C 1
ATOM 6012 O O . ASN B 1 304 ? 17.891 -58.562 1.661 1 90.56 304 ASN B O 1
ATOM 6016 N N . LEU B 1 305 ? 19.281 -56.906 1.361 1 89.5 305 LEU B N 1
ATOM 6017 C CA . LEU B 1 305 ? 18.781 -56.594 0.023 1 89.5 305 LEU B CA 1
ATOM 6018 C C . LEU B 1 305 ? 19.844 -56.906 -1.03 1 89.5 305 LEU B C 1
ATOM 6020 O O . LEU B 1 305 ? 21.047 -56.781 -0.753 1 89.5 305 LEU B O 1
ATOM 6024 N N . PRO B 1 306 ? 19.406 -57.312 -2.238 1 89.25 306 PRO B N 1
ATOM 6025 C CA . PRO B 1 306 ? 20.391 -57.562 -3.293 1 89.25 306 PRO B CA 1
ATOM 6026 C C . PRO B 1 306 ? 21.219 -56.344 -3.627 1 89.25 306 PRO B C 1
ATOM 6028 O O . PRO B 1 306 ? 20.703 -55.219 -3.611 1 89.25 306 PRO B O 1
ATOM 6031 N N . ASN B 1 307 ? 22.484 -56.594 -3.801 1 86.44 307 ASN B N 1
ATOM 6032 C CA . ASN B 1 307 ? 23.375 -55.5 -4.223 1 86.44 307 ASN B CA 1
ATOM 6033 C C . ASN B 1 307 ? 23.266 -55.25 -5.723 1 86.44 307 ASN B C 1
ATOM 6035 O O . ASN B 1 307 ? 23.453 -56.156 -6.531 1 86.44 307 ASN B O 1
ATOM 6039 N N . ASN B 1 308 ? 22.641 -54.25 -6.141 1 90.44 308 ASN B N 1
ATOM 6040 C CA . ASN B 1 308 ? 22.547 -53.844 -7.543 1 90.44 308 ASN B CA 1
ATOM 6041 C C . ASN B 1 308 ? 23.219 -52.5 -7.793 1 90.44 308 ASN B C 1
ATOM 6043 O O . ASN B 1 308 ? 23.594 -51.781 -6.848 1 90.44 308 ASN B O 1
ATOM 6047 N N . SER B 1 309 ? 23.469 -52.156 -9.023 1 91.12 309 SER B N 1
ATOM 6048 C CA . SER B 1 309 ? 24.234 -50.969 -9.383 1 91.12 309 SER B CA 1
ATOM 6049 C C . SER B 1 309 ? 23.453 -49.688 -9.047 1 91.12 309 SER B C 1
ATOM 6051 O O . SER B 1 309 ? 24.047 -48.625 -8.867 1 91.12 309 SER B O 1
ATOM 6053 N N . LYS B 1 310 ? 22.172 -49.781 -8.859 1 94.44 310 LYS B N 1
ATOM 6054 C CA . LYS B 1 310 ? 21.328 -48.625 -8.664 1 94.44 310 LYS B CA 1
ATOM 6055 C C . LYS B 1 310 ? 21.188 -48.281 -7.176 1 94.44 310 LYS B C 1
ATOM 6057 O O . LYS B 1 310 ? 20.812 -47.156 -6.816 1 94.44 310 LYS B O 1
ATOM 6062 N N . ARG B 1 311 ? 21.453 -49.219 -6.297 1 96 311 ARG B N 1
ATOM 6063 C CA . ARG B 1 311 ? 21.188 -49.094 -4.867 1 96 311 ARG B CA 1
ATOM 6064 C C . ARG B 1 311 ? 22.297 -48.281 -4.191 1 96 311 ARG B C 1
ATOM 6066 O O . ARG B 1 311 ? 23.484 -48.531 -4.422 1 96 311 ARG B O 1
ATOM 6073 N N . PHE B 1 312 ? 21.891 -47.344 -3.414 1 95.5 312 PHE B N 1
ATOM 6074 C CA . PHE B 1 312 ? 22.859 -46.625 -2.604 1 95.5 312 PHE B CA 1
ATOM 6075 C C . PHE B 1 312 ? 23.453 -47.531 -1.534 1 95.5 312 PHE B C 1
ATOM 6077 O O . PHE B 1 312 ? 22.766 -48.406 -0.998 1 95.5 312 PHE B O 1
ATOM 6084 N N . ASP B 1 313 ? 24.672 -47.312 -1.206 1 91.62 313 ASP B N 1
ATOM 6085 C CA . ASP B 1 313 ? 25.25 -48.219 -0.223 1 91.62 313 ASP B CA 1
ATOM 6086 C C . ASP B 1 313 ? 25.875 -47.438 0.941 1 91.62 313 ASP B C 1
ATOM 6088 O O . ASP B 1 313 ? 26.031 -47.969 2.035 1 91.62 313 ASP B O 1
ATOM 6092 N N . THR B 1 314 ? 26.328 -46.25 0.736 1 90 314 THR B N 1
ATOM 6093 C CA . THR B 1 314 ? 26.969 -45.5 1.805 1 90 314 THR B CA 1
ATOM 6094 C C . THR B 1 314 ? 26.031 -44.438 2.355 1 90 314 THR B C 1
ATOM 6096 O O . THR B 1 314 ? 25.828 -44.344 3.568 1 90 314 THR B O 1
ATOM 6099 N N . ALA B 1 315 ? 25.453 -43.656 1.503 1 91.25 315 ALA B N 1
ATOM 6100 C CA . ALA B 1 315 ? 24.547 -42.594 1.912 1 91.25 315 ALA B CA 1
ATOM 6101 C C . ALA B 1 315 ? 23.109 -43.125 1.998 1 91.25 315 ALA B C 1
ATOM 6103 O O . ALA B 1 315 ? 22.641 -43.844 1.103 1 91.25 315 ALA B O 1
ATOM 6104 N N . ALA B 1 316 ? 22.375 -42.781 3.037 1 93.62 316 ALA B N 1
ATOM 6105 C CA . ALA B 1 316 ? 21 -43.25 3.254 1 93.62 316 ALA B CA 1
ATOM 6106 C C . ALA B 1 316 ? 20.031 -42.469 2.361 1 93.62 316 ALA B C 1
ATOM 6108 O O . ALA B 1 316 ? 19.266 -41.625 2.842 1 93.62 316 ALA B O 1
ATOM 6109 N N . ASN B 1 317 ? 20.125 -42.75 1.08 1 96.75 317 ASN B N 1
ATOM 6110 C CA . ASN B 1 317 ? 19.312 -42.062 0.083 1 96.75 317 ASN B CA 1
ATOM 6111 C C . ASN B 1 317 ? 18.375 -43.031 -0.647 1 96.75 317 ASN B C 1
ATOM 6113 O O . ASN B 1 317 ? 18.547 -44.25 -0.563 1 96.75 317 ASN B O 1
ATOM 6117 N N . VAL B 1 318 ? 17.391 -42.5 -1.274 1 97.81 318 VAL B N 1
ATOM 6118 C CA . VAL B 1 318 ? 16.484 -43.25 -2.15 1 97.81 318 VAL B CA 1
ATOM 6119 C C . VAL B 1 318 ? 15.953 -42.312 -3.238 1 97.81 318 VAL B C 1
ATOM 6121 O O . VAL B 1 318 ? 15.734 -41.125 -2.99 1 97.81 318 VAL B O 1
ATOM 6124 N N . LEU B 1 319 ? 15.773 -42.781 -4.438 1 98 319 LEU B N 1
ATOM 6125 C CA . LEU B 1 319 ? 15.258 -42 -5.547 1 98 319 LEU B CA 1
ATOM 6126 C C . LEU B 1 319 ? 13.789 -42.312 -5.805 1 98 319 LEU B C 1
ATOM 6128 O O . LEU B 1 319 ? 13.273 -43.312 -5.324 1 98 319 LEU B O 1
ATOM 6132 N N . GLY B 1 320 ? 13.148 -41.438 -6.418 1 97 320 GLY B N 1
ATOM 6133 C CA . GLY B 1 320 ? 11.812 -41.688 -6.918 1 97 320 GLY B CA 1
ATOM 6134 C C . GLY B 1 320 ? 11.797 -42.562 -8.172 1 97 320 GLY B C 1
ATOM 6135 O O . GLY B 1 320 ? 12.789 -42.594 -8.906 1 97 320 GLY B O 1
ATOM 6136 N N . MET B 1 321 ? 10.641 -43.156 -8.406 1 94.75 321 MET B N 1
ATOM 6137 C CA . MET B 1 321 ? 10.461 -44 -9.578 1 94.75 321 MET B CA 1
ATOM 6138 C C . MET B 1 321 ? 10.258 -43.156 -10.836 1 94.75 321 MET B C 1
ATOM 6140 O O . MET B 1 321 ? 10.719 -43.5 -11.914 1 94.75 321 MET B O 1
ATOM 6144 N N . GLN B 1 322 ? 9.625 -42.031 -10.656 1 90.44 322 GLN B N 1
ATOM 6145 C CA . GLN B 1 322 ? 9.273 -41.188 -11.773 1 90.44 322 GLN B CA 1
ATOM 6146 C C . GLN B 1 322 ? 10.453 -40.312 -12.18 1 90.44 322 GLN B C 1
ATOM 6148 O O . GLN B 1 322 ? 11.195 -39.812 -11.328 1 90.44 322 GLN B O 1
ATOM 6153 N N . SER B 1 323 ? 10.742 -40.219 -13.461 1 93.44 323 SER B N 1
ATOM 6154 C CA . SER B 1 323 ? 11.773 -39.312 -13.984 1 93.44 323 SER B CA 1
ATOM 6155 C C . SER B 1 323 ? 11.195 -38.344 -14.992 1 93.44 323 SER B C 1
ATOM 6157 O O . SER B 1 323 ? 10.078 -38.531 -15.484 1 93.44 323 SER B O 1
ATOM 6159 N N . PHE B 1 324 ? 11.859 -37.281 -15.188 1 91.69 324 PHE B N 1
ATOM 6160 C CA . PHE B 1 324 ? 11.367 -36.281 -16.141 1 91.69 324 PHE B CA 1
ATOM 6161 C C . PHE B 1 324 ? 12.531 -35.594 -16.859 1 91.69 324 PHE B C 1
ATOM 6163 O O . PHE B 1 324 ? 13.602 -35.406 -16.281 1 91.69 324 PHE B O 1
ATOM 6170 N N . SER B 1 325 ? 12.305 -35.344 -18.156 1 92.94 325 SER B N 1
ATOM 6171 C CA . SER B 1 325 ? 13.32 -34.719 -18.984 1 92.94 325 SER B CA 1
ATOM 6172 C C . SER B 1 325 ? 12.742 -33.5 -19.75 1 92.94 325 SER B C 1
ATOM 6174 O O . SER B 1 325 ? 13.344 -33.031 -20.703 1 92.94 325 SER B O 1
ATOM 6176 N N . SER B 1 326 ? 11.547 -33.188 -19.328 1 90.25 326 SER B N 1
ATOM 6177 C CA . SER B 1 326 ? 10.898 -32.031 -19.938 1 90.25 326 SER B CA 1
ATOM 6178 C C . SER B 1 326 ? 9.734 -31.516 -19.078 1 90.25 326 SER B C 1
ATOM 6180 O O . SER B 1 326 ? 9.336 -32.188 -18.125 1 90.25 326 SER B O 1
ATOM 6182 N N . GLY B 1 327 ? 9.398 -30.328 -19.344 1 89.5 327 GLY B N 1
ATOM 6183 C CA . GLY B 1 327 ? 8.211 -29.766 -18.719 1 89.5 327 GLY B CA 1
ATOM 6184 C C . GLY B 1 327 ? 8.445 -29.312 -17.281 1 89.5 327 GLY B C 1
ATOM 6185 O O . GLY B 1 327 ? 9.57 -28.953 -16.922 1 89.5 327 GLY B O 1
ATOM 6186 N N . ARG B 1 328 ? 7.336 -29.156 -16.547 1 91.38 328 ARG B N 1
ATOM 6187 C CA . ARG B 1 328 ? 7.352 -28.719 -15.148 1 91.38 328 ARG B CA 1
ATOM 6188 C C . ARG B 1 328 ? 6.797 -29.797 -14.227 1 91.38 328 ARG B C 1
ATOM 6190 O O . ARG B 1 328 ? 5.859 -30.5 -14.586 1 91.38 328 ARG B O 1
ATOM 6197 N N . VAL B 1 329 ? 7.473 -29.906 -13.117 1 92.94 329 VAL B N 1
ATOM 6198 C CA . VAL B 1 329 ? 7.066 -30.922 -12.148 1 92.94 329 VAL B CA 1
ATOM 6199 C C . VAL B 1 329 ? 7.09 -30.328 -10.742 1 92.94 329 VAL B C 1
ATOM 6201 O O . VAL B 1 329 ? 7.898 -29.453 -10.438 1 92.94 329 VAL B O 1
ATOM 6204 N N . TYR B 1 330 ? 6.164 -30.812 -9.961 1 93.56 330 TYR B N 1
ATOM 6205 C CA . TYR B 1 330 ? 6.094 -30.406 -8.562 1 93.56 330 TYR B CA 1
ATOM 6206 C C . TYR B 1 330 ? 5.781 -31.594 -7.66 1 93.56 330 TYR B C 1
ATOM 6208 O O . TYR B 1 330 ? 4.984 -32.469 -8.023 1 93.56 330 TYR B O 1
ATOM 6216 N N . PHE B 1 331 ? 6.441 -31.656 -6.512 1 95.44 331 PHE B N 1
ATOM 6217 C CA . PHE B 1 331 ? 6.074 -32.625 -5.488 1 95.44 331 PHE B CA 1
ATOM 6218 C C . PHE B 1 331 ? 6.41 -32.094 -4.098 1 95.44 331 PHE B C 1
ATOM 6220 O O . PHE B 1 331 ? 7.16 -31.125 -3.959 1 95.44 331 PHE B O 1
ATOM 6227 N N . GLU B 1 332 ? 5.801 -32.719 -3.062 1 96.69 332 GLU B N 1
ATOM 6228 C CA . GLU B 1 332 ? 5.988 -32.281 -1.684 1 96.69 332 GLU B CA 1
ATOM 6229 C C . GLU B 1 332 ? 6.434 -33.438 -0.789 1 96.69 332 GLU B C 1
ATOM 6231 O O . GLU B 1 332 ? 6.055 -34.562 -1.017 1 96.69 332 GLU B O 1
ATOM 6236 N N . ALA B 1 333 ? 7.258 -33.062 0.165 1 97.25 333 ALA B N 1
ATOM 6237 C CA . ALA B 1 333 ? 7.703 -34.031 1.169 1 97.25 333 ALA B CA 1
ATOM 6238 C C . ALA B 1 333 ? 7.477 -33.5 2.58 1 97.25 333 ALA B C 1
ATOM 6240 O O . ALA B 1 333 ? 7.895 -32.375 2.902 1 97.25 333 ALA B O 1
ATOM 6241 N N . GLU B 1 334 ? 6.805 -34.25 3.371 1 97.38 334 GLU B N 1
ATOM 6242 C CA . GLU B 1 334 ? 6.641 -33.906 4.781 1 97.38 334 GLU B CA 1
ATOM 6243 C C . GLU B 1 334 ? 7.855 -34.344 5.598 1 97.38 334 GLU B C 1
ATOM 6245 O O . GLU B 1 334 ? 8.258 -35.5 5.559 1 97.38 334 GLU B O 1
ATOM 6250 N N . VAL B 1 335 ? 8.414 -33.438 6.328 1 96.44 335 VAL B N 1
ATOM 6251 C CA . VAL B 1 335 ? 9.641 -33.688 7.074 1 96.44 335 VAL B CA 1
ATOM 6252 C C . VAL B 1 335 ? 9.445 -33.312 8.539 1 96.44 335 VAL B C 1
ATOM 6254 O O . VAL B 1 335 ? 10.422 -33.156 9.281 1 96.44 335 VAL B O 1
ATOM 6257 N N . ARG B 1 336 ? 8.25 -33.219 8.953 1 93.69 336 ARG B N 1
ATOM 6258 C CA . ARG B 1 336 ? 7.902 -32.781 10.297 1 93.69 336 ARG B CA 1
ATOM 6259 C C . ARG B 1 336 ? 8.539 -33.656 11.352 1 93.69 336 ARG B C 1
ATOM 6261 O O . ARG B 1 336 ? 8.438 -34.906 11.281 1 93.69 336 ARG B O 1
ATOM 6268 N N . GLY B 1 337 ? 9.18 -33 12.344 1 91.44 337 GLY B N 1
ATOM 6269 C CA . GLY B 1 337 ? 9.703 -33.719 13.492 1 91.44 337 GLY B CA 1
ATOM 6270 C C . GLY B 1 337 ? 11.055 -34.375 13.227 1 91.44 337 GLY B C 1
ATOM 6271 O O . GLY B 1 337 ? 11.641 -35 14.117 1 91.44 337 GLY B O 1
ATOM 6272 N N . LYS B 1 338 ? 11.555 -34.312 12.023 1 94.12 338 LYS B N 1
ATOM 6273 C CA . LYS B 1 338 ? 12.867 -34.875 11.711 1 94.12 338 LYS B CA 1
ATOM 6274 C C . LYS B 1 338 ? 13.984 -33.875 12.031 1 94.12 338 LYS B C 1
ATOM 6276 O O . LYS B 1 338 ? 13.781 -32.656 11.961 1 94.12 338 LYS B O 1
ATOM 6281 N N . ILE B 1 339 ? 15.141 -34.344 12.398 1 92.94 339 ILE B N 1
ATOM 6282 C CA . ILE B 1 339 ? 16.219 -33.469 12.789 1 92.94 339 ILE B CA 1
ATOM 6283 C C . ILE B 1 339 ? 17.281 -33.406 11.688 1 92.94 339 ILE B C 1
ATOM 6285 O O . ILE B 1 339 ? 18.188 -32.594 11.719 1 92.94 339 ILE B O 1
ATOM 6289 N N . ALA B 1 340 ? 17.188 -34.375 10.75 1 94.31 340 ALA B N 1
ATOM 6290 C CA . ALA B 1 340 ? 18.047 -34.375 9.578 1 94.31 340 ALA B CA 1
ATOM 6291 C C . ALA B 1 340 ? 17.344 -34.969 8.367 1 94.31 340 ALA B C 1
ATOM 6293 O O . ALA B 1 340 ? 16.625 -35.969 8.484 1 94.31 340 ALA B O 1
ATOM 6294 N N . TRP B 1 341 ? 17.516 -34.312 7.258 1 96.12 341 TRP B N 1
ATOM 6295 C CA . TRP B 1 341 ? 16.922 -34.812 6.02 1 96.12 341 TRP B CA 1
ATOM 6296 C C . TRP B 1 341 ? 17.453 -34.031 4.816 1 96.12 341 TRP B C 1
ATOM 6298 O O . TRP B 1 341 ? 18.031 -32.938 4.969 1 96.12 341 TRP B O 1
ATOM 6308 N N . ASP B 1 342 ? 17.328 -34.625 3.584 1 96.69 342 ASP B N 1
ATOM 6309 C CA . ASP B 1 342 ? 17.562 -33.938 2.305 1 96.69 342 ASP B CA 1
ATOM 6310 C C . ASP B 1 342 ? 16.438 -34.25 1.315 1 96.69 342 ASP B C 1
ATOM 6312 O O . ASP B 1 342 ? 15.938 -35.375 1.266 1 96.69 342 ASP B O 1
ATOM 6316 N N . VAL B 1 343 ? 16 -33.281 0.638 1 97.69 343 VAL B N 1
ATOM 6317 C CA . VAL B 1 343 ? 15 -33.438 -0.413 1 97.69 343 VAL B CA 1
ATOM 6318 C C . VAL B 1 343 ? 15.43 -32.656 -1.649 1 97.69 343 VAL B C 1
ATOM 6320 O O . VAL B 1 343 ? 15.977 -31.547 -1.536 1 97.69 343 VAL B O 1
ATOM 6323 N N . GLY B 1 344 ? 15.234 -33.25 -2.832 1 97.81 344 GLY B N 1
ATOM 6324 C CA . GLY B 1 344 ? 15.578 -32.562 -4.059 1 97.81 344 GLY B CA 1
ATOM 6325 C C . GLY B 1 344 ? 15.445 -33.406 -5.297 1 97.81 344 GLY B C 1
ATOM 6326 O O . GLY B 1 344 ? 14.531 -34.25 -5.395 1 97.81 344 GLY B O 1
ATOM 6327 N N . VAL B 1 345 ? 16.25 -33.094 -6.277 1 97.88 345 VAL B N 1
ATOM 6328 C CA . VAL B 1 345 ? 16.297 -33.844 -7.531 1 97.88 345 VAL B CA 1
ATOM 6329 C C . VAL B 1 345 ? 17.75 -34.094 -7.93 1 97.88 345 VAL B C 1
ATOM 6331 O O . VAL B 1 345 ? 18.641 -33.312 -7.594 1 97.88 345 VAL B O 1
ATOM 6334 N N . VAL B 1 346 ? 17.922 -35.25 -8.664 1 97.19 346 VAL B N 1
ATOM 6335 C CA . VAL B 1 346 ? 19.266 -35.625 -9.078 1 97.19 346 VAL B CA 1
ATOM 6336 C C . VAL B 1 346 ? 19.234 -36.188 -10.5 1 97.19 346 VAL B C 1
ATOM 6338 O O . VAL B 1 346 ? 18.172 -36.594 -10.984 1 97.19 346 VAL B O 1
ATOM 6341 N N . TYR B 1 347 ? 20.391 -36.219 -11.062 1 96.44 347 TYR B N 1
ATOM 6342 C CA . TYR B 1 347 ? 20.547 -36.969 -12.312 1 96.44 347 TYR B CA 1
ATOM 6343 C C . TYR B 1 347 ? 20.516 -38.469 -12.055 1 96.44 347 TYR B C 1
ATOM 6345 O O . TYR B 1 347 ? 20.922 -38.906 -10.992 1 96.44 347 TYR B O 1
ATOM 6353 N N . GLY B 1 348 ? 20.031 -39.125 -13.07 1 93.12 348 GLY B N 1
ATOM 6354 C CA . GLY B 1 348 ? 20.047 -40.594 -12.969 1 93.12 348 GLY B CA 1
ATOM 6355 C C . GLY B 1 348 ? 21.453 -41.156 -12.906 1 93.12 348 GLY B C 1
ATOM 6356 O O . GLY B 1 348 ? 21.656 -42.25 -12.406 1 93.12 348 GLY B O 1
ATOM 6357 N N . SER B 1 349 ? 22.453 -40.375 -13.297 1 91.44 349 SER B N 1
ATOM 6358 C CA . SER B 1 349 ? 23.812 -40.875 -13.461 1 91.44 349 SER B CA 1
ATOM 6359 C C . SER B 1 349 ? 24.672 -40.594 -12.227 1 91.44 349 SER B C 1
ATOM 6361 O O . SER B 1 349 ? 25.859 -40.938 -12.203 1 91.44 349 SER B O 1
ATOM 6363 N N . ILE B 1 350 ? 24.109 -40.125 -11.234 1 92.62 350 ILE B N 1
ATOM 6364 C CA . ILE B 1 350 ? 24.922 -39.812 -10.062 1 92.62 350 ILE B CA 1
ATOM 6365 C C . ILE B 1 350 ? 25.484 -41.094 -9.461 1 92.62 350 ILE B C 1
ATOM 6367 O O . ILE B 1 350 ? 24.938 -42.188 -9.672 1 92.62 350 ILE B O 1
ATOM 6371 N N . ASP B 1 351 ? 26.516 -40.875 -8.68 1 89.81 351 ASP B N 1
ATOM 6372 C CA . ASP B 1 351 ? 27.125 -42.031 -8.016 1 89.81 351 ASP B CA 1
ATOM 6373 C C . ASP B 1 351 ? 26.203 -42.594 -6.949 1 89.81 351 ASP B C 1
ATOM 6375 O O . ASP B 1 351 ? 25.547 -41.844 -6.215 1 89.81 351 ASP B O 1
ATOM 6379 N N . ARG B 1 352 ? 26.203 -43.938 -6.918 1 93.19 352 ARG B N 1
ATOM 6380 C CA . ARG B 1 352 ? 25.359 -44.625 -5.945 1 93.19 352 ARG B CA 1
ATOM 6381 C C . ARG B 1 352 ? 26.203 -45.344 -4.891 1 93.19 352 ARG B C 1
ATOM 6383 O O . ARG B 1 352 ? 25.688 -45.719 -3.834 1 93.19 352 ARG B O 1
ATOM 6390 N N . LYS B 1 353 ? 27.453 -45.375 -5.27 1 91.94 353 LYS B N 1
ATOM 6391 C CA . LYS B 1 353 ? 28.359 -46.094 -4.383 1 91.94 353 LYS B CA 1
ATOM 6392 C C . LYS B 1 353 ? 29.391 -45.156 -3.75 1 91.94 353 LYS B C 1
ATOM 6394 O O . LYS B 1 353 ? 29.844 -44.219 -4.391 1 91.94 353 LYS B O 1
ATOM 6399 N N . GLY B 1 354 ? 29.734 -45.375 -2.582 1 86.12 354 GLY B N 1
ATOM 6400 C CA . GLY B 1 354 ? 30.766 -44.594 -1.911 1 86.12 354 GLY B CA 1
ATOM 6401 C C . GLY B 1 354 ? 30.312 -43.188 -1.538 1 86.12 354 GLY B C 1
ATOM 6402 O O . GLY B 1 354 ? 29.141 -42.969 -1.188 1 86.12 354 GLY B O 1
ATOM 6403 N N . SER B 1 355 ? 31.312 -42.25 -1.515 1 83.81 355 SER B N 1
ATOM 6404 C CA . SER B 1 355 ? 31.016 -40.875 -1.151 1 83.81 355 SER B CA 1
ATOM 6405 C C . SER B 1 355 ? 30.375 -40.125 -2.314 1 83.81 355 SER B C 1
ATOM 6407 O O . SER B 1 355 ? 30.875 -40.188 -3.441 1 83.81 355 SER B O 1
ATOM 6409 N N . ILE B 1 356 ? 29.25 -39.562 -2.033 1 82.25 356 ILE B N 1
ATOM 6410 C CA . ILE B 1 356 ? 28.516 -38.875 -3.08 1 82.25 356 ILE B CA 1
ATOM 6411 C C . ILE B 1 356 ? 28.625 -37.344 -2.883 1 82.25 356 ILE B C 1
ATOM 6413 O O . ILE B 1 356 ? 28.531 -36.875 -1.759 1 82.25 356 ILE B O 1
ATOM 6417 N N . SER B 1 357 ? 28.984 -36.719 -3.988 1 81.38 357 SER B N 1
ATOM 6418 C CA . SER B 1 357 ? 29.031 -35.25 -3.959 1 81.38 357 SER B CA 1
ATOM 6419 C C . SER B 1 357 ? 27.641 -34.656 -4.105 1 81.38 357 SER B C 1
ATOM 6421 O O . SER B 1 357 ? 26.891 -35 -5.027 1 81.38 357 SER B O 1
ATOM 6423 N N . SER B 1 358 ? 27.266 -33.875 -3.133 1 85.12 358 SER B N 1
ATOM 6424 C CA . SER B 1 358 ? 25.938 -33.281 -3.139 1 85.12 358 SER B CA 1
ATOM 6425 C C . SER B 1 358 ? 25.984 -31.844 -3.66 1 85.12 358 SER B C 1
ATOM 6427 O O . SER B 1 358 ? 25.703 -30.906 -2.92 1 85.12 358 SER B O 1
ATOM 6429 N N . SER B 1 359 ? 26.422 -31.625 -4.941 1 89.62 359 SER B N 1
ATOM 6430 C CA . SER B 1 359 ? 26.5 -30.297 -5.539 1 89.62 359 SER B CA 1
ATOM 6431 C C . SER B 1 359 ? 25.844 -30.266 -6.914 1 89.62 359 SER B C 1
ATOM 6433 O O . SER B 1 359 ? 25.734 -31.297 -7.578 1 89.62 359 SER B O 1
ATOM 6435 N N . PRO B 1 360 ? 25.422 -29.109 -7.297 1 92.69 360 PRO B N 1
ATOM 6436 C CA . PRO B 1 360 ? 24.828 -28.984 -8.633 1 92.69 360 PRO B CA 1
ATOM 6437 C C . PRO B 1 360 ? 25.766 -29.453 -9.742 1 92.69 360 PRO B C 1
ATOM 6439 O O . PRO B 1 360 ? 25.312 -30.047 -10.727 1 92.69 360 PRO B O 1
ATOM 6442 N N . GLY B 1 361 ? 27 -29.234 -9.57 1 90.38 361 GLY B N 1
ATOM 6443 C CA . GLY B 1 361 ? 27.984 -29.672 -10.555 1 90.38 361 GLY B CA 1
ATOM 6444 C C . GLY B 1 361 ? 27.969 -31.172 -10.805 1 90.38 361 GLY B C 1
ATOM 6445 O O . GLY B 1 361 ? 28.297 -31.625 -11.898 1 90.38 361 GLY B O 1
ATOM 6446 N N . SER B 1 362 ? 27.609 -31.922 -9.812 1 90.69 362 SER B N 1
ATOM 6447 C CA . SER B 1 362 ? 27.547 -33.375 -9.922 1 90.69 362 SER B CA 1
ATOM 6448 C C . SER B 1 362 ? 26.141 -33.844 -10.25 1 90.69 362 SER B C 1
ATOM 6450 O O . SER B 1 362 ? 25.875 -35.062 -10.242 1 90.69 362 SER B O 1
ATOM 6452 N N . GLY B 1 363 ? 25.234 -32.969 -10.5 1 94.31 363 GLY B N 1
ATOM 6453 C CA . GLY B 1 363 ? 23.875 -33.312 -10.844 1 94.31 363 GLY B CA 1
ATOM 6454 C C . GLY B 1 363 ? 22.984 -33.531 -9.633 1 94.31 363 GLY B C 1
ATOM 6455 O O . GLY B 1 363 ? 22.047 -34.344 -9.68 1 94.31 363 GLY B O 1
ATOM 6456 N N . HIS B 1 364 ? 23.391 -32.875 -8.617 1 95.38 364 HIS B N 1
ATOM 6457 C CA . HIS B 1 364 ? 22.672 -33.031 -7.355 1 95.38 364 HIS B CA 1
ATOM 6458 C C . HIS B 1 364 ? 22.156 -31.672 -6.871 1 95.38 364 HIS B C 1
ATOM 6460 O O . HIS B 1 364 ? 22.938 -30.781 -6.539 1 95.38 364 HIS B O 1
ATOM 6466 N N . TRP B 1 365 ? 20.812 -31.438 -6.812 1 97.25 365 TRP B N 1
ATOM 6467 C CA . TRP B 1 365 ? 20.172 -30.219 -6.301 1 97.25 365 TRP B CA 1
ATOM 6468 C C . TRP B 1 365 ? 19.25 -30.547 -5.137 1 97.25 365 TRP B C 1
ATOM 6470 O O . TRP B 1 365 ? 18.172 -31.109 -5.336 1 97.25 365 TRP B O 1
ATOM 6480 N N . ALA B 1 366 ? 19.688 -30.219 -3.928 1 97.06 366 ALA B N 1
ATOM 6481 C CA . ALA B 1 366 ? 18.891 -30.594 -2.766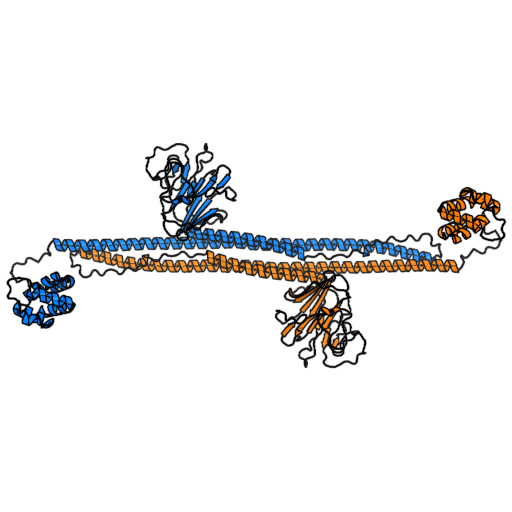 1 97.06 366 ALA B CA 1
ATOM 6482 C C . ALA B 1 366 ? 19.016 -29.547 -1.655 1 97.06 366 ALA B C 1
ATOM 6484 O O . ALA B 1 366 ? 19.938 -28.734 -1.668 1 97.06 366 ALA B O 1
ATOM 6485 N N . VAL B 1 367 ? 18.016 -29.516 -0.8 1 96.75 367 VAL B N 1
ATOM 6486 C CA . VAL B 1 367 ? 18.062 -28.812 0.476 1 96.75 367 VAL B CA 1
ATOM 6487 C C . VAL B 1 367 ? 17.922 -29.812 1.624 1 96.75 367 VAL B C 1
ATOM 6489 O O . VAL B 1 367 ? 17.312 -30.875 1.457 1 96.75 367 VAL B O 1
ATOM 6492 N N . GLY B 1 368 ? 18.578 -29.438 2.748 1 95.62 368 GLY B N 1
ATOM 6493 C CA . GLY B 1 368 ? 18.5 -30.391 3.848 1 95.62 368 GLY B CA 1
ATOM 6494 C C . GLY B 1 368 ? 18.719 -29.75 5.207 1 95.62 368 GLY B C 1
ATOM 6495 O O . GLY B 1 368 ? 19.266 -28.656 5.301 1 95.62 368 GLY B O 1
ATOM 6496 N N . LEU B 1 369 ? 18.172 -30.375 6.156 1 95.5 369 LEU B N 1
ATOM 6497 C CA . LEU B 1 369 ? 18.359 -30.016 7.551 1 95.5 369 LEU B CA 1
ATOM 6498 C C . LEU B 1 369 ? 19.484 -30.812 8.18 1 95.5 369 LEU B C 1
ATOM 6500 O O . LEU B 1 369 ? 19.562 -32.031 7.996 1 95.5 369 LEU B O 1
ATOM 6504 N N . ARG B 1 370 ? 20.297 -30.078 8.836 1 90.81 370 ARG B N 1
ATOM 6505 C CA . ARG B 1 370 ? 21.391 -30.719 9.555 1 90.81 370 ARG B CA 1
ATOM 6506 C C . ARG B 1 370 ? 21.156 -30.719 11.055 1 90.81 370 ARG B C 1
ATOM 6508 O O . ARG B 1 370 ? 20.344 -29.922 11.555 1 90.81 370 ARG B O 1
ATOM 6515 N N . SER B 1 371 ? 21.719 -31.625 11.812 1 78.06 371 SER B N 1
ATOM 6516 C CA . SER B 1 371 ? 21.5 -31.859 13.234 1 78.06 371 SER B CA 1
ATOM 6517 C C . SER B 1 371 ? 21.641 -30.562 14.031 1 78.06 371 SER B C 1
ATOM 6519 O O . SER B 1 371 ? 21 -30.406 15.07 1 78.06 371 SER B O 1
ATOM 6521 N N . GLY B 1 372 ? 22.172 -29.547 13.617 1 76.06 372 GLY B N 1
ATOM 6522 C CA . GLY B 1 372 ? 22.297 -28.297 14.336 1 76.06 372 GLY B CA 1
ATOM 6523 C C . GLY B 1 372 ? 21.172 -27.328 14.062 1 76.06 372 GLY B C 1
ATOM 6524 O O . GLY B 1 372 ? 21.141 -26.219 14.602 1 76.06 372 GLY B O 1
ATOM 6525 N N . GLY B 1 373 ? 20.266 -27.891 13.367 1 85.94 373 GLY B N 1
ATOM 6526 C CA . GLY B 1 373 ? 19.094 -27.062 13.094 1 85.94 373 GLY B CA 1
ATOM 6527 C C . GLY B 1 373 ? 19.328 -26.078 11.961 1 85.94 373 GLY B C 1
ATOM 6528 O O . GLY B 1 373 ? 18.641 -25.062 11.875 1 85.94 373 GLY B O 1
ATOM 6529 N N . THR B 1 374 ? 20.312 -26.344 11.18 1 91.75 374 THR B N 1
ATOM 6530 C CA . THR B 1 374 ? 20.609 -25.453 10.062 1 91.75 374 THR B CA 1
ATOM 6531 C C . THR B 1 374 ? 20.156 -26.062 8.742 1 91.75 374 THR B C 1
ATOM 6533 O O . THR B 1 374 ? 20.375 -27.25 8.5 1 91.75 374 THR B O 1
ATOM 6536 N N . ILE B 1 375 ? 19.5 -25.266 7.949 1 94.94 375 ILE B N 1
ATOM 6537 C CA . ILE B 1 375 ? 19.125 -25.719 6.613 1 94.94 375 ILE B CA 1
ATOM 6538 C C . ILE B 1 375 ? 20.234 -25.359 5.621 1 94.94 375 ILE B C 1
ATOM 6540 O O . ILE B 1 375 ? 20.734 -24.234 5.617 1 94.94 375 ILE B O 1
ATOM 6544 N N . LYS B 1 376 ? 20.594 -26.406 4.801 1 93.94 376 LYS B N 1
ATOM 6545 C CA . LYS B 1 376 ? 21.703 -26.188 3.877 1 93.94 376 LYS B CA 1
ATOM 6546 C C . LYS B 1 376 ? 21.312 -26.547 2.447 1 93.94 376 LYS B C 1
ATOM 6548 O O . LYS B 1 376 ? 20.406 -27.359 2.23 1 93.94 376 LYS B O 1
ATOM 6553 N N . ALA B 1 377 ? 21.922 -25.875 1.484 1 94.56 377 ALA B N 1
ATOM 6554 C CA . ALA B 1 377 ? 21.828 -26.156 0.054 1 94.56 377 ALA B CA 1
ATOM 6555 C C . ALA B 1 377 ? 23.188 -26.016 -0.618 1 94.56 377 ALA B C 1
ATOM 6557 O O . ALA B 1 377 ? 23.797 -24.938 -0.589 1 94.56 377 ALA B O 1
ATOM 6558 N N . ALA B 1 378 ? 23.641 -27.062 -1.206 1 91.06 378 ALA B N 1
ATOM 6559 C CA . ALA B 1 378 ? 24.922 -27.062 -1.896 1 91.06 378 ALA B CA 1
ATOM 6560 C C . ALA B 1 378 ? 26.031 -26.516 -1.003 1 91.06 378 ALA B C 1
ATOM 6562 O O . ALA B 1 378 ? 26.797 -25.641 -1.42 1 91.06 378 ALA B O 1
ATOM 6563 N N . GLY B 1 379 ? 26.062 -26.859 0.235 1 86.88 379 GLY B N 1
ATOM 6564 C CA . GLY B 1 379 ? 27.125 -26.484 1.155 1 86.88 379 GLY B CA 1
ATOM 6565 C C . GLY B 1 379 ? 26.875 -25.141 1.817 1 86.88 379 GLY B C 1
ATOM 6566 O O . GLY B 1 379 ? 27.625 -24.75 2.723 1 86.88 379 GLY B O 1
ATOM 6567 N N . LEU B 1 380 ? 25.906 -24.422 1.427 1 91.12 380 LEU B N 1
ATOM 6568 C CA . LEU B 1 380 ? 25.609 -23.094 1.973 1 91.12 380 LEU B CA 1
ATOM 6569 C C . LEU B 1 380 ? 24.531 -23.188 3.047 1 91.12 380 LEU B C 1
ATOM 6571 O O . LEU B 1 380 ? 23.547 -23.906 2.887 1 91.12 380 LEU B O 1
ATOM 6575 N N . SER B 1 381 ? 24.719 -22.469 4.105 1 92.62 381 SER B N 1
ATOM 6576 C CA . SER B 1 381 ? 23.688 -22.344 5.137 1 92.62 381 SER B CA 1
ATOM 6577 C C . SER B 1 381 ? 22.641 -21.297 4.762 1 92.62 381 SER B C 1
ATOM 6579 O O . SER B 1 381 ? 22.984 -20.172 4.406 1 92.62 381 SER B O 1
ATOM 6581 N N . LEU B 1 382 ? 21.484 -21.75 4.844 1 93.56 382 LEU B N 1
ATOM 6582 C CA . LEU B 1 382 ? 20.406 -20.844 4.441 1 93.56 382 LEU B CA 1
ATOM 6583 C C . LEU B 1 382 ? 19.812 -20.141 5.648 1 93.56 382 LEU B C 1
ATOM 6585 O O . LEU B 1 382 ? 19.922 -20.625 6.777 1 93.56 382 LEU B O 1
ATOM 6589 N N . ASP B 1 383 ? 19.266 -18.891 5.371 1 89 383 ASP B N 1
ATOM 6590 C CA . ASP B 1 383 ? 18.594 -18.125 6.414 1 89 383 ASP B CA 1
ATOM 6591 C C . ASP B 1 383 ? 17.109 -18.484 6.492 1 89 383 ASP B C 1
ATOM 6593 O O . ASP B 1 383 ? 16.25 -17.688 6.145 1 89 383 ASP B O 1
ATOM 6597 N N . VAL B 1 384 ? 16.859 -19.641 6.785 1 88.5 384 VAL B N 1
ATOM 6598 C CA . VAL B 1 384 ? 15.508 -20.156 6.961 1 88.5 384 VAL B CA 1
ATOM 6599 C C . VAL B 1 384 ? 15.344 -20.703 8.383 1 88.5 384 VAL B C 1
ATOM 6601 O O . VAL B 1 384 ? 16.203 -21.438 8.875 1 88.5 384 VAL B O 1
ATOM 6604 N N . LYS B 1 385 ? 14.305 -20.25 8.961 1 79.25 385 LYS B N 1
ATOM 6605 C CA . LYS B 1 385 ? 14.109 -20.656 10.352 1 79.25 385 LYS B CA 1
ATOM 6606 C C . LYS B 1 385 ? 13.344 -21.969 10.43 1 79.25 385 LYS B C 1
ATOM 6608 O O . LYS B 1 385 ? 12.211 -22.078 9.969 1 79.25 385 LYS B O 1
ATOM 6613 N N . PRO B 1 386 ? 14.055 -23 11.039 1 76.69 386 PRO B N 1
ATOM 6614 C CA . PRO B 1 386 ? 13.336 -24.234 11.344 1 76.69 386 PRO B CA 1
ATOM 6615 C C . PRO B 1 386 ? 12.383 -24.094 12.523 1 76.69 386 PRO B C 1
ATOM 6617 O O . PRO B 1 386 ? 12.477 -23.125 13.281 1 76.69 386 PRO B O 1
ATOM 6620 N N . PRO B 1 387 ? 11.359 -24.969 12.586 1 84.62 387 PRO B N 1
ATOM 6621 C CA . PRO B 1 387 ? 11.188 -26.234 11.859 1 84.62 387 PRO B CA 1
ATOM 6622 C C . PRO B 1 387 ? 10.359 -26.078 10.586 1 84.62 387 PRO B C 1
ATOM 6624 O O . PRO B 1 387 ? 9.438 -25.25 10.547 1 84.62 387 PRO B O 1
ATOM 6627 N N . LEU B 1 388 ? 10.734 -26.922 9.602 1 92.25 388 LEU B N 1
ATOM 6628 C CA . LEU B 1 388 ? 9.922 -27.062 8.398 1 92.25 388 LEU B CA 1
ATOM 6629 C C . LEU B 1 388 ? 9.039 -28.297 8.484 1 92.25 388 LEU B C 1
ATOM 6631 O O . LEU B 1 388 ? 9.484 -29.359 8.945 1 92.25 388 LEU B O 1
ATOM 6635 N N . ASN B 1 389 ? 7.797 -28.125 8.172 1 94.81 389 ASN B N 1
ATOM 6636 C CA . ASN B 1 389 ? 6.898 -29.281 8.195 1 94.81 389 ASN B CA 1
ATOM 6637 C C . ASN B 1 389 ? 6.809 -29.938 6.832 1 94.81 389 ASN B C 1
ATOM 6639 O O . ASN B 1 389 ? 6.746 -31.172 6.734 1 94.81 389 ASN B O 1
ATOM 6643 N N . LYS B 1 390 ? 6.762 -29.125 5.883 1 96.44 390 LYS B N 1
ATOM 6644 C CA . LYS B 1 390 ? 6.609 -29.609 4.516 1 96.44 390 LYS B CA 1
ATOM 6645 C C . LYS B 1 390 ? 7.438 -28.797 3.535 1 96.44 390 LYS B C 1
ATOM 6647 O O . LYS B 1 390 ? 7.426 -27.562 3.588 1 96.44 390 LYS B O 1
ATOM 6652 N N . VAL B 1 391 ? 8.164 -29.578 2.691 1 96.62 391 VAL B N 1
ATOM 6653 C CA . VAL B 1 391 ? 8.992 -28.922 1.687 1 96.62 391 VAL B CA 1
ATOM 6654 C C . VAL B 1 391 ? 8.461 -29.234 0.291 1 96.62 391 VAL B C 1
ATOM 6656 O O . VAL B 1 391 ? 8.195 -30.391 -0.036 1 96.62 391 VAL B O 1
ATOM 6659 N N . GLY B 1 392 ? 8.242 -28.188 -0.444 1 96.94 392 GLY B N 1
ATOM 6660 C CA . GLY B 1 392 ? 7.855 -28.344 -1.837 1 96.94 392 GLY B CA 1
ATOM 6661 C C . GLY B 1 392 ? 9.008 -28.156 -2.801 1 96.94 392 GLY B C 1
ATOM 6662 O O . GLY B 1 392 ? 9.867 -27.297 -2.592 1 96.94 392 GLY B O 1
ATOM 6663 N N . VAL B 1 393 ? 9.016 -28.984 -3.881 1 97.44 393 VAL B N 1
ATOM 6664 C CA . VAL B 1 393 ? 10.062 -28.906 -4.898 1 97.44 393 VAL B CA 1
ATOM 6665 C C . VAL B 1 393 ? 9.422 -28.688 -6.273 1 97.44 393 VAL B C 1
ATOM 6667 O O . VAL B 1 393 ? 8.609 -29.5 -6.723 1 97.44 393 VAL B O 1
ATOM 6670 N N . PHE B 1 394 ? 9.75 -27.594 -6.863 1 97.06 394 PHE B N 1
ATOM 6671 C CA . PHE B 1 394 ? 9.305 -27.281 -8.211 1 97.06 394 PHE B CA 1
ATOM 6672 C C . PHE B 1 394 ? 10.477 -27.266 -9.188 1 97.06 394 PHE B C 1
ATOM 6674 O O . PHE B 1 394 ? 11.477 -26.594 -8.945 1 97.06 394 PHE B O 1
ATOM 6681 N N . VAL B 1 395 ? 10.289 -28.016 -10.305 1 97 395 VAL B N 1
ATOM 6682 C CA . VAL B 1 395 ? 11.336 -28.078 -11.32 1 97 395 VAL B CA 1
ATOM 6683 C C . VAL B 1 395 ? 10.797 -27.594 -12.656 1 97 395 VAL B C 1
ATOM 6685 O O . VAL B 1 395 ? 9.742 -28.047 -13.117 1 97 395 VAL B O 1
ATOM 6688 N N . ASP B 1 396 ? 11.414 -26.672 -13.195 1 95.69 396 ASP B N 1
ATOM 6689 C CA . ASP B 1 396 ? 11.195 -26.266 -14.578 1 95.69 396 ASP B CA 1
ATOM 6690 C C . ASP B 1 396 ? 12.359 -26.688 -15.469 1 95.69 396 ASP B C 1
ATOM 6692 O O . ASP B 1 396 ? 13.398 -26.016 -15.5 1 95.69 396 ASP B O 1
ATOM 6696 N N . TYR B 1 397 ? 12.102 -27.75 -16.188 1 95.94 397 TYR B N 1
ATOM 6697 C CA . TYR B 1 397 ? 13.195 -28.344 -16.953 1 95.94 397 TYR B CA 1
ATOM 6698 C C . TYR B 1 397 ? 13.664 -27.422 -18.062 1 95.94 397 TYR B C 1
ATOM 6700 O O . TYR B 1 397 ? 14.859 -27.266 -18.297 1 95.94 397 TYR B O 1
ATOM 6708 N N . LYS B 1 398 ? 12.742 -26.781 -18.766 1 91.94 398 LYS B N 1
ATOM 6709 C CA . LYS B 1 398 ? 13.062 -25.906 -19.891 1 91.94 398 LYS B CA 1
ATOM 6710 C C . LYS B 1 398 ? 13.805 -24.656 -19.438 1 91.94 398 LYS B C 1
ATOM 6712 O O . LYS B 1 398 ? 14.828 -24.281 -20.016 1 91.94 398 LYS B O 1
ATOM 6717 N N . GLU B 1 399 ? 13.344 -24.141 -18.328 1 93.31 399 GLU B N 1
ATOM 6718 C CA . GLU B 1 399 ? 13.93 -22.906 -17.828 1 93.31 399 GLU B CA 1
ATOM 6719 C C . GLU B 1 399 ? 15.188 -23.188 -17.016 1 93.31 399 GLU B C 1
ATOM 6721 O O . GLU B 1 399 ? 15.945 -22.266 -16.672 1 93.31 399 GLU B O 1
ATOM 6726 N N . GLY B 1 400 ? 15.359 -24.391 -16.625 1 95.56 400 GLY B N 1
ATOM 6727 C CA . GLY B 1 400 ? 16.516 -24.766 -15.828 1 95.56 400 GLY B CA 1
ATOM 6728 C C . GLY B 1 400 ? 16.5 -24.203 -14.422 1 95.56 400 GLY B C 1
ATOM 6729 O O . GLY B 1 400 ? 17.469 -23.578 -13.977 1 95.56 400 GLY B O 1
ATOM 6730 N N . SER B 1 401 ? 15.398 -24.359 -13.797 1 97.06 401 SER B N 1
ATOM 6731 C CA . SER B 1 401 ? 15.281 -23.828 -12.453 1 97.06 401 SER B CA 1
ATOM 6732 C C . SER B 1 401 ? 14.633 -24.828 -11.5 1 97.06 401 SER B C 1
ATOM 6734 O O . SER B 1 401 ? 13.773 -25.609 -11.914 1 97.06 401 SER B O 1
ATOM 6736 N N . ILE B 1 402 ? 15.148 -24.844 -10.258 1 97.81 402 ILE B N 1
ATOM 6737 C CA . ILE B 1 402 ? 14.586 -25.641 -9.164 1 97.81 402 ILE B CA 1
ATOM 6738 C C . ILE B 1 402 ? 14.273 -24.719 -7.98 1 97.81 402 ILE B C 1
ATOM 6740 O O . ILE B 1 402 ? 15.141 -23.984 -7.516 1 97.81 402 ILE B O 1
ATOM 6744 N N . ILE B 1 403 ? 13.031 -24.797 -7.562 1 97.38 403 ILE B N 1
ATOM 6745 C CA . ILE B 1 403 ? 12.625 -23.938 -6.461 1 97.38 403 ILE B CA 1
ATOM 6746 C C . ILE B 1 403 ? 12.141 -24.781 -5.285 1 97.38 403 ILE B C 1
ATOM 6748 O O . ILE B 1 403 ? 11.352 -25.719 -5.469 1 97.38 403 ILE B O 1
ATOM 6752 N N . PHE B 1 404 ? 12.641 -24.484 -4.094 1 97.25 404 PHE B N 1
ATOM 6753 C CA . PHE B 1 404 ? 12.227 -25.125 -2.852 1 97.25 404 PHE B CA 1
ATOM 6754 C C . PHE B 1 404 ? 11.391 -24.156 -2.006 1 97.25 404 PHE B C 1
ATOM 6756 O O . PHE B 1 404 ? 11.781 -23.016 -1.79 1 97.25 404 PHE B O 1
ATOM 6763 N N . TYR B 1 405 ? 10.234 -24.719 -1.499 1 94.56 405 TYR B N 1
ATOM 6764 C CA . TYR B 1 405 ? 9.32 -23.859 -0.752 1 94.56 405 TYR B CA 1
ATOM 6765 C C . TYR B 1 405 ? 8.953 -24.5 0.584 1 94.56 405 TYR B C 1
ATOM 6767 O O . TYR B 1 405 ? 8.875 -25.719 0.7 1 94.56 405 TYR B O 1
ATOM 6775 N N . ASN B 1 406 ? 8.781 -23.609 1.539 1 95.12 406 ASN B N 1
ATOM 6776 C CA . ASN B 1 406 ? 8 -23.984 2.713 1 95.12 406 ASN B CA 1
ATOM 6777 C C . ASN B 1 406 ? 6.508 -24.016 2.408 1 95.12 406 ASN B C 1
ATOM 6779 O O . ASN B 1 406 ? 5.891 -22.969 2.217 1 95.12 406 ASN B O 1
ATOM 6783 N N . VAL B 1 407 ? 5.906 -25.125 2.373 1 94.25 407 VAL B N 1
ATOM 6784 C CA . VAL B 1 407 ? 4.539 -25.281 1.891 1 94.25 407 VAL B CA 1
ATOM 6785 C C . VAL B 1 407 ? 3.576 -24.562 2.838 1 94.25 407 VAL B C 1
ATOM 6787 O O . VAL B 1 407 ? 2.582 -23.984 2.4 1 94.25 407 VAL B O 1
ATOM 6790 N N . ASP B 1 408 ? 3.854 -24.562 4.098 1 91 408 ASP B N 1
ATOM 6791 C CA . ASP B 1 408 ? 2.961 -23.984 5.098 1 91 408 ASP B CA 1
ATOM 6792 C C . ASP B 1 408 ? 2.93 -22.453 4.988 1 91 408 ASP B C 1
ATOM 6794 O O . ASP B 1 408 ? 1.856 -21.844 5.008 1 91 408 ASP B O 1
ATOM 6798 N N . SER B 1 409 ? 4.098 -21.906 4.863 1 90.25 409 SER B N 1
ATOM 6799 C CA . SER B 1 409 ? 4.18 -20.438 4.848 1 90.25 409 SER B CA 1
ATOM 6800 C C . SER B 1 409 ? 4.27 -19.906 3.424 1 90.25 409 SER B C 1
ATOM 6802 O O . SER B 1 409 ? 4.152 -18.703 3.197 1 90.25 409 SER B O 1
ATOM 6804 N N . ALA B 1 410 ? 4.367 -20.766 2.48 1 92.5 410 ALA B N 1
ATOM 6805 C CA . ALA B 1 410 ? 4.535 -20.391 1.075 1 92.5 410 ALA B CA 1
ATOM 6806 C C . ALA B 1 410 ? 5.762 -19.5 0.883 1 92.5 410 ALA B C 1
ATOM 6808 O O . ALA B 1 410 ? 5.754 -18.594 0.049 1 92.5 410 ALA B O 1
ATOM 6809 N N . GLU B 1 411 ? 6.789 -19.75 1.692 1 92.75 411 GLU B N 1
ATOM 6810 C CA . GLU B 1 411 ? 8.008 -18.953 1.59 1 92.75 411 GLU B CA 1
ATOM 6811 C C . GLU B 1 411 ? 9.102 -19.719 0.84 1 92.75 411 GLU B C 1
ATOM 6813 O O . GLU B 1 411 ? 9.18 -20.953 0.924 1 92.75 411 GLU B O 1
ATOM 6818 N N . LEU B 1 412 ? 9.883 -18.938 0.162 1 94.19 412 LEU B N 1
ATOM 6819 C CA . LEU B 1 412 ? 11 -19.516 -0.579 1 94.19 412 LEU B CA 1
ATOM 6820 C C . LEU B 1 412 ? 12.086 -20 0.372 1 94.19 412 LEU B C 1
ATOM 6822 O O . LEU B 1 412 ? 12.5 -19.281 1.282 1 94.19 412 LEU B O 1
ATOM 6826 N N . ILE B 1 413 ? 12.469 -21.234 0.205 1 95.19 413 ILE B N 1
ATOM 6827 C CA . ILE B 1 413 ? 13.594 -21.766 0.96 1 95.19 413 ILE B CA 1
ATOM 6828 C C . ILE B 1 413 ? 14.891 -21.531 0.191 1 95.19 413 ILE B C 1
ATOM 6830 O O . ILE B 1 413 ? 15.852 -20.969 0.736 1 95.19 413 ILE B O 1
ATOM 6834 N N . HIS B 1 414 ? 14.859 -21.984 -1.102 1 96.12 414 HIS B N 1
ATOM 6835 C CA . HIS B 1 414 ? 16.047 -21.859 -1.952 1 96.12 414 HIS B CA 1
ATOM 6836 C C . HIS B 1 414 ? 15.68 -22.016 -3.424 1 96.12 414 HIS B C 1
ATOM 6838 O O . HIS B 1 414 ? 14.672 -22.656 -3.754 1 96.12 414 HIS B O 1
ATOM 6844 N N . GLN B 1 415 ? 16.453 -21.391 -4.277 1 96.69 415 GLN B N 1
ATOM 6845 C CA . GLN B 1 415 ? 16.25 -21.531 -5.715 1 96.69 415 GLN B CA 1
ATOM 6846 C C . GLN B 1 415 ? 17.578 -21.75 -6.445 1 96.69 415 GLN B C 1
ATOM 6848 O O . GLN B 1 415 ? 18.547 -21.047 -6.195 1 96.69 415 GLN B O 1
ATOM 6853 N N . TYR B 1 416 ? 17.625 -22.812 -7.219 1 96.94 416 TYR B N 1
ATOM 6854 C CA . TYR B 1 416 ? 18.688 -22.984 -8.195 1 96.94 416 TYR B CA 1
ATOM 6855 C C . TYR B 1 416 ? 18.266 -22.438 -9.555 1 96.94 416 TYR B C 1
ATOM 6857 O O . TYR B 1 416 ? 17.219 -22.812 -10.094 1 96.94 416 TYR B O 1
ATOM 6865 N N . SER B 1 417 ? 19.031 -21.578 -10.039 1 95.25 417 SER B N 1
ATOM 6866 C CA . SER B 1 417 ? 18.688 -20.984 -11.336 1 95.25 417 SER B CA 1
ATOM 6867 C C . SER B 1 417 ? 19.766 -21.297 -12.375 1 95.25 417 SER B C 1
ATOM 6869 O O . SER B 1 417 ? 20.875 -21.719 -12.031 1 95.25 417 SER B O 1
ATOM 6871 N N . ASP B 1 418 ? 19.375 -21.188 -13.617 1 92.94 418 ASP B N 1
ATOM 6872 C CA . ASP B 1 418 ? 20.266 -21.328 -14.766 1 92.94 418 ASP B CA 1
ATOM 6873 C C . ASP B 1 418 ? 20.906 -22.719 -14.781 1 92.94 418 ASP B C 1
ATOM 6875 O O . ASP B 1 418 ? 22.109 -22.844 -15.023 1 92.94 418 ASP B O 1
ATOM 6879 N N . CYS B 1 419 ? 20.062 -23.672 -14.383 1 93.25 419 CYS B N 1
ATOM 6880 C CA . CYS B 1 419 ? 20.547 -25.047 -14.469 1 93.25 419 CYS B CA 1
ATOM 6881 C C . CYS B 1 419 ? 20.469 -25.547 -15.898 1 93.25 419 CYS B C 1
ATOM 6883 O O . CYS B 1 419 ? 19.469 -25.359 -16.594 1 93.25 419 CYS B O 1
ATOM 6885 N N . SER B 1 420 ? 21.562 -25.969 -16.484 1 92.5 420 SER B N 1
ATOM 6886 C CA . SER B 1 420 ? 21.562 -26.578 -17.812 1 92.5 420 SER B CA 1
ATOM 6887 C C . SER B 1 420 ? 21.406 -28.094 -17.703 1 92.5 420 SER B C 1
ATOM 6889 O O . SER B 1 420 ? 22.391 -28.828 -17.75 1 92.5 420 SER B O 1
ATOM 6891 N N . PHE B 1 421 ? 20.156 -28.531 -17.672 1 95.62 421 PHE B N 1
ATOM 6892 C CA . PHE B 1 421 ? 19.891 -29.953 -17.5 1 95.62 421 PHE B CA 1
ATOM 6893 C C . PHE B 1 421 ? 20.219 -30.734 -18.781 1 95.62 421 PHE B C 1
ATOM 6895 O O . PHE B 1 421 ? 19.844 -30.312 -19.875 1 95.62 421 PHE B O 1
ATOM 6902 N N . THR B 1 422 ? 20.859 -31.844 -18.672 1 93.69 422 THR B N 1
ATOM 6903 C CA . THR B 1 422 ? 21.25 -32.625 -19.828 1 93.69 422 THR B CA 1
ATOM 6904 C C . THR B 1 422 ? 20.719 -34.062 -19.703 1 93.69 422 THR B C 1
ATOM 6906 O O . THR B 1 422 ? 20.75 -34.812 -20.672 1 93.69 422 THR B O 1
ATOM 6909 N N . GLU B 1 423 ? 20.344 -34.469 -18.531 1 95.69 423 GLU B N 1
ATOM 6910 C CA . GLU B 1 423 ? 19.844 -35.812 -18.25 1 95.69 423 GLU B CA 1
ATOM 6911 C C . GLU B 1 423 ? 18.469 -35.781 -17.609 1 95.69 423 GLU B C 1
ATOM 6913 O O . GLU B 1 423 ? 17.953 -34.719 -17.281 1 95.69 423 GLU B O 1
ATOM 6918 N N . LYS B 1 424 ? 17.922 -36.938 -17.516 1 96.12 424 LYS B N 1
ATOM 6919 C CA . LYS B 1 424 ? 16.672 -37.094 -16.781 1 96.12 424 LYS B CA 1
ATOM 6920 C C . LYS B 1 424 ? 16.891 -36.812 -15.289 1 96.12 424 LYS B C 1
ATOM 6922 O O . LYS B 1 424 ? 17.922 -37.188 -14.734 1 96.12 424 LYS B O 1
ATOM 6927 N N . LEU B 1 425 ? 15.906 -36.156 -14.773 1 97.56 425 LEU B N 1
ATOM 6928 C CA . LEU B 1 425 ? 15.961 -35.844 -13.352 1 97.56 425 LEU B CA 1
ATOM 6929 C C . LEU B 1 425 ? 15.07 -36.812 -12.562 1 97.56 425 LEU B C 1
ATOM 6931 O O . LEU B 1 425 ? 13.992 -37.188 -13.023 1 97.56 425 LEU B O 1
ATOM 6935 N N . TYR B 1 426 ? 15.531 -37.188 -11.375 1 97.81 426 TYR B N 1
ATOM 6936 C CA . TYR B 1 426 ? 14.797 -38.062 -10.461 1 97.81 426 TYR B CA 1
ATOM 6937 C C . TYR B 1 426 ? 14.578 -37.375 -9.117 1 97.81 426 TYR B C 1
ATOM 6939 O O . TYR B 1 426 ? 15.484 -36.75 -8.594 1 97.81 426 TYR B O 1
ATOM 6947 N N . PRO B 1 427 ? 13.367 -37.469 -8.562 1 98 427 PRO B N 1
ATOM 6948 C CA . PRO B 1 427 ? 13.195 -37 -7.184 1 98 427 PRO B CA 1
ATOM 6949 C C . PRO B 1 427 ? 14.148 -37.688 -6.211 1 98 427 PRO B C 1
ATOM 6951 O O . PRO B 1 427 ? 14.43 -38.875 -6.359 1 98 427 PRO B O 1
ATOM 6954 N N . PHE B 1 428 ? 14.664 -36.938 -5.273 1 97.5 428 PHE B N 1
ATOM 6955 C CA . PHE B 1 428 ? 15.703 -37.406 -4.355 1 97.5 428 PHE B CA 1
ATOM 6956 C C . PHE B 1 428 ? 15.266 -37.188 -2.91 1 97.5 428 PHE B C 1
ATOM 6958 O O . PHE B 1 428 ? 14.805 -36.125 -2.533 1 97.5 428 PHE B O 1
ATOM 6965 N N . PHE B 1 429 ? 15.453 -38.25 -2.115 1 98.12 429 PHE B N 1
ATOM 6966 C CA . PHE B 1 429 ? 15.062 -38.188 -0.712 1 98.12 429 PHE B CA 1
ATOM 6967 C C . PHE B 1 429 ? 16.125 -38.812 0.179 1 98.12 429 PHE B C 1
ATOM 6969 O O . PHE B 1 429 ? 16.641 -39.875 -0.127 1 98.12 429 PHE B O 1
ATOM 6976 N N . SER B 1 430 ? 16.469 -38.156 1.227 1 96.88 430 SER B N 1
ATOM 6977 C CA . SER B 1 430 ? 17.312 -38.656 2.299 1 96.88 430 SER B CA 1
ATOM 6978 C C . SER B 1 430 ? 16.688 -38.406 3.666 1 96.88 430 SER B C 1
ATOM 6980 O O . SER B 1 430 ? 16.703 -37.281 4.168 1 96.88 430 SER B O 1
ATOM 6982 N N . PRO B 1 431 ? 16.156 -39.406 4.375 1 96.56 431 PRO B N 1
ATOM 6983 C CA . PRO B 1 431 ? 15.57 -39.188 5.699 1 96.56 431 PRO B CA 1
ATOM 6984 C C . PRO B 1 431 ? 16.625 -38.969 6.785 1 96.56 431 PRO B C 1
ATOM 6986 O O . PRO B 1 431 ? 16.281 -38.75 7.945 1 96.56 431 PRO B O 1
ATOM 6989 N N . GLY B 1 432 ? 17.906 -39.062 6.371 1 92.94 432 GLY B N 1
ATOM 6990 C CA . GLY B 1 432 ? 18.953 -38.938 7.375 1 92.94 432 GLY B CA 1
ATOM 6991 C C . GLY B 1 432 ? 19.188 -40.219 8.141 1 92.94 432 GLY B C 1
ATOM 6992 O O . GLY B 1 432 ? 18.453 -41.219 7.961 1 92.94 432 GLY B O 1
ATOM 6993 N N . VAL B 1 433 ? 20.25 -40.156 8.914 1 90.81 433 VAL B N 1
ATOM 6994 C CA . VAL B 1 433 ? 20.625 -41.344 9.672 1 90.81 433 VAL B CA 1
ATOM 6995 C C . VAL B 1 433 ? 19.719 -41.5 10.906 1 90.81 433 VAL B C 1
ATOM 6997 O O . VAL B 1 433 ? 19.094 -40.531 11.32 1 90.81 433 VAL B O 1
ATOM 7000 N N . TYR B 1 434 ? 19.734 -42.625 11.453 1 91.06 434 TYR B N 1
ATOM 7001 C CA . TYR B 1 434 ? 18.828 -42.969 12.531 1 91.06 434 TYR B CA 1
ATOM 7002 C C . TYR B 1 434 ? 19.109 -42.156 13.789 1 91.06 434 TYR B C 1
ATOM 7004 O O . TYR B 1 434 ? 18.188 -41.781 14.516 1 91.06 434 TYR B O 1
ATOM 7012 N N . HIS B 1 435 ? 20.25 -41.781 14.047 1 88.62 435 HIS B N 1
ATOM 7013 C CA . HIS B 1 435 ? 20.719 -41.031 15.203 1 88.62 435 HIS B CA 1
ATOM 7014 C C . HIS B 1 435 ? 20.141 -41.594 16.5 1 88.62 435 HIS B C 1
ATOM 7016 O O . HIS B 1 435 ? 19.531 -40.844 17.281 1 88.62 435 HIS B O 1
ATOM 7022 N N . GLY B 1 436 ? 20.297 -42.844 16.844 1 87.81 436 GLY B N 1
ATOM 7023 C CA . GLY B 1 436 ? 19.844 -43.469 18.062 1 87.81 436 GLY B CA 1
ATOM 7024 C C . GLY B 1 436 ? 18.328 -43.406 18.266 1 87.81 436 GLY B C 1
ATOM 7025 O O . GLY B 1 436 ? 17.844 -43.406 19.391 1 87.81 436 GLY B O 1
ATOM 7026 N N . GLY B 1 437 ? 17.625 -43.125 17.172 1 89.88 437 GLY B N 1
ATOM 7027 C CA . GLY B 1 437 ? 16.172 -43.094 17.25 1 89.88 437 GLY B CA 1
ATOM 7028 C C . GLY B 1 437 ? 15.609 -41.688 17.219 1 89.88 437 GLY B C 1
ATOM 7029 O O . GLY B 1 437 ? 14.406 -41.5 17.016 1 89.88 437 GLY B O 1
ATOM 7030 N N . LEU B 1 438 ? 16.438 -40.688 17.375 1 90.12 438 LEU B N 1
ATOM 7031 C CA . LEU B 1 438 ? 15.984 -39.312 17.406 1 90.12 438 LEU B CA 1
ATOM 7032 C C . LEU B 1 438 ? 15.438 -38.875 16.047 1 90.12 438 LEU B C 1
ATOM 7034 O O . LEU B 1 438 ? 14.602 -37.969 15.969 1 90.12 438 LEU B O 1
ATOM 7038 N N . ASN B 1 439 ? 15.875 -39.531 14.938 1 94.44 439 ASN B N 1
ATOM 7039 C CA . ASN B 1 439 ? 15.438 -39.188 13.586 1 94.44 439 ASN B CA 1
ATOM 7040 C C . ASN B 1 439 ? 14.672 -40.344 12.945 1 94.44 439 ASN B C 1
ATOM 7042 O O . ASN B 1 439 ? 14.828 -40.625 11.758 1 94.44 439 ASN B O 1
ATOM 7046 N N . ALA B 1 440 ? 13.828 -41 13.734 1 92.56 440 ALA B N 1
ATOM 7047 C CA . ALA B 1 440 ? 13.141 -42.219 13.312 1 92.56 440 ALA B CA 1
ATOM 7048 C C . ALA B 1 440 ? 11.867 -41.906 12.539 1 92.56 440 ALA B C 1
ATOM 7050 O O . ALA B 1 440 ? 11.312 -42.75 11.844 1 92.56 440 ALA B O 1
ATOM 7051 N N . LYS B 1 441 ? 11.336 -40.719 12.664 1 95.06 441 LYS B N 1
ATOM 7052 C CA . LYS B 1 441 ? 10.117 -40.375 11.953 1 95.06 441 LYS B CA 1
ATOM 7053 C C . LYS B 1 441 ? 10.32 -40.438 10.438 1 95.06 441 LYS B C 1
ATOM 7055 O O . LYS B 1 441 ? 11.383 -40.031 9.938 1 95.06 441 LYS B O 1
ATOM 7060 N N . PRO B 1 442 ? 9.352 -40.812 9.719 1 97 442 PRO B N 1
ATOM 7061 C CA . PRO B 1 442 ? 9.523 -40.969 8.273 1 97 442 PRO B CA 1
ATOM 7062 C C . PRO B 1 442 ? 9.398 -39.656 7.5 1 97 442 PRO B C 1
ATOM 7064 O O . PRO B 1 442 ? 8.773 -38.719 7.98 1 97 442 PRO B O 1
ATOM 7067 N N . LEU B 1 443 ? 10.148 -39.625 6.434 1 97.75 443 LEU B N 1
ATOM 7068 C CA . LEU B 1 443 ? 9.875 -38.656 5.371 1 97.75 443 LEU B CA 1
ATOM 7069 C C . LEU B 1 443 ? 8.711 -39.125 4.5 1 97.75 443 LEU B C 1
ATOM 7071 O O . LEU B 1 443 ? 8.727 -40.25 3.98 1 97.75 443 LEU B O 1
ATOM 7075 N N . VAL B 1 444 ? 7.652 -38.281 4.32 1 97.44 444 VAL B N 1
ATOM 7076 C CA . VAL B 1 444 ? 6.434 -38.688 3.639 1 97.44 444 VAL B CA 1
ATOM 7077 C C . VAL B 1 444 ? 6.23 -37.875 2.373 1 97.44 444 VAL B C 1
ATOM 7079 O O . VAL B 1 444 ? 6.227 -36.625 2.426 1 97.44 444 VAL B O 1
ATOM 7082 N N . ILE B 1 445 ? 6.086 -38.531 1.273 1 96.38 445 ILE B N 1
ATOM 7083 C CA . ILE B 1 445 ? 5.75 -37.844 0.023 1 96.38 445 ILE B CA 1
ATOM 7084 C C . ILE B 1 445 ? 4.25 -37.562 -0.032 1 96.38 445 ILE B C 1
ATOM 7086 O O . ILE B 1 445 ? 3.441 -38.5 0.045 1 96.38 445 ILE B O 1
ATOM 7090 N N . CYS B 1 446 ? 3.912 -36.312 -0.084 1 88.62 446 CYS B N 1
ATOM 7091 C CA . CYS B 1 446 ? 2.512 -35.906 -0.004 1 88.62 446 CYS B CA 1
ATOM 7092 C C . CYS B 1 446 ? 1.943 -35.625 -1.39 1 88.62 446 CYS B C 1
ATOM 7094 O O . CYS B 1 446 ? 2.66 -35.156 -2.275 1 88.62 446 CYS B O 1
ATOM 7096 N N . GLN B 1 447 ? 0.79 -36.25 -1.624 1 70.31 447 GLN B N 1
ATOM 7097 C CA . GLN B 1 447 ? 0.089 -35.844 -2.836 1 70.31 447 GLN B CA 1
ATOM 7098 C C . GLN B 1 447 ? -0.539 -34.469 -2.666 1 70.31 447 GLN B C 1
ATOM 7100 O O . GLN B 1 447 ? -1.048 -34.125 -1.594 1 70.31 447 GLN B O 1
ATOM 7105 N N . SER B 1 448 ? 0.042 -33.5 -3.24 1 59.84 448 SER B N 1
ATOM 7106 C CA . SER B 1 448 ? -0.447 -32.125 -3.141 1 59.84 448 SER B CA 1
ATOM 7107 C C . SER B 1 448 ? -1.968 -32.094 -3.033 1 59.84 448 SER B C 1
ATOM 7109 O O . SER B 1 448 ? -2.672 -32.5 -3.955 1 59.84 448 SER B O 1
ATOM 7111 N N . ARG B 1 449 ? -2.521 -32.625 -1.89 1 50.53 449 ARG B N 1
ATOM 7112 C CA . ARG B 1 449 ? -3.957 -32.5 -1.662 1 50.53 449 ARG B CA 1
ATOM 7113 C C . ARG B 1 449 ? -4.379 -31.031 -1.629 1 50.53 449 ARG B C 1
ATOM 7115 O O . ARG B 1 449 ? -3.643 -30.172 -1.121 1 50.53 449 ARG B O 1
ATOM 7122 N N . CYS B 1 450 ? -5.004 -30.453 -2.549 1 44.22 450 CYS B N 1
ATOM 7123 C CA . CYS B 1 450 ? -5.828 -29.281 -2.328 1 44.22 450 CYS B CA 1
ATOM 7124 C C . CYS B 1 450 ? -6.566 -29.359 -0.998 1 44.22 450 CYS B C 1
ATOM 7126 O O . CYS B 1 450 ? -7.68 -29.891 -0.934 1 44.22 450 CYS B O 1
ATOM 7128 N N . HIS B 1 451 ? -5.863 -29.656 0.016 1 35.91 451 HIS B N 1
ATOM 7129 C CA . HIS B 1 451 ? -6.664 -29.719 1.232 1 35.91 451 HIS B CA 1
ATOM 7130 C C . HIS B 1 451 ? -7.328 -28.375 1.529 1 35.91 451 HIS B C 1
ATOM 7132 O O . HIS B 1 451 ? -6.691 -27.328 1.416 1 35.91 451 HIS B O 1
ATOM 7138 N N . PRO B 1 452 ? -8.656 -28.188 1.552 1 32.78 452 PRO B N 1
ATOM 7139 C CA . PRO B 1 452 ? -9.359 -27.031 2.107 1 32.78 452 PRO B CA 1
ATOM 7140 C C . PRO B 1 452 ? -8.953 -26.734 3.549 1 32.78 452 PRO B C 1
ATOM 7142 O O . PRO B 1 452 ? -8.828 -27.656 4.363 1 32.78 452 PRO B O 1
ATOM 7145 N N . THR B 1 453 ? -7.945 -26 3.842 1 28.98 453 THR B N 1
ATOM 7146 C CA . THR B 1 453 ? -7.832 -25.656 5.258 1 28.98 453 THR B CA 1
ATOM 7147 C C . THR B 1 453 ? -9.211 -25.484 5.883 1 28.98 453 THR B C 1
ATOM 7149 O O . THR B 1 453 ? -10.07 -24.797 5.32 1 28.98 453 THR B O 1
ATOM 7152 N N . PRO B 1 454 ? -9.422 -26.234 7.055 1 28.23 454 PRO B N 1
ATOM 7153 C CA . PRO B 1 454 ? -10.703 -25.938 7.703 1 28.23 454 PRO B CA 1
ATOM 7154 C C . PRO B 1 454 ? -10.883 -24.453 8.008 1 28.23 454 PRO B C 1
ATOM 7156 O O . PRO B 1 454 ? -9.906 -23.75 8.289 1 28.23 454 PRO B O 1
#

Solvent-accessible surface area (backbone atoms only — not comparable to full-atom values): 49676 Å² total; per-residue (Å²): 125,83,46,69,63,52,54,52,37,56,52,56,64,71,43,53,76,68,54,47,53,50,45,54,50,43,67,66,61,65,76,65,91,59,89,64,73,59,64,80,64,56,75,79,37,50,65,63,48,44,46,50,51,37,31,72,70,56,32,55,69,50,31,49,56,48,46,32,54,45,28,48,72,74,69,40,53,68,57,22,52,57,61,61,66,67,54,75,75,76,71,72,79,70,84,79,81,79,73,82,66,71,56,70,63,62,52,48,51,52,49,49,52,51,50,50,52,42,52,52,42,52,48,51,42,51,52,44,53,53,47,42,50,53,44,52,50,48,44,50,47,41,50,50,44,44,51,49,50,44,51,51,49,54,53,51,51,49,50,48,42,49,50,52,54,51,47,51,52,52,47,48,50,51,48,50,52,53,46,50,52,50,45,50,52,46,51,51,50,41,51,53,44,51,52,49,39,52,54,43,50,51,49,43,51,50,48,54,50,35,67,70,64,73,51,84,75,85,75,75,70,77,77,84,70,77,73,64,80,70,62,72,84,73,71,84,72,61,48,62,58,51,52,52,50,50,52,52,47,50,52,52,48,51,52,52,51,52,49,49,49,32,42,41,48,46,52,55,46,56,68,32,53,51,89,67,33,52,28,74,69,24,33,9,44,36,50,46,67,42,94,83,22,38,33,34,21,24,68,76,49,75,50,97,62,86,89,52,87,61,22,19,68,63,52,61,33,32,35,33,63,53,68,43,80,62,55,64,42,14,44,35,35,33,40,50,82,44,48,29,30,37,45,38,38,24,36,78,79,45,73,32,60,58,87,64,72,68,28,63,92,58,37,24,48,47,40,28,39,35,83,84,63,44,34,32,43,65,89,38,78,49,99,56,82,71,83,61,49,34,41,29,42,37,38,32,51,82,71,10,34,40,40,31,28,32,60,85,74,33,38,80,68,49,71,50,67,79,43,83,75,86,61,43,36,23,43,32,42,22,35,31,66,22,68,95,57,68,16,44,56,50,33,32,51,44,71,83,64,84,64,76,76,131,124,82,47,68,64,52,54,53,36,56,52,54,67,72,43,53,76,70,52,45,53,49,46,54,51,44,66,64,64,58,80,63,91,60,89,63,72,62,65,81,62,58,75,76,39,51,65,67,48,46,47,50,52,37,31,70,72,55,32,54,68,51,31,50,57,48,47,33,54,44,27,47,74,73,70,39,54,69,56,22,52,57,60,59,66,66,57,74,75,76,71,72,80,70,84,77,80,78,74,84,66,71,56,70,65,62,52,49,50,51,49,48,52,49,50,51,51,43,49,51,44,52,50,51,41,50,53,44,52,52,47,42,51,52,44,52,50,48,46,51,46,43,49,51,44,43,51,50,51,44,51,52,48,54,53,51,52,49,52,48,44,50,50,51,53,51,48,51,53,51,47,48,48,52,47,49,51,51,45,50,54,50,45,50,51,46,51,51,49,42,51,54,44,51,51,50,40,52,53,43,53,51,49,43,52,51,48,53,50,35,68,72,64,74,51,84,74,83,74,77,71,77,78,84,70,76,74,66,80,68,63,71,84,71,70,82,71,60,47,64,58,50,50,52,48,50,52,52,46,50,51,53,48,50,52,52,50,51,50,49,49,32,42,40,49,47,52,53,47,55,70,32,53,51,89,68,34,52,28,73,70,24,33,9,43,36,50,46,65,42,94,83,23,39,34,33,21,24,66,76,50,76,50,97,62,86,89,52,87,60,23,19,70,62,51,62,33,32,34,32,63,52,68,46,78,61,56,63,42,16,43,34,37,33,41,50,83,44,48,31,31,36,44,39,39,24,37,78,79,45,73,31,59,58,85,64,72,68,29,64,92,58,39,23,49,48,41,28,39,36,83,86,62,45,34,33,42,64,89,38,78,49,98,55,81,71,84,60,50,31,42,29,43,38,38,31,48,82,72,11,32,39,39,32,28,32,59,85,73,34,37,80,70,49,71,49,67,78,44,84,75,88,59,43,36,23,42,33,41,20,35,31,66,22,69,97,56,68,16,42,55,50,32,32,52,44,70,84,62,85,64,76,77,130

pLDDT: mean 84.65, std 15.64, range [28.12, 98.44]

InterPro domains:
  IPR001870 B30.2/SPRY domain [PS50188] (256-443)
  IPR003877 SPRY domain [PF00622] (328-432)
  IPR003877 SPRY domain [SM00449] (326-449)
  IPR003879 Butyrophylin-like, SPRY domain [PR01407] (272-289)
  IPR003879 Butyrophylin-like, SPRY domain [PR01407] (289-306)
  IPR003879 Butyrophylin-like, SPRY domain [PR01407] (311-335)
  IPR003879 Butyrophylin-like, SPRY domain [PR01407] (341-354)
  IPR003879 Butyrophylin-like, SPRY domain [PR01407] (382-406)
  IPR003879 Butyrophylin-like, SPRY domain [PR01407] (413-431)
  IPR004020 DAPIN domain [PF02758] (8-81)
  IPR004020 DAPIN domain [PS50824] (1-89)
  IPR004020 DAPIN domain [SM01289] (4-85)
  IPR006574 SPRY-associated [PF13765] (276-324)
  IPR006574 SPRY-associated [SM00589] (273-325)
  IPR011029 Death-like domain superfamily [G3DSA:1.10.533.10] (1-90)
  IPR011029 Death-like domain superfamily [SSF47986] (1-85)
  IPR013320 Concanavalin A-like lectin/glucanase domain superfamily [SSF49899] (269-447)
  IPR043136 B30.2/SPRY domain superfamily [G3DSA:2.60.120.920] (266-452)
  IPR050143 Tripartite motif-containing [PTHR24103] (109-446)
  IPR058030 TRIM8/14/16/25/29/45/65, coiled-coil region [PF25600] (125-258)

Organism: NCBI:txid48701

Sequence (908 aa):
MATAKEDLWKTLENLTCDQFKHFKWLLLNDGNDLPAIPAYRLEKADRPDTVDLMVQKHGEAEAVRRSVELLKKIGRNDLAQSLSNTRPVQRGEFENGLTAVPSQCESERQKSKLREMKSKIKQKIKEREMKICEIQRSAELSRKSAEQQTAESQQTFRVLIQSVEESLSCLTKAVEEKQKTFQKQAEQLIRELEEEISKLTKSEAELDHLLLTEANLQFLQDVKTSDLTEFSVHQPSYGKTVMASVDKLKEMLDGEMKRFLSKAKLIRMQQFAVDVTLDPDTAHPNLVLSPDRKQVHCGGVKQNLPNNSKRFDTAANVLGMQSFSSGRVYFEAEVRGKIAWDVGVVYGSIDRKGSISSSPGSGHWAVGLRSGGTIKAAGLSLDVKPPLNKVGVFVDYKEGSIIFYNVDSAELIHQYSDCSFTEKLYPFFSPGVYHGGLNAKPLVICQSRCHPTPMATAKEDLWKTLENLTCDQFKHFKWLLLNDGNDLPAIPAYRLEKADRPDTVDLMVQKHGEAEAVRRSVELLKKIGRNDLAQSLSNTRPVQRGEFENGLTAVPSQCESERQKSKLREMKSKIKQKIKEREMKICEIQRSAELSRKSAEQQTAESQQTFRVLIQSVEESLSCLTKAVEEKQKTFQKQAEQLIRELEEEISKLTKSEAELDHLLLTEANLQFLQDVKTSDLTEFSVHQPSYGKTVMASVDKLKEMLDGEMKRFLSKAKLIRMQQFAVDVTLDPDTAHPNLVLSPDRKQVHCGGVKQNLPNNSKRFDTAANVLGMQSFSSGRVYFEAEVRGKIAWDVGVVYGSIDRKGSISSSPGSGHWAVGLRSGGTIKAAGLSLDVKPPLNKVGVFVDYKEGSIIFYNVDSAELIHQYSDCSFTEKLYPFFSPGVYHGGLNAKPLVICQSRCHPTP

Foldseek 3Di:
DQALLNLQLVLLVPDDPVLNVQLLVCQQVVPDPFDGQPPVQSVPADSSSNSVSLCVRPNSVVSLVSSLVSCVVSVNNVSSVSSVPPDDPPPDPPPDPDDPPPPPVVVVVVVVVVVVVVVVVVVVVVVVVVVVVVVVLLVVLVVLLVVLLVLLVVVLVVVLVVLVVVLVVVLVVVVVVLVVVLVVVVVVLVVVVVVLVVVVVVLVVVVVVCVVVVDDPPDSPDSPDPPSVPPPSDDDDSVVSVVVSVVVSVVVSVVSVVLSVLLNVLSVLLSQEDDWFWDPVAFEQQWDADPRRFKIFGNQDGHPDDDDQRYAHPAGKTWTPDKDQAAKYKWKKFLPQAQKKKWDKFFSPFGRYDDGQQAVVRRHWIWMHDNVQFIDTRRDTWPDHDDAGMKMWMDHNVQQKIWIARNVSSDTGDMDGPHNDDGIMIIMIHLDHCVVPSSGDIIGIDSSPSPPDD/DQALLNLQLVLLVPDDPVLNVQLLVCLQPVPDPFDGQPNVQSVPADSSSNSVSLCVRPNSVRSLVSSLVSCVVSVNNVSSVVSVPPDDPPPDPPPDDDDPPPPPVVVVVVVVVVVVVVVVVVVVVVVVVVVVVVVVLLVVLVVLLVVLLVVLVVVLVVVLVVLVVVLVVVLVVVVVVLVVVLVVVVVVLVVVVVVLVVVVVVLVVVVVVCVVVVDDPPDSPDSPDPPSVPDPSDDDDSVVSVVVSVVVSVVVSVVSVVLSVLLNVLSVLLSQEDDWFWDPVAFEQQWDADPRRFKIFGNQDGHDDDDDQRYAHPAGKTWTPDKDQAAKYKWKKFLPQAQKKKWDKFFSPFGRYDDGQQAVVRRHWIWMHDNVQFIDTRRDTWPDHDDAGMKMWMDHNVQQKIWIARNVSSHTGDMDGPHNDDGIMIIMIHLDHCVVPSSGDIIGIDSSPSPPDD